Protein AF-0000000077407192 (afdb_homodimer)

Foldseek 3Di:
DPPPPPPPPVLPPLPAFEEEEEEQAQAPLLVLLVVLQQVVSLVSPHQYEYEECDDPPDVVSVSYHYHHLVVLVVLCVVLVLLVCQFLVHDPVSNLVSVLVSVLVSVLSQLPRPVNVVQLPPPPHAGQEYEYEDDPALLCLLSCQSRVHAYEYEYSADHAPLLCLLQLHDDQLCAHAGLQDLDHGHDDPVSSVVRVVVVVVVVVCVVPPRQVSSQVSSCVRRNDPTPRSSNSSSQHQAYEHQDDCLLHPDDDDFPRYHYAYPSNADPADDFDPVLVVLLVPFPVAEEEEDAGDSDAPVPDDPVLLVLVQVLQLPDSTAYEYQHCDDDDPPHHPRYDYDVDDPLLNSLLRPRHQEYEYLQDRNSVSSNLLNLHAYEHEHTGGNSSNSQVSVVVLPQYHYDYSVPDHSVVVNVRSCCSRPPCSNSVSSPVVSCVRQPDPDHRSVVSVVVVSVCSVVRGHPVRRDCSSVDDPCVVVVVVVVVVVVVVVVVVVVVVVVVVVVVVCVVPVVVVVVVD/DPPPPPPPPVLPPLPAFEEEEEEQAQAPLQVLLVVLQQVVSLVSPHQYEYEECDDPPDVVSVSYHYHHLVVLVVLCVVLVLLVCQFLVHDPVSNLVSVLVSVLVSVLSQLPRPVVVVQLPPPPHAGQEYEYEDDPALLCLLSCQSRVFAYEYEYSADHAPLLCLLQLHDDQLCAHAGLQDLDHGHDDPVSSVVRVVVVVVVVVCVVPPRQVSSQVSSCVRRNDPTPRSSNSSSQHQAYEHQDDCLLHPDDDDFPRYHYAYPSNADPADDFDPVVVVLLVPFPVFEEEEDAGDSDAPVPDDPVLLVLLQVLQLPASTAYEYQHCDDDDPPHHPRYDYDVDDPLLNSLLRPRHQEYEYLQDRNSLSSNLLNLHAYEHEHTGGNSSSSQVSVVVLPQYHYDYSVPDHSVVVNVRSCCSRPPCSNSVSSPVVSCVRQPDPDHRSVVSVVVVSVCSVVRGHPVRRDCSSVDDPCVVVVVVVVVVVVVVVVVVVVVVVVVVVVVVCVPPVVVVVVVD

Nearest PDB structures (foldseek):
  7yf5-assembly1_B  TM=9.376E-01  e=3.305E-15  Homo sapiens
  2o6l-assembly1_A  TM=9.399E-01  e=4.871E-15  Homo sapiens
  2o6l-assembly1_B  TM=9.345E-01  e=6.426E-15  Homo sapiens
  7yf5-assembly1_A  TM=9.009E-01  e=2.506E-15  Homo sapiens
  7cjx-assembly2_B  TM=9.298E-01  e=1.001E-14  Homo sapiens

Organism: Phaedon cochleariae (NCBI:txid80249)

Secondary structure (DSSP, 8-state):
-----------------EEEEE-----HHHHHHHHHHHHHHHHTT-EEEEEESS----TT-TTEEEEE-THHHHHHHHHTHHHHTBTTS-HHHHHHHHHHHHHHHHHHHHT-HHHHHHHH-TT---SEEEEEESS--GGGHHHHHTT--EEEEESSS--HHHHHHHT----TTTS--TTSS--SS--HHHHHHHHHHHHHHHHHIIIIIHHHHHHHHHHHH-TTSPPHHHHHHT-SEEEES--TTTSPP--B-TTEEE---TT-----PPPHHHHHHHHT-TT-EEEEE-TTTS-GGGS-HHHHHHHHHHHHTSSSEEEEE-SSS--TT--TTEEEES---HHHHHTSTTEEEEEE---HHHHHHHHHHT--EEE---BTTHHHHHHHHHHTTSEEE--TTS--HHHHHHHHHHHHH-HHHHHHHHHHHHHHT--SS-HHHHHHHHHHHHHHHTS-GGG--GGGTS-HHHHTTHHHHHHHHHHHHHHHHHHHHHHHHHHHHHHHHHHHHH-/-----------------EEEEE-----HHHHHHHHHHHHHHHHTT-EEEEEESS----TT-TTEEEEE-THHHHHHHHHTHHHHTBTTS-HHHHHHHHHHHHHHHHHHHHT-HHHHHHHH-TT---SEEEEEESS--GGGHHHHHTT--EEEEESSS--HHHHHHHT----TTT---TTSS--SS--HHHHHHHHHHHHHHHHHIIIIIHHHHHHHHHHHH-TTSPPHHHHHHT-SEEEES--TTTSPP--B-TTEEE---TT-----PPPHHHHHHHHT-TT-EEEEE-TTTS-GGGS-HHHHHHHHHHHHTSSSEEEEE-SSS--TT--TTEEEES---HHHHHTSTTEEEEEE---HHHHHHHHHHT--EEE---BTTHHHHHHHHHHTTSEEE--TTS--HHHHHHHHHHHHH-HHHHHHHHHHHHHHT--SS-HHHHHHHHHHHHHHHTS-GGG--GGGGS-HHHHTTHHHHHHHHHHHHHHHHHHHHHHHHHHHHHHHHHHHHH-

pLDDT: mean 91.03, std 11.99, range [29.47, 98.88]

Solvent-accessible surface area (backbone atoms only — not comparable to full-atom values): 54605 Å² total; per-residue (Å²): 136,82,81,77,77,73,76,74,70,77,67,75,74,67,76,66,44,37,34,40,34,43,37,68,66,63,40,67,76,45,44,44,50,47,47,52,53,61,51,48,43,30,74,72,55,21,36,30,38,34,36,27,46,72,70,80,87,56,81,85,47,80,46,49,45,76,46,73,45,56,69,34,44,57,53,47,56,72,69,36,54,64,64,56,41,25,60,88,49,56,61,84,62,31,54,59,52,53,47,54,51,47,53,51,39,50,49,51,52,64,62,30,69,72,50,38,56,49,80,66,33,85,79,58,71,40,58,31,30,37,30,51,34,63,86,59,64,43,70,54,50,53,18,65,74,49,69,24,41,32,33,35,38,18,69,36,67,74,38,66,68,57,31,52,31,46,35,36,78,66,55,33,49,43,45,37,52,64,67,42,77,52,60,42,86,56,54,70,69,51,25,49,52,28,39,52,47,48,53,48,49,53,49,44,42,66,71,47,51,48,55,50,36,38,50,57,39,29,73,75,74,37,80,85,58,74,59,50,68,59,52,54,39,62,46,36,32,36,39,23,46,36,48,47,77,76,38,74,26,56,51,38,37,83,43,51,42,66,27,52,68,60,61,71,69,81,81,62,85,66,59,67,70,57,45,50,53,49,70,67,26,81,77,16,27,36,40,34,41,48,72,88,71,45,54,60,78,72,52,56,65,68,50,52,51,35,49,47,59,27,53,59,72,45,86,36,36,33,43,32,48,25,77,55,96,72,60,87,83,62,39,90,50,53,45,72,34,67,74,70,69,58,68,42,54,47,56,38,84,38,42,37,30,35,38,25,27,37,46,70,71,57,43,46,46,30,32,73,44,36,33,19,35,40,24,47,40,57,42,58,47,10,56,38,45,39,55,44,37,37,75,60,44,23,34,48,75,47,56,64,89,75,61,47,40,65,56,52,42,50,51,53,50,48,51,51,66,41,62,60,18,41,54,34,18,41,52,46,32,55,60,72,67,72,54,100,57,58,38,67,59,48,50,52,52,51,53,50,45,30,58,75,60,71,30,38,76,73,50,52,33,55,56,44,75,52,49,72,49,56,62,68,40,44,61,57,49,49,49,50,52,48,50,49,50,50,49,49,50,50,49,51,52,48,49,52,52,51,50,45,58,61,58,50,53,51,55,54,69,72,99,136,83,80,77,77,73,75,74,69,77,67,75,75,68,76,66,43,36,34,39,35,43,38,70,66,63,41,68,78,45,44,45,51,48,47,51,53,61,51,50,43,30,74,72,55,22,36,30,39,34,37,27,47,71,69,81,85,54,80,85,47,78,47,49,46,74,44,73,45,57,69,32,43,57,53,45,58,72,68,36,54,65,63,56,40,25,61,87,49,56,61,82,63,33,53,60,52,52,48,52,50,47,54,52,40,50,49,52,52,62,62,31,69,72,51,39,55,50,79,66,34,85,80,59,73,40,60,31,30,38,30,51,35,64,84,59,65,43,70,56,50,51,19,66,75,47,71,24,40,34,31,34,38,19,67,37,69,74,37,65,69,58,32,53,31,45,36,35,78,66,54,31,48,44,46,37,51,64,65,44,75,50,60,43,86,55,51,71,69,52,26,49,53,28,39,52,46,48,54,48,48,53,48,45,41,66,71,48,51,47,55,51,35,36,51,55,38,28,73,76,75,37,80,85,58,76,58,50,69,58,52,53,38,62,47,34,32,36,36,24,46,34,48,48,76,75,38,74,28,55,50,36,35,84,42,52,43,67,27,51,68,59,60,70,69,80,83,64,85,68,57,65,68,58,44,51,54,49,70,68,27,81,77,16,26,36,39,33,42,49,70,89,72,45,54,59,77,72,51,56,64,69,50,53,51,33,49,48,58,26,51,59,72,44,85,36,36,33,44,33,49,25,76,55,96,71,60,86,82,61,40,92,52,51,46,74,34,66,73,70,67,59,68,43,54,47,57,38,87,38,42,37,31,37,37,26,26,36,46,69,71,58,44,46,46,28,32,72,45,36,31,18,36,39,25,47,41,57,42,56,47,11,56,36,44,39,56,46,36,37,76,61,46,23,35,50,75,47,55,66,88,75,61,48,40,65,57,53,43,51,52,52,50,47,50,52,66,41,60,59,19,42,54,33,20,40,52,46,32,56,59,70,66,71,54,99,55,58,36,68,61,48,51,51,52,50,53,49,45,30,59,76,61,72,30,40,75,73,49,52,34,56,54,44,75,53,50,70,49,54,63,69,40,44,61,56,49,50,49,49,51,48,50,47,49,49,49,48,52,50,49,52,51,48,50,51,52,51,50,46,56,60,58,50,52,50,56,55,70,72,99

InterPro domains:
  IPR002213 UDP-glucuronosyl/UDP-glucosyltransferase [PF00201] (27-503)
  IPR002213 UDP-glucuronosyl/UDP-glucosyltransferase [cd03784] (17-431)
  IPR035595 UDP-glycosyltransferase family, conserved site [PS00375] (339-382)
  IPR050271 UDP-glycosyltransferase [PTHR48043] (26-486)

Structure (mmCIF, N/CA/C/O backbone):
data_AF-0000000077407192-model_v1
#
loop_
_entity.id
_entity.type
_entity.pdbx_description
1 polymer UDP-glucuronosyltransferase
#
loop_
_atom_site.group_PDB
_atom_site.id
_atom_site.type_symbol
_atom_site.label_atom_id
_atom_site.label_alt_id
_atom_site.label_comp_id
_atom_site.label_asym_id
_atom_site.label_entity_id
_atom_site.label_seq_id
_atom_site.pdbx_PDB_ins_code
_atom_site.Cartn_x
_atom_site.Cartn_y
_atom_site.Cartn_z
_atom_site.occupancy
_atom_site.B_iso_or_equiv
_atom_site.auth_seq_id
_atom_site.auth_comp_id
_atom_site.auth_asym_id
_atom_site.auth_atom_id
_atom_site.pdbx_PDB_model_num
ATOM 1 N N . MET A 1 1 ? -35.156 15.094 -38.656 1 29.47 1 MET A N 1
ATOM 2 C CA . MET A 1 1 ? -35.188 14.023 -37.656 1 29.47 1 MET A CA 1
ATOM 3 C C . MET A 1 1 ? -33.906 13.945 -36.875 1 29.47 1 MET A C 1
ATOM 5 O O . MET A 1 1 ? -32.875 13.539 -37.438 1 29.47 1 MET A O 1
ATOM 9 N N . HIS A 1 2 ? -33.594 14.93 -35.969 1 32.09 2 HIS A N 1
ATOM 10 C CA . HIS A 1 2 ? -32.469 15.273 -35.094 1 32.09 2 HIS A CA 1
ATOM 11 C C . HIS A 1 2 ? -32.156 14.148 -34.094 1 32.09 2 HIS A C 1
ATOM 13 O O . HIS A 1 2 ? -33.062 13.734 -33.344 1 32.09 2 HIS A O 1
ATOM 19 N N . VAL A 1 3 ? -31.281 13.18 -34.469 1 30.56 3 VAL A N 1
ATOM 20 C CA . VAL A 1 3 ? -30.891 12.016 -33.656 1 30.56 3 VAL A CA 1
ATOM 21 C C . VAL A 1 3 ? -30.375 12.461 -32.312 1 30.56 3 VAL A C 1
ATOM 23 O O . VAL A 1 3 ? -29.375 13.195 -32.219 1 30.56 3 VAL A O 1
ATOM 26 N N . LEU A 1 4 ? -31.234 12.625 -31.297 1 30.7 4 LEU A N 1
ATOM 27 C CA . LEU A 1 4 ? -30.953 12.828 -29.875 1 30.7 4 LEU A CA 1
ATOM 28 C C . LEU A 1 4 ? -30.016 11.742 -29.344 1 30.7 4 LEU A C 1
ATOM 30 O O . LEU A 1 4 ? -30.375 10.57 -29.312 1 30.7 4 LEU A O 1
ATOM 34 N N . LEU A 1 5 ? -28.75 11.828 -29.625 1 31.52 5 LEU A N 1
ATOM 35 C CA . LEU A 1 5 ? -27.781 10.938 -29 1 31.52 5 LEU A CA 1
ATOM 36 C C . LEU A 1 5 ? -27.906 10.969 -27.484 1 31.52 5 LEU A C 1
ATOM 38 O O . LEU A 1 5 ? -27.594 11.977 -26.859 1 31.52 5 LEU A O 1
ATOM 42 N N . ILE A 1 6 ? -28.844 10.266 -26.922 1 31.2 6 ILE A N 1
ATOM 43 C CA . ILE A 1 6 ? -28.969 10.062 -25.484 1 31.2 6 ILE A CA 1
ATOM 44 C C . ILE A 1 6 ? -27.703 9.445 -24.938 1 31.2 6 ILE A C 1
ATOM 46 O O . ILE A 1 6 ? -27.344 8.32 -25.297 1 31.2 6 ILE A O 1
ATOM 50 N N . VAL A 1 7 ? -26.688 10.172 -24.672 1 33.56 7 VAL A N 1
ATOM 51 C CA . VAL A 1 7 ? -25.578 9.75 -23.828 1 33.56 7 VAL A CA 1
ATOM 52 C C . VAL A 1 7 ? -26.109 9.07 -22.562 1 33.56 7 VAL A C 1
ATOM 54 O O . VAL A 1 7 ? -26.75 9.711 -21.734 1 33.56 7 VAL A O 1
ATOM 57 N N . LEU A 1 8 ? -26.484 7.859 -22.641 1 31.42 8 LEU A N 1
ATOM 58 C CA . LEU A 1 8 ? -26.766 7.035 -21.469 1 31.42 8 LEU A CA 1
ATOM 59 C C . LEU A 1 8 ? -25.578 7.066 -20.484 1 31.42 8 LEU A C 1
ATOM 61 O O . LEU A 1 8 ? -24.531 6.496 -20.766 1 31.42 8 LEU A O 1
ATOM 65 N N . LEU A 1 9 ? -25.25 8.188 -19.891 1 35.72 9 LEU A N 1
ATOM 66 C CA . LEU A 1 9 ? -24.438 8.156 -18.688 1 35.72 9 LEU A CA 1
ATOM 67 C C . LEU A 1 9 ? -24.828 6.988 -17.781 1 35.72 9 LEU A C 1
ATOM 69 O O . LEU A 1 9 ? -25.984 6.898 -17.344 1 35.72 9 LEU A O 1
ATOM 73 N N . GLY A 1 10 ? -24.422 5.812 -18.141 1 34.5 10 GLY A N 1
ATOM 74 C CA . GLY A 1 10 ? -24.562 4.734 -17.172 1 34.5 10 GLY A CA 1
ATOM 75 C C . GLY A 1 10 ? -24.453 5.199 -15.734 1 34.5 10 GLY A C 1
ATOM 76 O O . GLY A 1 10 ? -23.359 5.539 -15.273 1 34.5 10 GLY A O 1
ATOM 77 N N . LEU A 1 11 ? -25.344 5.973 -15.219 1 38.25 11 LEU A N 1
ATOM 78 C CA . LEU A 1 11 ? -25.578 6.145 -13.781 1 38.25 11 LEU A CA 1
ATOM 79 C C . LEU A 1 11 ? -25.344 4.836 -13.039 1 38.25 11 LEU A C 1
ATOM 81 O O . LEU A 1 11 ? -26.078 3.865 -13.227 1 38.25 11 LEU A O 1
ATOM 85 N N . SER A 1 12 ? -24.188 4.273 -12.953 1 41.84 12 SER A N 1
ATOM 86 C CA . SER A 1 12 ? -24.047 3.26 -11.914 1 41.84 12 SER A CA 1
ATOM 87 C C . SER A 1 12 ? -24.938 3.568 -10.719 1 41.84 12 SER A C 1
ATOM 89 O O . SER A 1 12 ? -24.812 4.629 -10.102 1 41.84 12 SER A O 1
ATOM 91 N N . SER A 1 13 ? -26.172 3.367 -10.758 1 44.44 13 SER A N 1
ATOM 92 C CA . SER A 1 13 ? -27.125 3.404 -9.664 1 44.44 13 SER A CA 1
ATOM 93 C C . SER A 1 13 ? -26.469 3 -8.344 1 44.44 13 SER A C 1
ATOM 95 O O . SER A 1 13 ? -26.328 1.81 -8.055 1 44.44 13 SER A O 1
ATOM 97 N N . ALA A 1 14 ? -25.438 3.564 -7.922 1 52.69 14 ALA A N 1
ATOM 98 C CA . ALA A 1 14 ? -25.078 3.314 -6.531 1 52.69 14 ALA A CA 1
ATOM 99 C C . ALA A 1 14 ? -26.312 3.348 -5.629 1 52.69 14 ALA A C 1
ATOM 101 O O . ALA A 1 14 ? -27.094 4.301 -5.672 1 52.69 14 ALA A O 1
ATOM 102 N N . ASN A 1 15 ? -26.812 2.242 -5.238 1 70.69 15 ASN A N 1
ATOM 103 C CA . ASN A 1 15 ? -27.859 2.168 -4.219 1 70.69 15 ASN A CA 1
ATOM 104 C C . ASN A 1 15 ? -27.609 3.174 -3.098 1 70.69 15 ASN A C 1
ATOM 106 O O . ASN A 1 15 ? -26.484 3.318 -2.621 1 70.69 15 ASN A O 1
ATOM 110 N N . SER A 1 16 ? -28.359 4.156 -2.965 1 90.56 16 SER A N 1
ATOM 111 C CA . SER A 1 16 ? -28.359 5.195 -1.94 1 90.56 16 SER A CA 1
ATOM 112 C C . SER A 1 16 ? -28.219 4.594 -0.545 1 90.56 16 SER A C 1
ATOM 114 O O . SER A 1 16 ? -28.969 3.695 -0.177 1 90.56 16 SER A O 1
ATOM 116 N N . ALA A 1 17 ? -27.078 4.879 0.07 1 97.81 17 ALA A N 1
ATOM 117 C CA . ALA A 1 17 ? -26.844 4.41 1.431 1 97.81 17 ALA A CA 1
ATOM 118 C C . ALA A 1 17 ? -27.094 5.52 2.447 1 97.81 17 ALA A C 1
ATOM 120 O O . ALA A 1 17 ? -27.156 6.699 2.088 1 97.81 17 ALA A O 1
ATOM 121 N N . ARG A 1 18 ? -27.422 5.156 3.633 1 98.38 18 ARG A N 1
ATOM 122 C CA . ARG A 1 18 ? -27.5 6.09 4.75 1 98.38 18 ARG A CA 1
ATOM 123 C C . ARG A 1 18 ? -26.203 6.105 5.551 1 98.38 18 ARG A C 1
ATOM 125 O O . ARG A 1 18 ? -25.828 5.09 6.137 1 98.38 18 ARG A O 1
ATOM 132 N N . ILE A 1 19 ? -25.516 7.23 5.598 1 98.75 19 ILE A N 1
ATOM 133 C CA . ILE A 1 19 ? -24.156 7.324 6.129 1 98.75 19 ILE A CA 1
ATOM 134 C C . ILE A 1 19 ? -24.125 8.328 7.281 1 98.75 19 ILE A C 1
ATOM 136 O O . ILE A 1 19 ? -24.703 9.414 7.184 1 98.75 19 ILE A O 1
ATOM 140 N N . LEU A 1 20 ? -23.5 7.973 8.398 1 98.69 20 LEU A N 1
ATOM 141 C CA . LEU A 1 20 ? -23.281 8.867 9.539 1 98.69 20 LEU A CA 1
ATOM 142 C C . LEU A 1 20 ? -21.828 9.305 9.625 1 98.69 20 LEU A C 1
ATOM 144 O O . LEU A 1 20 ? -20.922 8.461 9.688 1 98.69 20 LEU A O 1
ATOM 148 N N . GLY A 1 21 ? -21.594 10.562 9.523 1 98.38 21 GLY A N 1
ATOM 149 C CA . GLY A 1 21 ? -20.281 11.141 9.758 1 98.38 21 GLY A CA 1
ATOM 150 C C . GLY A 1 21 ? -20.172 11.906 11.062 1 98.38 21 GLY A C 1
ATOM 151 O O . GLY A 1 21 ? -21.062 12.703 11.391 1 98.38 21 GLY A O 1
ATOM 152 N N . VAL A 1 22 ? -19.125 11.633 11.852 1 97.94 22 VAL A N 1
ATOM 153 C CA . VAL A 1 22 ? -18.938 12.336 13.125 1 97.94 22 VAL A CA 1
ATOM 154 C C . VAL A 1 22 ? -17.547 12.961 13.172 1 97.94 22 VAL A C 1
ATOM 156 O O . VAL A 1 22 ? -16.547 12.25 13.219 1 97.94 22 VAL A O 1
ATOM 159 N N . PHE A 1 23 ? -17.484 14.25 13.211 1 96.75 23 PHE A N 1
ATOM 160 C CA . PHE A 1 23 ? -16.25 15.023 13.195 1 96.75 23 PHE A CA 1
ATOM 161 C C . PHE A 1 23 ? -16.234 16.031 14.344 1 96.75 23 PHE A C 1
ATOM 163 O O . PHE A 1 23 ? -16.688 17.156 14.195 1 96.75 23 PHE A O 1
ATOM 170 N N . GLN A 1 24 ? -15.531 15.734 15.398 1 94 24 GLN A N 1
ATOM 171 C CA . GLN A 1 24 ? -15.734 16.406 16.688 1 94 24 GLN A CA 1
ATOM 172 C C . GLN A 1 24 ? -14.773 17.578 16.844 1 94 24 GLN A C 1
ATOM 174 O O . GLN A 1 24 ? -15.055 18.516 17.594 1 94 24 GLN A O 1
ATOM 179 N N . MET A 1 25 ? -13.633 17.562 16.172 1 93.19 25 MET A N 1
ATOM 180 C CA . MET A 1 25 ? -12.609 18.578 16.422 1 93.19 25 MET A CA 1
ATOM 181 C C . MET A 1 25 ? -13.008 19.922 15.805 1 93.19 25 MET A C 1
ATOM 183 O O . MET A 1 25 ? -13.211 20.016 14.594 1 93.19 25 MET A O 1
ATOM 187 N N . PRO A 1 26 ? -13.102 20.969 16.688 1 93.56 26 PRO A N 1
ATOM 188 C CA . PRO A 1 26 ? -13.5 22.281 16.156 1 93.56 26 PRO A CA 1
ATOM 189 C C . PRO A 1 26 ? -12.32 23.078 15.602 1 93.56 26 PRO A C 1
ATOM 191 O O . PRO A 1 26 ? -12.109 24.234 15.977 1 93.56 26 PRO A O 1
ATOM 194 N N . ALA A 1 27 ? -11.539 22.484 14.797 1 89.75 27 ALA A N 1
ATOM 195 C CA . ALA A 1 27 ? -10.453 23.125 14.055 1 89.75 27 ALA A CA 1
ATOM 196 C C . ALA A 1 27 ? -10.797 23.234 12.57 1 89.75 27 ALA A C 1
ATOM 198 O O . ALA A 1 27 ? -11.109 22.234 11.914 1 89.75 27 ALA A O 1
ATOM 199 N N . VAL A 1 28 ? -10.68 24.438 12.133 1 88.81 28 VAL A N 1
ATOM 200 C CA . VAL A 1 28 ? -11.07 24.734 10.758 1 88.81 28 VAL A CA 1
ATOM 201 C C . VAL A 1 28 ? -10.219 23.891 9.797 1 88.81 28 VAL A C 1
ATOM 203 O O . VAL A 1 28 ? -10.734 23.344 8.82 1 88.81 28 VAL A O 1
ATOM 206 N N . SER A 1 29 ? -8.969 23.797 10.078 1 87.69 29 SER A N 1
ATOM 207 C CA . SER A 1 29 ? -8.055 23.062 9.219 1 87.69 29 SER A CA 1
ATOM 208 C C . SER A 1 29 ? -8.469 21.594 9.094 1 87.69 29 SER A C 1
ATOM 210 O O . SER A 1 29 ? -8.391 21.016 8.008 1 87.69 29 SER A O 1
ATOM 212 N N . HIS A 1 30 ? -8.961 21 10.148 1 90.94 30 HIS A N 1
ATOM 213 C CA . HIS A 1 30 ? -9.422 19.609 10.117 1 90.94 30 HIS A CA 1
ATOM 214 C C . HIS A 1 30 ? -10.711 19.484 9.312 1 90.94 30 HIS A C 1
ATOM 216 O O . HIS A 1 30 ? -10.805 18.609 8.438 1 90.94 30 HIS A O 1
ATOM 222 N N . GLN A 1 31 ? -11.578 20.359 9.617 1 93.56 31 GLN A N 1
ATOM 223 C CA . GLN A 1 31 ? -12.914 20.25 9.039 1 93.56 31 GLN A CA 1
ATOM 224 C C . GLN A 1 31 ? -12.898 20.516 7.539 1 93.56 31 GLN A C 1
ATOM 226 O O . GLN A 1 31 ? -13.719 19.984 6.797 1 93.56 31 GLN A O 1
ATOM 231 N N . ARG A 1 32 ? -11.906 21.266 7.094 1 92.62 32 ARG A N 1
ATOM 232 C CA . ARG A 1 32 ? -11.797 21.594 5.68 1 92.62 32 ARG A CA 1
ATOM 233 C C . ARG A 1 32 ? -11.484 20.359 4.844 1 92.62 32 ARG A C 1
ATOM 235 O O . ARG A 1 32 ? -11.797 20.312 3.652 1 92.62 32 ARG A O 1
ATOM 242 N N . VAL A 1 33 ? -10.922 19.375 5.426 1 94 33 VAL A N 1
ATOM 243 C CA . VAL A 1 33 ? -10.594 18.188 4.66 1 94 33 VAL A CA 1
ATOM 244 C C . VAL A 1 33 ? -11.703 17.141 4.82 1 94 33 VAL A C 1
ATOM 246 O O . VAL A 1 33 ? -11.859 16.266 3.979 1 94 33 VAL A O 1
ATOM 249 N N . PHE A 1 34 ? -12.516 17.281 5.863 1 96.44 34 PHE A N 1
ATOM 250 C CA . PHE A 1 34 ? -13.617 16.359 6.082 1 96.44 34 PHE A CA 1
ATOM 251 C C . PHE A 1 34 ? -14.836 16.75 5.25 1 96.44 34 PHE A C 1
ATOM 253 O O . PHE A 1 34 ? -15.508 15.891 4.676 1 96.44 34 PHE A O 1
ATOM 260 N N . ARG A 1 35 ? -15.055 18 5.164 1 97 35 ARG A N 1
ATOM 261 C CA . ARG A 1 35 ? -16.266 18.547 4.555 1 97 35 ARG A CA 1
ATOM 262 C C . ARG A 1 35 ? -16.406 18.078 3.107 1 97 35 ARG A C 1
ATOM 264 O O . ARG A 1 35 ? -17.484 17.656 2.686 1 97 35 ARG A O 1
ATOM 271 N N . PRO A 1 36 ? -15.328 18.125 2.275 1 97.06 36 PRO A N 1
ATOM 272 C CA . PRO A 1 36 ? -15.484 17.656 0.894 1 97.06 36 PRO A CA 1
ATOM 273 C C . PRO A 1 36 ? -16 16.219 0.807 1 97.06 36 PRO A C 1
ATOM 275 O O . PRO A 1 36 ? -16.734 15.883 -0.12 1 97.06 36 PRO A O 1
ATOM 278 N N . ILE A 1 37 ? -15.695 15.406 1.765 1 97.81 37 ILE A N 1
ATOM 279 C CA . ILE A 1 37 ? -16.062 13.992 1.734 1 97.81 37 ILE A CA 1
ATOM 280 C C . ILE A 1 37 ? -17.562 13.844 1.943 1 97.81 37 ILE A C 1
ATOM 282 O O . ILE A 1 37 ? -18.266 13.289 1.092 1 97.81 37 ILE A O 1
ATOM 286 N N . TRP A 1 38 ? -18.078 14.414 3.072 1 97.88 38 TRP A N 1
ATOM 287 C CA . TRP A 1 38 ? -19.5 14.172 3.35 1 97.88 38 TRP A CA 1
ATOM 288 C C . TRP A 1 38 ? -20.375 15.023 2.438 1 97.88 38 TRP A C 1
ATOM 290 O O . TRP A 1 38 ? -21.516 14.641 2.133 1 97.88 38 TRP A O 1
ATOM 300 N N . ARG A 1 39 ? -19.859 16.172 1.936 1 97.94 39 ARG A N 1
ATOM 301 C CA . ARG A 1 39 ? -20.594 16.922 0.93 1 97.94 39 ARG A CA 1
ATOM 302 C C . ARG A 1 39 ? -20.734 16.125 -0.36 1 97.94 39 ARG A C 1
ATOM 304 O O . ARG A 1 39 ? -21.828 16.062 -0.933 1 97.94 39 ARG A O 1
ATOM 311 N N . GLU A 1 40 ? -19.656 15.562 -0.856 1 97.62 40 GLU A N 1
ATOM 312 C CA . GLU A 1 40 ? -19.672 14.797 -2.096 1 97.62 40 GLU A CA 1
ATOM 313 C C . GLU A 1 40 ? -20.562 13.562 -1.967 1 97.62 40 GLU A C 1
ATOM 315 O O . GLU A 1 40 ? -21.219 13.164 -2.93 1 97.62 40 GLU A O 1
ATOM 320 N N . LEU A 1 41 ? -20.578 12.922 -0.826 1 98.25 41 LEU A N 1
ATOM 321 C CA . LEU A 1 41 ? -21.469 11.789 -0.59 1 98.25 41 LEU A CA 1
ATOM 322 C C . LEU A 1 41 ? -22.922 12.195 -0.772 1 98.25 41 LEU A C 1
ATOM 324 O O . LEU A 1 41 ? -23.703 11.453 -1.378 1 98.25 41 LEU A O 1
ATOM 328 N N . SER A 1 42 ? -23.281 13.344 -0.205 1 98.12 42 SER A N 1
ATOM 329 C CA . SER A 1 42 ? -24.641 13.859 -0.385 1 98.12 42 SER A CA 1
ATOM 330 C C . SER A 1 42 ? -24.938 14.133 -1.854 1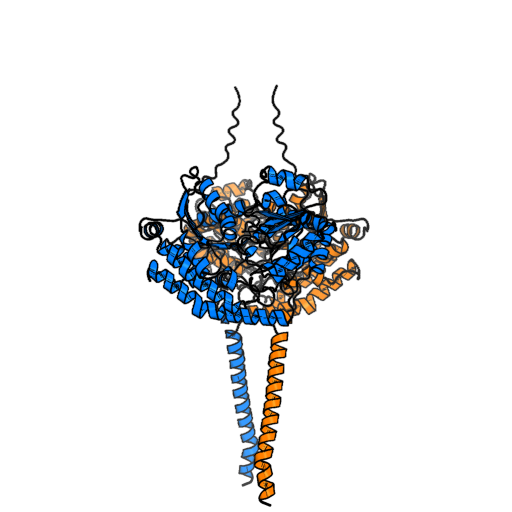 98.12 42 SER A C 1
ATOM 332 O O . SER A 1 42 ? -26 13.773 -2.359 1 98.12 42 SER A O 1
ATOM 334 N N . LEU A 1 43 ? -24 14.719 -2.543 1 97.38 43 LEU A N 1
ATOM 335 C CA . LEU A 1 43 ? -24.156 15.062 -3.951 1 97.38 43 LEU A CA 1
ATOM 336 C C . LEU A 1 43 ? -24.344 13.812 -4.801 1 97.38 43 LEU A C 1
ATOM 338 O O . LEU A 1 43 ? -25.031 13.844 -5.824 1 97.38 43 LEU A O 1
ATOM 342 N N . ARG A 1 44 ? -23.828 12.711 -4.383 1 96.56 44 ARG A N 1
ATOM 343 C CA . ARG A 1 44 ? -23.906 11.461 -5.125 1 96.56 44 ARG A CA 1
ATOM 344 C C . ARG A 1 44 ? -25.203 10.711 -4.805 1 96.56 44 ARG A C 1
ATOM 346 O O . ARG A 1 44 ? -25.422 9.602 -5.293 1 96.56 44 ARG A O 1
ATOM 353 N N . GLY A 1 45 ? -25.984 11.258 -3.908 1 97.06 45 GLY A N 1
ATOM 354 C CA . GLY A 1 45 ? -27.312 10.719 -3.701 1 97.06 45 GLY A CA 1
ATOM 355 C C . GLY A 1 45 ? -27.453 9.93 -2.412 1 97.06 45 GLY A C 1
ATOM 356 O O . GLY A 1 45 ? -28.531 9.43 -2.092 1 97.06 45 GLY A O 1
ATOM 357 N N . HIS A 1 46 ? -26.406 9.828 -1.604 1 98.19 46 HIS A N 1
ATOM 358 C CA . HIS A 1 46 ? -26.5 9.164 -0.312 1 98.19 46 HIS A CA 1
ATOM 359 C C . HIS A 1 46 ? -27.219 10.039 0.707 1 98.19 46 HIS A C 1
ATOM 361 O O . HIS A 1 46 ? -27.219 11.266 0.59 1 98.19 46 HIS A O 1
ATOM 367 N N . GLU A 1 47 ? -27.906 9.422 1.617 1 98.25 47 GLU A N 1
ATOM 368 C CA . GLU A 1 47 ? -28.406 10.133 2.793 1 98.25 47 GLU A CA 1
ATOM 369 C C . GLU A 1 47 ? -27.312 10.289 3.844 1 98.25 47 GLU A C 1
ATOM 371 O O . GLU A 1 47 ? -26.797 9.297 4.359 1 98.25 47 GLU A O 1
ATOM 376 N N . VAL A 1 48 ? -27 11.523 4.121 1 98.44 48 VAL A N 1
ATOM 377 C CA . VAL A 1 48 ? -25.844 11.766 4.992 1 98.44 48 VAL A CA 1
ATOM 378 C C . VAL A 1 48 ? -26.297 12.523 6.242 1 98.44 48 VAL A C 1
ATOM 380 O O . VAL A 1 48 ? -26.984 13.539 6.145 1 98.44 48 VAL A O 1
ATOM 383 N N . VAL A 1 49 ? -26.016 12.016 7.383 1 98.31 49 VAL A N 1
ATOM 384 C CA . VAL A 1 49 ? -26.094 12.727 8.656 1 98.31 49 VAL A CA 1
ATOM 385 C C . VAL A 1 49 ? -24.688 13.031 9.164 1 98.31 49 VAL A C 1
ATOM 387 O O . VAL A 1 49 ? -23.859 12.125 9.328 1 98.31 49 VAL A O 1
ATOM 390 N N . VAL A 1 50 ? -24.406 14.289 9.406 1 98.5 50 VAL A N 1
ATOM 391 C CA . VAL A 1 50 ? -23.062 14.633 9.812 1 98.5 50 VAL A CA 1
ATOM 392 C C . VAL A 1 50 ? -23.094 15.453 11.102 1 98.5 50 VAL A C 1
ATOM 394 O O . VAL A 1 50 ? -23.906 16.375 11.234 1 98.5 50 VAL A O 1
ATOM 397 N N . VAL A 1 51 ? -22.328 15.047 12.07 1 98.19 51 VAL A N 1
ATOM 398 C CA . VAL A 1 51 ? -22.078 15.812 13.289 1 98.19 51 VAL A CA 1
ATOM 399 C C . VAL A 1 51 ? -20.797 16.641 13.125 1 98.19 51 VAL A C 1
ATOM 401 O O . VAL A 1 51 ? -19.719 16.094 12.969 1 98.19 51 VAL A O 1
ATOM 404 N N . THR A 1 52 ? -20.891 17.938 13.156 1 97.62 52 THR A N 1
ATOM 405 C CA . THR A 1 52 ? -19.75 18.797 12.852 1 97.62 52 THR A CA 1
ATOM 406 C C . THR A 1 52 ? -19.875 20.141 13.562 1 97.62 52 THR A C 1
ATOM 408 O O . THR A 1 52 ? -20.969 20.641 13.781 1 97.62 52 THR A O 1
ATOM 411 N N . PRO A 1 53 ? -18.766 20.734 13.938 1 96.62 53 PRO A N 1
ATOM 412 C CA . PRO A 1 53 ? -18.797 22.094 14.492 1 96.62 53 PRO A CA 1
ATOM 413 C C . PRO A 1 53 ? -18.938 23.172 13.414 1 96.62 53 PRO A C 1
ATOM 415 O O . PRO A 1 53 ? -19.188 24.328 13.727 1 96.62 53 PRO A O 1
ATOM 418 N N . TYR A 1 54 ? -18.781 22.781 12.148 1 95.44 54 TYR A N 1
ATOM 419 C CA . TYR A 1 54 ? -18.812 23.734 11.047 1 95.44 54 TYR A CA 1
ATOM 420 C C . TYR A 1 54 ? -19.781 23.297 9.961 1 95.44 54 TYR A C 1
ATOM 422 O O . TYR A 1 54 ? -19.359 22.859 8.883 1 95.44 54 TYR A O 1
ATOM 430 N N . PRO A 1 55 ? -21.016 23.5 10.188 1 96.62 55 PRO A N 1
ATOM 431 C CA . PRO A 1 55 ? -21.984 23.078 9.164 1 96.62 55 PRO A CA 1
ATOM 432 C C . PRO A 1 55 ? -21.891 23.922 7.891 1 96.62 55 PRO A C 1
ATOM 434 O O . PRO A 1 55 ? -21.453 25.078 7.934 1 96.62 55 PRO A O 1
ATOM 437 N N . LEU A 1 56 ? -22.219 23.344 6.863 1 95.19 56 LEU A N 1
ATOM 438 C CA . LEU A 1 56 ? -22.234 24 5.555 1 95.19 56 LEU A CA 1
ATOM 439 C C . LEU A 1 56 ? -23.516 24.812 5.379 1 95.19 56 LEU A C 1
ATOM 441 O O . LEU A 1 56 ? -23.484 25.875 4.758 1 95.19 56 LEU A O 1
ATOM 445 N N . ARG A 1 57 ? -24.656 24.344 5.836 1 95.88 57 ARG A N 1
ATOM 446 C CA . ARG A 1 57 ? -25.969 24.969 5.754 1 95.88 57 ARG A CA 1
ATOM 447 C C . ARG A 1 57 ? -26.344 25.281 4.309 1 95.88 57 ARG A C 1
ATOM 449 O O . ARG A 1 57 ? -26.734 26.406 3.99 1 95.88 57 ARG A O 1
ATOM 456 N N . ASP A 1 58 ? -26.031 24.375 3.434 1 96.06 58 ASP A N 1
ATOM 457 C CA . ASP A 1 58 ? -26.406 24.453 2.023 1 96.06 58 ASP A CA 1
ATOM 458 C C . ASP A 1 58 ? -27.797 23.875 1.788 1 96.06 58 ASP A C 1
ATOM 460 O O . ASP A 1 58 ? -27.984 22.656 1.806 1 96.06 58 ASP A O 1
ATOM 464 N N . PRO A 1 59 ? -28.797 24.641 1.53 1 95.31 59 PRO A N 1
ATOM 465 C CA . PRO A 1 59 ? -30.172 24.156 1.404 1 95.31 59 PRO A CA 1
ATOM 466 C C . PRO A 1 59 ? -30.359 23.266 0.173 1 95.31 59 PRO A C 1
ATOM 468 O O . PRO A 1 59 ? -31.359 22.547 0.086 1 95.31 59 PRO A O 1
ATOM 471 N N . SER A 1 60 ? -29.453 23.344 -0.751 1 96.25 60 SER A N 1
ATOM 472 C CA . SER A 1 60 ? -29.578 22.547 -1.967 1 96.25 60 SER A CA 1
ATOM 473 C C . SER A 1 60 ? -29.312 21.078 -1.69 1 96.25 60 SER A C 1
ATOM 475 O O . SER A 1 60 ? -29.688 20.203 -2.479 1 96.25 60 SER A O 1
ATOM 477 N N . LEU A 1 61 ? -28.703 20.781 -0.611 1 97.06 61 LEU A N 1
ATOM 478 C CA . LEU A 1 61 ? -28.422 19.406 -0.234 1 97.06 61 LEU A CA 1
ATOM 479 C C . LEU A 1 61 ? -29.531 18.844 0.654 1 97.06 61 LEU A C 1
ATOM 481 O O . LEU A 1 61 ? -29.359 18.766 1.874 1 97.06 61 LEU A O 1
ATOM 485 N N . VAL A 1 62 ? -30.578 18.266 0.057 1 96.19 62 VAL A N 1
ATOM 486 C CA . VAL A 1 62 ? -31.797 17.891 0.746 1 96.19 62 VAL A CA 1
ATOM 487 C C . VAL A 1 62 ? -31.594 16.578 1.498 1 96.19 62 VAL A C 1
ATOM 489 O O . VAL A 1 62 ? -32.344 16.25 2.426 1 96.19 62 VAL A O 1
ATOM 492 N N . ASN A 1 63 ? -30.625 15.773 1.077 1 97.44 63 ASN A N 1
ATOM 493 C CA . ASN A 1 63 ? -30.359 14.492 1.725 1 97.44 63 ASN A CA 1
ATOM 494 C C . ASN A 1 63 ? -29.234 14.617 2.754 1 97.44 63 ASN A C 1
ATOM 496 O O . ASN A 1 63 ? -28.609 13.617 3.127 1 97.44 63 ASN A O 1
ATOM 500 N N . LEU A 1 64 ? -28.875 15.844 3.113 1 98.06 64 LEU A N 1
ATOM 501 C CA . LEU A 1 64 ? -27.844 16.094 4.117 1 98.06 64 LEU A CA 1
ATOM 502 C C . LEU A 1 64 ? -28.469 16.672 5.391 1 98.06 64 LEU A C 1
ATOM 504 O O . LEU A 1 64 ? -29.141 17.688 5.352 1 98.06 64 LEU A O 1
ATOM 508 N N . THR A 1 65 ? -28.328 15.984 6.465 1 97.81 65 THR A N 1
ATOM 509 C CA . THR A 1 65 ? -28.688 16.469 7.789 1 97.81 65 THR A CA 1
ATOM 510 C C . THR A 1 65 ? -27.438 16.844 8.594 1 97.81 65 THR A C 1
ATOM 512 O O . THR A 1 65 ? -26.562 16 8.797 1 97.81 65 THR A O 1
ATOM 515 N N . GLU A 1 66 ? -27.312 18.031 9.016 1 98.06 66 GLU A N 1
ATOM 516 C CA . GLU A 1 66 ? -26.156 18.484 9.781 1 98.06 66 GLU A CA 1
ATOM 517 C C . GLU A 1 66 ? -26.531 18.734 11.242 1 98.06 66 GLU A C 1
ATOM 519 O O . GLU A 1 66 ? -27.469 19.484 11.531 1 98.06 66 GLU A O 1
ATOM 524 N N . ILE A 1 67 ? -25.875 18.078 12.094 1 97.88 67 ILE A N 1
ATOM 525 C CA . ILE A 1 67 ? -26 18.281 13.539 1 97.88 67 ILE A CA 1
ATOM 526 C C . ILE A 1 67 ? -24.828 19.141 14.031 1 97.88 67 ILE A C 1
ATOM 528 O O . ILE A 1 67 ? -23.688 18.672 14.078 1 97.88 67 ILE A O 1
ATOM 532 N N . GLU A 1 68 ? -25.125 20.328 14.422 1 97 68 GLU A N 1
ATOM 533 C CA . GLU A 1 68 ? -24.094 21.281 14.805 1 97 68 GLU A CA 1
ATOM 534 C C . GLU A 1 68 ? -23.688 21.094 16.266 1 97 68 GLU A C 1
ATOM 536 O O . GLU A 1 68 ? -24.547 21.031 17.141 1 97 68 GLU A O 1
ATOM 541 N N . VAL A 1 69 ? -22.391 21 16.5 1 96.38 69 VAL A N 1
ATOM 542 C CA . VAL A 1 69 ? -21.844 20.875 17.859 1 96.38 69 VAL A CA 1
ATOM 543 C C . VAL A 1 69 ? -20.875 22.016 18.125 1 96.38 69 VAL A C 1
ATOM 545 O O . VAL A 1 69 ? -19.734 21.797 18.547 1 96.38 69 VAL A O 1
ATOM 548 N N . SER A 1 70 ? -21.297 23.203 18.062 1 90.81 70 SER A N 1
ATOM 549 C CA . SER A 1 70 ? -20.484 24.422 18.172 1 90.81 70 SER A CA 1
ATOM 550 C C . SER A 1 70 ? -19.906 24.547 19.578 1 90.81 70 SER A C 1
ATOM 552 O O . SER A 1 70 ? -18.922 25.281 19.781 1 90.81 70 SER A O 1
ATOM 554 N N . GLU A 1 71 ? -20.531 23.875 20.578 1 93.12 71 GLU A N 1
ATOM 555 C CA . GLU A 1 71 ? -20.047 23.922 21.953 1 93.12 71 GLU A CA 1
ATOM 556 C C . GLU A 1 71 ? -18.625 23.375 22.062 1 93.12 71 GLU A C 1
ATOM 558 O O . GLU A 1 71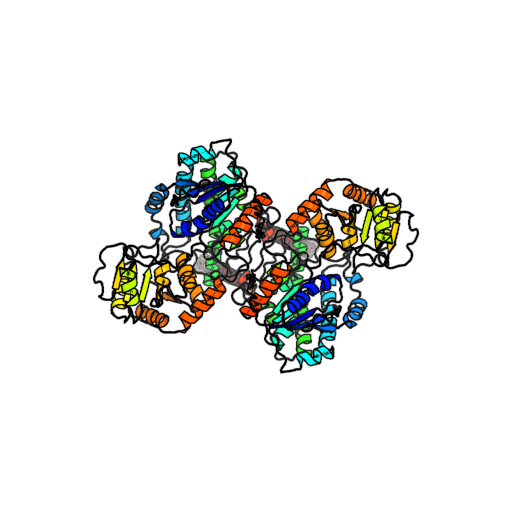 ? -17.922 23.625 23.047 1 93.12 71 GLU A O 1
ATOM 563 N N . THR A 1 72 ? -18.25 22.594 21.062 1 94.62 72 THR A N 1
ATOM 564 C CA . THR A 1 72 ? -16.906 22 21.078 1 94.62 72 THR A CA 1
ATOM 565 C C . THR A 1 72 ? -15.836 23.078 20.984 1 94.62 72 THR A C 1
ATOM 567 O O . THR A 1 72 ? -14.703 22.875 21.422 1 94.62 72 THR A O 1
ATOM 570 N N . HIS A 1 73 ? -16.141 24.25 20.453 1 92.75 73 HIS A N 1
ATOM 571 C CA . HIS A 1 73 ? -15.203 25.375 20.375 1 92.75 73 HIS A CA 1
ATOM 572 C C . HIS A 1 73 ? -14.773 25.812 21.766 1 92.75 73 HIS A C 1
ATOM 574 O O . HIS A 1 73 ? -13.586 26 22.031 1 92.75 73 HIS A O 1
ATOM 580 N N . GLU A 1 74 ? -15.75 25.953 22.594 1 94.12 74 GLU A N 1
ATOM 581 C CA . GLU A 1 74 ? -15.469 26.391 23.953 1 94.12 74 GLU A CA 1
ATOM 582 C C . GLU A 1 74 ? -14.633 25.359 24.703 1 94.12 74 GLU A C 1
ATOM 584 O O . GLU A 1 74 ? -13.758 25.719 25.5 1 94.12 74 GLU A O 1
ATOM 589 N N . ILE A 1 75 ? -14.891 24.156 24.469 1 95.69 75 ILE A N 1
ATOM 590 C CA . ILE A 1 75 ? -14.148 23.094 25.125 1 95.69 75 ILE A CA 1
ATOM 591 C C . ILE A 1 75 ? -12.68 23.156 24.719 1 95.69 75 ILE A C 1
ATOM 593 O O . ILE A 1 75 ? -11.797 23.094 25.578 1 95.69 75 ILE A O 1
ATOM 597 N N . MET A 1 76 ? -12.445 23.312 23.453 1 92.75 76 MET A N 1
ATOM 598 C CA . MET A 1 76 ? -11.07 23.391 22.953 1 92.75 76 MET A CA 1
ATOM 599 C C . MET A 1 76 ? -10.352 24.594 23.547 1 92.75 76 MET A C 1
ATOM 601 O O . MET A 1 76 ? -9.188 24.5 23.938 1 92.75 76 MET A O 1
ATOM 605 N N . GLN A 1 77 ? -11.07 25.703 23.656 1 89.19 77 GLN A N 1
ATOM 606 C CA . GLN A 1 77 ? -10.492 26.922 24.219 1 89.19 77 GLN A CA 1
ATOM 607 C C . GLN A 1 77 ? -10.141 26.734 25.688 1 89.19 77 GLN A C 1
ATOM 609 O O . GLN A 1 77 ? -9.07 27.141 26.141 1 89.19 77 GLN A O 1
ATOM 614 N N . ARG A 1 78 ? -11.008 26.094 26.375 1 93.44 78 ARG A N 1
ATOM 615 C CA . ARG A 1 78 ? -10.797 25.891 27.797 1 93.44 78 ARG A CA 1
ATOM 616 C C . ARG A 1 78 ? -9.594 24.984 28.062 1 93.44 78 ARG A C 1
ATOM 618 O O . ARG A 1 78 ? -8.875 25.172 29.047 1 93.44 78 ARG A O 1
ATOM 625 N N . HIS A 1 79 ? -9.312 24.141 27.188 1 92.88 79 HIS A N 1
ATOM 626 C CA . HIS A 1 79 ? -8.18 23.234 27.328 1 92.88 79 HIS A CA 1
ATOM 627 C C . HIS A 1 79 ? -6.871 23.906 26.938 1 92.88 79 HIS A C 1
ATOM 629 O O . HIS A 1 79 ? -5.789 23.391 27.25 1 92.88 79 HIS A O 1
ATOM 635 N N . GLY A 1 80 ? -6.93 25.078 26.281 1 87.44 80 GLY A N 1
ATOM 636 C CA . GLY A 1 80 ? -5.719 25.781 25.875 1 87.44 80 GLY A CA 1
ATOM 637 C C . GLY A 1 80 ? -4.926 25.047 24.812 1 87.44 80 GLY A C 1
ATOM 638 O O . GLY A 1 80 ? -3.715 24.859 24.953 1 87.44 80 GLY A O 1
ATOM 639 N N . PHE A 1 81 ? -5.559 24.578 23.828 1 83.5 81 PHE A N 1
ATOM 640 C CA . PHE A 1 81 ? -4.984 23.734 22.781 1 83.5 81 PHE A CA 1
ATOM 641 C C . PHE A 1 81 ? -3.725 24.375 22.203 1 83.5 81 PHE A C 1
ATOM 643 O O . PHE A 1 81 ? -2.688 23.719 22.094 1 83.5 81 PHE A O 1
ATOM 650 N N . GLN A 1 82 ? -3.717 25.625 21.875 1 78.75 82 GLN A N 1
ATOM 651 C CA . GLN A 1 82 ? -2.576 26.312 21.266 1 78.75 82 GLN A CA 1
ATOM 652 C C . GLN A 1 82 ? -1.375 26.312 22.219 1 78.75 82 GLN A C 1
ATOM 654 O O . GLN A 1 82 ? -0.229 26.25 21.766 1 78.75 82 GLN A O 1
ATOM 659 N N . PHE A 1 83 ? -1.643 26.266 23.469 1 80.5 83 PHE A N 1
ATOM 660 C CA . PHE A 1 83 ? -0.575 26.422 24.453 1 80.5 83 PHE A CA 1
ATOM 661 C C . PHE A 1 83 ? 0.066 25.062 24.75 1 80.5 83 PHE A C 1
ATOM 663 O O . PHE A 1 83 ? 1.292 24.938 24.75 1 80.5 83 PHE A O 1
ATOM 670 N N . PHE A 1 84 ? -0.763 24.125 24.875 1 84.88 84 PHE A N 1
ATOM 671 C CA . PHE A 1 84 ? -0.133 22.875 25.266 1 84.88 84 PHE A CA 1
ATOM 672 C C . PHE A 1 84 ? 0.467 22.156 24.047 1 84.88 84 PHE A C 1
ATOM 674 O O . PHE A 1 84 ? 1.317 21.281 24.203 1 84.88 84 PHE A O 1
ATOM 681 N N . MET A 1 85 ? 0.138 22.594 22.875 1 82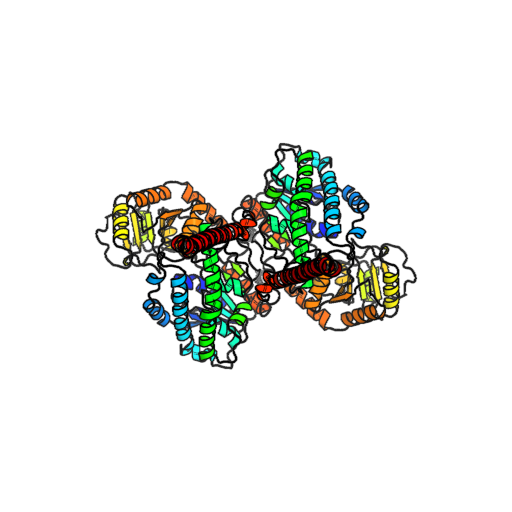.25 85 MET A N 1
ATOM 682 C CA . MET A 1 85 ? 0.674 21.984 21.656 1 82.25 85 MET A CA 1
ATOM 683 C C . MET A 1 85 ? 1.979 22.656 21.25 1 82.25 85 MET A C 1
ATOM 685 O O . MET A 1 85 ? 2.609 22.266 20.266 1 82.25 85 MET A O 1
ATOM 689 N N . ASN A 1 86 ? 2.361 23.594 22.016 1 83.81 86 ASN A N 1
ATOM 690 C CA . ASN A 1 86 ? 3.596 24.312 21.734 1 83.81 86 ASN A CA 1
ATOM 691 C C . ASN A 1 86 ? 4.773 23.359 21.547 1 83.81 86 ASN A C 1
ATOM 693 O O . ASN A 1 86 ? 4.895 22.375 22.266 1 83.81 86 ASN A O 1
ATOM 697 N N . LYS A 1 87 ? 5.641 23.672 20.609 1 81.62 87 LYS A N 1
ATOM 698 C CA . LYS A 1 87 ? 6.727 22.766 20.234 1 81.62 87 LYS A CA 1
ATOM 699 C C . LYS A 1 87 ? 7.715 22.594 21.375 1 81.62 87 LYS A C 1
ATOM 701 O O . LYS A 1 87 ? 8.484 21.625 21.406 1 81.62 87 LYS A O 1
ATOM 706 N N . GLU A 1 88 ? 7.691 23.5 22.312 1 80.44 88 GLU A N 1
ATOM 707 C CA . GLU A 1 88 ? 8.625 23.438 23.438 1 80.44 88 GLU A CA 1
ATOM 708 C C . GLU A 1 88 ? 8.188 22.391 24.453 1 80.44 88 GLU A C 1
ATOM 710 O O . GLU A 1 88 ? 8.984 21.953 25.281 1 80.44 88 GLU A O 1
ATOM 715 N N . ASN A 1 89 ? 6.945 22.016 24.422 1 85.19 89 ASN A N 1
ATOM 716 C CA . ASN A 1 89 ? 6.445 20.984 25.344 1 85.19 89 ASN A CA 1
ATOM 717 C C . ASN A 1 89 ? 6.777 19.578 24.859 1 85.19 89 ASN A C 1
ATOM 719 O O . ASN A 1 89 ? 6.754 19.312 23.656 1 85.19 89 ASN A O 1
ATOM 723 N N . TYR A 1 90 ? 7.051 18.766 25.734 1 85.81 90 TYR A N 1
ATOM 724 C CA . TYR A 1 90 ? 7.348 17.375 25.391 1 85.81 90 TYR A CA 1
ATOM 725 C C . TYR A 1 90 ? 6.102 16.656 24.891 1 85.81 90 TYR A C 1
ATOM 727 O O . TYR A 1 90 ? 4.996 16.906 25.375 1 85.81 90 TYR A O 1
ATOM 735 N N . VAL A 1 91 ? 6.332 15.789 23.984 1 86.75 91 VAL A N 1
ATOM 736 C CA . VAL A 1 91 ? 5.234 15.086 23.328 1 86.75 91 VAL A CA 1
ATOM 737 C C . VAL A 1 91 ? 4.48 14.234 24.359 1 86.75 91 VAL A C 1
ATOM 739 O O . VAL A 1 91 ? 3.256 14.102 24.281 1 86.75 91 VAL A O 1
ATOM 742 N N . GLN A 1 92 ? 5.133 13.727 25.375 1 90.44 92 GLN A N 1
ATOM 743 C CA . GLN A 1 92 ? 4.512 12.883 26.391 1 90.44 92 GLN A CA 1
ATOM 744 C C . GLN A 1 92 ? 3.562 13.68 27.266 1 90.44 92 GLN A C 1
ATOM 746 O O . GLN A 1 92 ? 2.713 13.109 27.953 1 90.44 92 GLN A O 1
ATOM 751 N N . SER A 1 93 ? 3.762 14.953 27.266 1 90.38 93 SER A N 1
ATOM 752 C CA . SER A 1 93 ? 2.836 15.805 28 1 90.38 93 SER A CA 1
ATOM 753 C C . SER A 1 93 ? 1.66 16.234 27.125 1 90.38 93 SER A C 1
ATOM 755 O O . SER A 1 93 ? 0.572 16.5 27.625 1 90.38 93 SER A O 1
ATOM 757 N N . LYS A 1 94 ? 1.82 16.281 25.875 1 91.5 94 LYS A N 1
ATOM 758 C CA . LYS A 1 94 ? 0.803 16.719 24.922 1 91.5 94 LYS A CA 1
ATOM 759 C C . LYS A 1 94 ? -0.259 15.648 24.719 1 91.5 94 LYS A C 1
ATOM 761 O O . LYS A 1 94 ? -1.456 15.945 24.703 1 91.5 94 LYS A O 1
ATOM 766 N N . VAL A 1 95 ? 0.181 14.406 24.594 1 92.56 95 VAL A N 1
ATOM 767 C CA . VAL A 1 95 ? -0.692 13.312 24.172 1 92.56 95 VAL A CA 1
ATOM 768 C C . VAL A 1 95 ? -1.799 13.109 25.219 1 92.56 95 VAL A C 1
ATOM 770 O O . VAL A 1 95 ? -2.982 13.102 24.875 1 92.56 95 VAL A O 1
ATOM 773 N N . PRO A 1 96 ? -1.497 13.062 26.516 1 94.44 96 PRO A N 1
ATOM 774 C CA . PRO A 1 96 ? -2.574 12.93 27.5 1 94.44 96 PRO A CA 1
ATOM 775 C C . PRO A 1 96 ? -3.547 14.109 27.469 1 94.44 96 PRO A C 1
ATOM 777 O O . PRO A 1 96 ? -4.742 13.93 27.703 1 94.44 96 PRO A O 1
ATOM 780 N N . LYS A 1 97 ? -3.062 15.266 27.172 1 94.38 97 LYS A N 1
ATOM 781 C CA . LYS A 1 97 ? -3.926 16.438 27.109 1 94.38 97 LYS A CA 1
ATOM 782 C C . LYS A 1 97 ? -4.84 16.375 25.891 1 94.38 97 LYS A C 1
ATOM 784 O O . LYS A 1 97 ? -5.984 16.828 25.938 1 94.38 97 LYS A O 1
ATOM 789 N N . ILE A 1 98 ? -4.328 15.867 24.828 1 93.56 98 ILE A N 1
ATOM 790 C CA . ILE A 1 98 ? -5.148 15.688 23.625 1 93.56 98 ILE A CA 1
ATOM 791 C C . ILE A 1 98 ? -6.254 14.672 23.906 1 93.56 98 ILE A C 1
ATOM 793 O O . ILE A 1 98 ? -7.402 14.867 23.5 1 93.56 98 ILE A O 1
ATOM 797 N N . PHE A 1 99 ? -5.918 13.625 24.594 1 95.44 99 PHE A N 1
ATOM 798 C CA . PHE A 1 99 ? -6.934 12.648 24.938 1 95.44 99 PHE A CA 1
ATOM 799 C C . PHE A 1 99 ? -7.977 13.258 25.875 1 95.44 99 PHE A C 1
ATOM 801 O O . PHE A 1 99 ? -9.18 13.062 25.688 1 95.44 99 PHE A O 1
ATOM 808 N N . ALA A 1 100 ? -7.516 13.992 26.844 1 96 100 ALA A N 1
ATOM 809 C CA . ALA A 1 100 ? -8.438 14.648 27.766 1 96 100 ALA A CA 1
ATOM 810 C C . ALA A 1 100 ? -9.406 15.562 27.016 1 96 100 ALA A C 1
ATOM 812 O O . ALA A 1 100 ? -10.594 15.602 27.328 1 96 100 ALA A O 1
ATOM 813 N N . LEU A 1 101 ? -8.867 16.297 26.125 1 96.12 101 LEU A N 1
ATOM 814 C CA . LEU A 1 101 ? -9.695 17.141 25.266 1 96.12 101 LEU A CA 1
ATOM 815 C C . LEU A 1 101 ? -10.742 16.312 24.531 1 96.12 101 LEU A C 1
ATOM 817 O O . LEU A 1 101 ? -11.922 16.656 24.531 1 96.12 101 LEU A O 1
ATOM 821 N N . ASN A 1 102 ? -10.352 15.195 23.984 1 96 102 ASN A N 1
ATOM 822 C CA . ASN A 1 102 ? -11.25 14.367 23.203 1 96 102 ASN A CA 1
ATOM 823 C C . ASN A 1 102 ? -12.281 13.656 24.078 1 96 102 ASN A C 1
ATOM 825 O O . ASN A 1 102 ? -13.391 13.367 23.625 1 96 102 ASN A O 1
ATOM 829 N N . TYR A 1 103 ? -11.922 13.375 25.375 1 97.12 103 TYR A N 1
ATOM 830 C CA . TYR A 1 103 ? -12.922 12.867 26.297 1 97.12 103 TYR A CA 1
ATOM 831 C C . TYR A 1 103 ? -14.117 13.812 26.391 1 97.12 103 TYR A C 1
ATOM 833 O O . TYR A 1 103 ? -15.258 13.406 26.188 1 97.12 103 TYR A O 1
ATOM 841 N N . GLU A 1 104 ? -13.742 15.023 26.547 1 97.25 104 GLU A N 1
ATOM 842 C CA . GLU A 1 104 ? -14.789 16.016 26.734 1 97.25 104 GLU A CA 1
ATOM 843 C C . GLU A 1 104 ? -15.531 16.297 25.422 1 97.25 104 GLU A C 1
ATOM 845 O O . GLU A 1 104 ? -16.75 16.5 25.422 1 97.25 104 GLU A O 1
ATOM 850 N N . LEU A 1 105 ? -14.828 16.375 24.328 1 97.38 105 LEU A N 1
ATOM 851 C CA . LEU A 1 105 ? -15.461 16.562 23.031 1 97.38 105 LEU A CA 1
ATOM 852 C C . LEU A 1 105 ? -16.469 15.453 22.75 1 97.38 105 LEU A C 1
ATOM 854 O O . LEU A 1 105 ? -17.578 15.727 22.297 1 97.38 105 LEU A O 1
ATOM 858 N N . SER A 1 106 ? -16.078 14.219 23.016 1 97.06 106 SER A N 1
ATOM 859 C CA . SER A 1 106 ? -16.953 13.078 22.766 1 97.06 106 SER A CA 1
ATOM 860 C C . SER A 1 106 ? -18.188 13.125 23.656 1 97.06 106 SER A C 1
ATOM 862 O O . SER A 1 106 ? -19.297 12.812 23.203 1 97.06 106 SER A O 1
ATOM 864 N N . GLU A 1 107 ? -18 13.508 24.875 1 96.81 107 GLU A N 1
ATOM 865 C CA . GLU A 1 107 ? -19.141 13.633 25.781 1 96.81 107 GLU A CA 1
ATOM 866 C C . GLU A 1 107 ? -20.109 14.711 25.297 1 96.81 107 GLU A C 1
ATOM 868 O O . GLU A 1 107 ? -21.328 14.539 25.391 1 96.81 107 GLU A O 1
ATOM 873 N N . ALA A 1 108 ? -19.531 15.781 24.797 1 97.06 108 ALA A N 1
ATOM 874 C CA . ALA A 1 108 ? -20.375 16.844 24.25 1 97.06 108 ALA A CA 1
ATOM 875 C C . ALA A 1 108 ? -21.188 16.344 23.062 1 97.06 108 ALA A C 1
ATOM 877 O O . ALA A 1 108 ? -22.375 16.703 22.922 1 97.06 108 ALA A O 1
ATOM 878 N N . ILE A 1 109 ? -20.625 15.523 22.266 1 96.88 109 ILE A N 1
ATOM 879 C CA . ILE A 1 109 ? -21.297 14.984 21.094 1 96.88 109 ILE A CA 1
ATOM 880 C C . ILE A 1 109 ? -22.406 14.016 21.531 1 96.88 109 ILE A C 1
ATOM 882 O O . ILE A 1 109 ? -23.547 14.117 21.062 1 96.88 109 ILE A O 1
ATOM 886 N N . PHE A 1 110 ? -22.094 13.125 22.438 1 96.69 110 PHE A N 1
ATOM 887 C CA . PHE A 1 110 ? -23.047 12.133 22.922 1 96.69 110 PHE A CA 1
ATOM 888 C C . PHE A 1 110 ? -24.188 12.789 23.672 1 96.69 110 PHE A C 1
ATOM 890 O O . PHE A 1 110 ? -25.297 12.266 23.703 1 96.69 110 PHE A O 1
ATOM 897 N N . SER A 1 111 ? -23.922 13.953 24.203 1 95.81 111 SER A N 1
ATOM 898 C CA . SER A 1 111 ? -24.938 14.625 25 1 95.81 111 SER A CA 1
ATOM 899 C C . SER A 1 111 ? -25.75 15.609 24.172 1 95.81 111 SER A C 1
ATOM 901 O O . SER A 1 111 ? -26.688 16.219 24.656 1 95.81 111 SER A O 1
ATOM 903 N N . ASN A 1 112 ? -25.297 15.805 22.938 1 96.44 112 ASN A N 1
ATOM 904 C CA . ASN A 1 112 ? -26.047 16.688 22.062 1 96.44 112 ASN A CA 1
ATOM 905 C C . ASN A 1 112 ? -27.484 16.188 21.875 1 96.44 112 ASN A C 1
ATOM 907 O O . ASN A 1 112 ? -27.703 15.031 21.516 1 96.44 112 ASN A O 1
ATOM 911 N N . LYS A 1 113 ? -28.469 17.031 22.062 1 95.56 113 LYS A N 1
ATOM 912 C CA . LYS A 1 113 ? -29.875 16.641 22.094 1 95.56 113 LYS A CA 1
ATOM 913 C C . LYS A 1 113 ? -30.312 16.016 20.766 1 95.56 113 LYS A C 1
ATOM 915 O O . LYS A 1 113 ? -31.016 15.008 20.734 1 95.56 113 LYS A O 1
ATOM 920 N N . GLU A 1 114 ? -29.891 16.625 19.719 1 95.56 114 GLU A N 1
ATOM 921 C CA . GLU A 1 114 ? -30.25 16.109 18.391 1 95.56 114 GLU A CA 1
ATOM 922 C C . GLU A 1 114 ? -29.609 14.758 18.125 1 95.56 114 GLU A C 1
ATOM 924 O O . GLU A 1 114 ? -30.25 13.852 17.609 1 95.56 114 GLU A O 1
ATOM 929 N N . PHE A 1 115 ? -28.406 14.648 18.5 1 95 115 PHE A N 1
ATOM 930 C CA . PHE A 1 115 ? -27.703 13.398 18.25 1 95 115 PHE A CA 1
ATOM 931 C C . PHE A 1 115 ? -28.203 12.289 19.141 1 95 115 PHE A C 1
ATOM 933 O O . PHE A 1 115 ? -28.297 11.133 18.734 1 95 115 PHE A O 1
ATOM 940 N N . LEU A 1 116 ? -28.531 12.656 20.328 1 94 116 LEU A N 1
ATOM 941 C CA . LEU A 1 116 ? -29.125 11.719 21.281 1 94 116 LEU A CA 1
ATOM 942 C C . LEU A 1 116 ? -30.375 11.062 20.688 1 94 116 LEU A C 1
ATOM 944 O O . LEU A 1 116 ? -30.578 9.859 20.844 1 94 116 LEU A O 1
ATOM 948 N N . ARG A 1 117 ? -31.109 11.805 20.016 1 94.25 117 ARG A N 1
ATOM 949 C CA . ARG A 1 117 ? -32.344 11.297 19.406 1 94.25 117 ARG A CA 1
ATOM 950 C C . ARG A 1 117 ? -32.031 10.289 18.297 1 94.25 117 ARG A C 1
ATOM 952 O O . ARG A 1 117 ? -32.75 9.312 18.125 1 94.25 117 ARG A O 1
ATOM 959 N N . ILE A 1 118 ? -30.969 10.477 17.672 1 92.81 118 ILE A N 1
ATOM 960 C CA . ILE A 1 118 ? -30.609 9.633 16.531 1 92.81 118 ILE A CA 1
ATOM 961 C C . ILE A 1 118 ? -30.094 8.289 17.047 1 92.81 118 ILE A C 1
ATOM 963 O O . ILE A 1 118 ? -30.578 7.234 16.609 1 92.81 118 ILE A O 1
ATOM 967 N N . TYR A 1 119 ? -29.188 8.289 17.969 1 90.62 119 TYR A N 1
ATOM 968 C CA . TYR A 1 119 ? -28.562 7.008 18.281 1 90.62 119 TYR A CA 1
ATOM 969 C C . TYR A 1 119 ? -29.391 6.254 19.328 1 90.62 119 TYR A C 1
ATOM 971 O O . TYR A 1 119 ? -29.172 5.062 19.562 1 90.62 119 TYR A O 1
ATOM 979 N N . ASN A 1 120 ? -30.469 6.918 19.859 1 91.44 120 ASN A N 1
ATOM 980 C CA . ASN A 1 120 ? -31.391 6.211 20.734 1 91.44 120 ASN A CA 1
ATOM 981 C C . ASN A 1 120 ? -32.594 5.676 19.969 1 91.44 120 ASN A C 1
ATOM 983 O O . ASN A 1 120 ? -33.406 4.918 20.5 1 91.44 120 ASN A O 1
ATOM 987 N N . ASP A 1 121 ? -32.688 6.141 18.781 1 91.75 121 ASP A N 1
ATOM 988 C CA . ASP A 1 121 ? -33.719 5.602 17.922 1 91.75 121 ASP A CA 1
ATOM 989 C C . ASP A 1 121 ? -33.375 4.184 17.453 1 91.75 121 ASP A C 1
ATOM 991 O O . ASP A 1 121 ? -32.531 3.996 16.594 1 91.75 121 ASP A O 1
ATOM 995 N N . THR A 1 122 ? -34.062 3.25 17.891 1 88.62 122 THR A N 1
ATOM 996 C CA . THR A 1 122 ? -33.781 1.845 17.609 1 88.62 122 THR A CA 1
ATOM 997 C C . THR A 1 122 ? -34.062 1.513 16.141 1 88.62 122 THR A C 1
ATOM 999 O O . THR A 1 122 ? -33.594 0.483 15.641 1 88.62 122 THR A O 1
ATOM 1002 N N . SER A 1 123 ? -34.781 2.332 15.555 1 90.62 123 SER A N 1
ATOM 1003 C CA . SER A 1 123 ? -35.125 2.088 14.156 1 90.62 123 SER A CA 1
ATOM 1004 C C . SER A 1 123 ? -34.062 2.699 13.234 1 90.62 123 SER A C 1
ATOM 1006 O O . SER A 1 123 ? -34.031 2.385 12.039 1 90.62 123 SER A O 1
ATOM 1008 N N . ALA A 1 124 ? -33.281 3.547 13.828 1 90.44 124 ALA A N 1
ATOM 1009 C CA . ALA A 1 124 ? -32.25 4.199 13 1 90.44 124 ALA A CA 1
ATOM 1010 C C . ALA A 1 124 ? -31.234 3.191 12.5 1 90.44 124 ALA A C 1
ATOM 1012 O O . ALA A 1 124 ? -30.703 2.393 13.273 1 90.44 124 ALA A O 1
ATOM 1013 N N . LYS A 1 125 ? -31.078 3.215 11.242 1 94.5 125 LYS A N 1
ATOM 1014 C CA . LYS A 1 125 ? -30.109 2.332 10.609 1 94.5 125 LYS A CA 1
ATOM 1015 C C . LYS A 1 125 ? -29.141 3.119 9.734 1 94.5 125 LYS A C 1
ATOM 1017 O O . LYS A 1 125 ? -29.547 4.055 9.039 1 94.5 125 LYS A O 1
ATOM 1022 N N . PHE A 1 126 ? -27.906 2.771 9.867 1 98.06 126 PHE A N 1
ATOM 1023 C CA . PHE A 1 126 ? -26.875 3.328 9 1 98.06 126 PHE A CA 1
ATOM 1024 C C . PHE A 1 126 ? -26.094 2.221 8.305 1 98.06 126 PHE A C 1
ATOM 1026 O O . PHE A 1 126 ? -25.844 1.166 8.898 1 98.06 126 PHE A O 1
ATOM 1033 N N . ASP A 1 127 ? -25.719 2.514 7.109 1 98.38 127 ASP A N 1
ATOM 1034 C CA . ASP A 1 127 ? -24.984 1.533 6.316 1 98.38 127 ASP A CA 1
ATOM 1035 C C . ASP A 1 127 ? -23.469 1.703 6.492 1 98.38 127 ASP A C 1
ATOM 1037 O O . ASP A 1 127 ? -22.703 0.807 6.148 1 98.38 127 ASP A O 1
ATOM 1041 N N . LEU A 1 128 ? -23.078 2.848 7.012 1 98.69 128 LEU A N 1
ATOM 1042 C CA . LEU A 1 128 ? -21.656 3.182 7.152 1 98.69 128 LEU A CA 1
ATOM 1043 C C . LEU A 1 128 ? -21.469 4.293 8.18 1 98.69 128 LEU A C 1
ATOM 1045 O O . LEU A 1 128 ? -22.25 5.242 8.234 1 98.69 128 LEU A O 1
ATOM 1049 N N . ILE A 1 129 ? -20.453 4.16 8.977 1 98.69 129 ILE A N 1
ATOM 1050 C CA . ILE A 1 129 ? -20.031 5.195 9.914 1 98.69 129 ILE A CA 1
ATOM 1051 C C . ILE A 1 129 ? -18.672 5.742 9.484 1 98.69 129 ILE A C 1
ATOM 1053 O O . ILE A 1 129 ? -17.734 4.977 9.234 1 98.69 129 ILE A O 1
ATOM 1057 N N . ILE A 1 130 ? -18.547 7.043 9.352 1 98.62 130 ILE A N 1
ATOM 1058 C CA . ILE A 1 130 ? -17.281 7.727 9.109 1 98.62 130 ILE A CA 1
ATOM 1059 C C . ILE A 1 130 ? -16.922 8.586 10.32 1 98.62 130 ILE A C 1
ATOM 1061 O O . ILE A 1 130 ? -17.688 9.453 10.727 1 98.62 130 ILE A O 1
ATOM 1065 N N . ALA A 1 131 ? -15.789 8.305 10.891 1 97.81 131 ALA A N 1
ATOM 1066 C CA . ALA A 1 131 ? -15.406 9.008 12.117 1 97.81 131 ALA A CA 1
ATOM 1067 C C . ALA A 1 131 ? -14.023 9.641 11.969 1 97.81 131 ALA A C 1
ATOM 1069 O O . ALA A 1 131 ? -13.156 9.094 11.289 1 97.81 131 ALA A O 1
ATOM 1070 N N . GLN A 1 132 ? -13.844 10.75 12.531 1 96.06 132 GLN A N 1
ATOM 1071 C CA . GLN A 1 132 ? -12.539 11.398 12.586 1 96.06 132 GLN A CA 1
ATOM 1072 C C . GLN A 1 132 ? -11.547 10.578 13.406 1 96.06 132 GLN A C 1
ATOM 1074 O O . GLN A 1 132 ? -11.859 10.148 14.516 1 96.06 132 GLN A O 1
ATOM 1079 N N . THR A 1 133 ? -10.469 10.32 12.625 1 87.75 133 THR A N 1
ATOM 1080 C CA . THR A 1 133 ? -9.375 9.625 13.305 1 87.75 133 THR A CA 1
ATOM 1081 C C . THR A 1 133 ? -8.25 10.602 13.641 1 87.75 133 THR A C 1
ATOM 1083 O O . THR A 1 133 ? -7.637 11.18 12.75 1 87.75 133 THR A O 1
ATOM 1086 N N . TYR A 1 134 ? -8.227 11.18 14.688 1 73.31 134 TYR A N 1
ATOM 1087 C CA . TYR A 1 134 ? -7.105 11.984 15.156 1 73.31 134 TYR A CA 1
ATOM 1088 C C . TYR A 1 134 ? -6.266 11.219 16.172 1 73.31 134 TYR A C 1
ATOM 1090 O O . TYR A 1 134 ? -5.41 10.414 15.789 1 73.31 134 TYR A O 1
ATOM 1098 N N . ILE A 1 135 ? -6.828 11.055 17.359 1 78.12 135 ILE A N 1
ATOM 1099 C CA . ILE A 1 135 ? -6.086 10.266 18.344 1 78.12 135 ILE A CA 1
ATOM 1100 C C . ILE A 1 135 ? -7.055 9.414 19.156 1 78.12 135 ILE A C 1
ATOM 1102 O O . ILE A 1 135 ? -6.68 8.352 19.656 1 78.12 135 ILE A O 1
ATOM 1106 N N . SER A 1 136 ? -8.297 9.781 19.172 1 88.38 136 SER A N 1
ATOM 1107 C CA . SER A 1 136 ? -9.203 9.078 20.078 1 88.38 136 SER A CA 1
ATOM 1108 C C . SER A 1 136 ? -10.203 8.227 19.312 1 88.38 136 SER A C 1
ATOM 1110 O O . SER A 1 136 ? -10.859 8.703 18.391 1 88.38 136 SER A O 1
ATOM 1112 N N . PRO A 1 137 ? -10.438 7.008 19.719 1 94.75 137 PRO A N 1
ATOM 1113 C CA . PRO A 1 137 ? -11.344 6.09 19.031 1 94.75 137 PRO A CA 1
ATOM 1114 C C . PRO A 1 137 ? -12.758 6.102 19.609 1 94.75 137 PRO A C 1
ATOM 1116 O O . PRO A 1 137 ? -13.586 5.273 19.219 1 94.75 137 PRO A O 1
ATOM 1119 N N . ILE A 1 138 ? -13.125 7 20.5 1 97.38 138 ILE A N 1
ATOM 1120 C CA . ILE A 1 138 ? -14.375 6.949 21.25 1 97.38 138 ILE A CA 1
ATOM 1121 C C . ILE A 1 138 ? -15.555 6.875 20.281 1 97.38 138 ILE A C 1
ATOM 1123 O O . ILE A 1 138 ? -16.438 6.035 20.438 1 97.38 138 ILE A O 1
ATOM 1127 N N . LEU A 1 139 ? -15.531 7.613 19.281 1 97.31 139 LEU A N 1
ATOM 1128 C CA . LEU A 1 139 ? -16.688 7.742 18.406 1 97.31 139 LEU A CA 1
ATOM 1129 C C . LEU A 1 139 ? -16.75 6.574 17.422 1 97.31 139 LEU A C 1
ATOM 1131 O O . LEU A 1 139 ? -17.75 6.398 16.719 1 97.31 139 LEU A O 1
ATOM 1135 N N . TYR A 1 140 ? -15.711 5.738 17.391 1 97.75 140 TYR A N 1
ATOM 1136 C CA . TYR A 1 140 ? -15.781 4.488 16.641 1 97.75 140 TYR A CA 1
ATOM 1137 C C . TYR A 1 140 ? -16.875 3.582 17.172 1 97.75 140 TYR A C 1
ATOM 1139 O O . TYR A 1 140 ? -17.344 2.682 16.484 1 97.75 140 TYR A O 1
ATOM 1147 N N . SER A 1 141 ? -17.219 3.785 18.453 1 97.94 141 SER A N 1
ATOM 1148 C CA . SER A 1 141 ? -18.234 2.973 19.125 1 97.94 141 SER A CA 1
ATOM 1149 C C . SER A 1 141 ? -19.562 3.018 18.391 1 97.94 141 SER A C 1
ATOM 1151 O O . SER A 1 141 ? -20.375 2.088 18.5 1 97.94 141 SER A O 1
ATOM 1153 N N . LEU A 1 142 ? -19.766 4.02 17.641 1 97.69 142 LEU A N 1
ATOM 1154 C CA . LEU A 1 142 ? -21.016 4.16 16.906 1 97.69 142 LEU A CA 1
ATOM 1155 C C . LEU A 1 142 ? -21.141 3.08 15.828 1 97.69 142 LEU A C 1
ATOM 1157 O O . LEU A 1 142 ? -22.25 2.691 15.461 1 97.69 142 LEU A O 1
ATOM 1161 N N . ALA A 1 143 ? -20.016 2.66 15.32 1 97.75 143 ALA A N 1
ATOM 1162 C CA . ALA A 1 143 ? -20.031 1.571 14.352 1 97.75 143 ALA A CA 1
ATOM 1163 C C . ALA A 1 143 ? -20.609 0.301 14.961 1 97.75 143 ALA A C 1
ATOM 1165 O O . ALA A 1 143 ? -21.375 -0.419 14.305 1 97.75 143 ALA A O 1
ATOM 1166 N N . ALA A 1 144 ? -20.219 0.04 16.172 1 96.5 144 ALA A N 1
ATOM 1167 C CA . ALA A 1 144 ? -20.766 -1.115 16.875 1 96.5 144 ALA A CA 1
ATOM 1168 C C . ALA A 1 144 ? -22.234 -0.905 17.203 1 96.5 144 ALA A C 1
ATOM 1170 O O . ALA A 1 144 ? -23.047 -1.819 17.062 1 96.5 144 ALA A O 1
ATOM 1171 N N . LYS A 1 145 ? -22.562 0.284 17.703 1 96.19 145 LYS A N 1
ATOM 1172 C CA . LYS A 1 145 ? -23.922 0.612 18.078 1 96.19 145 LYS A CA 1
ATOM 1173 C C . LYS A 1 145 ? -24.891 0.38 16.906 1 96.19 145 LYS A C 1
ATOM 1175 O O . LYS A 1 145 ? -25.969 -0.188 17.078 1 96.19 145 LYS A O 1
ATOM 1180 N N . PHE A 1 146 ? -24.5 0.741 15.734 1 96.75 146 PHE A N 1
ATOM 1181 C CA . PHE A 1 146 ? -25.375 0.674 14.57 1 96.75 146 PHE A CA 1
ATOM 1182 C C . PHE A 1 146 ? -25.047 -0.548 13.719 1 96.75 146 PHE A C 1
ATOM 1184 O O . PHE A 1 146 ? -25.641 -0.741 12.656 1 96.75 146 PHE A O 1
ATOM 1191 N N . GLN A 1 147 ? -24.062 -1.36 14.125 1 96.19 147 GLN A N 1
ATOM 1192 C CA . GLN A 1 147 ? -23.656 -2.572 13.422 1 96.19 147 GLN A CA 1
ATOM 1193 C C . GLN A 1 147 ? -23.344 -2.281 11.961 1 96.19 147 GLN A C 1
ATOM 1195 O O . GLN A 1 147 ? -23.875 -2.941 11.062 1 96.19 147 GLN A O 1
ATOM 1200 N N . ALA A 1 148 ? -22.531 -1.284 11.75 1 97.88 148 ALA A N 1
ATOM 1201 C CA . ALA A 1 148 ? -22.141 -0.841 10.414 1 97.88 148 ALA A CA 1
ATOM 1202 C C . ALA A 1 148 ? -20.625 -0.747 10.297 1 97.88 148 ALA A C 1
ATOM 1204 O O . ALA A 1 148 ? -19.922 -0.599 11.297 1 97.88 148 ALA A O 1
ATOM 1205 N N . PRO A 1 149 ? -20.062 -0.904 9.047 1 98.38 149 PRO A N 1
ATOM 1206 C CA . PRO A 1 149 ? -18.625 -0.732 8.859 1 98.38 149 PRO A CA 1
ATOM 1207 C C . PRO A 1 149 ? -18.141 0.663 9.25 1 98.38 149 PRO A C 1
ATOM 1209 O O . PRO A 1 149 ? -18.906 1.622 9.211 1 98.38 149 PRO A O 1
ATOM 1212 N N . LEU A 1 150 ? -16.859 0.742 9.625 1 98.38 150 LEU A N 1
ATOM 1213 C CA . LEU A 1 150 ? -16.25 1.972 10.109 1 98.38 150 LEU A CA 1
ATOM 1214 C C . LEU A 1 150 ? -15.148 2.436 9.164 1 98.38 150 LEU A C 1
ATOM 1216 O O . LEU A 1 150 ? -14.297 1.639 8.75 1 98.38 150 LEU A O 1
ATOM 1220 N N . ILE A 1 151 ? -15.172 3.668 8.789 1 98.5 151 ILE A N 1
ATOM 1221 C CA . ILE A 1 151 ? -14.078 4.324 8.086 1 98.5 151 ILE A CA 1
ATOM 1222 C C . ILE A 1 151 ? -13.531 5.465 8.945 1 98.5 151 ILE A C 1
ATOM 1224 O O . ILE A 1 151 ? -14.289 6.309 9.43 1 98.5 151 ILE A O 1
ATOM 1228 N N . GLY A 1 152 ? -12.258 5.398 9.188 1 97.56 152 GLY A N 1
ATOM 1229 C CA . GLY A 1 152 ? -11.602 6.516 9.852 1 97.56 152 GLY A CA 1
ATOM 1230 C C . GLY A 1 152 ? -11.023 7.527 8.883 1 97.56 152 GLY A C 1
ATOM 1231 O O . GLY A 1 152 ? -10.508 7.16 7.828 1 97.56 152 GLY A O 1
ATOM 1232 N N . VAL A 1 153 ? -11.117 8.812 9.266 1 97 153 VAL A N 1
ATOM 1233 C CA . VAL A 1 153 ? -10.5 9.875 8.484 1 97 153 VAL A CA 1
ATOM 1234 C C . VAL A 1 153 ? -9.586 10.711 9.375 1 97 153 VAL A C 1
ATOM 1236 O O . VAL A 1 153 ? -10.039 11.305 10.359 1 97 153 VAL A O 1
ATOM 1239 N N . ALA A 1 154 ? -8.375 10.703 8.977 1 93.94 154 ALA A N 1
ATOM 1240 C CA . ALA A 1 154 ? -7.402 11.531 9.688 1 93.94 154 ALA A CA 1
ATOM 1241 C C . ALA A 1 154 ? -7.148 12.836 8.945 1 93.94 154 ALA A C 1
ATOM 1243 O O . ALA A 1 154 ? -7.086 12.859 7.711 1 93.94 154 ALA A O 1
ATOM 1244 N N . SER A 1 155 ? -7.047 13.914 9.648 1 89.62 155 SER A N 1
ATOM 1245 C CA . SER A 1 155 ? -6.809 15.219 9.023 1 89.62 155 SER A CA 1
ATOM 1246 C C . SER A 1 155 ? -5.332 15.406 8.695 1 89.62 155 SER A C 1
ATOM 1248 O O . SER A 1 155 ? -4.961 16.375 8.031 1 89.62 155 SER A O 1
ATOM 1250 N N . MET A 1 156 ? -4.516 14.555 9.125 1 85.81 156 MET A N 1
ATOM 1251 C CA . MET A 1 156 ? -3.082 14.531 8.852 1 85.81 156 MET A CA 1
ATOM 1252 C C . MET A 1 156 ? -2.578 13.102 8.719 1 85.81 156 MET A C 1
ATOM 1254 O O . MET A 1 156 ? -3.227 12.266 8.086 1 85.81 156 MET A O 1
ATOM 1258 N N . GLY A 1 157 ? -1.475 12.773 9.25 1 81.94 157 GLY A N 1
ATOM 1259 C CA . GLY A 1 157 ? -0.949 11.414 9.18 1 81.94 157 GLY A CA 1
ATOM 1260 C C . GLY A 1 157 ? -1.59 10.477 10.188 1 81.94 157 GLY A C 1
ATOM 1261 O O . GLY A 1 157 ? -2.496 10.875 10.922 1 81.94 157 GLY A O 1
ATOM 1262 N N . GLY A 1 158 ? -1.203 9.367 10.164 1 83.75 158 GLY A N 1
ATOM 1263 C CA . GLY A 1 158 ? -1.759 8.367 11.062 1 83.75 158 GLY A CA 1
ATOM 1264 C C . GLY A 1 158 ? -1.134 8.383 12.445 1 83.75 158 GLY A C 1
ATOM 1265 O O . GLY A 1 158 ? 0.084 8.523 12.578 1 83.75 158 GLY A O 1
ATOM 1266 N N . TYR A 1 159 ? -2.016 8.438 13.391 1 88.88 159 TYR A N 1
ATOM 1267 C CA . TYR A 1 159 ? -1.562 8.281 14.773 1 88.88 159 TYR A CA 1
ATOM 1268 C C . TYR A 1 159 ? -1.035 6.875 15.016 1 88.88 159 TYR A C 1
ATOM 1270 O O . TYR A 1 159 ? -1.581 5.902 14.492 1 88.88 159 TYR A O 1
ATOM 1278 N N . ILE A 1 160 ? -0.005 6.738 15.828 1 89.31 160 ILE A N 1
ATOM 1279 C CA . ILE A 1 160 ? 0.671 5.469 16.078 1 89.31 160 ILE A CA 1
ATOM 1280 C C . ILE A 1 160 ? -0.329 4.445 16.609 1 89.31 160 ILE A C 1
ATOM 1282 O O . ILE A 1 160 ? -0.245 3.26 16.281 1 89.31 160 ILE A O 1
ATOM 1286 N N . GLY A 1 161 ? -1.227 4.891 17.438 1 89.56 161 GLY A N 1
ATOM 1287 C CA . GLY A 1 161 ? -2.23 3.988 17.969 1 89.56 161 GLY A CA 1
ATOM 1288 C C . GLY A 1 161 ? -3.084 3.336 16.906 1 89.56 161 GLY A C 1
ATOM 1289 O O . GLY A 1 161 ? -3.398 2.148 16.984 1 89.56 161 GLY A O 1
ATOM 1290 N N . THR A 1 162 ? -3.418 4.074 15.93 1 91.31 162 THR A N 1
ATOM 1291 C CA . THR A 1 162 ? -4.25 3.549 14.859 1 91.31 162 THR A CA 1
ATOM 1292 C C . THR A 1 162 ? -3.451 2.602 13.969 1 91.31 162 THR A C 1
ATOM 1294 O O . THR A 1 162 ? -3.98 1.595 13.492 1 91.31 162 THR A O 1
ATOM 1297 N N . HIS A 1 163 ? -2.199 2.91 13.727 1 90.69 163 HIS A N 1
ATOM 1298 C CA . HIS A 1 163 ? -1.333 2.002 12.984 1 90.69 163 HIS A CA 1
ATOM 1299 C C . HIS A 1 163 ? -1.224 0.65 13.68 1 90.69 163 HIS A C 1
ATOM 1301 O O . HIS A 1 163 ? -1.34 -0.395 13.031 1 90.69 163 HIS A O 1
ATOM 1307 N N . PHE A 1 164 ? -1.122 0.762 14.945 1 88.31 164 PHE A N 1
ATOM 1308 C CA . PHE A 1 164 ? -1.018 -0.468 15.719 1 88.31 164 PHE A CA 1
ATOM 1309 C C . PHE A 1 164 ? -2.307 -1.277 15.625 1 88.31 164 PHE A C 1
ATOM 1311 O O . PHE A 1 164 ? -2.27 -2.49 15.414 1 88.31 164 PHE A O 1
ATOM 1318 N N . ALA A 1 165 ? -3.342 -0.601 15.844 1 91.31 165 ALA A N 1
ATOM 1319 C CA . ALA A 1 165 ? -4.637 -1.276 15.875 1 91.31 165 ALA A CA 1
ATOM 1320 C C . ALA A 1 165 ? -4.902 -1.996 14.555 1 91.31 165 ALA A C 1
ATOM 1322 O O . ALA A 1 165 ? -5.375 -3.137 14.547 1 91.31 165 ALA A O 1
ATOM 1323 N N . MET A 1 166 ? -4.504 -1.438 13.469 1 92.19 166 MET A N 1
ATOM 1324 C CA . MET A 1 166 ? -4.812 -1.997 12.156 1 92.19 166 MET A CA 1
ATOM 1325 C C . MET A 1 166 ? -3.732 -2.979 11.719 1 92.19 166 MET A C 1
ATOM 1327 O O . MET A 1 166 ? -3.891 -3.674 10.711 1 92.19 166 MET A O 1
ATOM 1331 N N . GLY A 1 167 ? -2.641 -2.963 12.414 1 89.62 167 GLY A N 1
ATOM 1332 C CA . GLY A 1 167 ? -1.553 -3.859 12.055 1 89.62 167 GLY A CA 1
ATOM 1333 C C . GLY A 1 167 ? -0.611 -3.268 11.023 1 89.62 167 GLY A C 1
ATOM 1334 O O . GLY A 1 167 ? 0.048 -4.004 10.281 1 89.62 167 GLY A O 1
ATOM 1335 N N . ASN A 1 168 ? -0.564 -2.002 10.875 1 91.5 168 ASN A N 1
ATOM 1336 C CA . ASN A 1 168 ? 0.382 -1.327 9.992 1 91.5 168 ASN A CA 1
ATOM 1337 C C . ASN A 1 168 ? 1.74 -1.143 10.664 1 91.5 168 ASN A C 1
ATOM 1339 O O . ASN A 1 168 ? 1.817 -0.684 11.805 1 91.5 168 ASN A O 1
ATOM 1343 N N . PRO A 1 169 ? 2.781 -1.477 9.977 1 85.88 169 PRO A N 1
ATOM 1344 C CA . PRO A 1 169 ? 4.102 -1.4 10.602 1 85.88 169 PRO A CA 1
ATOM 1345 C C . PRO A 1 169 ? 4.504 0.029 10.961 1 85.88 169 PRO A C 1
ATOM 1347 O O . PRO A 1 169 ? 4.254 0.956 10.188 1 85.88 169 PRO A O 1
ATOM 1350 N N . HIS A 1 170 ? 5.102 0.088 12.164 1 86.62 170 HIS A N 1
ATOM 1351 C CA . HIS A 1 170 ? 5.609 1.374 12.633 1 86.62 170 HIS A CA 1
ATOM 1352 C C . HIS A 1 170 ? 6.91 1.205 13.414 1 86.62 170 HIS A C 1
ATOM 1354 O O . HIS A 1 170 ? 6.969 1.522 14.602 1 86.62 170 HIS A O 1
ATOM 1360 N N . PRO A 1 171 ? 7.902 0.806 12.695 1 82.94 171 PRO A N 1
ATOM 1361 C CA . PRO A 1 171 ? 9.188 0.717 13.398 1 82.94 171 PRO A CA 1
ATOM 1362 C C . PRO A 1 171 ? 9.695 2.078 13.859 1 82.94 171 PRO A C 1
ATOM 1364 O O . PRO A 1 171 ? 9.906 2.977 13.039 1 82.94 171 PRO A O 1
ATOM 1367 N N . PRO A 1 172 ? 9.961 2.201 15.062 1 84.81 172 PRO A N 1
ATOM 1368 C CA . PRO A 1 172 ? 10.344 3.516 15.586 1 84.81 172 PRO A CA 1
ATOM 1369 C C . PRO A 1 172 ? 11.703 3.979 15.07 1 84.81 172 PRO A C 1
ATOM 1371 O O . PRO A 1 172 ? 12.031 5.164 15.156 1 84.81 172 PRO A O 1
ATOM 1374 N N . ALA A 1 173 ? 12.492 3.027 14.578 1 83.19 173 ALA A N 1
ATOM 1375 C CA . ALA A 1 173 ? 13.805 3.389 14.055 1 83.19 173 ALA A CA 1
ATOM 1376 C C . ALA A 1 173 ? 13.68 4.176 12.75 1 83.19 173 ALA A C 1
ATOM 1378 O O . ALA A 1 173 ? 14.633 4.836 12.328 1 83.19 173 ALA A O 1
ATOM 1379 N N . LEU A 1 174 ? 12.547 4.094 12.172 1 82.69 174 LEU A N 1
ATOM 1380 C CA . LEU A 1 174 ? 12.438 4.676 10.836 1 82.69 174 LEU A CA 1
ATOM 1381 C C . LEU A 1 174 ? 11.266 5.648 10.766 1 82.69 174 LEU A C 1
ATOM 1383 O O . LEU A 1 174 ? 11.336 6.664 10.07 1 82.69 174 LEU A O 1
ATOM 1387 N N . TYR A 1 175 ? 10.219 5.188 11.367 1 83.19 175 TYR A N 1
ATOM 1388 C CA . TYR A 1 175 ? 9 5.992 11.305 1 83.19 175 TYR A CA 1
ATOM 1389 C C . TYR A 1 175 ? 8.641 6.531 12.688 1 83.19 175 TYR A C 1
ATOM 1391 O O . TYR A 1 175 ? 8.086 5.805 13.523 1 83.19 175 TYR A O 1
ATOM 1399 N N . SER A 1 176 ? 8.984 7.738 12.898 1 79.56 176 SER A N 1
ATOM 1400 C CA . SER A 1 176 ? 8.695 8.352 14.188 1 79.56 176 SER A CA 1
ATOM 1401 C C . SER A 1 176 ? 7.242 8.812 14.266 1 79.56 176 SER A C 1
ATOM 1403 O O . SER A 1 176 ? 6.57 8.938 13.242 1 79.56 176 SER A O 1
ATOM 1405 N N . GLU A 1 177 ? 6.855 8.977 15.461 1 81.12 177 GLU A N 1
ATOM 1406 C CA . GLU A 1 177 ? 5.523 9.516 15.727 1 81.12 177 GLU A CA 1
ATOM 1407 C C . GLU A 1 177 ? 5.348 10.891 15.086 1 81.12 177 GLU A C 1
ATOM 1409 O O . GLU A 1 177 ? 6.297 11.672 15.008 1 81.12 177 GLU A O 1
ATOM 1414 N N . MET A 1 178 ? 4.164 11.148 14.68 1 77.75 178 MET A N 1
ATOM 1415 C CA . MET A 1 178 ? 3.863 12.367 13.938 1 77.75 178 MET A CA 1
ATOM 1416 C C . MET A 1 178 ? 4.156 13.602 14.781 1 77.75 178 MET A C 1
ATOM 1418 O O . MET A 1 178 ? 4.367 14.688 14.242 1 77.75 178 MET A O 1
ATOM 1422 N N . PHE A 1 179 ? 4.18 13.453 16.094 1 81.44 179 PHE A N 1
ATOM 1423 C CA . PHE A 1 179 ? 4.41 14.609 16.969 1 81.44 179 PHE A CA 1
ATOM 1424 C C . PHE A 1 179 ? 5.898 14.773 17.25 1 81.44 179 PHE A C 1
ATOM 1426 O O . PHE A 1 179 ? 6.301 15.727 17.938 1 81.44 179 PHE A O 1
ATOM 1433 N N . LEU A 1 180 ? 6.641 13.812 16.781 1 82.44 180 LEU A N 1
ATOM 1434 C CA . LEU A 1 180 ? 8.086 13.945 16.875 1 82.44 180 LEU A CA 1
ATOM 1435 C C . LEU A 1 180 ? 8.68 14.555 15.617 1 82.44 180 LEU A C 1
ATOM 1437 O O . LEU A 1 180 ? 8.18 14.312 14.516 1 82.44 180 LEU A O 1
ATOM 1441 N N . PRO A 1 181 ? 9.695 15.312 15.789 1 79.06 181 PRO A N 1
ATOM 1442 C CA . PRO A 1 181 ? 10.273 15.984 14.625 1 79.06 181 PRO A CA 1
ATOM 1443 C C . PRO A 1 181 ? 11.258 15.102 13.859 1 79.06 181 PRO A C 1
ATOM 1445 O O . PRO A 1 181 ? 12.164 15.609 13.203 1 79.06 181 PRO A O 1
ATOM 1448 N N . TYR A 1 182 ? 11.117 13.773 14.008 1 77.81 182 TYR A N 1
ATOM 1449 C CA . TYR A 1 182 ? 12.078 12.867 13.383 1 77.81 182 TYR A CA 1
ATOM 1450 C C . TYR A 1 182 ? 11.445 12.109 12.219 1 77.81 182 TYR A C 1
ATOM 1452 O O . TYR A 1 182 ? 10.281 11.711 12.297 1 77.81 182 TYR A O 1
ATOM 1460 N N . HIS A 1 183 ? 12.164 12.062 11.102 1 75.38 183 HIS A N 1
ATOM 1461 C CA . HIS A 1 183 ? 11.703 11.266 9.969 1 75.38 183 HIS A CA 1
ATOM 1462 C C . HIS A 1 183 ? 12.875 10.773 9.125 1 75.38 183 HIS A C 1
ATOM 1464 O O . HIS A 1 183 ? 13.945 11.383 9.125 1 75.38 183 HIS A O 1
ATOM 1470 N N . GLY A 1 184 ? 12.586 9.641 8.555 1 73.81 184 GLY A N 1
ATOM 1471 C CA . GLY A 1 184 ? 13.586 9.156 7.621 1 73.81 184 GLY A CA 1
ATOM 1472 C C . GLY A 1 184 ? 14.828 8.609 8.305 1 73.81 184 GLY A C 1
ATOM 1473 O O . GLY A 1 184 ? 14.727 7.773 9.203 1 73.81 184 GLY A O 1
ATOM 1474 N N . GLN A 1 185 ? 15.992 9.125 7.84 1 76.69 185 GLN A N 1
ATOM 1475 C CA . GLN A 1 185 ? 17.25 8.688 8.43 1 76.69 185 GLN A CA 1
ATOM 1476 C C . GLN A 1 185 ? 17.516 9.406 9.75 1 76.69 185 GLN A C 1
ATOM 1478 O O . GLN A 1 185 ? 17.656 10.633 9.773 1 76.69 185 GLN A O 1
ATOM 1483 N N . MET A 1 186 ? 17.469 8.656 10.781 1 84.06 186 MET A N 1
ATOM 1484 C CA . MET A 1 186 ? 17.578 9.211 12.125 1 84.06 186 MET A CA 1
ATOM 1485 C C . MET A 1 186 ? 18.953 8.938 12.719 1 84.06 186 MET A C 1
ATOM 1487 O O . MET A 1 186 ? 19.578 7.91 12.414 1 84.06 186 MET A O 1
ATOM 1491 N N . THR A 1 187 ? 19.391 9.844 13.492 1 87.25 187 THR A N 1
ATOM 1492 C CA . THR A 1 187 ? 20.594 9.602 14.281 1 87.25 187 THR A CA 1
ATOM 1493 C C . THR A 1 187 ? 20.312 8.602 15.398 1 87.25 187 THR A C 1
ATOM 1495 O O . THR A 1 187 ? 19.156 8.273 15.664 1 87.25 187 THR A O 1
ATOM 1498 N N . MET A 1 188 ? 21.359 8.156 15.992 1 86.75 188 MET A N 1
ATOM 1499 C CA . MET A 1 188 ? 21.188 7.211 17.094 1 86.75 188 MET A CA 1
ATOM 1500 C C . MET A 1 188 ? 20.359 7.824 18.219 1 86.75 188 MET A C 1
ATOM 1502 O O . MET A 1 188 ? 19.469 7.168 18.766 1 86.75 188 MET A O 1
ATOM 1506 N N . TYR A 1 189 ? 20.688 9.055 18.5 1 89.19 189 TYR A N 1
ATOM 1507 C CA . TYR A 1 189 ? 19.969 9.773 19.547 1 89.19 189 TYR A CA 1
ATOM 1508 C C . TYR A 1 189 ? 18.484 9.859 19.219 1 89.19 189 TYR A C 1
ATOM 1510 O O . TYR A 1 189 ? 17.625 9.594 20.062 1 89.19 189 TYR A O 1
ATOM 1518 N N . GLU A 1 190 ? 18.156 10.133 18.016 1 88.12 190 GLU A N 1
ATOM 1519 C CA . GLU A 1 190 ? 16.781 10.25 17.562 1 88.12 190 GLU A CA 1
ATOM 1520 C C . GLU A 1 190 ? 16.062 8.898 17.594 1 88.12 190 GLU A C 1
ATOM 1522 O O . GLU A 1 190 ? 14.891 8.812 17.969 1 88.12 190 GLU A O 1
ATOM 1527 N N . ARG A 1 191 ? 16.781 7.906 17.219 1 88.19 191 ARG A N 1
ATOM 1528 C CA . ARG A 1 191 ? 16.203 6.562 17.219 1 88.19 191 ARG A CA 1
ATOM 1529 C C . ARG A 1 191 ? 15.836 6.121 18.641 1 88.19 191 ARG A C 1
ATOM 1531 O O . ARG A 1 191 ? 14.789 5.508 18.844 1 88.19 191 ARG A O 1
ATOM 1538 N N . VAL A 1 192 ? 16.734 6.422 19.5 1 87.5 192 VAL A N 1
ATOM 1539 C CA . VAL A 1 192 ? 16.484 6.043 20.891 1 87.5 192 VAL A CA 1
ATOM 1540 C C . VAL A 1 192 ? 15.266 6.785 21.422 1 87.5 192 VAL A C 1
ATOM 1542 O O . VAL A 1 192 ? 14.391 6.188 22.062 1 87.5 192 VAL A O 1
ATOM 1545 N N . LYS A 1 193 ? 15.227 8.047 21.156 1 89.44 193 LYS A N 1
ATOM 1546 C CA . LYS A 1 193 ? 14.094 8.844 21.625 1 89.44 193 LYS A CA 1
ATOM 1547 C C . LYS A 1 193 ? 12.789 8.344 21 1 89.44 193 LYS A C 1
ATOM 1549 O O . LYS A 1 193 ? 11.766 8.258 21.688 1 89.44 193 LYS A O 1
ATOM 1554 N N . SER A 1 194 ? 12.906 8.031 19.781 1 88.69 194 SER A N 1
ATOM 1555 C CA . SER A 1 194 ? 11.734 7.512 19.078 1 88.69 194 SER A CA 1
ATOM 1556 C C . SER A 1 194 ? 11.281 6.18 19.656 1 88.69 194 SER A C 1
ATOM 1558 O O . SER A 1 194 ? 10.086 5.945 19.828 1 88.69 194 SER A O 1
ATOM 1560 N N . ALA A 1 195 ? 12.203 5.371 19.984 1 86.69 195 ALA A N 1
ATOM 1561 C CA . ALA A 1 195 ? 11.891 4.055 20.531 1 86.69 195 ALA A CA 1
ATOM 1562 C C . ALA A 1 195 ? 11.273 4.176 21.922 1 86.69 195 ALA A C 1
ATOM 1564 O O . ALA A 1 195 ? 10.328 3.457 22.266 1 86.69 195 ALA A O 1
ATOM 1565 N N . LEU A 1 196 ? 11.883 5.02 22.688 1 87.81 196 LEU A N 1
ATOM 1566 C CA . LEU A 1 196 ? 11.359 5.223 24.047 1 87.81 196 LEU A CA 1
ATOM 1567 C C . LEU A 1 196 ? 9.945 5.793 24 1 87.81 196 LEU A C 1
ATOM 1569 O O . LEU A 1 196 ? 9.086 5.398 24.797 1 87.81 196 LEU A O 1
ATOM 1573 N N . TYR A 1 197 ? 9.781 6.695 23.125 1 90.69 197 TYR A N 1
ATOM 1574 C CA . TYR A 1 197 ? 8.438 7.219 22.953 1 90.69 197 TYR A CA 1
ATOM 1575 C C . TYR A 1 197 ? 7.469 6.117 22.531 1 90.69 197 TYR A C 1
ATOM 1577 O O . TYR A 1 197 ? 6.34 6.055 23.016 1 90.69 197 TYR A O 1
ATOM 1585 N N . TYR A 1 198 ? 7.922 5.328 21.594 1 88.19 198 TYR A N 1
ATOM 1586 C CA . TYR A 1 198 ? 7.113 4.219 21.094 1 88.19 198 TYR A CA 1
ATOM 1587 C C . TYR A 1 198 ? 6.66 3.322 22.234 1 88.19 198 TYR A C 1
ATOM 1589 O O . TYR A 1 198 ? 5.484 2.971 22.328 1 88.19 198 TYR A O 1
ATOM 1597 N N . LEU A 1 199 ? 7.535 3.008 23.062 1 86.5 199 LEU A N 1
ATOM 1598 C CA . LEU A 1 199 ? 7.227 2.148 24.203 1 86.5 199 LEU A CA 1
ATOM 1599 C C . LEU A 1 199 ? 6.273 2.844 25.156 1 86.5 199 LEU A C 1
ATOM 1601 O O . LEU A 1 199 ? 5.328 2.229 25.656 1 86.5 199 LEU A O 1
ATOM 1605 N N . TRP A 1 200 ? 6.543 4.012 25.406 1 92.44 200 TRP A N 1
ATOM 1606 C CA . TRP A 1 200 ? 5.664 4.785 26.281 1 92.44 200 TRP A CA 1
ATOM 1607 C C . TRP A 1 200 ? 4.258 4.863 25.703 1 92.44 200 TRP A C 1
ATOM 1609 O O . TRP A 1 200 ? 3.273 4.672 26.422 1 92.44 200 TRP A O 1
ATOM 1619 N N . ALA A 1 201 ? 4.219 5.227 24.469 1 92.38 201 ALA A N 1
ATOM 1620 C CA . ALA A 1 201 ? 2.922 5.379 23.812 1 92.38 201 ALA A CA 1
ATOM 1621 C C . ALA A 1 201 ? 2.121 4.082 23.875 1 92.38 201 ALA A C 1
ATOM 1623 O O . ALA A 1 201 ? 0.915 4.102 24.125 1 92.38 201 ALA A O 1
ATOM 1624 N N . ARG A 1 202 ? 2.744 2.992 23.625 1 88.94 202 ARG A N 1
ATOM 1625 C CA . ARG A 1 202 ? 2.07 1.699 23.703 1 88.94 202 ARG A CA 1
ATOM 1626 C C . ARG A 1 202 ? 1.503 1.453 25.094 1 88.94 202 ARG A C 1
ATOM 1628 O O . ARG A 1 202 ? 0.378 0.968 25.234 1 88.94 202 ARG A O 1
ATOM 1635 N N . TYR A 1 203 ? 2.268 1.729 26.031 1 92.94 203 TYR A N 1
ATOM 1636 C CA . TYR A 1 203 ? 1.841 1.557 27.422 1 92.94 203 TYR A CA 1
ATOM 1637 C C . TYR A 1 203 ? 0.665 2.469 27.75 1 92.94 203 TYR A C 1
ATOM 1639 O O . TYR A 1 203 ? -0.369 2.008 28.234 1 92.94 203 TYR A O 1
ATOM 1647 N N . TYR A 1 204 ? 0.858 3.697 27.484 1 95.06 204 TYR A N 1
ATOM 1648 C CA . TYR A 1 204 ? -0.146 4.699 27.828 1 95.06 204 TYR A CA 1
ATOM 1649 C C . TYR A 1 204 ? -1.466 4.406 27.125 1 95.06 204 TYR A C 1
ATOM 1651 O O . TYR A 1 204 ? -2.533 4.48 27.734 1 95.06 204 TYR A O 1
ATOM 1659 N N . LEU A 1 205 ? -1.396 4.055 25.859 1 93.56 205 LEU A N 1
ATOM 1660 C CA . LEU A 1 205 ? -2.598 3.791 25.078 1 93.56 205 LEU A CA 1
ATOM 1661 C C . LEU A 1 205 ? -3.318 2.547 25.594 1 93.56 205 LEU A C 1
ATOM 1663 O O . LEU A 1 205 ? -4.543 2.551 25.734 1 93.56 205 LEU A O 1
ATOM 1667 N N . THR A 1 206 ? -2.598 1.52 25.859 1 91.44 206 THR A N 1
ATOM 1668 C CA . THR A 1 206 ? -3.178 0.229 26.219 1 91.44 206 THR A CA 1
ATOM 1669 C C . THR A 1 206 ? -3.783 0.274 27.609 1 91.44 206 THR A C 1
ATOM 1671 O O . THR A 1 206 ? -4.871 -0.26 27.844 1 91.44 206 THR A O 1
ATOM 1674 N N . PHE A 1 207 ? -3.137 0.974 28.531 1 94.94 207 PHE A N 1
ATOM 1675 C CA . PHE A 1 207 ? -3.512 0.796 29.922 1 94.94 207 PHE A CA 1
ATOM 1676 C C . PHE A 1 207 ? -4.227 2.033 30.453 1 94.94 207 PHE A C 1
ATOM 1678 O O . PHE A 1 207 ? -4.926 1.967 31.469 1 94.94 207 PHE A O 1
ATOM 1685 N N . ASP A 1 208 ? -4.109 3.127 29.734 1 96.31 208 ASP A N 1
ATOM 1686 C CA . ASP A 1 208 ? -4.699 4.348 30.281 1 96.31 208 ASP A CA 1
ATOM 1687 C C . ASP A 1 208 ? -5.754 4.914 29.344 1 96.31 208 ASP A C 1
ATOM 1689 O O . ASP A 1 208 ? -6.938 4.977 29.688 1 96.31 208 ASP A O 1
ATOM 1693 N N . ALA A 1 209 ? -5.352 5.273 28.188 1 96.31 209 ALA A N 1
ATOM 1694 C CA . ALA A 1 209 ? -6.199 6.047 27.281 1 96.31 209 ALA A CA 1
ATOM 1695 C C . ALA A 1 209 ? -7.367 5.211 26.781 1 96.31 209 ALA A C 1
ATOM 1697 O O . ALA A 1 209 ? -8.523 5.633 26.859 1 96.31 209 ALA A O 1
ATOM 1698 N N . LEU A 1 210 ? -7.113 3.975 26.266 1 95.25 210 LEU A N 1
ATOM 1699 C CA . LEU A 1 210 ? -8.141 3.172 25.609 1 95.25 210 LEU A CA 1
ATOM 1700 C C . LEU A 1 210 ? -9.195 2.725 26.625 1 95.25 210 LEU A C 1
ATOM 1702 O O . LEU A 1 210 ? -10.398 2.789 26.344 1 95.25 210 LEU A O 1
ATOM 1706 N N . PRO A 1 211 ? -8.797 2.262 27.812 1 96.62 211 PRO A N 1
ATOM 1707 C CA . PRO A 1 211 ? -9.82 1.91 28.797 1 96.62 211 PRO A CA 1
ATOM 1708 C C . PRO A 1 211 ? -10.727 3.086 29.156 1 96.62 211 PRO A C 1
ATOM 1710 O O . PRO A 1 211 ? -11.938 2.908 29.312 1 96.62 211 PRO A O 1
ATOM 1713 N N . LYS A 1 212 ? -10.148 4.246 29.25 1 97.62 212 LYS A N 1
ATOM 1714 C CA . LYS A 1 212 ? -10.953 5.422 29.547 1 97.62 212 LYS A CA 1
ATOM 1715 C C . LYS A 1 212 ? -11.898 5.746 28.391 1 97.62 212 LYS A C 1
ATOM 1717 O O . LYS A 1 212 ? -13.055 6.109 28.594 1 97.62 212 LYS A O 1
ATOM 1722 N N . CYS A 1 213 ? -11.398 5.707 27.203 1 97.56 213 CYS A N 1
ATOM 1723 C CA . CYS A 1 213 ? -12.242 5.891 26.016 1 97.56 213 CYS A CA 1
ATOM 1724 C C . CYS A 1 213 ? -13.398 4.906 26.016 1 97.56 213 CYS A C 1
ATOM 1726 O O . CYS A 1 213 ? -14.539 5.281 25.734 1 97.56 213 CYS A O 1
ATOM 1728 N N . ASP A 1 214 ? -13.086 3.648 26.297 1 97.81 214 ASP A N 1
ATOM 1729 C CA . ASP A 1 214 ? -14.086 2.592 26.328 1 97.81 214 ASP A CA 1
ATOM 1730 C C . ASP A 1 214 ? -15.156 2.885 27.391 1 97.81 214 ASP A C 1
ATOM 1732 O O . ASP A 1 214 ? -16.344 2.684 27.141 1 97.81 214 ASP A O 1
ATOM 1736 N N . GLU A 1 215 ? -14.719 3.334 28.516 1 97.94 215 GLU A N 1
ATOM 1737 C CA . GLU A 1 215 ? -15.633 3.684 29.609 1 97.94 215 GLU A CA 1
ATOM 1738 C C . GLU A 1 215 ? -16.609 4.781 29.188 1 97.94 215 GLU A C 1
ATOM 1740 O O . GLU A 1 215 ? -17.797 4.695 29.453 1 97.94 215 GLU A O 1
ATOM 1745 N N . ILE A 1 216 ? -16.109 5.797 28.531 1 97.88 216 ILE A N 1
ATOM 1746 C CA . ILE A 1 216 ? -16.938 6.914 28.094 1 97.88 216 ILE A CA 1
ATOM 1747 C C . ILE A 1 216 ? -17.969 6.426 27.078 1 97.88 216 ILE A C 1
ATOM 1749 O O . ILE A 1 216 ? -19.156 6.762 27.172 1 97.88 216 ILE A O 1
ATOM 1753 N N . ALA A 1 217 ? -17.562 5.652 26.109 1 97.75 217 ALA A N 1
ATOM 1754 C CA . ALA A 1 217 ? -18.469 5.125 25.109 1 97.75 217 ALA A CA 1
ATOM 1755 C C . ALA A 1 217 ? -19.578 4.305 25.766 1 97.75 217 ALA A C 1
ATOM 1757 O O . ALA A 1 217 ? -20.766 4.465 25.438 1 97.75 217 ALA A O 1
ATOM 1758 N N . ARG A 1 218 ? -19.234 3.5 26.719 1 97.06 218 ARG A N 1
ATOM 1759 C CA . ARG A 1 218 ? -20.188 2.617 27.391 1 97.06 218 ARG A CA 1
ATOM 1760 C C . ARG A 1 218 ? -21.172 3.414 28.234 1 97.06 218 ARG A C 1
ATOM 1762 O O . ARG A 1 218 ? -22.344 3.029 28.359 1 97.06 218 ARG A O 1
ATOM 1769 N N . ARG A 1 219 ? -20.75 4.445 28.781 1 96.62 219 ARG A N 1
ATOM 1770 C CA . ARG A 1 219 ? -21.609 5.297 29.578 1 96.62 219 ARG A CA 1
ATOM 1771 C C . ARG A 1 219 ? -22.781 5.82 28.75 1 96.62 219 ARG A C 1
ATOM 1773 O O . ARG A 1 219 ? -23.891 5.969 29.266 1 96.62 219 ARG A O 1
ATOM 1780 N N . TYR A 1 220 ? -22.578 6.043 27.547 1 95.5 220 TYR A N 1
ATOM 1781 C CA . TYR A 1 220 ? -23.594 6.691 26.719 1 95.5 220 TYR A CA 1
ATOM 1782 C C . TYR A 1 220 ? -24.297 5.68 25.828 1 95.5 220 TYR A C 1
ATOM 1784 O O . TYR A 1 220 ? -25.484 5.832 25.516 1 95.5 220 TYR A O 1
ATOM 1792 N N . LEU A 1 221 ? -23.578 4.625 25.359 1 95.44 221 LEU A N 1
ATOM 1793 C CA . LEU A 1 221 ? -24.141 3.742 24.344 1 95.44 221 LEU A CA 1
ATOM 1794 C C . LEU A 1 221 ? -24.5 2.387 24.938 1 95.44 221 LEU A C 1
ATOM 1796 O O . LEU A 1 221 ? -25.125 1.557 24.281 1 95.44 221 LEU A O 1
ATOM 1800 N N . GLY A 1 222 ? -24.047 2.125 26.109 1 94.06 222 GLY A N 1
ATOM 1801 C CA . GLY A 1 222 ? -24.406 0.884 26.781 1 94.06 222 GLY A CA 1
ATOM 1802 C C . GLY A 1 222 ? -23.219 -0.043 26.984 1 94.06 222 GLY A C 1
ATOM 1803 O O . GLY A 1 222 ? -22.203 0.082 26.297 1 94.06 222 GLY A O 1
ATOM 1804 N N . ASN A 1 223 ? -23.328 -1.014 27.844 1 94 223 ASN A N 1
ATOM 1805 C CA . ASN A 1 223 ? -22.25 -1.903 28.25 1 94 223 ASN A CA 1
ATOM 1806 C C . ASN A 1 223 ? -22.109 -3.092 27.312 1 94 223 ASN A C 1
ATOM 1808 O O . ASN A 1 223 ? -21.109 -3.814 27.359 1 94 223 ASN A O 1
ATOM 1812 N N . ASP A 1 224 ? -23.016 -3.268 26.422 1 93.75 224 ASP A N 1
ATOM 1813 C CA . ASP A 1 224 ? -22.969 -4.41 25.516 1 93.75 224 ASP A CA 1
ATOM 1814 C C . ASP A 1 224 ? -22.078 -4.121 24.312 1 93.75 224 ASP A C 1
ATOM 1816 O O . ASP A 1 224 ? -21.875 -4.988 23.469 1 93.75 224 ASP A O 1
ATOM 1820 N N . LEU A 1 225 ? -21.406 -3.062 24.328 1 95.19 225 LEU A N 1
ATOM 1821 C CA . LEU A 1 225 ? -20.484 -2.699 23.266 1 95.19 225 LEU A CA 1
ATOM 1822 C C . LEU A 1 225 ? -19.234 -3.576 23.297 1 95.19 225 LEU A C 1
ATOM 1824 O O . LEU A 1 225 ? -18.703 -3.875 24.359 1 95.19 225 LEU A O 1
ATOM 1828 N N . PRO A 1 226 ? -18.75 -4.039 22.078 1 96.5 226 PRO A N 1
ATOM 1829 C CA . PRO A 1 226 ? -17.391 -4.602 22.078 1 96.5 226 PRO A CA 1
ATOM 1830 C C . PRO A 1 226 ? -16.344 -3.627 22.609 1 96.5 226 PRO A C 1
ATOM 1832 O O . PRO A 1 226 ? -16.578 -2.414 22.625 1 96.5 226 PRO A O 1
ATOM 1835 N N . TYR A 1 227 ? -15.25 -4.199 23.094 1 96.19 227 TYR A N 1
ATOM 1836 C CA . TYR A 1 227 ? -14.156 -3.34 23.531 1 96.19 227 TYR A CA 1
ATOM 1837 C C . TYR A 1 227 ? -13.719 -2.408 22.406 1 96.19 227 TYR A C 1
ATOM 1839 O O . TYR A 1 227 ? -13.609 -2.826 21.25 1 96.19 227 TYR A O 1
ATOM 1847 N N . LEU A 1 228 ? -13.484 -1.187 22.766 1 96 228 LEU A N 1
ATOM 1848 C CA . LEU A 1 228 ? -13.18 -0.151 21.781 1 96 228 LEU A CA 1
ATOM 1849 C C . LEU A 1 228 ? -11.93 -0.51 20.984 1 96 228 LEU A C 1
ATOM 1851 O O . LEU A 1 228 ? -11.836 -0.2 19.797 1 96 228 LEU A O 1
ATOM 1855 N N . GLY A 1 229 ? -10.969 -1.104 21.625 1 92.88 229 GLY A N 1
ATOM 1856 C CA . GLY A 1 229 ? -9.773 -1.55 20.922 1 92.88 229 GLY A CA 1
ATOM 1857 C C . GLY A 1 229 ? -10.062 -2.541 19.812 1 92.88 229 GLY A C 1
ATOM 1858 O O . GLY A 1 229 ? -9.422 -2.516 18.766 1 92.88 229 GLY A O 1
ATOM 1859 N N . ASP A 1 230 ? -11.07 -3.406 20.016 1 94.06 230 ASP A N 1
ATOM 1860 C CA . ASP A 1 230 ? -11.469 -4.391 19.016 1 94.06 230 ASP A CA 1
ATOM 1861 C C . ASP A 1 230 ? -12.195 -3.725 17.844 1 94.06 230 ASP A C 1
ATOM 1863 O O . ASP A 1 230 ? -12.023 -4.125 16.703 1 94.06 230 ASP A O 1
ATOM 1867 N N . ILE A 1 231 ? -12.93 -2.711 18.203 1 95.94 231 ILE A N 1
ATOM 1868 C CA . ILE A 1 231 ? -13.617 -1.964 17.156 1 95.94 231 ILE A CA 1
ATOM 1869 C C . ILE A 1 231 ? -12.594 -1.296 16.25 1 95.94 231 ILE A C 1
ATOM 1871 O O . ILE A 1 231 ? -12.695 -1.375 15.016 1 95.94 231 ILE A O 1
ATOM 1875 N N . GLU A 1 232 ? -11.617 -0.671 16.844 1 94.69 232 GLU A N 1
ATOM 1876 C CA . GLU A 1 232 ? -10.586 0.021 16.078 1 94.69 232 GLU A CA 1
ATOM 1877 C C . GLU A 1 232 ? -9.789 -0.955 15.211 1 94.69 232 GLU A C 1
ATOM 1879 O O . GLU A 1 232 ? -9.461 -0.648 14.062 1 94.69 232 GLU A O 1
ATOM 1884 N N . ARG A 1 233 ? -9.57 -2.094 15.719 1 92.75 233 ARG A N 1
ATOM 1885 C CA . ARG A 1 233 ? -8.82 -3.131 15.023 1 92.75 233 ARG A CA 1
ATOM 1886 C C . ARG A 1 233 ? -9.562 -3.605 13.773 1 92.75 233 ARG A C 1
ATOM 1888 O O . ARG A 1 233 ? -8.945 -4.086 12.82 1 92.75 233 ARG A O 1
ATOM 1895 N N . ASN A 1 234 ? -10.812 -3.459 13.805 1 93.31 234 ASN A N 1
ATOM 1896 C CA . ASN A 1 234 ? -11.625 -3.982 12.719 1 93.31 234 ASN A CA 1
ATOM 1897 C C . ASN A 1 234 ? -12.117 -2.867 11.797 1 93.31 234 ASN A C 1
ATOM 1899 O O . ASN A 1 234 ? -13.055 -3.062 11.023 1 93.31 234 ASN A O 1
ATOM 1903 N N . MET A 1 235 ? -11.461 -1.726 11.898 1 95.94 235 MET A N 1
ATOM 1904 C CA . MET A 1 235 ? -11.773 -0.611 11.008 1 95.94 235 MET A CA 1
ATOM 1905 C C . MET A 1 235 ? -11.633 -1.027 9.547 1 95.94 235 MET A C 1
ATOM 1907 O O . MET A 1 235 ? -10.656 -1.68 9.18 1 95.94 235 MET A O 1
ATOM 1911 N N . SER A 1 236 ? -12.578 -0.638 8.727 1 97.75 236 SER A N 1
ATOM 1912 C CA . SER A 1 236 ? -12.617 -1.071 7.332 1 97.75 236 SER A CA 1
ATOM 1913 C C . SER A 1 236 ? -11.602 -0.306 6.492 1 97.75 236 SER A C 1
ATOM 1915 O O . SER A 1 236 ? -10.945 -0.885 5.625 1 97.75 236 SER A O 1
ATOM 1917 N N . LEU A 1 237 ? -11.531 1.003 6.723 1 97.38 237 LEU A N 1
ATOM 1918 C CA . LEU A 1 237 ? -10.625 1.866 5.977 1 97.38 237 LEU A CA 1
ATOM 1919 C C . LEU A 1 237 ? -10.102 2.994 6.859 1 97.38 237 LEU A C 1
ATOM 1921 O O . LEU A 1 237 ? -10.781 3.428 7.789 1 97.38 237 LEU A O 1
ATOM 1925 N N . LEU A 1 238 ? -8.953 3.379 6.539 1 96.81 238 LEU A N 1
ATOM 1926 C CA . LEU A 1 238 ? -8.375 4.586 7.121 1 96.81 238 LEU A CA 1
ATOM 1927 C C . LEU A 1 238 ? -7.922 5.551 6.027 1 96.81 238 LEU A C 1
ATOM 1929 O O . LEU A 1 238 ? -7.074 5.207 5.203 1 96.81 238 LEU A O 1
ATOM 1933 N N . PHE A 1 239 ? -8.547 6.703 6.023 1 96.94 239 PHE A N 1
ATOM 1934 C CA . PHE A 1 239 ? -8.109 7.773 5.133 1 96.94 239 PHE A CA 1
ATOM 1935 C C . PHE A 1 239 ? -7.094 8.672 5.824 1 96.94 239 PHE A C 1
ATOM 1937 O O . PHE A 1 239 ? -7.352 9.188 6.91 1 96.94 239 PHE A O 1
ATOM 1944 N N . LEU A 1 240 ? -6 8.766 5.191 1 94.75 240 LEU A N 1
ATOM 1945 C CA . LEU A 1 240 ? -4.992 9.727 5.637 1 94.75 240 LEU A CA 1
ATOM 1946 C C . LEU A 1 240 ? -4.91 10.906 4.68 1 94.75 240 LEU A C 1
ATOM 1948 O O . LEU A 1 240 ? -4.672 10.727 3.482 1 94.75 240 LEU A O 1
ATOM 1952 N N . THR A 1 241 ? -5.113 12.07 5.18 1 92 241 THR A N 1
ATOM 1953 C CA . THR A 1 241 ? -5.062 13.242 4.305 1 92 241 THR A CA 1
ATOM 1954 C C . THR A 1 241 ? -3.625 13.734 4.145 1 92 241 THR A C 1
ATOM 1956 O O . THR A 1 241 ? -3.342 14.914 4.352 1 92 241 THR A O 1
ATOM 1959 N N . THR A 1 242 ? -2.76 12.805 3.871 1 87.56 242 THR A N 1
ATOM 1960 C CA . THR A 1 242 ? -1.351 13.016 3.562 1 87.56 242 THR A CA 1
ATOM 1961 C C . THR A 1 242 ? -0.914 12.133 2.398 1 87.56 242 THR A C 1
ATOM 1963 O O . THR A 1 242 ? -1.675 11.273 1.944 1 87.56 242 THR A O 1
ATOM 1966 N N . ASN A 1 243 ? 0.185 12.422 1.844 1 86.69 243 ASN A N 1
ATOM 1967 C CA . ASN A 1 243 ? 0.718 11.57 0.786 1 86.69 243 ASN A CA 1
ATOM 1968 C C . ASN A 1 243 ? 2.188 11.234 1.025 1 86.69 243 ASN A C 1
ATOM 1970 O O . ASN A 1 243 ? 2.83 11.82 1.897 1 86.69 243 ASN A O 1
ATOM 1974 N N . PRO A 1 244 ? 2.668 10.32 0.327 1 88.31 244 PRO A N 1
ATOM 1975 C CA . PRO A 1 244 ? 4.023 9.828 0.59 1 88.31 244 PRO A CA 1
ATOM 1976 C C . PRO A 1 244 ? 5.102 10.805 0.125 1 88.31 244 PRO A C 1
ATOM 1978 O O . PRO A 1 244 ? 6.293 10.555 0.328 1 88.31 244 PRO A O 1
ATOM 1981 N N . ILE A 1 245 ? 4.727 11.961 -0.38 1 89.94 245 ILE A N 1
ATOM 1982 C CA . ILE A 1 245 ? 5.703 12.961 -0.788 1 89.94 245 ILE A CA 1
ATOM 1983 C C . ILE A 1 245 ? 6.121 13.797 0.421 1 89.94 245 ILE A C 1
ATOM 1985 O O . ILE A 1 245 ? 7.312 13.984 0.672 1 89.94 245 ILE A O 1
ATOM 1989 N N . LEU A 1 246 ? 5.148 14.188 1.156 1 88.06 246 LEU A N 1
ATOM 1990 C CA . LEU A 1 246 ? 5.441 14.992 2.336 1 88.06 246 LEU A CA 1
ATOM 1991 C C . LEU A 1 246 ? 5.863 14.109 3.506 1 88.06 246 LEU A C 1
ATOM 1993 O O . LEU A 1 246 ? 6.727 14.492 4.297 1 88.06 246 LEU A O 1
ATOM 1997 N N . TYR A 1 247 ? 5.219 12.984 3.584 1 86.19 247 TYR A N 1
ATOM 1998 C CA . TYR A 1 247 ? 5.559 12.062 4.656 1 86.19 247 TYR A CA 1
ATOM 1999 C C . TYR A 1 247 ? 6.43 10.922 4.137 1 86.19 247 TYR A C 1
ATOM 2001 O O . TYR A 1 247 ? 6.27 10.484 2.996 1 86.19 247 TYR A O 1
ATOM 2009 N N . THR A 1 248 ? 7.301 10.539 4.98 1 85 248 THR A N 1
ATOM 2010 C CA . THR A 1 248 ? 8.219 9.469 4.598 1 85 248 THR A CA 1
ATOM 2011 C C . THR A 1 248 ? 7.445 8.281 4.031 1 85 248 THR A C 1
ATOM 2013 O O . THR A 1 248 ? 6.539 7.758 4.68 1 85 248 THR A O 1
ATOM 2016 N N . PRO A 1 249 ? 7.883 7.926 2.795 1 90.25 249 PRO A N 1
ATOM 2017 C CA . PRO A 1 249 ? 7.211 6.762 2.219 1 90.25 249 PRO A CA 1
ATOM 2018 C C . PRO A 1 249 ? 7.344 5.512 3.09 1 90.25 249 PRO A C 1
ATOM 2020 O O . PRO A 1 249 ? 8.438 5.203 3.57 1 90.25 249 PRO A O 1
ATOM 2023 N N . ARG A 1 250 ? 6.238 4.918 3.318 1 90.44 250 ARG A N 1
ATOM 2024 C CA . ARG A 1 250 ? 6.203 3.736 4.172 1 90.44 250 ARG A CA 1
ATOM 2025 C C . ARG A 1 250 ? 5.301 2.658 3.582 1 90.44 250 ARG A C 1
ATOM 2027 O O . ARG A 1 250 ? 4.414 2.955 2.779 1 90.44 250 ARG A O 1
ATOM 2034 N N . PRO A 1 251 ? 5.57 1.438 4.004 1 92.81 251 PRO A N 1
ATOM 2035 C CA . PRO A 1 251 ? 4.602 0.399 3.652 1 92.81 251 PRO A CA 1
ATOM 2036 C C . PRO A 1 251 ? 3.254 0.588 4.348 1 92.81 251 PRO A C 1
ATOM 2038 O O . PRO A 1 251 ? 3.209 0.929 5.531 1 92.81 251 PRO A O 1
ATOM 2041 N N . THR A 1 252 ? 2.24 0.417 3.602 1 94.19 252 THR A N 1
ATOM 2042 C CA . THR A 1 252 ? 0.906 0.578 4.172 1 94.19 252 THR A CA 1
ATOM 2043 C C . THR A 1 252 ? -0 -0.579 3.76 1 94.19 252 THR A C 1
ATOM 2045 O O . THR A 1 252 ? 0.215 -1.204 2.719 1 94.19 252 THR A O 1
ATOM 2048 N N . LEU A 1 253 ? -0.938 -0.832 4.59 1 94.88 253 LEU A N 1
ATOM 2049 C CA . LEU A 1 253 ? -1.97 -1.812 4.27 1 94.88 253 LEU A CA 1
ATOM 2050 C C . LEU A 1 253 ? -2.826 -1.34 3.1 1 94.88 253 LEU A C 1
ATOM 2052 O O . LEU A 1 253 ? -2.934 -0.137 2.85 1 94.88 253 LEU A O 1
ATOM 2056 N N . PRO A 1 254 ? -3.461 -2.291 2.414 1 93.94 254 PRO A N 1
ATOM 2057 C CA . PRO A 1 254 ? -4.328 -1.9 1.301 1 93.94 254 PRO A CA 1
ATOM 2058 C C . PRO A 1 254 ? -5.508 -1.037 1.746 1 93.94 254 PRO A C 1
ATOM 2060 O O . PRO A 1 254 ? -6.098 -0.324 0.93 1 93.94 254 PRO A O 1
ATOM 2063 N N . THR A 1 255 ? -5.844 -1.085 3.027 1 95.69 255 THR A N 1
ATOM 2064 C CA . THR A 1 255 ? -7.031 -0.404 3.529 1 95.69 255 THR A CA 1
ATOM 2065 C C . THR A 1 255 ? -6.68 0.983 4.059 1 95.69 255 THR A C 1
ATOM 2067 O O . THR A 1 255 ? -7.527 1.673 4.625 1 95.69 255 THR A O 1
ATOM 2070 N N . ILE A 1 256 ? -5.477 1.351 3.949 1 95.62 256 ILE A N 1
ATOM 2071 C CA . ILE A 1 256 ? -5.051 2.705 4.281 1 95.62 256 ILE A CA 1
ATOM 2072 C C . ILE A 1 256 ? -4.844 3.512 3 1 95.62 256 ILE A C 1
ATOM 2074 O O . ILE A 1 256 ? -3.982 3.18 2.184 1 95.62 256 ILE A O 1
ATOM 2078 N N . ILE A 1 257 ? -5.652 4.543 2.852 1 95.88 257 ILE A N 1
ATOM 2079 C CA . ILE A 1 257 ? -5.691 5.297 1.603 1 95.88 257 ILE A CA 1
ATOM 2080 C C . ILE A 1 257 ? -5.234 6.73 1.85 1 95.88 257 ILE A C 1
ATOM 2082 O O . ILE A 1 257 ? -5.742 7.406 2.748 1 95.88 257 ILE A O 1
ATOM 2086 N N . SER A 1 258 ? -4.301 7.133 1.065 1 94.62 258 SER A N 1
ATOM 2087 C CA . SER A 1 258 ? -3.809 8.508 1.147 1 94.62 258 SER A CA 1
ATOM 2088 C C . SER A 1 258 ? -4.641 9.445 0.277 1 94.62 258 SER A C 1
ATOM 2090 O O . SER A 1 258 ? -4.961 9.117 -0.867 1 94.62 258 SER A O 1
ATOM 2092 N N . LEU A 1 259 ? -4.992 10.602 0.8 1 95.81 259 LEU A N 1
ATOM 2093 C CA . LEU A 1 259 ? -5.738 11.648 0.101 1 95.81 259 LEU A CA 1
ATOM 2094 C C . LEU A 1 259 ? -5 12.977 0.167 1 95.81 259 LEU A C 1
ATOM 2096 O O . LEU A 1 259 ? -4.543 13.391 1.236 1 95.81 259 LEU A O 1
ATOM 2100 N N . GLU A 1 260 ? -4.824 13.586 -0.973 1 93.88 260 GLU A N 1
ATOM 2101 C CA . GLU A 1 260 ? -4.117 14.859 -0.992 1 93.88 260 GLU A CA 1
ATOM 2102 C C . GLU A 1 260 ? -5.027 15.984 -1.473 1 93.88 260 GLU A C 1
ATOM 2104 O O . GLU A 1 260 ? -5.988 15.75 -2.209 1 93.88 260 GLU A O 1
ATOM 2109 N N . GLN A 1 261 ? -4.812 17.172 -0.984 1 94.06 261 GLN A N 1
ATOM 2110 C CA . GLN A 1 261 ? -5.387 18.422 -1.472 1 94.06 261 GLN A CA 1
ATOM 2111 C C . GLN A 1 261 ? -6.91 18.344 -1.517 1 94.06 261 GLN A C 1
ATOM 2113 O O . GLN A 1 261 ? -7.527 18.75 -2.502 1 94.06 261 GLN A O 1
ATOM 2118 N N . MET A 1 262 ? -7.441 17.828 -0.455 1 94.19 262 MET A N 1
ATOM 2119 C CA . MET A 1 262 ? -8.891 17.656 -0.367 1 94.19 262 MET A CA 1
ATOM 2120 C C . MET A 1 262 ? -9.586 19.016 -0.229 1 94.19 262 MET A C 1
ATOM 2122 O O . MET A 1 262 ? -10.773 19.141 -0.55 1 94.19 262 MET A O 1
ATOM 2126 N N . HIS A 1 263 ? -8.82 20.047 0.192 1 94.12 263 HIS A N 1
ATOM 2127 C CA . HIS A 1 263 ? -9.445 21.312 0.522 1 94.12 263 HIS A CA 1
ATOM 2128 C C . HIS A 1 263 ? -9.133 22.375 -0.54 1 94.12 263 HIS A C 1
ATOM 2130 O O . HIS A 1 263 ? -9.633 23.5 -0.466 1 94.12 263 HIS A O 1
ATOM 2136 N N . ILE A 1 264 ? -8.305 22.047 -1.503 1 96.06 264 ILE A N 1
ATOM 2137 C CA . ILE A 1 264 ? -7.891 23.016 -2.506 1 96.06 264 ILE A CA 1
ATOM 2138 C C . ILE A 1 264 ? -9.07 23.359 -3.41 1 96.06 264 ILE A C 1
ATOM 2140 O O . ILE A 1 264 ? -9.773 22.469 -3.893 1 96.06 264 ILE A O 1
ATOM 2144 N N . LYS A 1 265 ? -9.289 24.625 -3.627 1 94.19 265 LYS A N 1
ATOM 2145 C CA . LYS A 1 265 ? -10.375 25.125 -4.465 1 94.19 265 LYS A CA 1
ATOM 2146 C C . LYS A 1 265 ? -9.828 25.844 -5.695 1 94.19 265 LYS A C 1
ATOM 2148 O O . LYS A 1 265 ? -8.648 26.219 -5.734 1 94.19 265 LYS A O 1
ATOM 2153 N N . PRO A 1 266 ? -10.695 25.969 -6.715 1 95 266 PRO A N 1
ATOM 2154 C CA . PRO A 1 266 ? -10.273 26.844 -7.82 1 95 266 PRO A CA 1
ATOM 2155 C C . PRO A 1 266 ? -9.984 28.266 -7.371 1 95 266 PRO A C 1
ATOM 2157 O O . PRO A 1 266 ? -10.523 28.734 -6.359 1 95 266 PRO A O 1
ATOM 2160 N N . VAL A 1 267 ? -9.18 28.938 -8.141 1 96.25 267 VAL A N 1
ATOM 2161 C CA . VAL A 1 267 ? -8.805 30.297 -7.797 1 96.25 267 VAL A CA 1
ATOM 2162 C C . VAL A 1 267 ? -10.039 31.203 -7.844 1 96.25 267 VAL A C 1
ATOM 2164 O O . VAL A 1 267 ? -10.773 31.219 -8.836 1 96.25 267 VAL A O 1
ATOM 2167 N N . GLY A 1 268 ? -10.266 31.922 -6.801 1 95.62 268 GLY A N 1
ATOM 2168 C CA . GLY A 1 268 ? -11.391 32.844 -6.715 1 95.62 268 GLY A CA 1
ATOM 2169 C C . GLY A 1 268 ? -11.008 34.281 -7 1 95.62 268 GLY A C 1
ATOM 2170 O O . GLY A 1 268 ? -9.852 34.562 -7.312 1 95.62 268 GLY A O 1
ATOM 2171 N N . VAL A 1 269 ? -12.078 35.125 -6.855 1 96 269 VAL A N 1
ATOM 2172 C CA . VAL A 1 269 ? -11.883 36.562 -7.086 1 96 269 VAL A CA 1
ATOM 2173 C C . VAL A 1 269 ? -11.492 37.25 -5.777 1 96 269 VAL A C 1
ATOM 2175 O O . VAL A 1 269 ? -12.141 37.031 -4.746 1 96 269 VAL A O 1
ATOM 2178 N N . LEU A 1 270 ? -10.422 38.031 -5.883 1 97 270 LEU A N 1
ATOM 2179 C CA . LEU A 1 270 ? -9.969 38.781 -4.707 1 97 270 LEU A CA 1
ATOM 2180 C C . LEU A 1 270 ? -10.797 40.062 -4.516 1 97 270 LEU A C 1
ATOM 2182 O O . LEU A 1 270 ? -11.211 40.656 -5.492 1 97 270 LEU A O 1
ATOM 2186 N N . PRO A 1 271 ? -10.969 40.406 -3.195 1 96.06 271 PRO A N 1
ATOM 2187 C CA . PRO A 1 271 ? -11.508 41.75 -2.984 1 96.06 271 PRO A CA 1
ATOM 2188 C C . PRO A 1 271 ? -10.688 42.844 -3.672 1 96.06 271 PRO A C 1
ATOM 2190 O O . PRO A 1 271 ? -9.453 42.719 -3.736 1 96.06 271 PRO A O 1
ATOM 2193 N N . GLN A 1 272 ? -11.367 43.844 -4.109 1 96.25 272 GLN A N 1
ATOM 2194 C CA . GLN A 1 272 ? -10.75 44.875 -4.945 1 96.25 272 GLN A CA 1
ATOM 2195 C C . GLN A 1 272 ? -9.547 45.5 -4.242 1 96.25 272 GLN A C 1
ATOM 2197 O O . GLN A 1 272 ? -8.523 45.781 -4.875 1 96.25 272 GLN A O 1
ATOM 2202 N N . ASP A 1 273 ? -9.641 45.781 -3.016 1 95.31 273 ASP A N 1
ATOM 2203 C CA . ASP A 1 273 ? -8.555 46.406 -2.262 1 95.31 273 ASP A CA 1
ATOM 2204 C C . ASP A 1 273 ? -7.328 45.5 -2.225 1 95.31 273 ASP A C 1
ATOM 2206 O O . ASP A 1 273 ? -6.203 45.969 -2.42 1 95.31 273 ASP A O 1
ATOM 2210 N N . LEU A 1 274 ? -7.57 44.25 -2.016 1 96.81 274 LEU A N 1
ATOM 2211 C CA . LEU A 1 274 ? -6.477 43.281 -1.978 1 96.81 274 LEU A CA 1
ATOM 2212 C C . LEU A 1 274 ? -5.871 43.094 -3.363 1 96.81 274 LEU A C 1
ATOM 2214 O O . LEU A 1 274 ? -4.652 42.969 -3.502 1 96.81 274 LEU A O 1
ATOM 2218 N N . GLN A 1 275 ? -6.738 43.031 -4.371 1 97.25 275 GLN A N 1
ATOM 2219 C CA . GLN A 1 275 ? -6.266 42.906 -5.75 1 97.25 275 GLN A CA 1
ATOM 2220 C C . GLN A 1 275 ? -5.34 44.062 -6.113 1 97.25 275 GLN A C 1
ATOM 2222 O O . GLN A 1 275 ? -4.258 43.844 -6.668 1 97.25 275 GLN A O 1
ATOM 2227 N N . SER A 1 276 ? -5.812 45.219 -5.777 1 96.81 276 SER A N 1
ATOM 2228 C CA . SER A 1 276 ? -5.027 46.406 -6.078 1 96.81 276 SER A CA 1
ATOM 2229 C C . SER A 1 276 ? -3.697 46.406 -5.332 1 96.81 276 SER A C 1
ATOM 2231 O O . SER A 1 276 ? -2.658 46.75 -5.895 1 96.81 276 SER A O 1
ATOM 2233 N N . PHE A 1 277 ? -3.773 46.062 -4.113 1 96.69 277 PHE A N 1
ATOM 2234 C CA . PHE A 1 277 ? -2.574 45.969 -3.287 1 96.69 277 PHE A CA 1
ATOM 2235 C C . PHE A 1 277 ? -1.554 45.031 -3.912 1 96.69 277 PHE A C 1
ATOM 2237 O O . PHE A 1 277 ? -0.378 45.375 -4.039 1 96.69 277 PHE A O 1
ATOM 2244 N N . LEU A 1 278 ? -1.992 43.875 -4.297 1 98.12 278 LEU A N 1
ATOM 2245 C CA . LEU A 1 278 ? -1.117 42.844 -4.852 1 98.12 278 LEU A CA 1
ATOM 2246 C C . LEU A 1 278 ? -0.617 43.25 -6.234 1 98.12 278 LEU A C 1
ATOM 2248 O O . LEU A 1 278 ? 0.56 43.062 -6.551 1 98.12 278 LEU A O 1
ATOM 2252 N N . ASP A 1 279 ? -1.494 43.844 -7.051 1 97.5 279 ASP A N 1
ATOM 2253 C CA . ASP A 1 279 ? -1.133 44.25 -8.398 1 97.5 279 ASP A CA 1
ATOM 2254 C C . ASP A 1 279 ? -0.034 45.312 -8.375 1 97.5 279 ASP A C 1
ATOM 2256 O O . ASP A 1 279 ? 0.819 45.375 -9.258 1 97.5 279 ASP A O 1
ATOM 2260 N N . ASN A 1 280 ? -0.094 46.094 -7.371 1 96.56 280 ASN A N 1
ATOM 2261 C CA . ASN A 1 280 ? 0.813 47.219 -7.312 1 96.56 280 ASN A CA 1
ATOM 2262 C C . ASN A 1 280 ? 2.104 46.875 -6.574 1 96.56 280 ASN A C 1
ATOM 2264 O O . ASN A 1 280 ? 2.977 47.75 -6.41 1 96.56 280 ASN A O 1
ATOM 2268 N N . ALA A 1 281 ? 2.184 45.688 -6.113 1 97.12 281 ALA A N 1
ATOM 2269 C CA . ALA A 1 281 ? 3.412 45.25 -5.461 1 97.12 281 ALA A CA 1
ATOM 2270 C C . ALA A 1 281 ? 4.41 44.688 -6.48 1 97.12 281 ALA A C 1
ATOM 2272 O O . ALA A 1 281 ? 4.695 43.5 -6.504 1 97.12 281 ALA A O 1
ATOM 2273 N N . ASN A 1 282 ? 5.055 45.562 -7.188 1 95.31 282 ASN A N 1
ATOM 2274 C CA . ASN A 1 282 ? 5.898 45.219 -8.328 1 95.31 282 ASN A CA 1
ATOM 2275 C C . ASN A 1 282 ? 7.164 44.469 -7.887 1 95.31 282 ASN A C 1
ATOM 2277 O O . ASN A 1 282 ? 7.691 43.625 -8.625 1 95.31 282 ASN A O 1
ATOM 2281 N N . GLU A 1 283 ? 7.637 44.875 -6.676 1 96.44 283 GLU A N 1
ATOM 2282 C CA . GLU A 1 283 ? 8.844 44.188 -6.184 1 96.44 283 GLU A CA 1
ATOM 2283 C C . GLU A 1 283 ? 8.523 42.844 -5.59 1 96.44 283 GLU A C 1
ATOM 2285 O O . GLU A 1 283 ? 9.43 42.031 -5.324 1 96.44 283 GLU A O 1
ATOM 2290 N N . GLY A 1 284 ? 7.246 42.625 -5.398 1 98 284 GLY A N 1
ATOM 2291 C CA . GLY A 1 284 ? 6.828 41.312 -4.863 1 98 284 GLY A CA 1
ATOM 2292 C C . GLY A 1 284 ? 6.148 41.438 -3.514 1 98 284 GLY A C 1
ATOM 2293 O O . GLY A 1 284 ? 6.211 42.469 -2.863 1 98 284 GLY A O 1
ATOM 2294 N N . VAL A 1 285 ? 5.508 40.375 -3.121 1 98.75 285 VAL A N 1
ATOM 2295 C CA . VAL A 1 285 ? 4.77 40.312 -1.864 1 98.75 285 VAL A CA 1
ATOM 2296 C C . VAL A 1 285 ? 5.215 39.094 -1.057 1 98.75 285 VAL A C 1
ATOM 2298 O O . VAL A 1 285 ? 5.426 38 -1.613 1 98.75 285 VAL A O 1
ATOM 2301 N N . ILE A 1 286 ? 5.438 39.312 0.184 1 98.81 286 ILE A N 1
ATOM 2302 C CA . ILE A 1 286 ? 5.523 38.25 1.168 1 98.81 286 ILE A CA 1
ATOM 2303 C C . ILE A 1 286 ? 4.184 38.094 1.889 1 98.81 286 ILE A C 1
ATOM 2305 O O . ILE A 1 286 ? 3.697 39.031 2.508 1 98.81 286 ILE A O 1
ATOM 2309 N N . TYR A 1 287 ? 3.615 36.938 1.73 1 98.81 287 TYR A N 1
ATOM 2310 C CA . TYR A 1 287 ? 2.389 36.656 2.467 1 98.81 287 TYR A CA 1
ATOM 2311 C C . TYR A 1 287 ? 2.691 35.906 3.768 1 98.81 287 TYR A C 1
ATOM 2313 O O . TYR A 1 287 ? 3.305 34.844 3.756 1 98.81 287 TYR A O 1
ATOM 2321 N N . PHE A 1 288 ? 2.279 36.531 4.895 1 98.62 288 PHE A N 1
ATOM 2322 C CA . PHE A 1 288 ? 2.547 35.938 6.203 1 98.62 288 PHE A CA 1
ATOM 2323 C C . PHE A 1 288 ? 1.249 35.531 6.891 1 98.62 288 PHE A C 1
ATOM 2325 O O . PHE A 1 288 ? 0.391 36.375 7.156 1 98.62 288 PHE A O 1
ATOM 2332 N N . SER A 1 289 ? 1.132 34.188 7.145 1 97.56 289 SER A N 1
ATOM 2333 C CA . SER A 1 289 ? -0.021 33.656 7.863 1 97.56 289 SER A CA 1
ATOM 2334 C C . SER A 1 289 ? 0.375 32.5 8.742 1 97.56 289 SER A C 1
ATOM 2336 O O . SER A 1 289 ? 1.176 31.641 8.336 1 97.56 289 SER A O 1
ATOM 2338 N N . LEU A 1 290 ? -0.159 32.469 9.93 1 93.19 290 LEU A N 1
ATOM 2339 C CA . LEU A 1 290 ? 0.117 31.391 10.852 1 93.19 290 LEU A CA 1
ATOM 2340 C C . LEU A 1 290 ? -1.088 30.469 10.969 1 93.19 290 LEU A C 1
ATOM 2342 O O . LEU A 1 290 ? -1.218 29.734 11.953 1 93.19 290 LEU A O 1
ATOM 2346 N N . GLY A 1 291 ? -1.979 30.562 10.023 1 87.12 291 GLY A N 1
ATOM 2347 C CA . GLY A 1 291 ? -3.113 29.656 9.977 1 87.12 291 GLY A CA 1
ATOM 2348 C C . GLY A 1 291 ? -4.176 29.969 11.016 1 87.12 291 GLY A C 1
ATOM 2349 O O . GLY A 1 291 ? -4.383 31.141 11.359 1 87.12 291 GLY A O 1
ATOM 2350 N N . SER A 1 292 ? -4.977 28.906 11.43 1 80.06 292 SER A N 1
ATOM 2351 C CA . SER A 1 292 ? -6.129 29.125 12.297 1 80.06 292 SER A CA 1
ATOM 2352 C C . SER A 1 292 ? -5.801 28.766 13.75 1 80.06 292 SER A C 1
ATOM 2354 O O . SER A 1 292 ? -6.434 29.266 14.672 1 80.06 292 SER A O 1
ATOM 2356 N N . ASN A 1 293 ? -4.781 27.969 13.938 1 80.25 293 ASN A N 1
ATOM 2357 C CA . ASN A 1 293 ? -4.527 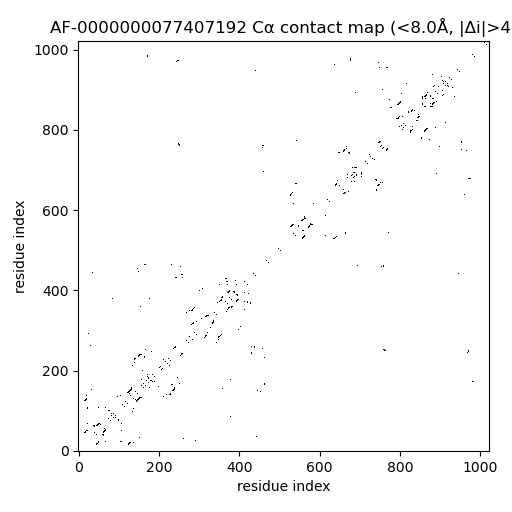27.453 15.281 1 80.25 293 ASN A CA 1
ATOM 2358 C C . ASN A 1 293 ? -3.596 28.391 16.062 1 80.25 293 ASN A C 1
ATOM 2360 O O . ASN A 1 293 ? -3.754 28.562 17.266 1 80.25 293 ASN A O 1
ATOM 2364 N N . VAL A 1 294 ? -2.648 28.938 15.32 1 82.88 294 VAL A N 1
ATOM 2365 C CA . VAL A 1 294 ? -1.731 29.906 15.922 1 82.88 294 VAL A CA 1
ATOM 2366 C C . VAL A 1 294 ? -2.146 31.328 15.547 1 82.88 294 VAL A C 1
ATOM 2368 O O . VAL A 1 294 ? -2.25 31.656 14.359 1 82.88 294 VAL A O 1
ATOM 2371 N N . GLN A 1 295 ? -2.33 32.094 16.594 1 89.06 295 GLN A N 1
ATOM 2372 C CA . GLN A 1 295 ? -2.693 33.469 16.328 1 89.06 295 GLN A CA 1
ATOM 2373 C C . GLN A 1 295 ? -1.471 34.375 16.391 1 89.06 295 GLN A C 1
ATOM 2375 O O . GLN A 1 295 ? -0.673 34.281 17.328 1 89.06 295 GLN A O 1
ATOM 2380 N N . SER A 1 296 ? -1.381 35.219 15.438 1 93.12 296 SER A N 1
ATOM 2381 C CA . SER A 1 296 ? -0.25 36.156 15.352 1 93.12 296 SER A CA 1
ATOM 2382 C C . SER A 1 296 ? -0.196 37.062 16.562 1 93.12 296 SER A C 1
ATOM 2384 O O . SER A 1 296 ? 0.887 37.438 17.016 1 93.12 296 SER A O 1
ATOM 2386 N N . VAL A 1 297 ? -1.326 37.375 17.109 1 92 297 VAL A N 1
ATOM 2387 C CA . VAL A 1 297 ? -1.386 38.281 18.234 1 92 297 VAL A CA 1
ATOM 2388 C C . VAL A 1 297 ? -0.766 37.656 19.469 1 92 297 VAL A C 1
ATOM 2390 O O . VAL A 1 297 ? -0.359 38.344 20.406 1 92 297 VAL A O 1
ATOM 2393 N N . ASN A 1 298 ? -0.735 36.281 19.406 1 88.94 298 ASN A N 1
ATOM 2394 C CA . ASN A 1 298 ? -0.299 35.562 20.594 1 88.94 298 ASN A CA 1
ATOM 2395 C C . ASN A 1 298 ? 1.165 35.156 20.5 1 88.94 298 ASN A C 1
ATOM 2397 O O . ASN A 1 298 ? 1.696 34.5 21.406 1 88.94 298 ASN A O 1
ATOM 2401 N N . ILE A 1 299 ? 1.876 35.5 19.406 1 91.94 299 ILE A N 1
ATOM 2402 C CA . ILE A 1 299 ? 3.271 35.094 19.312 1 91.94 299 ILE A CA 1
ATOM 2403 C C . ILE A 1 299 ? 4.117 35.906 20.281 1 91.94 299 ILE A C 1
ATOM 2405 O O . ILE A 1 299 ? 3.752 37.031 20.641 1 91.94 299 ILE A O 1
ATOM 2409 N N . PRO A 1 300 ? 5.258 35.344 20.688 1 91.31 300 PRO A N 1
ATOM 2410 C CA . PRO A 1 300 ? 6.105 36.094 21.625 1 91.31 300 PRO A CA 1
ATOM 2411 C C . PRO A 1 300 ? 6.543 37.438 21.078 1 91.31 300 PRO A C 1
ATOM 2413 O O . PRO A 1 300 ? 6.824 37.594 19.891 1 91.31 300 PRO A O 1
ATOM 2416 N N . ASP A 1 301 ? 6.734 38.375 22 1 93.5 301 ASP A N 1
ATOM 2417 C CA . ASP A 1 301 ? 7.074 39.75 21.625 1 93.5 301 ASP A CA 1
ATOM 2418 C C . ASP A 1 301 ? 8.398 39.812 20.875 1 93.5 301 ASP A C 1
ATOM 2420 O O . ASP A 1 301 ? 8.531 40.562 19.906 1 93.5 301 ASP A O 1
ATOM 2424 N N . HIS A 1 302 ? 9.312 39.062 21.359 1 94.38 302 HIS A N 1
ATOM 2425 C CA . HIS A 1 302 ? 10.617 39.094 20.719 1 94.38 302 HIS A CA 1
ATOM 2426 C C . HIS A 1 302 ? 10.531 38.625 19.266 1 94.38 302 HIS A C 1
ATOM 2428 O O . HIS A 1 302 ? 11.219 39.188 18.391 1 94.38 302 HIS A O 1
ATOM 2434 N N . VAL A 1 303 ? 9.703 37.625 19 1 96.12 303 VAL A N 1
ATOM 2435 C CA . VAL A 1 303 ? 9.516 37.125 17.641 1 96.12 303 VAL A CA 1
ATOM 2436 C C . VAL A 1 303 ? 8.82 38.188 16.797 1 96.12 303 VAL A C 1
ATOM 2438 O O . VAL A 1 303 ? 9.273 38.5 15.68 1 96.12 303 VAL A O 1
ATOM 2441 N N . ARG A 1 304 ? 7.758 38.781 17.297 1 96.38 304 ARG A N 1
ATOM 2442 C CA . ARG A 1 304 ? 6.992 39.812 16.594 1 96.38 304 ARG A CA 1
ATOM 2443 C C . ARG A 1 304 ? 7.875 41 16.234 1 96.38 304 ARG A C 1
ATOM 2445 O O . ARG A 1 304 ? 7.863 41.469 15.086 1 96.38 304 ARG A O 1
ATOM 2452 N N . ASN A 1 305 ? 8.648 41.438 17.203 1 96.69 305 ASN A N 1
ATOM 2453 C CA . ASN A 1 305 ? 9.516 42.594 17 1 96.69 305 ASN A CA 1
ATOM 2454 C C . ASN A 1 305 ? 10.594 42.312 15.961 1 96.69 305 ASN A C 1
ATOM 2456 O O . ASN A 1 305 ? 10.891 43.156 15.109 1 96.69 305 ASN A O 1
ATOM 2460 N N . THR A 1 306 ? 11.148 41.125 16.094 1 97.75 306 THR A N 1
ATOM 2461 C CA . THR A 1 306 ? 12.172 40.75 15.148 1 97.75 306 THR A CA 1
ATOM 2462 C C . THR A 1 306 ? 11.617 40.719 13.727 1 97.75 306 THR A C 1
ATOM 2464 O O . THR A 1 306 ? 12.266 41.188 12.789 1 97.75 306 THR A O 1
ATOM 2467 N N . LEU A 1 307 ? 10.43 40.188 13.57 1 98.19 307 LEU A N 1
ATOM 2468 C CA . LEU A 1 307 ? 9.789 40.125 12.258 1 98.19 307 LEU A CA 1
ATOM 2469 C C . LEU A 1 307 ? 9.516 41.531 11.719 1 98.19 307 LEU A C 1
ATOM 2471 O O . LEU A 1 307 ? 9.797 41.812 10.547 1 98.19 307 LEU A O 1
ATOM 2475 N N . ILE A 1 308 ? 9.016 42.375 12.562 1 97.81 308 ILE A N 1
ATOM 2476 C CA . ILE A 1 308 ? 8.68 43.75 12.172 1 97.81 308 ILE A CA 1
ATOM 2477 C C . ILE A 1 308 ? 9.938 44.469 11.695 1 97.81 308 ILE A C 1
ATOM 2479 O O . ILE A 1 308 ? 9.93 45.125 10.656 1 97.81 308 ILE A O 1
ATOM 2483 N N . GLU A 1 309 ? 10.992 44.312 12.438 1 98 309 GLU A N 1
ATOM 2484 C CA . GLU A 1 309 ? 12.258 44.969 12.078 1 98 309 GLU A CA 1
ATOM 2485 C C . GLU A 1 309 ? 12.789 44.406 10.758 1 98 309 GLU A C 1
ATOM 2487 O O . GLU A 1 309 ? 13.289 45.188 9.922 1 98 309 GLU A O 1
ATOM 2492 N N . ALA A 1 310 ? 12.703 43.156 10.609 1 98.44 310 ALA A N 1
ATOM 2493 C CA . ALA A 1 310 ? 13.172 42.531 9.383 1 98.44 310 ALA A CA 1
ATOM 2494 C C . ALA A 1 310 ? 12.344 42.969 8.188 1 98.44 310 ALA A C 1
ATOM 2496 O O . ALA A 1 310 ? 12.891 43.344 7.137 1 98.44 310 ALA A O 1
ATOM 2497 N N . PHE A 1 311 ? 11.016 43 8.312 1 98.62 311 PHE A N 1
ATOM 2498 C CA . PHE A 1 311 ? 10.102 43.375 7.234 1 98.62 311 PHE A CA 1
ATOM 2499 C C . PHE A 1 311 ? 10.352 44.781 6.766 1 98.62 311 PHE A C 1
ATOM 2501 O O . PHE A 1 311 ? 10.281 45.094 5.57 1 98.62 311 PHE A O 1
ATOM 2508 N N . ALA A 1 312 ? 10.641 45.594 7.707 1 98 312 ALA A N 1
ATOM 2509 C CA . ALA A 1 312 ? 10.828 47 7.418 1 98 312 ALA A CA 1
ATOM 2510 C C . ALA A 1 312 ? 11.992 47.219 6.453 1 98 312 ALA A C 1
ATOM 2512 O O . ALA A 1 312 ? 12.016 48.219 5.715 1 98 312 ALA A O 1
ATOM 2513 N N . GLU A 1 313 ? 12.883 46.344 6.438 1 97.94 313 GLU A N 1
ATOM 2514 C CA . GLU A 1 313 ? 14.094 46.5 5.645 1 97.94 313 GLU A CA 1
ATOM 2515 C C . GLU A 1 313 ? 14 45.781 4.316 1 97.94 313 GLU A C 1
ATOM 2517 O O . GLU A 1 313 ? 14.906 45.844 3.484 1 97.94 313 GLU A O 1
ATOM 2522 N N . LEU A 1 314 ? 12.914 45.094 4.059 1 98.06 314 LEU A N 1
ATOM 2523 C CA . LEU A 1 314 ? 12.75 44.344 2.828 1 98.06 314 LEU A CA 1
ATOM 2524 C C . LEU A 1 314 ? 12.203 45.219 1.707 1 98.06 314 LEU A C 1
ATOM 2526 O O . LEU A 1 314 ? 11.406 46.125 1.956 1 98.06 314 LEU A O 1
ATOM 2530 N N . PRO A 1 315 ? 12.602 44.969 0.526 1 97 315 PRO A N 1
ATOM 2531 C CA . PRO A 1 315 ? 12.078 45.75 -0.604 1 97 315 PRO A CA 1
ATOM 2532 C C . PRO A 1 315 ? 10.68 45.281 -1.018 1 97 315 PRO A C 1
ATOM 2534 O O . PRO A 1 315 ? 10.102 45.844 -1.953 1 97 315 PRO A O 1
ATOM 2537 N N . TYR A 1 316 ? 10.047 44.312 -0.353 1 98.38 316 TYR A N 1
ATOM 2538 C CA . TYR A 1 316 ? 8.758 43.719 -0.687 1 98.38 316 TYR A CA 1
ATOM 2539 C C . TYR A 1 316 ? 7.641 44.312 0.156 1 98.38 316 TYR A C 1
ATOM 2541 O O . TYR A 1 316 ? 7.887 44.844 1.247 1 98.38 316 TYR A O 1
ATOM 2549 N N . LYS A 1 317 ? 6.453 44.25 -0.321 1 98.38 317 LYS A N 1
ATOM 2550 C CA . LYS A 1 317 ? 5.301 44.438 0.553 1 98.38 317 LYS A CA 1
ATOM 2551 C C . LYS A 1 317 ? 4.996 43.188 1.339 1 98.38 317 LYS A C 1
ATOM 2553 O O . LYS A 1 317 ? 5.195 42.062 0.837 1 98.38 317 LYS A O 1
ATOM 2558 N N . VAL A 1 318 ? 4.598 43.375 2.566 1 98.5 318 VAL A N 1
ATOM 2559 C CA . VAL A 1 318 ? 4.254 42.25 3.414 1 98.5 318 VAL A CA 1
ATOM 2560 C C . VAL A 1 318 ? 2.766 42.281 3.744 1 98.5 318 VAL A C 1
ATOM 2562 O O . VAL A 1 318 ? 2.258 43.281 4.254 1 98.5 318 VAL A O 1
ATOM 2565 N N . LEU A 1 319 ? 2.094 41.25 3.354 1 98.44 319 LEU A N 1
ATOM 2566 C CA . LEU A 1 319 ? 0.706 41.062 3.756 1 98.44 319 LEU A CA 1
ATOM 2567 C C . LEU A 1 319 ? 0.616 40.062 4.918 1 98.44 319 LEU A C 1
ATOM 2569 O O . LEU A 1 319 ? 0.917 38.875 4.758 1 98.44 319 LEU A O 1
ATOM 2573 N N . TRP A 1 320 ? 0.194 40.531 6.086 1 98.19 320 TRP A N 1
ATOM 2574 C CA . TRP A 1 320 ? 0.25 39.781 7.328 1 98.19 320 TRP A CA 1
ATOM 2575 C C . TRP A 1 320 ? -1.148 39.562 7.895 1 98.19 320 TRP A C 1
ATOM 2577 O O . TRP A 1 320 ? -1.828 40.531 8.266 1 98.19 320 TRP A O 1
ATOM 2587 N N . LYS A 1 321 ? -1.617 38.25 7.926 1 97.5 321 LYS A N 1
ATOM 2588 C CA . LYS A 1 321 ? -2.838 37.969 8.672 1 97.5 321 LYS A CA 1
ATOM 2589 C C . LYS A 1 321 ? -2.641 38.188 10.164 1 97.5 321 LYS A C 1
ATOM 2591 O O . LYS A 1 321 ? -1.904 37.438 10.812 1 97.5 321 LYS A O 1
ATOM 2596 N N . PHE A 1 322 ? -3.301 39.125 10.703 1 96 322 PHE A N 1
ATOM 2597 C CA . PHE A 1 322 ? -3.127 39.562 12.078 1 96 322 PHE A CA 1
ATOM 2598 C C . PHE A 1 322 ? -4.477 39.812 12.742 1 96 322 PHE A C 1
ATOM 2600 O O . PHE A 1 322 ? -5.273 40.625 12.273 1 96 322 PHE A O 1
ATOM 2607 N N . GLU A 1 323 ? -4.754 39.156 13.859 1 93.19 323 GLU A N 1
ATOM 2608 C CA . GLU A 1 323 ? -6.094 39.062 14.43 1 93.19 323 GLU A CA 1
ATOM 2609 C C . GLU A 1 323 ? -6.457 40.312 15.227 1 93.19 323 GLU A C 1
ATOM 2611 O O . GLU A 1 323 ? -7.465 40.344 15.938 1 93.19 323 GLU A O 1
ATOM 2616 N N . ALA A 1 324 ? -5.676 41.375 15.141 1 93.88 324 ALA A N 1
ATOM 2617 C CA . ALA A 1 324 ? -5.984 42.656 15.766 1 93.88 324 ALA A CA 1
ATOM 2618 C C . ALA A 1 324 ? -6.008 43.781 14.734 1 93.88 324 ALA A C 1
ATOM 2620 O O . ALA A 1 324 ? -5.586 43.594 13.594 1 93.88 324 ALA A O 1
ATOM 2621 N N . ASN A 1 325 ? -6.48 44.938 15.188 1 93.06 325 ASN A N 1
ATOM 2622 C CA . ASN A 1 325 ? -6.664 46.062 14.273 1 93.06 325 ASN A CA 1
ATOM 2623 C C . ASN A 1 325 ? -5.387 46.906 14.125 1 93.06 325 ASN A C 1
ATOM 2625 O O . ASN A 1 325 ? -5.262 47.688 13.195 1 93.06 325 ASN A O 1
ATOM 2629 N N . SER A 1 326 ? -4.539 46.688 15.039 1 93.62 326 SER A N 1
ATOM 2630 C CA . SER A 1 326 ? -3.311 47.469 14.984 1 93.62 326 SER A CA 1
ATOM 2631 C C . SER A 1 326 ? -2.092 46.594 15.305 1 93.62 326 SER A C 1
ATOM 2633 O O . SER A 1 326 ? -2.172 45.688 16.125 1 93.62 326 SER A O 1
ATOM 2635 N N . LEU A 1 327 ? -1.083 46.875 14.602 1 94.44 327 LEU A N 1
ATOM 2636 C CA . LEU A 1 327 ? 0.231 46.281 14.82 1 94.44 327 LEU A CA 1
ATOM 2637 C C . LEU A 1 327 ? 1.208 47.281 15.375 1 94.44 327 LEU A C 1
ATOM 2639 O O . LEU A 1 327 ? 1.46 48.312 14.75 1 94.44 327 LEU A O 1
ATOM 2643 N N . PRO A 1 328 ? 1.707 47.062 16.516 1 90.75 328 PRO A N 1
ATOM 2644 C CA . PRO A 1 328 ? 2.672 48 17.062 1 90.75 328 PRO A CA 1
ATOM 2645 C C . PRO A 1 328 ? 3.867 48.25 16.141 1 90.75 328 PRO A C 1
ATOM 2647 O O . PRO A 1 328 ? 4.453 47.281 15.633 1 90.75 328 PRO A O 1
ATOM 2650 N N . ASN A 1 329 ? 4.203 49.531 15.898 1 93.12 329 ASN A N 1
ATOM 2651 C CA . ASN A 1 329 ? 5.355 49.906 15.078 1 93.12 329 ASN A CA 1
ATOM 2652 C C . ASN A 1 329 ? 5.238 49.344 13.664 1 93.12 329 ASN A C 1
ATOM 2654 O O . ASN A 1 329 ? 6.223 48.875 13.094 1 93.12 329 ASN A O 1
ATOM 2658 N N . GLN A 1 330 ? 4.074 49.312 13.195 1 96.12 330 GLN A N 1
ATOM 2659 C CA . GLN A 1 330 ? 3.811 48.75 11.867 1 96.12 330 GLN A CA 1
ATOM 2660 C C . GLN A 1 330 ? 4.598 49.5 10.797 1 96.12 330 GLN A C 1
ATOM 2662 O O . GLN A 1 330 ? 4.402 50.719 10.602 1 96.12 330 GLN A O 1
ATOM 2667 N N . PRO A 1 331 ? 5.488 48.812 10.133 1 97.25 331 PRO A N 1
ATOM 2668 C CA . PRO A 1 331 ? 6.203 49.438 9.031 1 97.25 331 PRO A CA 1
ATOM 2669 C C . PRO A 1 331 ? 5.273 49.844 7.883 1 97.25 331 PRO A C 1
ATOM 2671 O O . PRO A 1 331 ? 4.184 49.312 7.742 1 97.25 331 PRO A O 1
ATOM 2674 N N . LYS A 1 332 ? 5.727 50.75 6.969 1 95.94 332 LYS A N 1
ATOM 2675 C CA . LYS A 1 332 ? 4.926 51.25 5.867 1 95.94 332 LYS A CA 1
ATOM 2676 C C . LYS A 1 332 ? 4.613 50.188 4.844 1 95.94 332 LYS A C 1
ATOM 2678 O O . LYS A 1 332 ? 3.562 50.219 4.203 1 95.94 332 LYS A O 1
ATOM 2683 N N . ASN A 1 333 ? 5.488 49.281 4.734 1 97.31 333 ASN A N 1
ATOM 2684 C CA . ASN A 1 333 ? 5.32 48.281 3.695 1 97.31 333 ASN A CA 1
ATOM 2685 C C . ASN A 1 333 ? 4.574 47.062 4.223 1 97.31 333 ASN A C 1
ATOM 2687 O O . ASN A 1 333 ? 4.441 46.062 3.518 1 97.31 333 ASN A O 1
ATOM 2691 N N . VAL A 1 334 ? 4.117 47.062 5.488 1 97.81 334 VAL A N 1
ATOM 2692 C CA . VAL A 1 334 ? 3.404 45.938 6.07 1 97.81 334 VAL A CA 1
ATOM 2693 C C . VAL A 1 334 ? 1.913 46.25 6.156 1 97.81 334 VAL A C 1
ATOM 2695 O O . VAL A 1 334 ? 1.52 47.281 6.746 1 97.81 334 VAL A O 1
ATOM 2698 N N . HIS A 1 335 ? 1.123 45.406 5.57 1 96.88 335 HIS A N 1
ATOM 2699 C CA . HIS A 1 335 ? -0.33 45.531 5.633 1 96.88 335 HIS A CA 1
ATOM 2700 C C . HIS A 1 335 ? -0.932 44.344 6.41 1 96.88 335 HIS A C 1
ATOM 2702 O O . HIS A 1 335 ? -0.586 43.188 6.164 1 96.88 335 HIS A O 1
ATOM 2708 N N . ILE A 1 336 ? -1.863 44.656 7.352 1 97.06 336 ILE A N 1
ATOM 2709 C CA . ILE A 1 336 ? -2.447 43.594 8.188 1 97.06 336 ILE A CA 1
ATOM 2710 C C . ILE A 1 336 ? -3.947 43.5 7.918 1 97.06 336 ILE A C 1
ATOM 2712 O O . ILE A 1 336 ? -4.578 44.5 7.527 1 97.06 336 ILE A O 1
ATOM 2716 N N . ASN A 1 337 ? -4.438 42.344 7.996 1 95.44 337 ASN A N 1
ATOM 2717 C CA . ASN A 1 337 ? -5.871 42.062 7.961 1 95.44 337 ASN A CA 1
ATOM 2718 C C . ASN A 1 337 ? -6.227 40.875 8.828 1 95.44 337 ASN A C 1
ATOM 2720 O O . ASN A 1 337 ? -5.449 39.906 8.938 1 95.44 337 ASN A O 1
ATOM 2724 N N . LYS A 1 338 ? -7.41 40.938 9.438 1 94.12 338 LYS A N 1
ATOM 2725 C CA . LYS A 1 338 ? -7.848 39.875 10.352 1 94.12 338 LYS A CA 1
ATOM 2726 C C . LYS A 1 338 ? -8.148 38.594 9.602 1 94.12 338 LYS A C 1
ATOM 2728 O O . LYS A 1 338 ? -7.996 37.5 10.148 1 94.12 338 LYS A O 1
ATOM 2733 N N . TRP A 1 339 ? -8.656 38.75 8.438 1 91.94 339 TRP A N 1
ATOM 2734 C CA . TRP A 1 339 ? -8.945 37.625 7.586 1 91.94 339 TRP A CA 1
ATOM 2735 C C . TRP A 1 339 ? -8.484 37.875 6.156 1 91.94 339 TRP A C 1
ATOM 2737 O O . TRP A 1 339 ? -8.648 38.969 5.629 1 91.94 339 TRP A O 1
ATOM 2747 N N . LEU A 1 340 ? -7.836 36.875 5.582 1 95.81 340 LEU A N 1
ATOM 2748 C CA . LEU A 1 340 ? -7.32 36.938 4.219 1 95.81 340 LEU A CA 1
ATOM 2749 C C . LEU A 1 340 ? -7.625 35.656 3.465 1 95.81 340 LEU A C 1
ATOM 2751 O O . LEU A 1 340 ? -7.461 34.562 4.008 1 95.81 340 LEU A O 1
ATOM 2755 N N . PRO A 1 341 ? -8.133 35.75 2.205 1 96.5 341 PRO A N 1
ATOM 2756 C CA . PRO A 1 341 ? -8.344 34.562 1.395 1 96.5 341 PRO A CA 1
ATOM 2757 C C . PRO A 1 341 ? -7.035 33.906 0.922 1 96.5 341 PRO A C 1
ATOM 2759 O O . PRO A 1 341 ? -6.641 34.094 -0.232 1 96.5 341 PRO A O 1
ATOM 2762 N N . GLN A 1 342 ? -6.484 33.125 1.692 1 97.06 342 GLN A N 1
ATOM 2763 C CA . GLN A 1 342 ? -5.113 32.625 1.573 1 97.06 342 GLN A CA 1
ATOM 2764 C C . GLN A 1 342 ? -4.883 31.953 0.22 1 97.06 342 GLN A C 1
ATOM 2766 O O . GLN A 1 342 ? -3.918 32.281 -0.477 1 97.06 342 GLN A O 1
ATOM 2771 N N . GLN A 1 343 ? -5.754 31.047 -0.185 1 97.06 343 GLN A N 1
ATOM 2772 C CA . GLN A 1 343 ? -5.559 30.312 -1.425 1 97.06 343 GLN A CA 1
ATOM 2773 C C . GLN A 1 343 ? -5.539 31.25 -2.631 1 97.06 343 GLN A C 1
ATOM 2775 O O . GLN A 1 343 ? -4.754 31.047 -3.561 1 97.06 343 GLN A O 1
ATOM 2780 N N . ASP A 1 344 ? -6.391 32.25 -2.6 1 98.31 344 ASP A N 1
ATOM 2781 C CA . ASP A 1 344 ? -6.477 33.188 -3.711 1 98.31 344 ASP A CA 1
ATOM 2782 C C . ASP A 1 344 ? -5.281 34.125 -3.723 1 98.31 344 ASP A C 1
ATOM 2784 O O . ASP A 1 344 ? -4.789 34.5 -4.789 1 98.31 344 ASP A O 1
ATOM 2788 N N . ILE A 1 345 ? -4.855 34.531 -2.576 1 98.44 345 ILE A N 1
ATOM 2789 C CA . ILE A 1 345 ? -3.676 35.375 -2.467 1 98.44 345 ILE A CA 1
ATOM 2790 C C . ILE A 1 345 ? -2.455 34.625 -3.01 1 98.44 345 ILE A C 1
ATOM 2792 O O . ILE A 1 345 ? -1.685 35.188 -3.799 1 98.44 345 ILE A O 1
ATOM 2796 N N . LEU A 1 346 ? -2.309 33.375 -2.641 1 98.56 346 LEU A N 1
ATOM 2797 C CA . LEU A 1 346 ? -1.159 32.562 -3.053 1 98.56 346 LEU A CA 1
ATOM 2798 C C . LEU A 1 346 ? -1.16 32.344 -4.562 1 98.56 346 LEU A C 1
ATOM 2800 O O . LEU A 1 346 ? -0.121 32.031 -5.148 1 98.56 346 LEU A O 1
ATOM 2804 N N . ALA A 1 347 ? -2.305 32.531 -5.152 1 98.25 347 ALA A N 1
ATOM 2805 C CA . ALA A 1 347 ? -2.418 32.312 -6.594 1 98.25 347 ALA A CA 1
ATOM 2806 C C . ALA A 1 347 ? -1.944 33.562 -7.363 1 98.25 347 ALA A C 1
ATOM 2808 O O . ALA A 1 347 ? -1.736 33.5 -8.578 1 98.25 347 ALA A O 1
ATOM 2809 N N . HIS A 1 348 ? -1.781 34.688 -6.723 1 98.19 348 HIS A N 1
ATOM 2810 C CA . HIS A 1 348 ? -1.377 35.906 -7.391 1 98.19 348 HIS A CA 1
ATOM 2811 C C . HIS A 1 348 ? 0.088 35.875 -7.809 1 98.19 348 HIS A C 1
ATOM 2813 O O . HIS A 1 348 ? 0.948 35.438 -7.027 1 98.19 348 HIS A O 1
ATOM 2819 N N . PRO A 1 349 ? 0.454 36.281 -8.977 1 97 349 PRO A N 1
ATOM 2820 C CA . PRO A 1 349 ? 1.808 36.125 -9.508 1 97 349 PRO A CA 1
ATOM 2821 C C . PRO A 1 349 ? 2.846 36.938 -8.75 1 97 349 PRO A C 1
ATOM 2823 O O . PRO A 1 349 ? 4.035 36.625 -8.773 1 97 349 PRO A O 1
ATOM 2826 N N . ASN A 1 350 ? 2.391 37.969 -8.055 1 98.25 350 ASN A N 1
ATOM 2827 C CA . ASN A 1 350 ? 3.348 38.844 -7.375 1 98.25 350 ASN A CA 1
ATOM 2828 C C . ASN A 1 350 ? 3.715 38.312 -5.992 1 98.25 350 ASN A C 1
ATOM 2830 O O . ASN A 1 350 ? 4.602 38.844 -5.328 1 98.25 350 ASN A O 1
ATOM 2834 N N . VAL A 1 351 ? 3.039 37.25 -5.527 1 98.69 351 VAL A N 1
ATOM 2835 C CA . VAL A 1 351 ? 3.43 36.625 -4.266 1 98.69 351 VAL A CA 1
ATOM 2836 C C . VAL A 1 351 ? 4.695 35.812 -4.469 1 98.69 351 VAL A C 1
ATOM 2838 O O . VAL A 1 351 ? 4.688 34.812 -5.215 1 98.69 351 VAL A O 1
ATOM 2841 N N . LYS A 1 352 ? 5.727 36.188 -3.764 1 98.44 352 LYS A N 1
ATOM 2842 C CA . LYS A 1 352 ? 7.023 35.562 -3.975 1 98.44 352 LYS A CA 1
ATOM 2843 C C . LYS A 1 352 ? 7.289 34.5 -2.922 1 98.44 352 LYS A C 1
ATOM 2845 O O . LYS A 1 352 ? 7.949 33.469 -3.203 1 98.44 352 LYS A O 1
ATOM 2850 N N . VAL A 1 353 ? 6.836 34.75 -1.712 1 98.81 353 VAL A N 1
ATOM 2851 C CA . VAL A 1 353 ? 7.133 33.875 -0.598 1 98.81 353 VAL A CA 1
ATOM 2852 C C . VAL A 1 353 ? 5.91 33.75 0.31 1 98.81 353 VAL A C 1
ATOM 2854 O O . VAL A 1 353 ? 5.223 34.75 0.563 1 98.81 353 VAL A O 1
ATOM 2857 N N . PHE A 1 354 ? 5.613 32.562 0.719 1 98.88 354 PHE A N 1
ATOM 2858 C CA . PHE A 1 354 ? 4.656 32.312 1.789 1 98.88 354 PHE A CA 1
ATOM 2859 C C . PHE A 1 354 ? 5.371 32.094 3.113 1 98.88 354 PHE A C 1
ATOM 2861 O O . PHE A 1 354 ? 6.008 31.047 3.309 1 98.88 354 PHE A O 1
ATOM 2868 N N . LEU A 1 355 ? 5.387 33.062 3.945 1 98.75 355 LEU A N 1
ATOM 2869 C CA . LEU A 1 355 ? 5.848 32.875 5.32 1 98.75 355 LEU A CA 1
ATOM 2870 C C . LEU A 1 355 ? 4.762 32.219 6.172 1 98.75 355 LEU A C 1
ATOM 2872 O O . LEU A 1 355 ? 3.74 32.844 6.469 1 98.75 355 LEU A O 1
ATOM 2876 N N . SER A 1 356 ? 4.988 30.953 6.531 1 97.31 356 SER A N 1
ATOM 2877 C CA . SER A 1 356 ? 3.924 30.125 7.102 1 97.31 356 SER A CA 1
ATOM 2878 C C . SER A 1 356 ? 4.43 29.312 8.289 1 97.31 356 SER A C 1
ATOM 2880 O O . SER A 1 356 ? 5.637 29.125 8.445 1 97.31 356 SER A O 1
ATOM 2882 N N . GLN A 1 357 ? 3.525 28.938 9.133 1 94.81 357 GLN A N 1
ATOM 2883 C CA . GLN A 1 357 ? 3.857 27.984 10.188 1 94.81 357 GLN A CA 1
ATOM 2884 C C . GLN A 1 357 ? 4.07 26.578 9.617 1 94.81 357 GLN A C 1
ATOM 2886 O O . GLN A 1 357 ? 4.609 25.703 10.289 1 94.81 357 GLN A O 1
ATOM 2891 N N . CYS A 1 358 ? 3.586 26.328 8.438 1 93.44 358 CYS A N 1
ATOM 2892 C CA . CYS A 1 358 ? 3.814 25.094 7.684 1 93.44 358 CYS A CA 1
ATOM 2893 C C . CYS A 1 358 ? 2.922 23.969 8.195 1 93.44 358 CYS A C 1
ATOM 2895 O O . CYS A 1 358 ? 3.387 22.844 8.398 1 93.44 358 CYS A O 1
ATOM 2897 N N . GLY A 1 359 ? 1.654 24.375 8.414 1 92.25 359 GLY A N 1
ATOM 2898 C CA . GLY A 1 359 ? 0.658 23.328 8.57 1 92.25 359 GLY A CA 1
ATOM 2899 C C . GLY A 1 359 ? 0.36 22.594 7.277 1 92.25 359 GLY A C 1
ATOM 2900 O O . GLY A 1 359 ? 0.555 23.125 6.188 1 92.25 359 GLY A O 1
ATOM 2901 N N . LEU A 1 360 ? -0.108 21.453 7.359 1 92 360 LEU A N 1
ATOM 2902 C CA . LEU A 1 360 ? -0.303 20.594 6.203 1 92 360 LEU A CA 1
ATOM 2903 C C . LEU A 1 360 ? -1.174 21.281 5.152 1 92 360 LEU A C 1
ATOM 2905 O O . LEU A 1 360 ? -0.824 21.297 3.971 1 92 360 LEU A O 1
ATOM 2909 N N . GLN A 1 361 ? -2.305 21.844 5.555 1 93.75 361 GLN A N 1
ATOM 2910 C CA . GLN A 1 361 ? -3.221 22.453 4.598 1 93.75 361 GLN A CA 1
ATOM 2911 C C . GLN A 1 361 ? -2.592 23.672 3.93 1 93.75 361 GLN A C 1
ATOM 2913 O O . GLN A 1 361 ? -2.781 23.891 2.734 1 93.75 361 GLN A O 1
ATOM 2918 N N . SER A 1 362 ? -1.893 24.406 4.723 1 95.69 362 SER A N 1
ATOM 2919 C CA . SER A 1 362 ? -1.211 25.562 4.168 1 95.69 362 SER A CA 1
ATOM 2920 C C . SER A 1 362 ? -0.126 25.156 3.18 1 95.69 362 SER A C 1
ATOM 2922 O O . SER A 1 362 ? 0.052 25.797 2.143 1 95.69 362 SER A O 1
ATOM 2924 N N . ILE A 1 363 ? 0.573 24.141 3.52 1 96 363 ILE A N 1
ATOM 2925 C CA . ILE A 1 363 ? 1.617 23.641 2.635 1 96 363 ILE A CA 1
ATOM 2926 C C . ILE A 1 363 ? 1.003 23.203 1.307 1 96 363 ILE A C 1
ATOM 2928 O O . ILE A 1 363 ? 1.526 23.531 0.238 1 96 363 ILE A O 1
ATOM 2932 N N . GLU A 1 364 ? -0.052 22.484 1.391 1 96.06 364 GLU A N 1
ATOM 2933 C CA . GLU A 1 364 ? -0.706 22.016 0.17 1 96.06 364 GLU A CA 1
ATOM 2934 C C . GLU A 1 364 ? -1.169 23.203 -0.687 1 96.06 364 GLU A C 1
ATOM 2936 O O . GLU A 1 364 ? -1.106 23.141 -1.917 1 96.06 364 GLU A O 1
ATOM 2941 N N . GLU A 1 365 ? -1.662 24.234 -0.024 1 97.38 365 GLU A N 1
ATOM 2942 C CA . GLU A 1 365 ? -2.068 25.438 -0.757 1 97.38 365 GLU A CA 1
ATOM 2943 C C . GLU A 1 365 ? -0.878 26.078 -1.456 1 97.38 365 GLU A C 1
ATOM 2945 O O . GLU A 1 365 ? -0.967 26.453 -2.627 1 97.38 365 GLU A O 1
ATOM 2950 N N . ALA A 1 366 ? 0.184 26.203 -0.752 1 98.31 366 ALA A N 1
ATOM 2951 C CA . ALA A 1 366 ? 1.391 26.797 -1.323 1 98.31 366 ALA A CA 1
ATOM 2952 C C . ALA A 1 366 ? 1.906 25.969 -2.498 1 98.31 366 ALA A C 1
ATOM 2954 O O . ALA A 1 366 ? 2.234 26.516 -3.553 1 98.31 366 ALA A O 1
ATOM 2955 N N . VAL A 1 367 ? 1.962 24.656 -2.312 1 97.62 367 VAL A N 1
ATOM 2956 C CA . VAL A 1 367 ? 2.447 23.766 -3.357 1 97.62 367 VAL A CA 1
ATOM 2957 C C . VAL A 1 367 ? 1.529 23.844 -4.574 1 97.62 367 VAL A C 1
ATOM 2959 O O . VAL A 1 367 ? 2 23.969 -5.707 1 97.62 367 VAL A O 1
ATOM 2962 N N . SER A 1 368 ? 0.264 23.828 -4.336 1 97.5 368 SER A N 1
ATOM 2963 C CA . SER A 1 368 ? -0.707 23.859 -5.426 1 97.5 368 SER A CA 1
ATOM 2964 C C . SER A 1 368 ? -0.574 25.156 -6.234 1 97.5 368 SER A C 1
ATOM 2966 O O . SER A 1 368 ? -0.837 25.156 -7.438 1 97.5 368 SER A O 1
ATOM 2968 N N . ARG A 1 369 ? -0.192 26.219 -5.574 1 98.25 369 ARG A N 1
ATOM 2969 C CA . ARG A 1 369 ? -0.125 27.516 -6.227 1 98.25 369 ARG A CA 1
ATOM 2970 C C . ARG A 1 369 ? 1.3 27.844 -6.664 1 98.25 369 ARG A C 1
ATOM 2972 O O . ARG A 1 369 ? 1.551 28.891 -7.254 1 98.25 369 ARG A O 1
ATOM 2979 N N . GLY A 1 370 ? 2.252 26.984 -6.355 1 97.94 370 GLY A N 1
ATOM 2980 C CA . GLY A 1 370 ? 3.633 27.141 -6.781 1 97.94 370 GLY A CA 1
ATOM 2981 C C . GLY A 1 370 ? 4.352 28.266 -6.059 1 97.94 370 GLY A C 1
ATOM 2982 O O . GLY A 1 370 ? 5.148 29 -6.656 1 97.94 370 GLY A O 1
ATOM 2983 N N . VAL A 1 371 ? 4.047 28.453 -4.793 1 98.69 371 VAL A N 1
ATOM 2984 C CA . VAL A 1 371 ? 4.684 29.531 -4.027 1 98.69 371 VAL A CA 1
ATOM 2985 C C . VAL A 1 371 ? 5.652 28.922 -3.014 1 98.69 371 VAL A C 1
ATOM 2987 O O . VAL A 1 371 ? 5.254 28.141 -2.15 1 98.69 371 VAL A O 1
ATOM 2990 N N . PRO A 1 372 ? 6.922 29.25 -3.066 1 98.62 372 PRO A N 1
ATOM 2991 C CA . PRO A 1 372 ? 7.887 28.734 -2.094 1 98.62 372 PRO A CA 1
ATOM 2992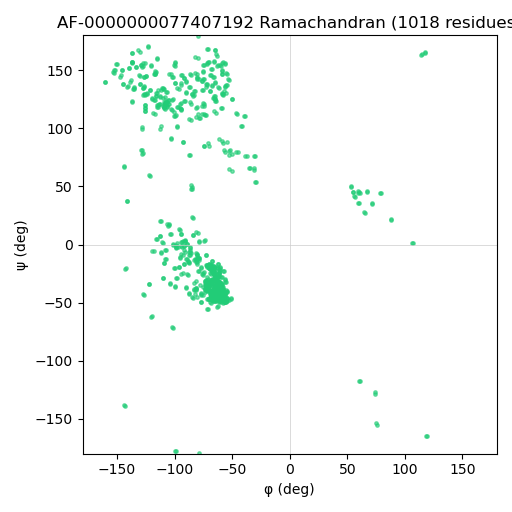 C C . PRO A 1 372 ? 7.621 29.219 -0.674 1 98.62 372 PRO A C 1
ATOM 2994 O O . PRO A 1 372 ? 6.883 30.203 -0.481 1 98.62 372 PRO A O 1
ATOM 2997 N N . ILE A 1 373 ? 8.312 28.562 0.304 1 98.81 373 ILE A N 1
ATOM 2998 C CA . ILE A 1 373 ? 7.883 28.75 1.686 1 98.81 373 ILE A CA 1
ATOM 2999 C C . ILE A 1 373 ? 9.086 29.109 2.555 1 98.81 373 ILE A C 1
ATOM 3001 O O . ILE A 1 373 ? 10.188 28.594 2.348 1 98.81 373 ILE A O 1
ATOM 3005 N N . VAL A 1 374 ? 8.93 30 3.4 1 98.81 374 VAL A N 1
ATOM 3006 C CA . VAL A 1 374 ? 9.75 30.125 4.602 1 98.81 374 VAL A CA 1
ATOM 3007 C C . VAL A 1 374 ? 8.93 29.75 5.832 1 98.81 374 VAL A C 1
ATOM 3009 O O . VAL A 1 374 ? 7.918 30.375 6.129 1 98.81 374 VAL A O 1
ATOM 3012 N N . GLY A 1 375 ? 9.367 28.734 6.457 1 97.88 375 GLY A N 1
ATOM 3013 C CA . GLY A 1 375 ? 8.586 28.172 7.547 1 97.88 375 GLY A CA 1
ATOM 3014 C C . GLY A 1 375 ? 9 28.703 8.914 1 97.88 375 GLY A C 1
ATOM 3015 O O . GLY A 1 375 ? 10.195 28.844 9.188 1 97.88 375 GLY A O 1
ATOM 3016 N N . LEU A 1 376 ? 8.07 29 9.719 1 96.56 376 LEU A N 1
ATOM 3017 C CA . LEU A 1 376 ? 8.195 29.391 11.117 1 96.56 376 LEU A CA 1
ATOM 3018 C C . LEU A 1 376 ? 7.289 28.562 12.008 1 96.56 376 LEU A C 1
ATOM 3020 O O . LEU A 1 376 ? 6.234 29.031 12.445 1 96.56 376 LEU A O 1
ATOM 3024 N N . PRO A 1 377 ? 7.734 27.312 12.375 1 93.12 377 PRO A N 1
ATOM 3025 C CA . PRO A 1 377 ? 6.867 26.375 13.086 1 93.12 377 PRO A CA 1
ATOM 3026 C C . PRO A 1 377 ? 6.676 26.75 14.555 1 93.12 377 PRO A C 1
ATOM 3028 O O . PRO A 1 377 ? 7.621 27.188 15.211 1 93.12 377 PRO A O 1
ATOM 3031 N N . PHE A 1 378 ? 5.457 26.531 15.047 1 90.69 378 PHE A N 1
ATOM 3032 C CA . PHE A 1 378 ? 5.145 26.828 16.438 1 90.69 378 PHE A CA 1
ATOM 3033 C C . PHE A 1 378 ? 4.641 25.594 17.172 1 90.69 378 PHE A C 1
ATOM 3035 O O . PHE A 1 378 ? 4.898 25.422 18.359 1 90.69 378 PHE A O 1
ATOM 3042 N N . ILE A 1 379 ? 3.889 24.734 16.344 1 84.88 379 ILE A N 1
ATOM 3043 C CA . ILE A 1 379 ? 3.227 23.656 17.062 1 84.88 379 ILE A CA 1
ATOM 3044 C C . ILE A 1 379 ? 3.332 22.359 16.25 1 84.88 379 ILE A C 1
ATOM 3046 O O . ILE A 1 379 ? 3.486 22.391 15.031 1 84.88 379 ILE A O 1
ATOM 3050 N N . ALA A 1 380 ? 3.32 21.234 16.922 1 80.44 380 ALA A N 1
ATOM 3051 C CA . ALA A 1 380 ? 2.967 19.906 16.438 1 80.44 380 ALA A CA 1
ATOM 3052 C C . ALA A 1 380 ? 3.9 19.484 15.305 1 80.44 380 ALA A C 1
ATOM 3054 O O . ALA A 1 380 ? 5.117 19.422 15.484 1 80.44 380 ALA A O 1
ATOM 3055 N N . ASP A 1 381 ? 3.279 19.266 14.07 1 82.38 381 ASP A N 1
ATOM 3056 C CA . ASP A 1 381 ? 3.977 18.609 12.969 1 82.38 381 ASP A CA 1
ATOM 3057 C C . ASP A 1 381 ? 4.691 19.625 12.086 1 82.38 381 ASP A C 1
ATOM 3059 O O . ASP A 1 381 ? 5.379 19.25 11.133 1 82.38 381 ASP A O 1
ATOM 3063 N N . GLN A 1 382 ? 4.656 20.812 12.414 1 89.56 382 GLN A N 1
ATOM 3064 C CA . GLN A 1 382 ? 5.094 21.891 11.539 1 89.56 382 GLN A CA 1
ATOM 3065 C C . GLN A 1 382 ? 6.598 21.828 11.297 1 89.56 382 GLN A C 1
ATOM 3067 O O . GLN A 1 382 ? 7.055 22 10.164 1 89.56 382 GLN A O 1
ATOM 3072 N N . ALA A 1 383 ? 7.305 21.516 12.336 1 87.75 383 ALA A N 1
ATOM 3073 C CA . ALA A 1 383 ? 8.758 21.438 12.195 1 87.75 383 ALA A CA 1
ATOM 3074 C C . ALA A 1 383 ? 9.148 20.297 11.258 1 87.75 383 ALA A C 1
ATOM 3076 O O . ALA A 1 383 ? 10.062 20.438 10.438 1 87.75 383 ALA A O 1
ATOM 3077 N N . MET A 1 384 ? 8.492 19.219 11.398 1 86.38 384 MET A N 1
ATOM 3078 C CA . MET A 1 384 ? 8.75 18.062 10.531 1 86.38 384 MET A CA 1
ATOM 3079 C C . MET A 1 384 ? 8.422 18.391 9.078 1 86.38 384 MET A C 1
ATOM 3081 O O . MET A 1 384 ? 9.164 18.016 8.172 1 86.38 384 MET A O 1
ATOM 3085 N N . ASN A 1 385 ? 7.34 19.094 8.875 1 90.88 385 ASN A N 1
ATOM 3086 C CA . ASN A 1 385 ? 6.922 19.469 7.531 1 90.88 385 ASN A CA 1
ATOM 3087 C C . ASN A 1 385 ? 7.977 20.328 6.836 1 90.88 385 ASN A C 1
ATOM 3089 O O . ASN A 1 385 ? 8.281 20.109 5.66 1 90.88 385 ASN A O 1
ATOM 3093 N N . ILE A 1 386 ? 8.523 21.234 7.57 1 92.12 386 ILE A N 1
ATOM 3094 C CA . ILE A 1 386 ? 9.523 22.141 7.008 1 92.12 386 ILE A CA 1
ATOM 3095 C C . ILE A 1 386 ? 10.773 21.359 6.625 1 92.12 386 ILE A C 1
ATOM 3097 O O . ILE A 1 386 ? 11.359 21.578 5.566 1 92.12 386 ILE A O 1
ATOM 3101 N N . LYS A 1 387 ? 11.148 20.484 7.492 1 88.5 387 LYS A N 1
ATOM 3102 C CA . LYS A 1 387 ? 12.328 19.688 7.219 1 88.5 387 LYS A CA 1
ATOM 3103 C C . LYS A 1 387 ? 12.156 18.875 5.934 1 88.5 387 LYS A C 1
ATOM 3105 O O . LYS A 1 387 ? 13.078 18.781 5.125 1 88.5 387 LYS A O 1
ATOM 3110 N N . ARG A 1 388 ? 11.086 18.344 5.773 1 89.25 388 ARG A N 1
ATOM 3111 C CA . ARG A 1 388 ? 10.797 17.562 4.578 1 89.25 388 ARG A CA 1
ATOM 3112 C C . ARG A 1 388 ? 10.812 18.422 3.33 1 89.25 388 ARG A C 1
ATOM 3114 O O . ARG A 1 388 ? 11.336 18.016 2.289 1 89.25 388 ARG A O 1
ATOM 3121 N N . LEU A 1 389 ? 10.219 19.562 3.424 1 94.31 389 LEU A N 1
ATOM 3122 C CA . LEU A 1 389 ? 10.156 20.469 2.283 1 94.31 389 LEU A CA 1
ATOM 3123 C C . LEU A 1 389 ? 11.555 20.938 1.886 1 94.31 389 LEU A C 1
ATOM 3125 O O . LEU A 1 389 ? 11.82 21.188 0.706 1 94.31 389 LEU A O 1
ATOM 3129 N N . GLN A 1 390 ? 12.391 21.031 2.865 1 94.25 390 GLN A N 1
ATOM 3130 C CA . GLN A 1 390 ? 13.766 21.438 2.598 1 94.25 390 GLN A CA 1
ATOM 3131 C C . GLN A 1 390 ? 14.492 20.391 1.751 1 94.25 390 GLN A C 1
ATOM 3133 O O . GLN A 1 390 ? 15.352 20.734 0.943 1 94.25 390 GLN A O 1
ATOM 3138 N N . GLU A 1 391 ? 14.102 19.188 1.906 1 90.31 391 GLU A N 1
ATOM 3139 C CA . GLU A 1 391 ? 14.695 18.125 1.103 1 90.31 391 GLU A CA 1
ATOM 3140 C C . GLU A 1 391 ? 14.375 18.297 -0.378 1 90.31 391 GLU A C 1
ATOM 3142 O O . GLU A 1 391 ? 15.156 17.891 -1.242 1 90.31 391 GLU A O 1
ATOM 3147 N N . PHE A 1 392 ? 13.273 18.922 -0.643 1 94.31 392 PHE A N 1
ATOM 3148 C CA . PHE A 1 392 ? 12.867 19.172 -2.02 1 94.31 392 PHE A CA 1
ATOM 3149 C C . PHE A 1 392 ? 13.336 20.562 -2.475 1 94.31 392 PHE A C 1
ATOM 3151 O O . PHE A 1 392 ? 13.055 20.969 -3.602 1 94.31 392 PHE A O 1
ATOM 3158 N N . GLU A 1 393 ? 13.992 21.297 -1.561 1 97.19 393 GLU A N 1
ATOM 3159 C CA . GLU A 1 393 ? 14.531 22.625 -1.84 1 97.19 393 GLU A CA 1
ATOM 3160 C C . GLU A 1 393 ? 13.43 23.594 -2.275 1 97.19 393 GLU A C 1
ATOM 3162 O O . GLU A 1 393 ? 13.586 24.312 -3.264 1 97.19 393 GLU A O 1
ATOM 3167 N N . VAL A 1 394 ? 12.375 23.547 -1.521 1 98.19 394 VAL A N 1
ATOM 3168 C CA . VAL A 1 394 ? 11.258 24.422 -1.832 1 98.19 394 VAL A CA 1
ATOM 3169 C C . VAL A 1 394 ? 10.992 25.359 -0.651 1 98.19 394 VAL A C 1
ATOM 3171 O O . VAL A 1 394 ? 10.148 26.25 -0.735 1 98.19 394 VAL A O 1
ATOM 3174 N N . ALA A 1 395 ? 11.703 25.156 0.46 1 98.38 395 ALA A N 1
ATOM 3175 C CA . ALA A 1 395 ? 11.453 25.938 1.667 1 98.38 395 ALA A CA 1
ATOM 3176 C C . ALA A 1 395 ? 12.719 26.078 2.5 1 98.38 395 ALA A C 1
ATOM 3178 O O . ALA A 1 395 ? 13.672 25.328 2.334 1 98.38 395 ALA A O 1
ATOM 3179 N N . LEU A 1 396 ? 12.734 27.094 3.258 1 98.44 396 LEU A N 1
ATOM 3180 C CA . LEU A 1 396 ? 13.688 27.266 4.352 1 98.44 396 LEU A CA 1
ATOM 3181 C C . LEU A 1 396 ? 12.969 27.406 5.688 1 98.44 396 LEU A C 1
ATOM 3183 O O . LEU A 1 396 ? 11.781 27.734 5.723 1 98.44 396 LEU A O 1
ATOM 3187 N N . GLY A 1 397 ? 13.672 27.031 6.742 1 97.31 397 GLY A N 1
ATOM 3188 C CA . GLY A 1 397 ? 13.047 27.078 8.055 1 97.31 397 GLY A CA 1
ATOM 3189 C C . GLY A 1 397 ? 13.727 28.047 9 1 97.31 397 GLY A C 1
ATOM 3190 O O . GLY A 1 397 ? 14.938 28.25 8.93 1 97.31 397 GLY A O 1
ATOM 3191 N N . ILE A 1 398 ? 12.938 28.656 9.883 1 97.19 398 ILE A N 1
ATOM 3192 C CA . ILE A 1 398 ? 13.406 29.547 10.945 1 97.19 398 ILE A CA 1
ATOM 3193 C C . ILE A 1 398 ? 12.906 29.031 12.297 1 97.19 398 ILE A C 1
ATOM 3195 O O . ILE A 1 398 ? 11.734 28.672 12.438 1 97.19 398 ILE A O 1
ATOM 3199 N N . ASP A 1 399 ? 13.781 28.938 13.188 1 94.12 399 ASP A N 1
ATOM 3200 C CA . ASP A 1 399 ? 13.398 28.625 14.562 1 94.12 399 ASP A CA 1
ATOM 3201 C C . ASP A 1 399 ? 13.039 29.891 15.328 1 94.12 399 ASP A C 1
ATOM 3203 O O . ASP A 1 399 ? 13.891 30.766 15.523 1 94.12 399 ASP A O 1
ATOM 3207 N N . TYR A 1 400 ? 11.859 29.953 15.844 1 93.56 400 TYR A N 1
ATOM 3208 C CA . TYR A 1 400 ? 11.43 31.203 16.453 1 93.56 400 TYR A CA 1
ATOM 3209 C C . TYR A 1 400 ? 12.141 31.453 17.781 1 93.56 400 TYR A C 1
ATOM 3211 O O . TYR A 1 400 ? 12.164 32.562 18.281 1 93.56 400 TYR A O 1
ATOM 3219 N N . VAL A 1 401 ? 12.695 30.391 18.312 1 91.56 401 VAL A N 1
ATOM 3220 C CA . VAL A 1 401 ? 13.391 30.516 19.594 1 91.56 401 VAL A CA 1
ATOM 3221 C C . VAL A 1 401 ? 14.695 31.281 19.391 1 91.56 401 VAL A C 1
ATOM 3223 O O . VAL A 1 401 ? 15.062 32.125 20.219 1 91.56 401 VAL A O 1
ATOM 3226 N N . THR A 1 402 ? 15.383 31.047 18.266 1 94.62 402 THR A N 1
ATOM 3227 C CA . THR A 1 402 ? 16.688 31.656 18.031 1 94.62 402 THR A CA 1
ATOM 3228 C C . THR A 1 402 ? 16.609 32.656 16.875 1 94.62 402 THR A C 1
ATOM 3230 O O . THR A 1 402 ? 17.625 33.031 16.297 1 94.62 402 THR A O 1
ATOM 3233 N N . ILE A 1 403 ? 15.492 33.094 16.594 1 96.94 403 ILE A N 1
ATOM 3234 C CA . ILE A 1 403 ? 15.219 33.938 15.43 1 96.94 403 ILE A CA 1
ATOM 3235 C C . ILE A 1 403 ? 16 35.219 15.531 1 96.94 403 ILE A C 1
ATOM 3237 O O . ILE A 1 403 ? 16.109 35.812 16.609 1 96.94 403 ILE A O 1
ATOM 3241 N N . THR A 1 404 ? 16.641 35.625 14.422 1 98 404 THR A N 1
ATOM 3242 C CA . THR A 1 404 ? 17.297 36.938 14.312 1 98 404 THR A CA 1
ATOM 3243 C C . THR A 1 404 ? 16.797 37.719 13.094 1 98 404 THR A C 1
ATOM 3245 O O . THR A 1 404 ? 16.297 37.094 12.141 1 98 404 THR A O 1
ATOM 3248 N N . LYS A 1 405 ? 16.938 39.031 13.203 1 98.19 405 LYS A N 1
ATOM 3249 C CA . LYS A 1 405 ? 16.531 39.906 12.109 1 98.19 405 LYS A CA 1
ATOM 3250 C C . LYS A 1 405 ? 17.25 39.531 10.82 1 98.19 405 LYS A C 1
ATOM 3252 O O . LYS A 1 405 ? 16.641 39.406 9.758 1 98.19 405 LYS A O 1
ATOM 3257 N N . GLU A 1 406 ? 18.547 39.25 10.914 1 98.38 406 GLU A N 1
ATOM 3258 C CA . GLU A 1 406 ? 19.375 38.938 9.758 1 98.38 406 GLU A CA 1
ATOM 3259 C C . GLU A 1 406 ? 18.969 37.625 9.117 1 98.38 406 GLU A C 1
ATOM 3261 O O . GLU A 1 406 ? 18.906 37.5 7.891 1 98.38 406 GLU A O 1
ATOM 3266 N N . GLU A 1 407 ? 18.672 36.688 9.906 1 98.44 407 GLU A N 1
ATOM 3267 C CA . GLU A 1 407 ? 18.25 35.375 9.398 1 98.44 407 GLU A CA 1
ATOM 3268 C C . GLU A 1 407 ? 16.938 35.5 8.625 1 98.44 407 GLU A C 1
ATOM 3270 O O . GLU A 1 407 ? 16.781 34.906 7.555 1 98.44 407 GLU A O 1
ATOM 3275 N N . VAL A 1 408 ? 16 36.219 9.188 1 98.69 408 VAL A N 1
ATOM 3276 C CA . VAL A 1 408 ? 14.703 36.406 8.555 1 98.69 408 VAL A CA 1
ATOM 3277 C C . VAL A 1 408 ? 14.875 37.094 7.195 1 98.69 408 VAL A C 1
ATOM 3279 O O . VAL A 1 408 ? 14.352 36.594 6.184 1 98.69 408 VAL A O 1
ATOM 3282 N N . LYS A 1 409 ? 15.648 38.156 7.164 1 98.56 409 LYS A N 1
ATOM 3283 C CA . LYS A 1 409 ? 15.875 38.875 5.926 1 98.56 409 LYS A CA 1
ATOM 3284 C C . LYS A 1 409 ? 16.562 38 4.879 1 98.56 409 LYS A C 1
ATOM 3286 O O . LYS A 1 409 ? 16.109 37.938 3.73 1 98.56 409 LYS A O 1
ATOM 3291 N N . GLU A 1 410 ? 17.562 37.344 5.309 1 98.56 410 GLU A N 1
ATOM 3292 C CA . GLU A 1 410 ? 18.359 36.531 4.395 1 98.56 410 GLU A CA 1
ATOM 3293 C C . GLU A 1 410 ? 17.531 35.406 3.779 1 98.56 410 GLU A C 1
ATOM 3295 O O . GLU A 1 410 ? 17.594 35.188 2.568 1 98.56 410 GLU A O 1
ATOM 3300 N N . LYS A 1 411 ? 16.797 34.719 4.574 1 98.69 411 LYS A N 1
ATOM 3301 C CA . LYS A 1 411 ? 16.047 33.594 4.094 1 98.69 411 LYS A CA 1
ATOM 3302 C C . LYS A 1 411 ? 14.875 34.031 3.215 1 98.69 411 LYS A C 1
ATOM 3304 O O . LYS A 1 411 ? 14.57 33.375 2.211 1 98.69 411 LYS A O 1
ATOM 3309 N N . LEU A 1 412 ? 14.211 35.125 3.58 1 98.81 412 LEU A N 1
ATOM 3310 C CA . LEU A 1 412 ? 13.117 35.625 2.752 1 98.81 412 LEU A CA 1
ATOM 3311 C C . LEU A 1 412 ? 13.633 36.062 1.389 1 98.81 412 LEU A C 1
ATOM 3313 O O . LEU A 1 412 ? 13.031 35.75 0.358 1 98.81 412 LEU A O 1
ATOM 3317 N N . VAL A 1 413 ? 14.75 36.75 1.363 1 98.75 413 VAL A N 1
ATOM 3318 C CA . VAL A 1 413 ? 15.32 37.219 0.108 1 98.75 413 VAL A CA 1
ATOM 3319 C C . VAL A 1 413 ? 15.812 36.031 -0.721 1 98.75 413 VAL A C 1
ATOM 3321 O O . VAL A 1 413 ? 15.609 36 -1.937 1 98.75 413 VAL A O 1
ATOM 3324 N N . GLU A 1 414 ? 16.438 35.094 -0.046 1 98.69 414 GLU A N 1
ATOM 3325 C CA . GLU A 1 414 ? 16.922 33.906 -0.738 1 98.69 414 GLU A CA 1
ATOM 3326 C C . GLU A 1 414 ? 15.789 33.156 -1.448 1 98.69 414 GLU A C 1
ATOM 3328 O O . GLU A 1 414 ? 15.898 32.844 -2.637 1 98.69 414 GLU A O 1
ATOM 3333 N N . VAL A 1 415 ? 14.727 32.938 -0.782 1 98.69 415 VAL A N 1
ATOM 3334 C CA . VAL A 1 415 ? 13.609 32.188 -1.34 1 98.69 415 VAL A CA 1
ATOM 3335 C C . VAL A 1 415 ? 12.891 33.031 -2.398 1 98.69 415 VAL A C 1
ATOM 3337 O O . VAL A 1 415 ? 12.414 32.469 -3.398 1 98.69 415 VAL A O 1
ATOM 3340 N N . ALA A 1 416 ? 12.836 34.344 -2.215 1 98.38 416 ALA A N 1
ATOM 3341 C CA . ALA A 1 416 ? 12.125 35.219 -3.131 1 98.38 416 ALA A CA 1
ATOM 3342 C C . ALA A 1 416 ? 12.891 35.375 -4.445 1 98.38 416 ALA A C 1
ATOM 3344 O O . ALA A 1 416 ? 12.281 35.5 -5.512 1 98.38 416 ALA A O 1
ATOM 3345 N N . GLU A 1 417 ? 14.188 35.312 -4.352 1 98.19 417 GLU A N 1
ATOM 3346 C CA . GLU A 1 417 ? 14.961 35.75 -5.508 1 98.19 417 GLU A CA 1
ATOM 3347 C C . GLU A 1 417 ? 15.633 34.594 -6.199 1 98.19 417 GLU A C 1
ATOM 3349 O O . GLU A 1 417 ? 15.945 34.656 -7.391 1 98.19 417 GLU A O 1
ATOM 3354 N N . ASN A 1 418 ? 15.961 33.531 -5.473 1 98.31 418 ASN A N 1
ATOM 3355 C CA . ASN A 1 418 ? 16.578 32.375 -6.074 1 98.31 418 ASN A CA 1
ATOM 3356 C C . ASN A 1 418 ? 15.562 31.531 -6.852 1 98.31 418 ASN A C 1
ATOM 3358 O O . ASN A 1 418 ? 14.68 30.922 -6.258 1 98.31 418 ASN A O 1
ATOM 3362 N N . PRO A 1 419 ? 15.672 31.484 -8.133 1 97.75 419 PRO A N 1
ATOM 3363 C CA . PRO A 1 419 ? 14.664 30.828 -8.961 1 97.75 419 PRO A CA 1
ATOM 3364 C C . PRO A 1 419 ? 14.539 29.328 -8.664 1 97.75 419 PRO A C 1
ATOM 3366 O O . PRO A 1 419 ? 13.539 28.703 -9.008 1 97.75 419 PRO A O 1
ATOM 3369 N N . LYS A 1 420 ? 15.516 28.828 -8.016 1 98.12 420 LYS A N 1
ATOM 3370 C CA . LYS A 1 420 ? 15.516 27.406 -7.695 1 98.12 420 LYS A CA 1
ATOM 3371 C C . LYS A 1 420 ? 14.273 27.016 -6.898 1 98.12 420 LYS A C 1
ATOM 3373 O O . LYS A 1 420 ? 13.656 25.984 -7.168 1 98.12 420 LYS A O 1
ATOM 3378 N N . TYR A 1 421 ? 13.898 27.828 -5.969 1 98.38 421 TYR A N 1
ATOM 3379 C CA . TYR A 1 421 ? 12.781 27.5 -5.09 1 98.38 421 TYR A CA 1
ATOM 3380 C C . TYR A 1 421 ? 11.469 27.5 -5.859 1 98.38 421 TYR A C 1
ATOM 3382 O O . TYR A 1 421 ? 10.625 26.625 -5.68 1 98.38 421 TYR A O 1
ATOM 3390 N N . ARG A 1 422 ? 11.281 28.469 -6.699 1 97.75 422 ARG A N 1
ATOM 3391 C CA . ARG A 1 422 ? 10.062 28.547 -7.5 1 97.75 422 ARG A CA 1
ATOM 3392 C C . ARG A 1 422 ? 9.977 27.406 -8.5 1 97.75 422 ARG A C 1
ATOM 3394 O O . ARG A 1 422 ? 8.914 26.812 -8.688 1 97.75 422 ARG A O 1
ATOM 3401 N N . THR A 1 423 ? 11.078 27.109 -9.125 1 98.06 423 THR A N 1
ATOM 3402 C CA . THR A 1 423 ? 11.125 26 -10.078 1 98.06 423 THR A CA 1
ATOM 3403 C C . THR A 1 423 ? 10.836 24.672 -9.375 1 98.06 423 THR A C 1
ATOM 3405 O O . THR A 1 423 ? 10.031 23.875 -9.852 1 98.06 423 THR A O 1
ATOM 3408 N N . ASN A 1 424 ? 11.461 24.5 -8.258 1 98.06 424 ASN A N 1
ATOM 3409 C CA . ASN A 1 424 ? 11.312 23.234 -7.531 1 98.06 424 ASN A CA 1
ATOM 3410 C C . ASN A 1 424 ? 9.891 23.047 -7.008 1 98.06 424 ASN A C 1
ATOM 3412 O O . ASN A 1 424 ? 9.367 21.938 -7.008 1 98.06 424 ASN A O 1
ATOM 3416 N N . ILE A 1 425 ? 9.289 24.094 -6.547 1 98.12 425 ILE A N 1
ATOM 3417 C CA . ILE A 1 425 ? 7.957 23.922 -5.969 1 98.12 425 ILE A CA 1
ATOM 3418 C C . ILE A 1 425 ? 6.941 23.656 -7.078 1 98.12 425 ILE A C 1
ATOM 3420 O O . ILE A 1 425 ? 5.961 22.938 -6.863 1 98.12 425 ILE A O 1
ATOM 3424 N N . LYS A 1 426 ? 7.164 24.172 -8.219 1 97.31 426 LYS A N 1
ATOM 3425 C CA . LYS A 1 426 ? 6.305 23.844 -9.352 1 97.31 426 LYS A CA 1
ATOM 3426 C C . LYS A 1 426 ? 6.441 22.375 -9.734 1 97.31 426 LYS A C 1
ATOM 3428 O O . LYS A 1 426 ? 5.445 21.703 -10.023 1 97.31 426 LYS A O 1
ATOM 3433 N N . ASN A 1 427 ? 7.672 21.953 -9.758 1 96.12 427 ASN A N 1
ATOM 3434 C CA . ASN A 1 427 ? 7.902 20.531 -9.992 1 96.12 427 ASN A CA 1
ATOM 3435 C C . ASN A 1 427 ? 7.23 19.672 -8.922 1 96.12 427 ASN A C 1
ATOM 3437 O O . ASN A 1 427 ? 6.637 18.641 -9.234 1 96.12 427 ASN A O 1
ATOM 3441 N N . LEU A 1 428 ? 7.371 20.125 -7.73 1 96.69 428 LEU A N 1
ATOM 3442 C CA . LEU A 1 428 ? 6.758 19.406 -6.621 1 96.69 428 LEU A CA 1
ATOM 3443 C C . LEU A 1 428 ? 5.238 19.359 -6.773 1 96.69 428 LEU A C 1
ATOM 3445 O O . LEU A 1 428 ? 4.605 18.359 -6.449 1 96.69 428 LEU A O 1
ATOM 3449 N N . ALA A 1 429 ? 4.684 20.469 -7.219 1 96.69 429 ALA A N 1
ATOM 3450 C CA . ALA A 1 429 ? 3.238 20.547 -7.43 1 96.69 429 ALA A CA 1
ATOM 3451 C C . ALA A 1 429 ? 2.771 19.484 -8.422 1 96.69 429 ALA A C 1
ATOM 3453 O O . ALA A 1 429 ? 1.738 18.844 -8.219 1 96.69 429 ALA A O 1
ATOM 3454 N N . SER A 1 430 ? 3.521 19.297 -9.469 1 94.06 430 SER A N 1
ATOM 3455 C CA . SER A 1 430 ? 3.201 18.297 -10.477 1 94.06 430 SER A CA 1
ATOM 3456 C C . SER A 1 430 ? 3.301 16.891 -9.898 1 94.06 430 SER A C 1
ATOM 3458 O O . SER A 1 430 ? 2.457 16.031 -10.188 1 94.06 430 SER A O 1
ATOM 3460 N N . LEU A 1 431 ? 4.25 16.688 -9.125 1 94.38 431 LEU A N 1
ATOM 3461 C CA . LEU A 1 431 ? 4.484 15.398 -8.5 1 94.38 431 LEU A CA 1
ATOM 3462 C C . LEU A 1 431 ? 3.416 15.102 -7.453 1 94.38 431 LEU A C 1
ATOM 3464 O O . LEU A 1 431 ? 2.969 13.961 -7.324 1 94.38 431 LEU A O 1
ATOM 3468 N N . TRP A 1 432 ? 2.959 16.109 -6.812 1 94.31 432 TRP A N 1
ATOM 3469 C CA . TRP A 1 432 ? 2.09 16.016 -5.645 1 94.31 432 TRP A CA 1
ATOM 3470 C C . TRP A 1 432 ? 0.75 15.391 -6.012 1 94.31 432 TRP A C 1
ATOM 3472 O O . TRP A 1 432 ? 0.179 14.625 -5.227 1 94.31 432 TRP A O 1
ATOM 3482 N N . VAL A 1 433 ? 0.271 15.672 -7.211 1 92.75 433 VAL A N 1
ATOM 3483 C CA . VAL A 1 433 ? -1.104 15.305 -7.539 1 92.75 433 VAL A CA 1
ATOM 3484 C C . VAL A 1 433 ? -1.11 14.281 -8.664 1 92.75 433 VAL A C 1
ATOM 3486 O O . VAL A 1 433 ? -2.164 13.969 -9.227 1 92.75 433 VAL A O 1
ATOM 3489 N N . ASP A 1 434 ? 0.088 13.828 -9.07 1 94.56 434 ASP A N 1
ATOM 3490 C CA . ASP A 1 434 ? 0.122 12.859 -10.164 1 94.56 434 ASP A CA 1
ATOM 3491 C C . ASP A 1 434 ? -0.324 11.477 -9.688 1 94.56 434 ASP A C 1
ATOM 3493 O O . ASP A 1 434 ? 0.509 10.625 -9.367 1 94.56 434 ASP A O 1
ATOM 3497 N N . GLN A 1 435 ? -1.582 11.273 -9.68 1 93.44 435 GLN A N 1
ATOM 3498 C CA . GLN A 1 435 ? -2.26 10.055 -9.258 1 93.44 435 GLN A CA 1
ATOM 3499 C C . GLN A 1 435 ? -3.258 9.586 -10.32 1 93.44 435 GLN A C 1
ATOM 3501 O O . GLN A 1 435 ? -3.738 10.391 -11.117 1 93.44 435 GLN A O 1
ATOM 3506 N N . PRO A 1 436 ? -3.523 8.297 -10.297 1 92.06 436 PRO A N 1
ATOM 3507 C CA . PRO A 1 436 ? -4.477 7.797 -11.289 1 92.06 436 PRO A CA 1
ATOM 3508 C C . PRO A 1 436 ? -5.867 8.414 -11.141 1 92.06 436 PRO A C 1
ATOM 3510 O O . PRO A 1 436 ? -6.598 8.547 -12.125 1 92.06 436 PRO A O 1
ATOM 3513 N N . MET A 1 437 ? -6.242 8.719 -9.906 1 93.94 437 MET A N 1
ATOM 3514 C CA . MET A 1 437 ? -7.527 9.328 -9.57 1 93.94 437 MET A CA 1
ATOM 3515 C C . MET A 1 437 ? -7.336 10.531 -8.656 1 93.94 437 MET A C 1
ATOM 3517 O O . MET A 1 437 ? -6.473 10.516 -7.777 1 93.94 437 MET A O 1
ATOM 3521 N N . LYS A 1 438 ? -8.211 11.508 -8.867 1 94.38 438 LYS A N 1
ATOM 3522 C CA . LYS A 1 438 ? -8.219 12.602 -7.902 1 94.38 438 LYS A CA 1
ATOM 3523 C C . LYS A 1 438 ? -8.617 12.109 -6.516 1 94.38 438 LYS A C 1
ATOM 3525 O O . LYS A 1 438 ? -9.344 11.117 -6.387 1 94.38 438 LYS A O 1
ATOM 3530 N N . SER A 1 439 ? -8.18 12.773 -5.512 1 96.12 439 SER A N 1
ATOM 3531 C CA . SER A 1 439 ? -8.344 12.336 -4.129 1 96.12 439 SER A CA 1
ATOM 3532 C C . SER A 1 439 ? -9.812 12.117 -3.783 1 96.12 439 SER A C 1
ATOM 3534 O O . SER A 1 439 ? -10.172 11.109 -3.182 1 96.12 439 SER A O 1
ATOM 3536 N N . LEU A 1 440 ? -10.648 13.062 -4.102 1 96.75 440 LEU A N 1
ATOM 3537 C CA . LEU A 1 440 ? -12.055 12.945 -3.74 1 96.75 440 LEU A CA 1
ATOM 3538 C C . LEU A 1 440 ? -12.703 11.758 -4.441 1 96.75 440 LEU A C 1
ATOM 3540 O O . LEU A 1 440 ? -13.477 11.016 -3.826 1 96.75 440 LEU A O 1
ATOM 3544 N N . ASP A 1 441 ? -12.422 11.547 -5.715 1 96.94 441 ASP A N 1
ATOM 3545 C CA . ASP A 1 441 ? -12.938 10.391 -6.445 1 96.94 441 ASP A CA 1
ATOM 3546 C C . ASP A 1 441 ? -12.43 9.086 -5.828 1 96.94 441 ASP A C 1
ATOM 3548 O O . ASP A 1 441 ? -13.172 8.102 -5.75 1 96.94 441 ASP A O 1
ATOM 3552 N N . ARG A 1 442 ? -11.203 9.086 -5.508 1 96.56 442 ARG A N 1
ATOM 3553 C CA . ARG A 1 442 ? -10.602 7.93 -4.852 1 96.56 442 ARG A CA 1
ATOM 3554 C C . ARG A 1 442 ? -11.312 7.617 -3.539 1 96.56 442 ARG A C 1
ATOM 3556 O O . ARG A 1 442 ? -11.617 6.457 -3.254 1 96.56 442 ARG A O 1
ATOM 3563 N N . ALA A 1 443 ? -11.547 8.648 -2.729 1 98 443 ALA A N 1
ATOM 3564 C CA . ALA A 1 443 ? -12.273 8.469 -1.473 1 98 443 ALA A CA 1
ATOM 3565 C C . ALA A 1 443 ? -13.664 7.887 -1.72 1 98 443 ALA A C 1
ATOM 3567 O O . ALA A 1 443 ? -14.07 6.941 -1.047 1 98 443 ALA A O 1
ATOM 3568 N N . MET A 1 444 ? -14.367 8.438 -2.711 1 98.06 444 MET A N 1
ATOM 3569 C CA . MET A 1 444 ? -15.719 7.977 -3.018 1 98.06 444 MET A CA 1
ATOM 3570 C C . MET A 1 444 ? -15.703 6.516 -3.459 1 98.06 444 MET A C 1
ATOM 3572 O O . MET A 1 444 ? -16.547 5.727 -3.035 1 98.06 444 MET A O 1
ATOM 3576 N N . TRP A 1 445 ? -14.766 6.18 -4.301 1 97.81 445 TRP A N 1
ATOM 3577 C CA . TRP A 1 445 ? -14.688 4.809 -4.785 1 97.81 445 TRP A CA 1
ATOM 3578 C C . TRP A 1 445 ? -14.523 3.83 -3.627 1 97.81 445 TRP A C 1
ATOM 3580 O O . TRP A 1 445 ? -15.219 2.816 -3.555 1 97.81 445 TRP A O 1
ATOM 3590 N N . TRP A 1 446 ? -13.656 4.137 -2.711 1 98.06 446 TRP A N 1
ATOM 3591 C CA . TRP A 1 446 ? -13.352 3.234 -1.604 1 98.06 446 TRP A CA 1
ATOM 3592 C C . TRP A 1 446 ? -14.516 3.188 -0.613 1 98.06 446 TRP A C 1
ATOM 3594 O O . TRP A 1 446 ? -14.797 2.139 -0.028 1 98.06 446 TRP A O 1
ATOM 3604 N N . ILE A 1 447 ? -15.109 4.367 -0.375 1 98.56 447 ILE A N 1
ATOM 3605 C CA . ILE A 1 447 ? -16.281 4.371 0.487 1 98.56 447 ILE A CA 1
ATOM 3606 C C . ILE A 1 447 ? -17.359 3.459 -0.099 1 98.56 447 ILE A C 1
ATOM 3608 O O . ILE A 1 447 ? -17.922 2.621 0.608 1 98.56 447 ILE A O 1
ATOM 3612 N N . GLU A 1 448 ? -17.609 3.578 -1.325 1 98.06 448 GLU A N 1
ATOM 3613 C CA . GLU A 1 448 ? -18.625 2.752 -1.988 1 98.06 448 GLU A CA 1
ATOM 3614 C C . GLU A 1 448 ? -18.172 1.295 -2.064 1 98.06 448 GLU A C 1
ATOM 3616 O O . GLU A 1 448 ? -19.016 0.387 -2.096 1 98.06 448 GLU A O 1
ATOM 3621 N N . TYR A 1 449 ? -16.906 1.078 -2.148 1 97.62 449 TYR A N 1
ATOM 3622 C CA . TYR A 1 449 ? -16.359 -0.274 -2.037 1 97.62 449 TYR A CA 1
ATOM 3623 C C . TYR A 1 449 ? -16.781 -0.918 -0.72 1 97.62 449 TYR A C 1
ATOM 3625 O O . TYR A 1 449 ? -17.234 -2.066 -0.699 1 97.62 449 TYR A O 1
ATOM 3633 N N . VAL A 1 450 ? -16.578 -0.169 0.39 1 98.12 450 VAL A N 1
ATOM 3634 C CA . VAL A 1 450 ? -16.953 -0.66 1.712 1 98.12 450 VAL A CA 1
ATOM 3635 C C . VAL A 1 450 ? -18.453 -0.931 1.757 1 98.12 450 VAL A C 1
ATOM 3637 O O . VAL A 1 450 ? -18.891 -1.914 2.357 1 98.12 450 VAL A O 1
ATOM 3640 N N . LEU A 1 451 ? -19.219 -0.076 1.126 1 97.88 451 LEU A N 1
ATOM 3641 C CA . LEU A 1 451 ? -20.672 -0.247 1.086 1 97.88 451 LEU A CA 1
ATOM 3642 C C . LEU A 1 451 ? -21.047 -1.485 0.28 1 97.88 451 LEU A C 1
ATOM 3644 O O . LEU A 1 451 ? -21.875 -2.279 0.712 1 97.88 451 LEU A O 1
ATOM 3648 N N . ARG A 1 452 ? -20.391 -1.692 -0.886 1 95.38 452 ARG A N 1
ATOM 3649 C CA . ARG A 1 452 ? -20.688 -2.809 -1.776 1 95.38 452 ARG A CA 1
ATOM 3650 C C . ARG A 1 452 ? -20.359 -4.141 -1.114 1 95.38 452 ARG A C 1
ATOM 3652 O O . ARG A 1 452 ? -21.094 -5.121 -1.284 1 95.38 452 ARG A O 1
ATOM 3659 N N . HIS A 1 453 ? -19.312 -4.152 -0.329 1 95.31 453 HIS A N 1
ATOM 3660 C CA . HIS A 1 453 ? -18.844 -5.43 0.188 1 95.31 453 HIS A CA 1
ATOM 3661 C C . HIS A 1 453 ? -19.094 -5.547 1.687 1 95.31 453 HIS A C 1
ATOM 3663 O O . HIS A 1 453 ? -18.688 -6.531 2.314 1 95.31 453 HIS A O 1
ATOM 3669 N N . LYS A 1 454 ? -19.703 -4.516 2.285 1 95.62 454 LYS A N 1
ATOM 3670 C CA . LYS A 1 454 ? -20.062 -4.5 3.701 1 95.62 454 LYS A CA 1
ATOM 3671 C C . LYS A 1 454 ? -18.812 -4.625 4.578 1 95.62 454 LYS A C 1
ATOM 3673 O O . LYS A 1 454 ? -18.781 -5.449 5.496 1 95.62 454 LYS A O 1
ATOM 3678 N N . GLY A 1 455 ? -17.828 -3.871 4.195 1 96.75 455 GLY A N 1
ATOM 3679 C CA . GLY A 1 455 ? -16.562 -3.861 4.922 1 96.75 455 GLY A CA 1
ATOM 3680 C C . GLY A 1 455 ? -15.391 -4.316 4.078 1 96.75 455 GLY A C 1
ATOM 3681 O O . GLY A 1 455 ? -15.453 -4.281 2.848 1 96.75 455 GLY A O 1
ATOM 3682 N N . THR A 1 456 ? -14.25 -4.637 4.762 1 96.75 456 THR A N 1
ATOM 3683 C CA . THR A 1 456 ? -13.031 -5.062 4.07 1 96.75 456 THR A CA 1
ATOM 3684 C C . THR A 1 456 ? -12.328 -6.172 4.848 1 96.75 456 THR A C 1
ATOM 3686 O O . THR A 1 456 ? -11.102 -6.191 4.934 1 96.75 456 THR A O 1
ATOM 3689 N N . LYS A 1 457 ? -13.07 -7.035 5.414 1 93.44 457 LYS A N 1
ATOM 3690 C CA . LYS A 1 457 ? -12.484 -8.117 6.199 1 93.44 457 LYS A CA 1
ATOM 3691 C C . LYS A 1 457 ? -11.484 -8.922 5.371 1 93.44 457 LYS A C 1
ATOM 3693 O O . LYS A 1 457 ? -10.469 -9.391 5.898 1 93.44 457 LYS A O 1
ATOM 3698 N N . HIS A 1 458 ? -11.695 -9.047 4.102 1 92.75 458 HIS A N 1
ATOM 3699 C CA . HIS A 1 458 ? -10.859 -9.828 3.193 1 92.75 458 HIS A CA 1
ATOM 3700 C C . HIS A 1 458 ? -9.531 -9.141 2.932 1 92.75 458 HIS A C 1
ATOM 3702 O O . HIS A 1 458 ? -8.602 -9.75 2.389 1 92.75 458 HIS A O 1
ATOM 3708 N N . LEU A 1 459 ? -9.359 -7.891 3.381 1 93.94 459 LEU A N 1
ATOM 3709 C CA . LEU A 1 459 ? -8.133 -7.137 3.172 1 93.94 459 LEU A CA 1
ATOM 3710 C C . LEU A 1 459 ? -7.41 -6.895 4.496 1 93.94 459 LEU A C 1
ATOM 3712 O O . LEU A 1 459 ? -6.414 -6.172 4.539 1 93.94 459 LEU A O 1
ATOM 3716 N N . ARG A 1 460 ? -7.895 -7.504 5.523 1 90.88 460 ARG A N 1
ATOM 3717 C CA . ARG A 1 460 ? -7.328 -7.297 6.855 1 90.88 460 ARG A CA 1
ATOM 3718 C C . ARG A 1 460 ? -6.008 -8.047 7.012 1 90.88 460 ARG A C 1
ATOM 3720 O O . ARG A 1 460 ? -5.898 -9.203 6.613 1 90.88 460 ARG A O 1
ATOM 3727 N N . SER A 1 461 ? -5.02 -7.375 7.523 1 87.06 461 SER A N 1
ATOM 3728 C CA . SER A 1 461 ? -3.729 -8 7.789 1 87.06 461 SER A CA 1
ATOM 3729 C C . SER A 1 461 ? -3.785 -8.875 9.039 1 87.06 461 SER A C 1
ATOM 3731 O O . SER A 1 461 ? -4.371 -8.477 10.055 1 87.06 461 SER A O 1
ATOM 3733 N N . PRO A 1 462 ? -3.148 -9.984 8.992 1 87.62 462 PRO A N 1
ATOM 3734 C CA . PRO A 1 462 ? -3.1 -10.82 10.195 1 87.62 462 PRO A CA 1
ATOM 3735 C C . PRO A 1 462 ? -2.293 -10.188 11.328 1 87.62 462 PRO A C 1
ATOM 3737 O O . PRO A 1 462 ? -2.385 -10.625 12.477 1 87.62 462 PRO A O 1
ATOM 3740 N N . THR A 1 463 ? -1.546 -9.188 10.977 1 86.31 463 THR A N 1
ATOM 3741 C CA . THR A 1 463 ? -0.743 -8.5 11.984 1 86.31 463 THR A CA 1
ATOM 3742 C C . THR A 1 463 ? -1.631 -7.926 13.086 1 86.31 463 THR A C 1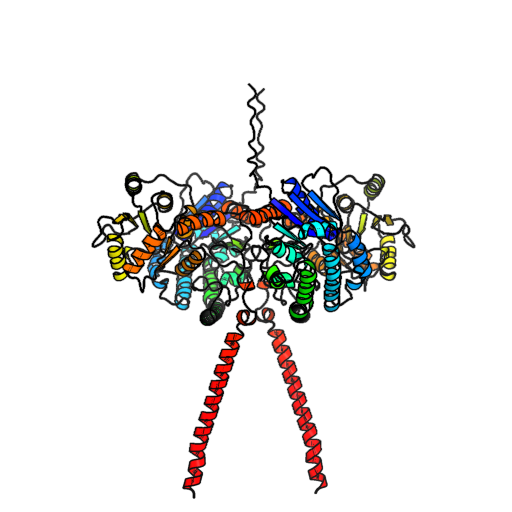
ATOM 3744 O O . THR A 1 463 ? -1.206 -7.809 14.234 1 86.31 463 THR A O 1
ATOM 3747 N N . ALA A 1 464 ? -2.814 -7.633 12.727 1 88.06 464 ALA A N 1
ATOM 3748 C CA . ALA A 1 464 ? -3.73 -7.023 13.688 1 88.06 464 ALA A CA 1
ATOM 3749 C C . ALA A 1 464 ? -4.137 -8.023 14.766 1 88.06 464 ALA A C 1
ATOM 3751 O O . ALA A 1 464 ? -4.543 -7.637 15.859 1 88.06 464 ALA A O 1
ATOM 3752 N N . ASP A 1 465 ? -3.932 -9.312 14.484 1 87.12 465 ASP A N 1
ATOM 3753 C CA . ASP A 1 465 ? -4.453 -10.336 15.383 1 87.12 465 ASP A CA 1
ATOM 3754 C C . ASP A 1 465 ? -3.32 -11.07 16.094 1 87.12 465 ASP A C 1
ATOM 3756 O O . ASP A 1 465 ? -3.566 -11.906 16.969 1 87.12 465 ASP A O 1
ATOM 3760 N N . VAL A 1 466 ? -2.152 -10.789 15.688 1 84.25 466 VAL A N 1
ATOM 3761 C CA . VAL A 1 466 ? -1.024 -11.5 16.281 1 84.25 466 VAL A CA 1
ATOM 3762 C C . VAL A 1 466 ? -0.516 -10.734 17.5 1 84.25 466 VAL A C 1
ATOM 3764 O O . VAL A 1 466 ? -0.454 -9.5 17.484 1 84.25 466 VAL A O 1
ATOM 3767 N N . SER A 1 467 ? -0.162 -11.477 18.516 1 81.69 467 SER A N 1
ATOM 3768 C CA . SER A 1 467 ? 0.382 -10.836 19.703 1 81.69 467 SER A CA 1
ATOM 3769 C C . SER A 1 467 ? 1.818 -10.375 19.484 1 81.69 467 SER A C 1
ATOM 3771 O O . SER A 1 467 ? 2.51 -10.898 18.594 1 81.69 467 SER A O 1
ATOM 3773 N N . TRP A 1 468 ? 2.178 -9.391 20.234 1 77.25 468 TRP A N 1
ATOM 3774 C CA . TRP A 1 468 ? 3.555 -8.922 20.125 1 77.25 468 TRP A CA 1
ATOM 3775 C C . TRP A 1 468 ? 4.535 -10.023 20.516 1 77.25 468 TRP A C 1
ATOM 3777 O O . TRP A 1 468 ? 5.668 -10.055 20.031 1 77.25 468 TRP A O 1
ATOM 3787 N N . ILE A 1 469 ? 4.195 -10.953 21.344 1 79.94 469 ILE A N 1
ATOM 3788 C CA . ILE A 1 469 ? 5.008 -12.086 21.766 1 79.94 469 ILE A CA 1
ATOM 3789 C C . ILE A 1 469 ? 5.297 -12.992 20.578 1 79.94 469 ILE A C 1
ATOM 3791 O O . ILE A 1 469 ? 6.445 -13.375 20.344 1 79.94 469 ILE A O 1
ATOM 3795 N N . GLU A 1 470 ? 4.23 -13.156 19.844 1 82.69 470 GLU A N 1
ATOM 3796 C CA . GLU A 1 470 ? 4.383 -14 18.656 1 82.69 470 GLU A CA 1
ATOM 3797 C C . GLU A 1 470 ? 5.113 -13.273 17.547 1 82.69 470 GLU A C 1
ATOM 3799 O O . GLU A 1 470 ? 5.969 -13.852 16.859 1 82.69 470 GLU A O 1
ATOM 3804 N N . TYR A 1 471 ? 4.82 -12.023 17.484 1 77.94 471 TYR A N 1
ATOM 3805 C CA . TYR A 1 471 ? 5.391 -11.227 16.422 1 77.94 471 TYR A CA 1
ATOM 3806 C C . TYR A 1 471 ? 6.906 -11.141 16.531 1 77.94 471 TYR A C 1
ATOM 3808 O O . TYR A 1 471 ? 7.621 -11.25 15.539 1 77.94 471 TYR A O 1
ATOM 3816 N N . PHE A 1 472 ? 7.371 -11.102 17.734 1 76.38 472 PHE A N 1
ATOM 3817 C CA . PHE A 1 472 ? 8.805 -10.945 17.953 1 76.38 472 PHE A CA 1
ATOM 3818 C C . PHE A 1 472 ? 9.438 -12.273 18.344 1 76.38 472 PHE A C 1
ATOM 3820 O O . PHE A 1 472 ? 10.594 -12.305 18.797 1 76.38 472 PHE A O 1
ATOM 3827 N N . PHE A 1 473 ? 8.766 -13.359 18.281 1 79.69 473 PHE A N 1
ATOM 3828 C CA . PHE A 1 473 ? 9.25 -14.719 18.531 1 79.69 473 PHE A CA 1
ATOM 3829 C C . PHE A 1 473 ? 9.672 -14.891 19.984 1 79.69 473 PHE A C 1
ATOM 3831 O O . PHE A 1 473 ? 10.578 -15.672 20.281 1 79.69 473 PHE A O 1
ATOM 3838 N N . LEU A 1 474 ? 9.094 -14.148 20.812 1 79.94 474 LEU A N 1
ATOM 3839 C CA . LEU A 1 474 ? 9.5 -14.227 22.219 1 79.94 474 LEU A CA 1
ATOM 3840 C C . LEU A 1 474 ? 9.117 -15.578 22.812 1 79.94 474 LEU A C 1
ATOM 3842 O O . LEU A 1 474 ? 9.82 -16.094 23.688 1 79.94 474 LEU A O 1
ATOM 3846 N N . ASP A 1 475 ? 8.039 -16.109 22.359 1 84.44 475 ASP A N 1
ATOM 3847 C CA . ASP A 1 475 ? 7.645 -17.438 22.797 1 84.44 475 ASP A CA 1
ATOM 3848 C C . ASP A 1 475 ? 8.688 -18.484 22.391 1 84.44 475 ASP A C 1
ATOM 3850 O O . ASP A 1 475 ? 9.094 -19.312 23.219 1 84.44 475 ASP A O 1
ATOM 3854 N N . VAL A 1 476 ? 9.195 -18.359 21.219 1 82.62 476 VAL A N 1
ATOM 3855 C CA . VAL A 1 476 ? 10.203 -19.281 20.719 1 82.62 476 VAL A CA 1
ATOM 3856 C C . VAL A 1 476 ? 11.516 -19.062 21.469 1 82.62 476 VAL A C 1
ATOM 3858 O O . VAL A 1 476 ? 12.18 -20.031 21.859 1 82.62 476 VAL A O 1
ATOM 3861 N N . ILE A 1 477 ? 11.883 -17.797 21.594 1 82.31 477 ILE A N 1
ATOM 3862 C CA . ILE A 1 477 ? 13.125 -17.469 22.297 1 82.31 477 ILE A CA 1
ATOM 3863 C C . ILE A 1 477 ? 13.062 -17.969 23.734 1 82.31 477 ILE A C 1
ATOM 3865 O O . ILE A 1 477 ? 14.023 -18.547 24.234 1 82.31 477 ILE A O 1
ATOM 3869 N N . PHE A 1 478 ? 11.945 -17.812 24.328 1 85.19 478 PHE A N 1
ATOM 3870 C CA . PHE A 1 478 ? 11.773 -18.25 25.703 1 85.19 478 PHE A CA 1
ATOM 3871 C C . PHE A 1 478 ? 11.922 -19.766 25.812 1 85.19 478 PHE A C 1
ATOM 3873 O O . PHE A 1 478 ? 12.57 -20.266 26.75 1 85.19 478 PHE A O 1
ATOM 3880 N N . ILE A 1 479 ? 11.359 -20.422 24.906 1 86.19 479 ILE A N 1
ATOM 3881 C CA . ILE A 1 479 ? 11.438 -21.875 24.906 1 86.19 479 ILE A CA 1
ATOM 3882 C C . ILE A 1 479 ? 12.867 -22.328 24.625 1 86.19 479 ILE A C 1
ATOM 3884 O O . ILE A 1 479 ? 13.391 -23.219 25.297 1 86.19 479 ILE A O 1
ATOM 3888 N N . ALA A 1 480 ? 13.492 -21.672 23.688 1 85.62 480 ALA A N 1
ATOM 3889 C CA . ALA A 1 480 ? 14.867 -22.016 23.328 1 85.62 480 ALA A CA 1
ATOM 3890 C C . ALA A 1 480 ? 15.812 -21.75 24.5 1 85.62 480 ALA A C 1
ATOM 3892 O O . ALA A 1 480 ? 16.672 -22.578 24.812 1 85.62 480 ALA A O 1
ATOM 3893 N N . VAL A 1 481 ? 15.656 -20.609 25.078 1 87.19 481 VAL A N 1
ATOM 3894 C CA . VAL A 1 481 ? 16.5 -20.25 26.219 1 87.19 481 VAL A CA 1
ATOM 3895 C C . VAL A 1 481 ? 16.203 -21.203 27.375 1 87.19 481 VAL A C 1
ATOM 3897 O O . VAL A 1 481 ? 17.141 -21.672 28.062 1 87.19 481 VAL A O 1
ATOM 3900 N N . GLY A 1 482 ? 14.992 -21.516 27.578 1 88.75 482 GLY A N 1
ATOM 3901 C CA . GLY A 1 482 ? 14.617 -22.469 28.594 1 88.75 482 GLY A CA 1
ATOM 3902 C C . GLY A 1 482 ? 15.234 -23.844 28.375 1 88.75 482 GLY A C 1
ATOM 3903 O O . GLY A 1 482 ? 15.773 -24.438 29.312 1 88.75 482 GLY A O 1
ATOM 3904 N N . LEU A 1 483 ? 15.156 -24.234 27.188 1 89.19 483 LEU A N 1
ATOM 3905 C CA . LEU A 1 483 ? 15.727 -25.531 26.844 1 89.19 483 LEU A CA 1
ATOM 3906 C C . LEU A 1 483 ? 17.25 -25.516 27.031 1 89.19 483 LEU A C 1
ATOM 3908 O O . LEU A 1 483 ? 17.812 -26.5 27.516 1 89.19 483 LEU A O 1
ATOM 3912 N N . ARG A 1 484 ? 17.766 -24.438 26.656 1 89 484 ARG A N 1
ATOM 3913 C CA . ARG A 1 484 ? 19.203 -24.328 26.812 1 89 484 ARG A CA 1
ATOM 3914 C C . ARG A 1 484 ? 19.609 -24.312 28.281 1 89 484 ARG A C 1
ATOM 3916 O O . ARG A 1 484 ? 20.609 -24.906 28.672 1 89 484 ARG A O 1
ATOM 3923 N N . LEU A 1 485 ? 18.875 -23.625 29.016 1 91.56 485 LEU A N 1
ATOM 3924 C CA . LEU A 1 485 ? 19.125 -23.578 30.438 1 91.56 485 LEU A CA 1
ATOM 3925 C C . LEU A 1 485 ? 18.922 -24.938 31.078 1 91.56 485 LEU A C 1
ATOM 3927 O O . LEU A 1 485 ? 19.703 -25.344 31.953 1 91.56 485 LEU A O 1
ATOM 3931 N N . CYS A 1 486 ? 17.984 -25.625 30.656 1 92 486 CYS A N 1
ATOM 3932 C CA . CYS A 1 486 ? 17.734 -26.969 31.141 1 92 486 CYS A CA 1
ATOM 3933 C C . CYS A 1 486 ? 18.875 -27.906 30.766 1 92 486 CYS A C 1
ATOM 3935 O O . CYS A 1 486 ? 19.328 -28.703 31.594 1 92 486 CYS A O 1
ATOM 3937 N N . MET A 1 487 ? 19.266 -27.766 29.562 1 92.56 487 MET A N 1
ATOM 3938 C CA . MET A 1 487 ? 20.391 -28.578 29.125 1 92.56 487 MET A CA 1
ATOM 3939 C C . MET A 1 487 ? 21.656 -28.25 29.922 1 92.56 487 MET A C 1
ATOM 3941 O O . MET A 1 487 ? 22.422 -29.156 30.281 1 92.56 487 MET A O 1
ATOM 3945 N N . ALA A 1 488 ? 21.828 -27 30.078 1 92.25 488 ALA A N 1
ATOM 3946 C CA . ALA A 1 488 ? 22.984 -26.578 30.875 1 92.25 488 ALA A CA 1
ATOM 3947 C C . ALA A 1 488 ? 22.906 -27.125 32.312 1 92.25 488 ALA A C 1
ATOM 3949 O O . ALA A 1 488 ? 23.906 -27.547 32.875 1 92.25 488 ALA A O 1
ATOM 3950 N N . TYR A 1 489 ? 21.75 -27.094 32.844 1 92.75 489 TYR A N 1
ATOM 3951 C CA . TYR A 1 489 ? 21.531 -27.625 34.188 1 92.75 489 TYR A CA 1
ATOM 3952 C C . TYR A 1 489 ? 21.875 -29.109 34.219 1 92.75 489 TYR A C 1
ATOM 3954 O O . TYR A 1 489 ? 22.547 -29.578 35.156 1 92.75 489 TYR A O 1
ATOM 3962 N N . VAL A 1 490 ? 21.453 -29.812 33.219 1 93.31 490 VAL A N 1
ATOM 3963 C CA . VAL A 1 490 ? 21.719 -31.25 33.156 1 93.31 490 VAL A CA 1
ATOM 3964 C C . VAL A 1 490 ? 23.219 -31.5 32.969 1 93.31 490 VAL A C 1
ATOM 3966 O O . VAL A 1 490 ? 23.781 -32.438 33.562 1 93.31 490 VAL A O 1
ATOM 3969 N N . GLU A 1 491 ? 23.703 -30.688 32.125 1 92.69 491 GLU A N 1
ATOM 3970 C CA . GLU A 1 491 ? 25.141 -30.812 31.906 1 92.69 491 GLU A CA 1
ATOM 3971 C C . GLU A 1 491 ? 25.922 -30.578 33.188 1 92.69 491 GLU A C 1
ATOM 3973 O O . GLU A 1 491 ? 26.859 -31.328 33.5 1 92.69 491 GLU A O 1
ATOM 3978 N N . VAL A 1 492 ? 25.625 -29.594 33.938 1 92.56 492 VAL A N 1
ATOM 3979 C CA . VAL A 1 492 ? 26.297 -29.281 35.188 1 92.56 492 VAL A CA 1
ATOM 3980 C C . VAL A 1 492 ? 26.109 -30.422 36.188 1 92.56 492 VAL A C 1
ATOM 3982 O O . VAL A 1 492 ? 27.047 -30.828 36.844 1 92.56 492 VAL A O 1
ATOM 3985 N N . LYS A 1 493 ? 24.953 -30.938 36.312 1 92.44 493 LYS A N 1
ATOM 3986 C CA . LYS A 1 493 ? 24.672 -32.031 37.219 1 92.44 493 LYS A CA 1
ATOM 3987 C C . LYS A 1 493 ? 25.453 -33.281 36.812 1 92.44 493 LYS A C 1
ATOM 3989 O O . LYS A 1 493 ? 25.938 -34.031 37.656 1 92.44 493 LYS A O 1
ATOM 3994 N N . PHE A 1 494 ? 25.547 -33.469 35.531 1 92.75 494 PHE A N 1
ATOM 3995 C CA . PHE A 1 494 ? 26.312 -34.594 35 1 92.75 494 PHE A CA 1
ATOM 3996 C C . PHE A 1 494 ? 27.781 -34.469 35.344 1 92.75 494 PHE A C 1
ATOM 3998 O O . PHE A 1 494 ? 28.406 -35.406 35.812 1 92.75 494 PHE A O 1
ATOM 4005 N N . PHE A 1 495 ? 28.266 -33.344 35.156 1 91.81 495 PHE A N 1
ATOM 4006 C CA . PHE A 1 495 ? 29.672 -33.094 35.469 1 91.81 495 PHE A CA 1
ATOM 4007 C C . PHE A 1 495 ? 29.938 -33.25 36.938 1 91.81 495 PHE A C 1
ATOM 4009 O O . PHE A 1 495 ? 30.953 -33.781 37.375 1 91.81 495 PHE A O 1
ATOM 4016 N N . LYS A 1 496 ? 29.062 -32.719 37.75 1 91.19 496 LYS A N 1
ATOM 4017 C CA . LYS A 1 496 ? 29.188 -32.844 39.188 1 91.19 496 LYS A CA 1
ATOM 4018 C C . LYS A 1 496 ? 29.156 -34.312 39.594 1 91.19 496 LYS A C 1
ATOM 4020 O O . LYS A 1 496 ? 29.906 -34.719 40.469 1 91.19 496 LYS A O 1
ATOM 4025 N N . TYR A 1 497 ? 28.328 -35 38.969 1 90.81 497 TYR A N 1
ATOM 4026 C CA . TYR A 1 497 ? 28.203 -36.438 39.25 1 90.81 497 TYR A CA 1
ATOM 4027 C C . TYR A 1 497 ? 29.484 -37.188 38.875 1 90.81 497 TYR A C 1
ATOM 4029 O O . TYR A 1 497 ? 30 -38 39.656 1 90.81 497 TYR A O 1
ATOM 4037 N N . VAL A 1 498 ? 29.984 -36.844 37.75 1 91.06 498 VAL A N 1
ATOM 4038 C CA . VAL A 1 498 ? 31.203 -37.469 37.281 1 91.06 498 VAL A CA 1
ATOM 4039 C C . VAL A 1 498 ? 32.375 -37.062 38.156 1 91.06 498 VAL A C 1
ATOM 4041 O O . VAL A 1 498 ? 33.219 -37.906 38.5 1 91.06 498 VAL A O 1
ATOM 4044 N N . TRP A 1 499 ? 32.406 -35.781 38.531 1 89.88 499 TRP A N 1
ATOM 4045 C CA . TRP A 1 499 ? 33.438 -35.281 39.406 1 89.88 499 TRP A CA 1
ATOM 4046 C C . TRP A 1 499 ? 33.438 -35.969 40.75 1 89.88 499 TRP A C 1
ATOM 4048 O O . TRP A 1 499 ? 34.469 -36.344 41.281 1 89.88 499 TRP A O 1
ATOM 4058 N N . ARG A 1 500 ? 32.344 -36.312 41.281 1 89.56 500 ARG A N 1
ATOM 4059 C CA . ARG A 1 500 ? 32.188 -37.031 42.531 1 89.56 500 ARG A CA 1
ATOM 4060 C C . ARG A 1 500 ? 32.625 -38.469 42.406 1 89.56 500 ARG A C 1
ATOM 4062 O O . ARG A 1 500 ? 33.25 -39.031 43.312 1 89.56 500 ARG A O 1
ATOM 4069 N N . LEU A 1 501 ? 32.406 -39.031 41.312 1 87.19 501 LEU A N 1
ATOM 4070 C CA . LEU A 1 501 ? 32.781 -40.438 41.094 1 87.19 501 LEU A CA 1
ATOM 4071 C C . LEU A 1 501 ? 34.312 -40.562 41 1 87.19 501 LEU A C 1
ATOM 4073 O O . LEU A 1 501 ? 34.875 -41.531 41.531 1 87.19 501 LEU A O 1
ATOM 4077 N N . ILE A 1 502 ? 34.875 -39.625 40.438 1 86.69 502 ILE A N 1
ATOM 4078 C CA . ILE A 1 502 ? 36.312 -39.719 40.219 1 86.69 502 ILE A CA 1
ATOM 4079 C C . ILE A 1 502 ? 37.062 -39.344 41.5 1 86.69 502 ILE A C 1
ATOM 4081 O O . ILE A 1 502 ? 38.031 -40 41.875 1 86.69 502 ILE A O 1
ATOM 4085 N N . PHE A 1 503 ? 36.719 -38.344 42.156 1 82.81 503 PHE A N 1
ATOM 4086 C CA . PHE A 1 503 ? 37.531 -37.812 43.219 1 82.81 503 PHE A CA 1
ATOM 4087 C C . PHE A 1 503 ? 37.031 -38.312 44.594 1 82.81 503 PHE A C 1
ATOM 4089 O O . PHE A 1 503 ? 37.781 -38.344 45.562 1 82.81 503 PHE A O 1
ATOM 4096 N N . CYS A 1 504 ? 35.906 -38.562 44.719 1 63.41 504 CYS A N 1
ATOM 4097 C CA . CYS A 1 504 ? 35.469 -39.094 46 1 63.41 504 CYS A CA 1
ATOM 4098 C C . CYS A 1 504 ? 35.719 -40.594 46.062 1 63.41 504 CYS A C 1
ATOM 4100 O O . CYS A 1 504 ? 35.844 -41.156 47.156 1 63.41 504 CYS A O 1
ATOM 4102 N N . ARG A 1 505 ? 35.656 -41.312 45.125 1 60.12 505 ARG A N 1
ATOM 4103 C CA . ARG A 1 505 ? 36.062 -42.719 45.219 1 60.12 505 ARG A CA 1
ATOM 4104 C C . ARG A 1 505 ? 37.562 -42.844 45.469 1 60.12 505 ARG A C 1
ATOM 4106 O O . ARG A 1 505 ? 38.031 -43.875 45.938 1 60.12 505 ARG A O 1
ATOM 4113 N N . ARG A 1 506 ? 38.25 -41.969 45.219 1 51.84 506 ARG A N 1
ATOM 4114 C CA . ARG A 1 506 ? 39.656 -42.031 45.625 1 51.84 506 ARG A CA 1
ATOM 4115 C C . ARG A 1 506 ? 39.781 -41.844 47.156 1 51.84 506 ARG A C 1
ATOM 4117 O O . ARG A 1 506 ? 40.719 -42.375 47.781 1 51.84 506 ARG A O 1
ATOM 4124 N N . LYS A 1 507 ? 39 -41.094 47.719 1 53.81 507 LYS A N 1
ATOM 4125 C CA . LYS A 1 507 ? 39.188 -41 49.188 1 53.81 507 LYS A CA 1
ATOM 4126 C C . LYS A 1 507 ? 38.688 -42.25 49.875 1 53.81 507 LYS A C 1
ATOM 4128 O O . LYS A 1 507 ? 39.125 -42.562 51 1 53.81 507 LYS A O 1
ATOM 4133 N N . ALA A 1 508 ? 37.812 -42.844 49.438 1 50.28 508 ALA A N 1
ATOM 4134 C CA . ALA A 1 508 ? 37.438 -44.062 50.156 1 50.28 508 ALA A CA 1
ATOM 4135 C C . ALA A 1 508 ? 38.469 -45.188 49.938 1 50.28 508 ALA A C 1
ATOM 4137 O O . ALA A 1 508 ? 38.594 -46.062 50.75 1 50.28 508 ALA A O 1
ATOM 4138 N N . LYS A 1 509 ? 39.031 -45.312 48.969 1 47.34 509 LYS A N 1
ATOM 4139 C CA . LYS A 1 509 ? 40.031 -46.375 48.844 1 47.34 509 LYS A CA 1
ATOM 4140 C C . LYS A 1 509 ? 41.312 -46 49.625 1 47.34 509 LYS A C 1
ATOM 4142 O O . LYS A 1 509 ? 42.219 -46.812 49.75 1 47.34 509 LYS A O 1
ATOM 4147 N N . ILE A 1 510 ? 41.5 -44.875 49.812 1 49.22 510 ILE A N 1
ATOM 4148 C CA . ILE A 1 510 ? 42.688 -44.594 50.594 1 49.22 510 ILE A CA 1
ATOM 4149 C C . ILE A 1 510 ? 42.375 -44.781 52.094 1 49.22 510 ILE A C 1
ATOM 4151 O O . ILE A 1 510 ? 43.312 -44.844 52.906 1 49.22 510 ILE A O 1
ATOM 4155 N N . ASN A 1 511 ? 41.125 -44.844 52.469 1 36.12 511 ASN A N 1
ATOM 4156 C CA . ASN A 1 511 ? 41.062 -45.281 53.844 1 36.12 511 ASN A CA 1
ATOM 4157 C C . ASN A 1 511 ? 40.969 -46.812 53.938 1 36.12 511 ASN A C 1
ATOM 4159 O O . ASN A 1 511 ? 40.125 -47.406 53.25 1 36.12 511 ASN A O 1
ATOM 4163 N N . MET B 1 1 ? -25.344 21.234 -43.156 1 29.7 1 MET B N 1
ATOM 4164 C CA . MET B 1 1 ? -24.094 21.594 -42.5 1 29.7 1 MET B CA 1
ATOM 4165 C C . MET B 1 1 ? -23.859 20.734 -41.281 1 29.7 1 MET B C 1
ATOM 4167 O O . MET B 1 1 ? -24.547 20.891 -40.25 1 29.7 1 MET B O 1
ATOM 4171 N N . HIS B 1 2 ? -23.516 19.422 -41.406 1 31.31 2 HIS B N 1
ATOM 4172 C CA . HIS B 1 2 ? -23.281 18.281 -40.5 1 31.31 2 HIS B CA 1
ATOM 4173 C C . HIS B 1 2 ? -22.125 18.562 -39.562 1 31.31 2 HIS B C 1
ATOM 4175 O O . HIS B 1 2 ? -21.016 18.875 -39.969 1 31.31 2 HIS B O 1
ATOM 4181 N N . VAL B 1 3 ? -22.406 19.141 -38.375 1 29.52 3 VAL B N 1
ATOM 4182 C CA . VAL B 1 3 ? -21.438 19.5 -37.344 1 29.52 3 VAL B CA 1
ATOM 4183 C C . VAL B 1 3 ? -20.672 18.25 -36.906 1 29.52 3 VAL B C 1
ATOM 4185 O O . VAL B 1 3 ? -21.266 17.281 -36.438 1 29.52 3 VAL B O 1
ATOM 4188 N N . LEU B 1 4 ? -19.578 17.906 -37.594 1 30.14 4 LEU B N 1
ATOM 4189 C CA . LEU B 1 4 ? -18.562 16.922 -37.219 1 30.14 4 LEU B CA 1
ATOM 4190 C C . LEU B 1 4 ? -18.062 17.156 -35.812 1 30.14 4 LEU B C 1
ATOM 4192 O O . LEU B 1 4 ? -17.453 18.203 -35.531 1 30.14 4 LEU B O 1
ATOM 4196 N N . LEU B 1 5 ? -18.812 16.766 -34.844 1 31.3 5 LEU B N 1
ATOM 4197 C CA . LEU B 1 5 ? -18.312 16.781 -33.469 1 31.3 5 LEU B CA 1
ATOM 4198 C C . LEU B 1 5 ? -16.984 16.047 -33.375 1 31.3 5 LEU B C 1
ATOM 4200 O O . LEU B 1 5 ? -16.906 14.836 -33.531 1 31.3 5 LEU B O 1
ATOM 4204 N N . ILE B 1 6 ? -15.898 16.672 -33.719 1 31.16 6 ILE B N 1
ATOM 4205 C CA . ILE B 1 6 ? -14.539 16.188 -33.5 1 31.16 6 ILE B CA 1
ATOM 4206 C C . ILE B 1 6 ? -14.328 15.898 -32.031 1 31.16 6 ILE B C 1
ATOM 4208 O O . ILE B 1 6 ? -14.375 16.812 -31.203 1 31.16 6 ILE B O 1
ATOM 4212 N N . VAL B 1 7 ? -14.773 14.812 -31.531 1 33.97 7 VAL B N 1
ATOM 4213 C CA . VAL B 1 7 ? -14.328 14.312 -30.234 1 33.97 7 VAL B CA 1
ATOM 4214 C C . VAL B 1 7 ? -12.805 14.398 -30.156 1 33.97 7 VAL B C 1
ATOM 4216 O O . VAL B 1 7 ? -12.094 13.719 -30.891 1 33.97 7 VAL B O 1
ATOM 4219 N N . LEU B 1 8 ? -12.273 15.516 -29.891 1 31.08 8 LEU B N 1
ATOM 4220 C CA . LEU B 1 8 ? -10.867 15.656 -29.516 1 31.08 8 LEU B CA 1
ATOM 4221 C C . LEU B 1 8 ? -10.5 14.68 -28.406 1 31.08 8 LEU B C 1
ATOM 4223 O O . LEU B 1 8 ? -10.922 14.852 -27.266 1 31.08 8 LEU B O 1
ATOM 4227 N N . LEU B 1 9 ? -10.562 13.398 -28.625 1 35.78 9 LEU B N 1
ATOM 4228 C CA . LEU B 1 9 ? -9.82 12.492 -27.75 1 35.78 9 LEU B CA 1
ATOM 4229 C C . LEU B 1 9 ? -8.477 13.102 -27.359 1 35.78 9 LEU B C 1
ATOM 4231 O O . LEU B 1 9 ? -7.645 13.398 -28.219 1 35.78 9 LEU B O 1
ATOM 4235 N N . GLY B 1 10 ? -8.484 14.031 -26.469 1 34.78 10 GLY B N 1
ATOM 4236 C CA . GLY B 1 10 ? -7.215 14.422 -25.875 1 34.78 10 GLY B CA 1
ATOM 4237 C C . GLY B 1 10 ? -6.219 13.281 -25.797 1 34.78 10 GLY B C 1
ATOM 4238 O O . GLY B 1 10 ? -6.359 12.383 -24.969 1 34.78 10 GLY B O 1
ATOM 4239 N N . LEU B 1 11 ? -5.762 12.727 -26.875 1 38.06 11 LEU B N 1
ATOM 4240 C CA . LEU B 1 11 ? -4.531 11.953 -26.953 1 38.06 11 LEU B CA 1
ATOM 4241 C C . LEU B 1 11 ? -3.469 12.516 -26.031 1 38.06 11 LEU B C 1
ATOM 4243 O O . LEU B 1 11 ? -2.992 13.641 -26.234 1 38.06 11 LEU B O 1
ATOM 4247 N N . SER B 1 12 ? -3.578 12.508 -24.75 1 42 12 SER B N 1
ATOM 4248 C CA . SER B 1 12 ? -2.348 12.719 -24 1 42 12 SER B CA 1
ATOM 4249 C C . SER B 1 12 ? -1.135 12.195 -24.766 1 42 12 SER B C 1
ATOM 4251 O O . SER B 1 12 ? -1.067 11.008 -25.094 1 42 12 SER B O 1
ATOM 4253 N N . SER B 1 13 ? -0.658 12.82 -25.734 1 44.19 13 SER B N 1
ATOM 4254 C CA . SER B 1 13 ? 0.603 12.586 -26.422 1 44.19 13 SER B CA 1
ATOM 4255 C C . SER B 1 13 ? 1.651 11.992 -25.484 1 44.19 13 SER B C 1
ATOM 4257 O O . SER B 1 13 ? 2.314 12.727 -24.75 1 44.19 13 SER B O 1
ATOM 4259 N N . ALA B 1 14 ? 1.426 10.953 -24.812 1 52.88 14 ALA B N 1
ATOM 4260 C CA . ALA B 1 14 ? 2.584 10.32 -24.188 1 52.88 14 ALA B CA 1
ATOM 4261 C C . ALA B 1 14 ? 3.779 10.305 -25.141 1 52.88 14 ALA B C 1
ATOM 4263 O O . ALA B 1 14 ? 3.66 9.875 -26.297 1 52.88 14 ALA B O 1
ATOM 4264 N N . ASN B 1 15 ? 4.707 11.156 -24.969 1 70.88 15 ASN B N 1
ATOM 4265 C CA . ASN B 1 15 ? 5.977 11.086 -25.688 1 70.88 15 ASN B CA 1
ATOM 4266 C C . ASN B 1 15 ? 6.465 9.648 -25.828 1 70.88 15 ASN B C 1
ATOM 4268 O O . ASN B 1 15 ? 6.41 8.875 -24.859 1 70.88 15 ASN B O 1
ATOM 4272 N N . SER B 1 16 ? 6.473 9.078 -26.938 1 90.5 16 SER B N 1
ATOM 4273 C CA . SER B 1 16 ? 6.945 7.75 -27.297 1 90.5 16 SER B CA 1
ATOM 4274 C C . SER B 1 16 ? 8.32 7.469 -26.703 1 90.5 16 SER B C 1
ATOM 4276 O O . SER B 1 16 ? 9.242 8.266 -26.844 1 90.5 16 SER B O 1
ATOM 4278 N N . ALA B 1 17 ? 8.328 6.523 -25.781 1 97.81 17 ALA B N 1
ATOM 4279 C CA . ALA B 1 17 ? 9.586 6.113 -25.156 1 97.81 17 ALA B CA 1
ATOM 4280 C C . ALA B 1 17 ? 10.125 4.836 -25.781 1 97.81 17 ALA B C 1
ATOM 4282 O O . ALA B 1 17 ? 9.391 4.117 -26.469 1 97.81 17 ALA B O 1
ATOM 4283 N N . ARG B 1 18 ? 11.391 4.656 -25.719 1 98.38 18 ARG B N 1
ATOM 4284 C CA . ARG B 1 18 ? 12.023 3.398 -26.109 1 98.38 18 ARG B CA 1
ATOM 4285 C C . ARG B 1 18 ? 12.234 2.498 -24.906 1 98.38 18 ARG B C 1
ATOM 4287 O O . ARG B 1 18 ? 12.984 2.848 -23.984 1 98.38 18 ARG B O 1
ATOM 4294 N N . ILE B 1 19 ? 11.602 1.332 -24.859 1 98.75 19 ILE B N 1
ATOM 4295 C CA . ILE B 1 19 ? 11.531 0.482 -23.688 1 98.75 19 ILE B CA 1
ATOM 4296 C C . ILE B 1 19 ? 12.125 -0.89 -24 1 98.75 19 ILE B C 1
ATOM 4298 O O . ILE B 1 19 ? 11.844 -1.468 -25.047 1 98.75 19 ILE B O 1
ATOM 4302 N N . LEU B 1 20 ? 12.992 -1.404 -23.125 1 98.69 20 LEU B N 1
ATOM 4303 C CA . LEU B 1 20 ? 13.555 -2.746 -23.234 1 98.69 20 LEU B CA 1
ATOM 4304 C C . LEU B 1 20 ? 12.945 -3.68 -22.188 1 98.69 20 LEU B C 1
ATOM 4306 O O . LEU B 1 20 ? 13 -3.396 -21 1 98.69 20 LEU B O 1
ATOM 4310 N N . GLY B 1 21 ? 12.297 -4.707 -22.641 1 98.38 21 GLY B N 1
ATOM 4311 C CA . GLY B 1 21 ? 11.805 -5.766 -21.766 1 98.38 21 GLY B CA 1
ATOM 4312 C C . GLY B 1 21 ? 12.594 -7.055 -21.891 1 98.38 21 GLY B C 1
ATOM 4313 O O . GLY B 1 21 ? 12.875 -7.512 -22.984 1 98.38 21 GLY B O 1
ATOM 4314 N N . VAL B 1 22 ? 13.008 -7.633 -20.734 1 97.94 22 VAL B N 1
ATOM 4315 C CA . VAL B 1 22 ? 13.758 -8.883 -20.75 1 97.94 22 VAL B CA 1
ATOM 4316 C C . VAL B 1 22 ? 13.07 -9.914 -19.875 1 97.94 22 VAL B C 1
ATOM 4318 O O . VAL B 1 22 ? 13.008 -9.758 -18.641 1 97.94 22 VAL B O 1
ATOM 4321 N N . PHE B 1 23 ? 12.586 -10.969 -20.453 1 96.69 23 PHE B N 1
ATOM 4322 C CA . PHE B 1 23 ? 11.836 -12.031 -19.797 1 96.69 23 PHE B CA 1
ATOM 4323 C C . PHE B 1 23 ? 12.422 -13.398 -20.109 1 96.69 23 PHE B C 1
ATOM 4325 O O . PHE B 1 23 ? 12.039 -14.031 -21.094 1 96.69 23 PHE B O 1
ATOM 4332 N N . GLN B 1 24 ? 13.203 -13.945 -19.219 1 94 24 GLN B N 1
ATOM 4333 C CA . GLN B 1 24 ? 14.117 -15.039 -19.547 1 94 24 GLN B CA 1
ATOM 4334 C C . GLN B 1 24 ? 13.469 -16.391 -19.297 1 94 24 GLN B C 1
ATOM 4336 O O . GLN B 1 24 ? 13.867 -17.391 -19.906 1 94 24 GLN B O 1
ATOM 4341 N N . MET B 1 25 ? 12.477 -16.484 -18.422 1 93.19 25 MET B N 1
ATOM 4342 C CA . MET B 1 25 ? 11.945 -17.781 -18.016 1 93.19 25 MET B CA 1
ATOM 4343 C C . MET B 1 25 ? 11.07 -18.375 -19.125 1 93.19 25 MET B C 1
ATOM 4345 O O . MET B 1 25 ? 10.07 -17.781 -19.516 1 93.19 25 MET B O 1
ATOM 4349 N N . PRO B 1 26 ? 11.469 -19.609 -19.594 1 93.56 26 PRO B N 1
ATOM 4350 C CA . PRO B 1 26 ? 10.672 -20.219 -20.656 1 93.56 26 PRO B CA 1
ATOM 4351 C C . PRO B 1 26 ? 9.477 -21 -20.109 1 93.56 26 PRO B C 1
ATOM 4353 O O . PRO B 1 26 ? 9.312 -22.188 -20.438 1 93.56 26 PRO B O 1
ATOM 4356 N N . ALA B 1 27 ? 8.711 -20.422 -19.297 1 89.69 27 ALA B N 1
ATOM 4357 C CA . ALA B 1 27 ? 7.449 -20.953 -18.781 1 89.69 27 ALA B CA 1
ATOM 4358 C C . ALA B 1 27 ? 6.258 -20.172 -19.344 1 89.69 27 ALA B C 1
ATOM 4360 O O . ALA B 1 27 ? 6.188 -18.953 -19.188 1 89.69 27 ALA B O 1
ATOM 4361 N N . VAL B 1 28 ? 5.391 -20.938 -19.906 1 88.75 28 VAL B N 1
ATOM 4362 C CA . VAL B 1 28 ? 4.246 -20.312 -20.562 1 88.75 28 VAL B CA 1
ATOM 4363 C C . VAL B 1 28 ? 3.434 -19.516 -19.562 1 88.75 28 VAL B C 1
ATOM 4365 O O . VAL B 1 28 ? 2.986 -18.406 -19.844 1 88.75 28 VAL B O 1
ATOM 4368 N N . SER B 1 29 ? 3.26 -20.047 -18.391 1 87.62 29 SER B N 1
ATOM 4369 C CA . SER B 1 29 ? 2.475 -19.391 -17.359 1 87.62 29 SER B CA 1
ATOM 4370 C C . SER B 1 29 ? 3.066 -18.031 -17 1 87.62 29 SER B C 1
ATOM 4372 O O . SER B 1 29 ? 2.33 -17.062 -16.781 1 87.62 29 SER B O 1
ATOM 4374 N N . HIS B 1 30 ? 4.367 -17.906 -16.984 1 90.75 30 HIS B N 1
ATOM 4375 C CA . HIS B 1 30 ? 5.031 -16.641 -16.672 1 90.75 30 HIS B CA 1
ATOM 4376 C C . HIS B 1 30 ? 4.859 -15.648 -17.812 1 90.75 30 HIS B C 1
ATOM 4378 O O . HIS B 1 30 ? 4.477 -14.5 -17.594 1 90.75 30 HIS B O 1
ATOM 4384 N N . GLN B 1 31 ? 5.094 -16.156 -18.969 1 93.5 31 GLN B N 1
ATOM 4385 C CA . GLN B 1 31 ? 5.129 -15.273 -20.125 1 93.5 31 GLN B CA 1
ATOM 4386 C C . GLN B 1 31 ? 3.736 -14.734 -20.453 1 93.5 31 GLN B C 1
ATOM 4388 O O . GLN B 1 31 ? 3.6 -13.633 -20.984 1 93.5 31 GLN B O 1
ATOM 4393 N N . ARG B 1 32 ? 2.727 -15.469 -20.047 1 92.5 32 ARG B N 1
ATOM 4394 C CA . ARG B 1 32 ? 1.352 -15.062 -20.328 1 92.5 32 ARG B CA 1
ATOM 4395 C C . ARG B 1 32 ? 0.993 -13.797 -19.547 1 92.5 32 ARG B C 1
ATOM 4397 O O . ARG B 1 32 ? 0.103 -13.047 -19.953 1 92.5 32 ARG B O 1
ATOM 4404 N N . VAL B 1 33 ? 1.658 -13.539 -18.5 1 93.81 33 VAL B N 1
ATOM 4405 C CA . VAL B 1 33 ? 1.338 -12.344 -17.719 1 93.81 33 VAL B CA 1
ATOM 4406 C C . VAL B 1 33 ? 2.262 -11.203 -18.125 1 93.81 33 VAL B C 1
ATOM 4408 O O . VAL B 1 33 ? 1.938 -10.031 -17.906 1 93.81 33 VAL B O 1
ATOM 4411 N N . PHE B 1 34 ? 3.381 -11.516 -18.75 1 96.38 34 PHE B N 1
ATOM 4412 C CA . PHE B 1 34 ? 4.312 -10.492 -19.203 1 96.38 34 PHE B CA 1
ATOM 4413 C C . PHE B 1 34 ? 3.889 -9.922 -20.547 1 96.38 34 PHE B C 1
ATOM 4415 O O . PHE B 1 34 ? 3.963 -8.711 -20.766 1 96.38 34 PHE B O 1
ATOM 4422 N N . ARG B 1 35 ? 3.42 -10.766 -21.359 1 96.94 35 ARG B N 1
ATOM 4423 C CA . ARG B 1 35 ? 3.127 -10.43 -22.75 1 96.94 35 ARG B CA 1
ATOM 4424 C C . ARG B 1 35 ? 2.115 -9.289 -22.844 1 96.94 35 ARG B C 1
ATOM 4426 O O . ARG B 1 35 ? 2.297 -8.352 -23.609 1 96.94 35 ARG B O 1
ATOM 4433 N N . PRO B 1 36 ? 1.005 -9.312 -22.062 1 97 36 PRO B N 1
ATOM 4434 C CA . PRO B 1 36 ? 0.056 -8.203 -22.156 1 97 36 PRO B CA 1
ATOM 4435 C C . PRO B 1 36 ? 0.708 -6.844 -21.891 1 97 36 PRO B C 1
ATOM 4437 O O . PRO B 1 36 ? 0.309 -5.836 -22.469 1 97 36 PRO B O 1
ATOM 4440 N N . ILE B 1 37 ? 1.727 -6.801 -21.078 1 97.81 37 ILE B N 1
ATOM 4441 C CA . ILE B 1 37 ? 2.363 -5.547 -20.688 1 97.81 37 ILE B CA 1
ATOM 4442 C C . ILE B 1 37 ? 3.141 -4.973 -21.875 1 97.81 37 ILE B C 1
ATOM 4444 O O . ILE B 1 37 ? 2.875 -3.85 -22.312 1 97.81 37 ILE B O 1
ATOM 4448 N N . TRP B 1 38 ? 4.07 -5.781 -22.453 1 97.81 38 TRP B N 1
ATOM 4449 C CA . TRP B 1 38 ? 4.902 -5.207 -23.5 1 97.81 38 TRP B CA 1
ATOM 4450 C C . TRP B 1 38 ? 4.117 -5.074 -24.797 1 97.81 38 TRP B C 1
ATOM 4452 O O . TRP B 1 38 ? 4.406 -4.195 -25.625 1 97.81 38 TRP B O 1
ATOM 4462 N N . ARG B 1 39 ? 3.074 -5.918 -25 1 97.94 39 ARG B N 1
ATOM 4463 C CA . ARG B 1 39 ? 2.193 -5.727 -26.141 1 97.94 39 ARG B CA 1
ATOM 4464 C C . ARG B 1 39 ? 1.445 -4.402 -26.047 1 97.94 39 ARG B C 1
ATOM 4466 O O . ARG B 1 39 ? 1.374 -3.65 -27.031 1 97.94 39 ARG B O 1
ATOM 4473 N N . GLU B 1 40 ? 0.848 -4.125 -24.906 1 97.62 40 GLU B N 1
ATOM 4474 C CA . GLU B 1 40 ? 0.086 -2.893 -24.703 1 97.62 40 GLU B CA 1
ATOM 4475 C C . GLU B 1 40 ? 0.981 -1.664 -24.844 1 97.62 40 GLU B C 1
ATOM 4477 O O . GLU B 1 40 ? 0.545 -0.623 -25.328 1 97.62 40 GLU B O 1
ATOM 4482 N N . LEU B 1 41 ? 2.201 -1.731 -24.375 1 98.25 41 LEU B N 1
ATOM 4483 C CA . LEU B 1 41 ? 3.146 -0.633 -24.531 1 98.25 41 LEU B CA 1
ATOM 4484 C C . LEU B 1 41 ? 3.363 -0.309 -26.016 1 98.25 41 LEU B C 1
ATOM 4486 O O . LEU B 1 41 ? 3.402 0.863 -26.391 1 98.25 41 LEU B O 1
ATOM 4490 N N . SER B 1 42 ? 3.547 -1.348 -26.812 1 98.12 42 SER B N 1
ATOM 4491 C CA . SER B 1 42 ? 3.684 -1.152 -28.25 1 98.12 42 SER B CA 1
ATOM 4492 C C . SER B 1 42 ? 2.428 -0.523 -28.844 1 98.12 42 SER B C 1
ATOM 4494 O O . SER B 1 42 ? 2.514 0.414 -29.641 1 98.12 42 SER B O 1
ATOM 4496 N N . LEU B 1 43 ? 1.29 -0.984 -28.438 1 97.31 43 LEU B N 1
ATOM 4497 C CA . LEU B 1 43 ? 0.015 -0.487 -28.938 1 97.31 43 LEU B CA 1
ATOM 4498 C C . LEU B 1 43 ? -0.172 0.985 -28.594 1 97.31 43 LEU B C 1
ATOM 4500 O O . LEU B 1 43 ? -0.817 1.729 -29.328 1 97.31 43 LEU B O 1
ATOM 4504 N N . ARG B 1 44 ? 0.419 1.431 -27.547 1 96.5 44 ARG B N 1
ATOM 4505 C CA . ARG B 1 44 ? 0.282 2.809 -27.094 1 96.5 44 ARG B CA 1
ATOM 4506 C C . ARG B 1 44 ? 1.297 3.719 -27.766 1 96.5 44 ARG B C 1
ATOM 4508 O O . ARG B 1 44 ? 1.378 4.91 -27.469 1 96.5 44 ARG B O 1
ATOM 4515 N N . GLY B 1 45 ? 2.133 3.137 -28.578 1 97.06 45 GLY B N 1
ATOM 4516 C CA . GLY B 1 45 ? 2.99 3.959 -29.422 1 97.06 45 GLY B CA 1
ATOM 4517 C C . GLY B 1 45 ? 4.438 3.975 -28.969 1 97.06 45 GLY B C 1
ATOM 4518 O O . GLY B 1 45 ? 5.281 4.617 -29.594 1 97.06 45 GLY B O 1
ATOM 4519 N N . HIS B 1 46 ? 4.789 3.252 -27.906 1 98.19 46 HIS B N 1
ATOM 4520 C CA . HIS B 1 46 ? 6.18 3.162 -27.484 1 98.19 46 HIS B CA 1
ATOM 4521 C C . HIS B 1 46 ? 6.98 2.244 -28.406 1 98.19 46 HIS B C 1
ATOM 4523 O O . HIS B 1 46 ? 6.418 1.35 -29.031 1 98.19 46 HIS B O 1
ATOM 4529 N N . GLU B 1 47 ? 8.242 2.529 -28.547 1 98.25 47 GLU B N 1
ATOM 4530 C CA . GLU B 1 47 ? 9.156 1.57 -29.172 1 98.25 47 GLU B CA 1
ATOM 4531 C C . GLU B 1 47 ? 9.602 0.507 -28.172 1 98.25 47 GLU B C 1
ATOM 4533 O O . GLU B 1 47 ? 10.227 0.823 -27.156 1 98.25 47 GLU B O 1
ATOM 4538 N N . VAL B 1 48 ? 9.25 -0.718 -28.484 1 98.44 48 VAL B N 1
ATOM 4539 C CA . VAL B 1 48 ? 9.492 -1.772 -27.5 1 98.44 48 VAL B CA 1
ATOM 4540 C C . VAL B 1 48 ? 10.438 -2.82 -28.094 1 98.44 48 VAL B C 1
ATOM 4542 O O . VAL B 1 48 ? 10.219 -3.301 -29.203 1 98.44 48 VAL B O 1
ATOM 4545 N N . VAL B 1 49 ? 11.5 -3.104 -27.438 1 98.38 49 VAL B N 1
ATOM 4546 C CA . VAL B 1 49 ? 12.352 -4.266 -27.672 1 98.38 49 VAL B CA 1
ATOM 4547 C C . VAL B 1 49 ? 12.172 -5.289 -26.562 1 98.38 49 VAL B C 1
ATOM 4549 O O . VAL B 1 49 ? 12.352 -4.969 -25.375 1 98.38 49 VAL B O 1
ATOM 4552 N N . VAL B 1 50 ? 11.797 -6.492 -26.922 1 98.5 50 VAL B N 1
ATOM 4553 C CA . VAL B 1 50 ? 11.531 -7.477 -25.875 1 98.5 50 VAL B CA 1
ATOM 4554 C C . VAL B 1 50 ? 12.344 -8.742 -26.141 1 98.5 50 VAL B C 1
ATOM 4556 O O . VAL B 1 50 ? 12.406 -9.219 -27.281 1 98.5 50 VAL B O 1
ATOM 4559 N N . VAL B 1 51 ? 13.047 -9.203 -25.141 1 98.19 51 VAL B N 1
ATOM 4560 C CA . VAL B 1 51 ? 13.711 -10.5 -25.141 1 98.19 51 VAL B CA 1
ATOM 4561 C C . VAL B 1 51 ? 12.812 -11.547 -24.5 1 98.19 51 VAL B C 1
ATOM 4563 O O . VAL B 1 51 ? 12.5 -11.445 -23.312 1 98.19 51 VAL B O 1
ATOM 4566 N N . THR B 1 52 ? 12.375 -12.547 -25.219 1 97.62 52 THR B N 1
ATOM 4567 C CA . THR B 1 52 ? 11.391 -13.492 -24.703 1 97.62 52 THR B CA 1
ATOM 4568 C C . THR B 1 52 ? 11.531 -14.844 -25.391 1 97.62 52 THR B C 1
ATOM 4570 O O . THR B 1 52 ? 11.922 -14.922 -26.562 1 97.62 52 THR B O 1
ATOM 4573 N N . PRO B 1 53 ? 11.234 -15.906 -24.703 1 96.62 53 PRO B N 1
ATOM 4574 C CA . PRO B 1 53 ? 11.211 -17.234 -25.344 1 96.62 53 PRO B CA 1
ATOM 4575 C C . PRO B 1 53 ? 9.938 -17.469 -26.141 1 96.62 53 PRO B C 1
ATOM 4577 O O . PRO B 1 53 ? 9.852 -18.438 -26.906 1 96.62 53 PRO B O 1
ATOM 4580 N N . TYR B 1 54 ? 8.945 -16.609 -25.969 1 95.38 54 TYR B N 1
ATOM 4581 C CA . TYR B 1 54 ? 7.656 -16.781 -26.641 1 95.38 54 TYR B CA 1
ATOM 4582 C C . TYR B 1 54 ? 7.238 -15.531 -27.391 1 95.38 54 TYR B C 1
ATOM 4584 O O . TYR B 1 54 ? 6.332 -14.812 -26.953 1 95.38 54 TYR B O 1
ATOM 4592 N N . PRO B 1 55 ? 7.789 -15.336 -28.5 1 96.62 55 PRO B N 1
ATOM 4593 C CA . PRO B 1 55 ? 7.418 -14.133 -29.266 1 96.62 55 PRO B CA 1
ATOM 4594 C C . PRO B 1 55 ? 5.98 -14.172 -29.766 1 96.62 55 PRO B C 1
ATOM 4596 O O . PRO B 1 55 ? 5.422 -15.258 -29.969 1 96.62 55 PRO B O 1
ATOM 4599 N N . LEU B 1 56 ? 5.434 -13.094 -29.906 1 95.12 56 LEU B N 1
ATOM 4600 C CA . LEU B 1 56 ? 4.082 -12.93 -30.422 1 95.12 56 LEU B CA 1
ATOM 4601 C C . LEU B 1 56 ? 4.074 -13 -31.953 1 95.12 56 LEU B C 1
ATOM 4603 O O . LEU B 1 56 ? 3.131 -13.531 -32.531 1 95.12 56 LEU B O 1
ATOM 4607 N N . ARG B 1 57 ? 5.035 -12.445 -32.625 1 95.94 57 ARG B N 1
ATOM 4608 C CA . ARG B 1 57 ? 5.199 -12.398 -34.094 1 95.94 57 ARG B CA 1
ATOM 4609 C C . ARG B 1 57 ? 3.98 -11.781 -34.75 1 95.94 57 ARG B C 1
ATOM 4611 O O . ARG B 1 57 ? 3.428 -12.344 -35.688 1 95.94 57 ARG B O 1
ATOM 4618 N N . ASP B 1 58 ? 3.482 -10.742 -34.156 1 96 58 ASP B N 1
ATOM 4619 C CA . ASP B 1 58 ? 2.379 -9.961 -34.719 1 96 58 ASP B CA 1
ATOM 4620 C C . ASP B 1 58 ? 2.895 -8.867 -35.656 1 96 58 ASP B C 1
ATOM 4622 O O . ASP B 1 58 ? 3.432 -7.855 -35.188 1 96 58 ASP B O 1
ATOM 4626 N N . PRO B 1 59 ? 2.746 -8.961 -36.938 1 95.38 59 PRO B N 1
ATOM 4627 C CA . PRO B 1 59 ? 3.316 -8 -37.875 1 95.38 59 PRO B CA 1
ATOM 4628 C C . PRO B 1 59 ? 2.666 -6.625 -37.781 1 95.38 59 PRO B C 1
ATOM 4630 O O . PRO B 1 59 ? 3.219 -5.641 -38.281 1 95.38 59 PRO B O 1
ATOM 4633 N N . SER B 1 60 ? 1.518 -6.559 -37.188 1 96.12 60 SER B N 1
ATOM 4634 C CA . SER B 1 60 ? 0.825 -5.281 -37.062 1 96.12 60 SER B CA 1
ATOM 4635 C C . SER B 1 60 ? 1.516 -4.371 -36.031 1 96.12 60 SER B C 1
ATOM 4637 O O . SER B 1 60 ? 1.303 -3.156 -36.062 1 96.12 60 SER B O 1
ATOM 4639 N N . LEU B 1 61 ? 2.322 -4.918 -35.219 1 97 61 LEU B N 1
ATOM 4640 C CA . LEU B 1 61 ? 3.061 -4.137 -34.25 1 97 61 LEU B CA 1
ATOM 4641 C C . LEU B 1 61 ? 4.426 -3.73 -34.781 1 97 61 LEU B C 1
ATOM 4643 O O . LEU B 1 61 ? 5.441 -4.34 -34.438 1 97 61 LEU B O 1
ATOM 4647 N N . VAL B 1 62 ? 4.512 -2.59 -35.469 1 96.12 62 VAL B N 1
ATOM 4648 C CA . VAL B 1 62 ? 5.688 -2.182 -36.219 1 96.12 62 VAL B CA 1
ATOM 4649 C C . VAL B 1 62 ? 6.746 -1.618 -35.281 1 96.12 62 VAL B C 1
ATOM 4651 O O . VAL B 1 62 ? 7.926 -1.559 -35.625 1 96.12 62 VAL B O 1
ATOM 4654 N N . ASN B 1 63 ? 6.352 -1.146 -34.125 1 97.44 63 ASN B N 1
ATOM 4655 C CA . ASN B 1 63 ? 7.289 -0.579 -33.156 1 97.44 63 ASN B CA 1
ATOM 4656 C C . ASN B 1 63 ? 7.723 -1.612 -32.125 1 97.44 63 ASN B C 1
ATOM 4658 O O . ASN B 1 63 ? 8.211 -1.255 -31.062 1 97.44 63 ASN B O 1
ATOM 4662 N N . LEU B 1 64 ? 7.422 -2.881 -32.375 1 98.06 64 LEU B N 1
ATOM 4663 C CA . LEU B 1 64 ? 7.816 -3.973 -31.484 1 98.06 64 LEU B CA 1
ATOM 4664 C C . LEU B 1 64 ? 8.914 -4.82 -32.125 1 98.06 64 LEU B C 1
ATOM 4666 O O . LEU B 1 64 ? 8.742 -5.344 -33.219 1 98.06 64 LEU B O 1
ATOM 4670 N N . THR B 1 65 ? 10.047 -4.871 -31.516 1 97.75 65 THR B N 1
ATOM 4671 C CA . THR B 1 65 ? 11.125 -5.777 -31.891 1 97.75 65 THR B CA 1
ATOM 4672 C C . THR B 1 65 ? 11.234 -6.93 -30.891 1 97.75 65 THR B C 1
ATOM 4674 O O . THR B 1 65 ? 11.406 -6.707 -29.688 1 97.75 65 THR B O 1
ATOM 4677 N N . GLU B 1 66 ? 11.094 -8.117 -31.328 1 98 66 GLU B N 1
ATOM 4678 C CA . GLU B 1 66 ? 11.172 -9.289 -30.453 1 98 66 GLU B CA 1
ATOM 4679 C C . GLU B 1 66 ? 12.461 -10.07 -30.703 1 98 66 GLU B C 1
ATOM 4681 O O . GLU B 1 66 ? 12.758 -10.453 -31.844 1 98 66 GLU B O 1
ATOM 4686 N N . ILE B 1 67 ? 13.219 -10.227 -29.703 1 97.88 67 ILE B N 1
ATOM 4687 C CA . ILE B 1 67 ? 14.406 -11.07 -29.703 1 97.88 67 ILE B CA 1
ATOM 4688 C C . ILE B 1 67 ? 14.094 -12.414 -29.062 1 97.88 67 ILE B C 1
ATOM 4690 O O . ILE B 1 67 ? 13.898 -12.5 -27.859 1 97.88 67 ILE B O 1
ATOM 4694 N N . GLU B 1 68 ? 14.078 -13.438 -29.875 1 96.94 68 GLU B N 1
ATOM 4695 C CA . GLU B 1 68 ? 13.672 -14.758 -29.406 1 96.94 68 GLU B CA 1
ATOM 4696 C C . GLU B 1 68 ? 14.844 -15.508 -28.766 1 96.94 68 GLU B C 1
ATOM 4698 O O . GLU B 1 68 ? 15.93 -15.57 -29.344 1 96.94 68 GLU B O 1
ATOM 4703 N N . VAL B 1 69 ? 14.633 -16.031 -27.578 1 96.31 69 VAL B N 1
ATOM 4704 C CA . VAL B 1 69 ? 15.641 -16.828 -26.875 1 96.31 69 VAL B CA 1
ATOM 4705 C C . VAL B 1 69 ? 15.102 -18.219 -26.578 1 96.31 69 VAL B C 1
ATOM 4707 O O . VAL B 1 69 ? 15.125 -18.672 -25.422 1 96.31 69 VAL B O 1
ATOM 4710 N N . SER B 1 70 ? 14.734 -18.953 -27.531 1 90.75 70 SER B N 1
ATOM 4711 C CA . SER B 1 70 ? 14.094 -20.25 -27.422 1 90.75 70 SER B CA 1
ATOM 4712 C C . SER B 1 70 ? 15.031 -21.281 -26.797 1 90.75 70 SER B C 1
ATOM 4714 O O . SER B 1 70 ? 14.586 -22.312 -26.297 1 90.75 70 SER B O 1
ATOM 4716 N N . GLU B 1 71 ? 16.375 -21.016 -26.859 1 92.94 71 GLU B N 1
ATOM 4717 C CA . GLU B 1 71 ? 17.359 -21.922 -26.281 1 92.94 71 GLU B CA 1
ATOM 4718 C C . GLU B 1 71 ? 17.156 -22.078 -24.766 1 92.94 71 GLU B C 1
ATOM 4720 O O . GLU B 1 71 ? 17.641 -23.016 -24.172 1 92.94 71 GLU B O 1
ATOM 4725 N N . THR B 1 72 ? 16.453 -21.125 -24.203 1 94.5 72 THR B N 1
ATOM 4726 C CA . THR B 1 72 ? 16.219 -21.172 -22.766 1 94.5 72 THR B CA 1
ATOM 4727 C C . THR B 1 72 ? 15.344 -22.375 -22.406 1 94.5 72 THR B C 1
ATOM 4729 O O . THR B 1 72 ? 15.391 -22.859 -21.266 1 94.5 72 THR B O 1
ATOM 4732 N N . HIS B 1 73 ? 14.547 -22.891 -23.328 1 92.62 73 HIS B N 1
ATOM 4733 C CA . HIS B 1 73 ? 13.734 -24.078 -23.078 1 92.62 73 HIS B CA 1
ATOM 4734 C C . HIS B 1 73 ? 14.594 -25.297 -22.75 1 92.62 73 HIS B C 1
ATOM 4736 O O . HIS B 1 73 ? 14.312 -26.016 -21.781 1 92.62 73 HIS B O 1
ATOM 4742 N N . GLU B 1 74 ? 15.594 -25.438 -23.531 1 94 74 GLU B N 1
ATOM 4743 C CA . GLU B 1 74 ? 16.484 -26.578 -23.328 1 94 74 GLU B CA 1
ATOM 4744 C C . GLU B 1 74 ? 17.219 -26.453 -21.984 1 94 74 GLU B C 1
ATOM 4746 O O . GLU B 1 74 ? 17.438 -27.453 -21.312 1 94 74 GLU B O 1
ATOM 4751 N N . ILE B 1 75 ? 17.562 -25.328 -21.656 1 95.62 75 ILE B N 1
ATOM 4752 C CA . ILE B 1 75 ? 18.25 -25.078 -20.391 1 95.62 75 ILE B CA 1
ATOM 4753 C C . ILE B 1 75 ? 17.359 -25.484 -19.219 1 95.62 75 ILE B C 1
ATOM 4755 O O . ILE B 1 75 ? 17.781 -26.203 -18.312 1 95.62 75 ILE B O 1
ATOM 4759 N N . MET B 1 76 ? 16.125 -25.062 -19.281 1 92.56 76 MET B N 1
ATOM 4760 C CA . MET B 1 76 ? 15.18 -25.391 -18.219 1 92.56 76 MET B CA 1
ATOM 4761 C C . MET B 1 76 ? 14.977 -26.906 -18.109 1 92.56 76 MET B C 1
ATOM 4763 O O . MET B 1 76 ? 14.93 -27.453 -17.016 1 92.56 76 MET B O 1
ATOM 4767 N N . GLN B 1 77 ? 14.906 -27.547 -19.266 1 88.94 77 GLN B N 1
ATOM 4768 C CA . GLN B 1 77 ? 14.719 -29 -19.297 1 88.94 77 GLN B CA 1
ATOM 4769 C C . GLN B 1 77 ? 15.922 -29.719 -18.703 1 88.94 77 GLN B C 1
ATOM 4771 O O . GLN B 1 77 ? 15.766 -30.672 -17.938 1 88.94 77 GLN B O 1
ATOM 4776 N N . ARG B 1 78 ? 17.047 -29.25 -19.031 1 93.31 78 ARG B N 1
ATOM 4777 C CA . ARG B 1 78 ? 18.281 -29.875 -18.562 1 93.31 78 ARG B CA 1
ATOM 4778 C C . ARG B 1 78 ? 18.391 -29.75 -17.047 1 93.31 78 ARG B C 1
ATOM 4780 O O . ARG B 1 78 ? 18.906 -30.656 -16.375 1 93.31 78 ARG B O 1
ATOM 4787 N N . HIS B 1 79 ? 17.875 -28.75 -16.484 1 92.81 79 HIS B N 1
ATOM 4788 C CA . HIS B 1 79 ? 17.938 -28.547 -15.047 1 92.81 79 HIS B CA 1
ATOM 4789 C C . HIS B 1 79 ? 16.875 -29.375 -14.328 1 92.81 79 HIS B C 1
ATOM 4791 O O . HIS B 1 79 ? 16.922 -29.516 -13.102 1 92.81 79 HIS B O 1
ATOM 4797 N N . GLY B 1 80 ? 15.898 -29.938 -15.047 1 87.38 80 GLY B N 1
ATOM 4798 C CA . GLY B 1 80 ? 14.859 -30.734 -14.43 1 87.38 80 GLY B CA 1
ATOM 4799 C C . GLY B 1 80 ? 13.938 -29.922 -13.531 1 87.38 80 GLY B C 1
ATOM 4800 O O . GLY B 1 80 ? 13.688 -30.297 -12.383 1 87.38 80 GLY B O 1
ATOM 4801 N N . PHE B 1 81 ? 13.508 -28.812 -13.969 1 83.44 81 PHE B N 1
ATOM 4802 C CA . PHE B 1 81 ? 12.719 -27.859 -13.203 1 83.44 81 PHE B CA 1
ATOM 4803 C C . PHE B 1 81 ? 11.531 -28.531 -12.539 1 83.44 81 PHE B C 1
ATOM 4805 O O . PHE B 1 81 ? 11.305 -28.359 -11.336 1 83.44 81 PHE B O 1
ATOM 4812 N N . GLN B 1 82 ? 10.758 -29.359 -13.203 1 78.88 82 GLN B N 1
ATOM 4813 C CA . GLN B 1 82 ? 9.578 -30.016 -12.664 1 78.88 82 GLN B CA 1
ATOM 4814 C C . GLN B 1 82 ? 9.945 -30.938 -11.508 1 78.88 82 GLN B C 1
ATOM 4816 O O . GLN B 1 82 ? 9.172 -31.094 -10.562 1 78.88 82 GLN B O 1
ATOM 4821 N N . PHE B 1 83 ? 11.148 -31.422 -11.539 1 80.56 83 PHE B N 1
ATOM 4822 C CA . PHE B 1 83 ? 11.547 -32.438 -10.562 1 80.56 83 PHE B CA 1
ATOM 4823 C C . PHE B 1 83 ? 12.078 -31.781 -9.289 1 80.56 83 PHE B C 1
ATOM 4825 O O . PHE B 1 83 ? 11.68 -32.125 -8.18 1 80.56 83 PHE B O 1
ATOM 4832 N N . PHE B 1 84 ? 12.828 -30.797 -9.5 1 84.88 84 PHE B N 1
ATOM 4833 C CA . PHE B 1 84 ? 13.414 -30.25 -8.281 1 84.88 84 PHE B CA 1
ATOM 4834 C C . PHE B 1 84 ? 12.43 -29.312 -7.582 1 84.88 84 PHE B C 1
ATOM 4836 O O . PHE B 1 84 ? 12.578 -29.031 -6.395 1 84.88 84 PHE B O 1
ATOM 4843 N N . MET B 1 85 ? 11.367 -28.938 -8.242 1 82.31 85 MET B N 1
ATOM 4844 C CA . MET B 1 85 ? 10.359 -28.062 -7.656 1 82.31 85 MET B CA 1
ATOM 4845 C C . MET B 1 85 ? 9.289 -28.875 -6.938 1 82.31 85 MET B C 1
ATOM 4847 O O . MET B 1 85 ? 8.375 -28.297 -6.332 1 82.31 85 MET B O 1
ATOM 4851 N N . ASN B 1 86 ? 9.469 -30.125 -6.973 1 83.69 86 ASN B N 1
ATOM 4852 C CA . ASN B 1 86 ? 8.508 -31 -6.324 1 83.69 86 ASN B CA 1
ATOM 4853 C C . ASN B 1 86 ? 8.281 -30.609 -4.867 1 83.69 86 ASN B C 1
ATOM 4855 O O . ASN B 1 86 ? 9.227 -30.25 -4.164 1 83.69 86 ASN B O 1
ATOM 4859 N N . LYS B 1 87 ? 7.059 -30.719 -4.414 1 81.38 87 LYS B N 1
ATOM 4860 C CA . LYS B 1 87 ? 6.68 -30.234 -3.086 1 81.38 87 LYS B CA 1
ATOM 4861 C C . LYS B 1 87 ? 7.371 -31.047 -1.993 1 81.38 87 LYS B C 1
ATOM 4863 O O . LYS B 1 87 ? 7.473 -30.594 -0.849 1 81.38 87 LYS B O 1
ATOM 4868 N N . GLU B 1 88 ? 7.836 -32.219 -2.336 1 80.25 88 GLU B N 1
ATOM 4869 C CA . GLU B 1 88 ? 8.484 -33.062 -1.354 1 80.25 88 GLU B CA 1
ATOM 4870 C C . GLU B 1 88 ? 9.906 -32.594 -1.061 1 80.25 88 GLU B C 1
ATOM 4872 O O . GLU B 1 88 ? 10.492 -32.969 -0.044 1 80.25 88 GLU B O 1
ATOM 4877 N N . ASN B 1 89 ? 10.469 -31.828 -1.931 1 85.12 89 ASN B N 1
ATOM 4878 C CA . ASN B 1 89 ? 11.812 -31.297 -1.718 1 85.12 89 ASN B CA 1
ATOM 4879 C C . ASN B 1 89 ? 11.797 -30.078 -0.797 1 85.12 89 ASN B C 1
ATOM 4881 O O . ASN B 1 89 ? 10.875 -29.266 -0.852 1 85.12 89 ASN B O 1
ATOM 4885 N N . TYR B 1 90 ? 12.758 -29.984 -0.019 1 85.75 90 TYR B N 1
ATOM 4886 C CA . TYR B 1 90 ? 12.883 -28.844 0.88 1 85.75 90 TYR B CA 1
ATOM 4887 C C . TYR B 1 90 ? 13.164 -27.562 0.102 1 85.75 90 TYR B C 1
ATOM 4889 O O . TYR B 1 90 ? 13.898 -27.578 -0.89 1 85.75 90 TYR B O 1
ATOM 4897 N N . VAL B 1 91 ? 12.648 -26.516 0.605 1 86.5 91 VAL B N 1
ATOM 4898 C CA . VAL B 1 91 ? 12.75 -25.234 -0.075 1 86.5 91 VAL B CA 1
ATOM 4899 C C . VAL B 1 91 ? 14.219 -24.797 -0.152 1 86.5 91 VAL B C 1
ATOM 4901 O O . VAL B 1 91 ? 14.641 -24.203 -1.142 1 86.5 91 VAL B O 1
ATOM 4904 N N . GLN B 1 92 ? 15.039 -25.156 0.809 1 90.25 92 GLN B N 1
ATOM 4905 C CA . GLN B 1 92 ? 16.438 -24.766 0.849 1 90.25 92 GLN B CA 1
ATOM 4906 C C . GLN B 1 92 ? 17.234 -25.469 -0.245 1 90.25 92 GLN B C 1
ATOM 4908 O O . GLN B 1 92 ? 18.344 -25.047 -0.594 1 90.25 92 GLN B O 1
ATOM 4913 N N . SER B 1 93 ? 16.672 -26.531 -0.714 1 90.25 93 SER B N 1
ATOM 4914 C CA . SER B 1 93 ? 17.328 -27.219 -1.828 1 90.25 93 SER B CA 1
ATOM 4915 C C . SER B 1 93 ? 16.844 -26.672 -3.168 1 90.25 93 SER B C 1
ATOM 4917 O O . SER B 1 93 ? 17.562 -26.75 -4.168 1 90.25 93 SER B O 1
ATOM 4919 N N . LYS B 1 94 ? 15.703 -26.141 -3.227 1 91.44 94 LYS B N 1
ATOM 4920 C CA . LYS B 1 94 ? 15.094 -25.641 -4.453 1 91.44 94 LYS B CA 1
ATOM 4921 C C . LYS B 1 94 ? 15.695 -24.297 -4.852 1 91.44 94 LYS B C 1
ATOM 4923 O O . LYS B 1 94 ? 16.016 -24.062 -6.023 1 91.44 94 LYS B O 1
ATOM 4928 N N . VAL B 1 95 ? 15.914 -23.422 -3.869 1 92.44 95 VAL B N 1
ATOM 4929 C CA . VAL B 1 95 ? 16.281 -22.031 -4.125 1 92.44 95 VAL B CA 1
ATOM 4930 C C . VAL B 1 95 ? 17.641 -21.984 -4.824 1 92.44 95 VAL B C 1
ATOM 4932 O O . VAL B 1 95 ? 17.781 -21.359 -5.883 1 92.44 95 VAL B O 1
ATOM 4935 N N . PRO B 1 96 ? 18.656 -22.719 -4.367 1 94.44 96 PRO B N 1
ATOM 4936 C CA . PRO B 1 96 ? 19.938 -22.703 -5.086 1 94.44 96 PRO B CA 1
ATOM 4937 C C . PRO B 1 96 ? 19.812 -23.25 -6.508 1 94.44 96 PRO B C 1
ATOM 4939 O O . PRO B 1 96 ? 20.516 -22.781 -7.41 1 94.44 96 PRO B O 1
ATOM 4942 N N . LYS B 1 97 ? 18.953 -24.188 -6.715 1 94.38 97 LYS B N 1
ATOM 4943 C CA . LYS B 1 97 ? 18.766 -24.75 -8.047 1 94.38 97 LYS B CA 1
ATOM 4944 C C . LYS B 1 97 ? 18.078 -23.734 -8.969 1 94.38 97 LYS B C 1
ATOM 4946 O O . LYS B 1 97 ? 18.359 -23.688 -10.172 1 94.38 97 LYS B O 1
ATOM 4951 N N . ILE B 1 98 ? 17.172 -23 -8.422 1 93.56 98 ILE B N 1
ATOM 4952 C CA . ILE B 1 98 ? 16.531 -21.938 -9.195 1 93.56 98 ILE B CA 1
ATOM 4953 C C . ILE B 1 98 ? 17.547 -20.875 -9.594 1 93.56 98 ILE B C 1
ATOM 4955 O O . ILE B 1 98 ? 17.547 -20.391 -10.727 1 93.56 98 ILE B O 1
ATOM 4959 N N . PHE B 1 99 ? 18.391 -20.531 -8.68 1 95.38 99 PHE B N 1
ATOM 4960 C CA . PHE B 1 99 ? 19.438 -19.562 -9.008 1 95.38 99 PHE B CA 1
ATOM 4961 C C . PHE B 1 99 ? 20.375 -20.125 -10.078 1 95.38 99 PHE B C 1
ATOM 4963 O O . PHE B 1 99 ? 20.719 -19.422 -11.031 1 95.38 99 PHE B O 1
ATOM 4970 N N . ALA B 1 100 ? 20.75 -21.359 -9.922 1 96 100 ALA B N 1
ATOM 4971 C CA . ALA B 1 100 ? 21.625 -21.984 -10.914 1 96 100 ALA B CA 1
ATOM 4972 C C . ALA B 1 100 ? 20.984 -21.953 -12.305 1 96 100 ALA B C 1
ATOM 4974 O O . ALA B 1 100 ? 21.656 -21.688 -13.297 1 96 100 ALA B O 1
ATOM 4975 N N . LEU B 1 101 ? 19.766 -22.266 -12.328 1 96.12 101 LEU B N 1
ATOM 4976 C CA . LEU B 1 101 ? 19.016 -22.188 -13.578 1 96.12 101 LEU B CA 1
ATOM 4977 C C . LEU B 1 101 ? 19.078 -20.781 -14.156 1 96.12 101 LEU B C 1
ATOM 4979 O O . LEU B 1 101 ? 19.359 -20.609 -15.344 1 96.12 101 LEU B O 1
ATOM 4983 N N . ASN B 1 102 ? 18.875 -19.797 -13.344 1 96 102 ASN B N 1
ATOM 4984 C CA . ASN B 1 102 ? 18.828 -18.406 -13.805 1 96 102 ASN B CA 1
ATOM 4985 C C . ASN B 1 102 ? 20.219 -17.922 -14.211 1 96 102 ASN B C 1
ATOM 4987 O O . ASN B 1 102 ? 20.344 -17.047 -15.078 1 96 102 ASN B O 1
ATOM 4991 N N . TYR B 1 103 ? 21.312 -18.469 -13.586 1 97.12 103 TYR B N 1
ATOM 4992 C CA . TYR B 1 103 ? 22.656 -18.156 -14.062 1 97.12 103 TYR B CA 1
ATOM 4993 C C . TYR B 1 103 ? 22.797 -18.5 -15.539 1 97.12 103 TYR B C 1
ATOM 4995 O O . TYR B 1 103 ? 23.203 -17.656 -16.344 1 97.12 103 TYR B O 1
ATOM 5003 N N . GLU B 1 104 ? 22.344 -19.656 -15.797 1 97.25 104 GLU B N 1
ATOM 5004 C CA . GLU B 1 104 ? 22.516 -20.141 -17.172 1 97.25 104 GLU B CA 1
ATOM 5005 C C . GLU B 1 104 ? 21.547 -19.422 -18.125 1 97.25 104 GLU B C 1
ATOM 5007 O O . GLU B 1 104 ? 21.906 -19.125 -19.266 1 97.25 104 GLU B O 1
ATOM 5012 N N . LEU B 1 105 ? 20.344 -19.188 -17.703 1 97.38 105 LEU B N 1
ATOM 5013 C CA . LEU B 1 105 ? 19.391 -18.453 -18.516 1 97.38 105 LEU B CA 1
ATOM 5014 C C . LEU B 1 105 ? 19.922 -17.078 -18.875 1 97.38 105 LEU B C 1
ATOM 5016 O O . LEU B 1 105 ? 19.828 -16.641 -20.016 1 97.38 105 LEU B O 1
ATOM 5020 N N . SER B 1 106 ? 20.469 -16.391 -17.875 1 97.06 106 SER B N 1
ATOM 5021 C CA . SER B 1 106 ? 21 -15.039 -18.094 1 97.06 106 SER B CA 1
ATOM 5022 C C . SER B 1 106 ? 22.188 -15.062 -19.047 1 97.06 106 SER B C 1
ATOM 5024 O O . SER B 1 106 ? 22.328 -14.172 -19.906 1 97.06 106 SER B O 1
ATOM 5026 N N . GLU B 1 107 ? 23.016 -16.031 -18.906 1 96.81 107 GLU B N 1
ATOM 5027 C CA . GLU B 1 107 ? 24.141 -16.156 -19.812 1 96.81 107 GLU B CA 1
ATOM 5028 C C . GLU B 1 107 ? 23.672 -16.391 -21.25 1 96.81 107 GLU B C 1
ATOM 5030 O O . GLU B 1 107 ? 24.25 -15.852 -22.188 1 96.81 107 GLU B O 1
ATOM 5035 N N . ALA B 1 108 ? 22.656 -17.188 -21.375 1 97 108 ALA B N 1
ATOM 5036 C CA . ALA B 1 108 ? 22.078 -17.438 -22.688 1 97 108 ALA B CA 1
ATOM 5037 C C . ALA B 1 108 ? 21.547 -16.141 -23.312 1 97 108 ALA B C 1
ATOM 5039 O O . ALA B 1 108 ? 21.719 -15.906 -24.5 1 97 108 ALA B O 1
ATOM 5040 N N . ILE B 1 109 ? 20.969 -15.32 -22.516 1 96.94 109 ILE B N 1
ATOM 5041 C CA . ILE B 1 109 ? 20.406 -14.055 -22.984 1 96.94 109 ILE B CA 1
ATOM 5042 C C . ILE B 1 109 ? 21.531 -13.109 -23.391 1 96.94 109 ILE B C 1
ATOM 5044 O O . ILE B 1 109 ? 21.516 -12.523 -24.469 1 96.94 109 ILE B O 1
ATOM 5048 N N . PHE B 1 110 ? 22.547 -12.984 -22.547 1 96.69 110 PHE B N 1
ATOM 5049 C CA . PHE B 1 110 ? 23.656 -12.086 -22.812 1 96.69 110 PHE B CA 1
ATOM 5050 C C . PHE B 1 110 ? 24.469 -12.547 -24.016 1 96.69 110 PHE B C 1
ATOM 5052 O O . PHE B 1 110 ? 25.094 -11.734 -24.688 1 96.69 110 PHE B O 1
ATOM 5059 N N . SER B 1 111 ? 24.406 -13.812 -24.281 1 95.75 111 SER B N 1
ATOM 5060 C CA . SER B 1 111 ? 25.203 -14.367 -25.375 1 95.75 111 SER B CA 1
ATOM 5061 C C . SER B 1 111 ? 24.406 -14.398 -26.672 1 95.75 111 SER B C 1
ATOM 5063 O O . SER B 1 111 ? 24.938 -14.773 -27.719 1 95.75 111 SER B O 1
ATOM 5065 N N . ASN B 1 112 ? 23.125 -14.117 -26.562 1 96.44 112 ASN B N 1
ATOM 5066 C CA . ASN B 1 112 ? 22.312 -14.078 -27.766 1 96.44 112 ASN B CA 1
ATOM 5067 C C . ASN B 1 112 ? 22.844 -13.062 -28.766 1 96.44 112 ASN B C 1
ATOM 5069 O O . ASN B 1 112 ? 23.062 -11.898 -28.422 1 96.44 112 ASN B O 1
ATOM 5073 N N . LYS B 1 113 ? 23.047 -13.43 -30 1 95.5 113 LYS B N 1
ATOM 5074 C CA . LYS B 1 113 ? 23.719 -12.609 -31 1 95.5 113 LYS B CA 1
ATOM 5075 C C . LYS B 1 113 ? 22.969 -11.305 -31.25 1 95.5 113 LYS B C 1
ATOM 5077 O O . LYS B 1 113 ? 23.594 -10.242 -31.344 1 95.5 113 LYS B O 1
ATOM 5082 N N . 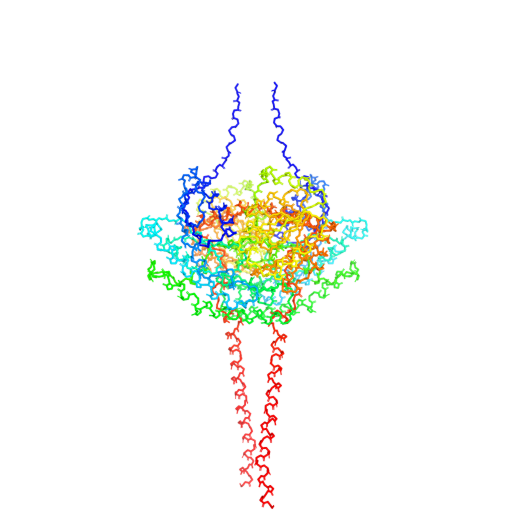GLU B 1 114 ? 21.703 -11.406 -31.328 1 95.5 114 GLU B N 1
ATOM 5083 C CA . GLU B 1 114 ? 20.891 -10.211 -31.578 1 95.5 114 GLU B CA 1
ATOM 5084 C C . GLU B 1 114 ? 20.953 -9.266 -30.375 1 95.5 114 GLU B C 1
ATOM 5086 O O . GLU B 1 114 ? 21.078 -8.055 -30.547 1 95.5 114 GLU B O 1
ATOM 5091 N N . PHE B 1 115 ? 20.875 -9.812 -29.25 1 94.88 115 PHE B N 1
ATOM 5092 C CA . PHE B 1 115 ? 20.859 -8.977 -28.047 1 94.88 115 PHE B CA 1
ATOM 5093 C C . PHE B 1 115 ? 22.234 -8.375 -27.812 1 94.88 115 PHE B C 1
ATOM 5095 O O . PHE B 1 115 ? 22.344 -7.23 -27.359 1 94.88 115 PHE B O 1
ATOM 5102 N N . LEU B 1 116 ? 23.234 -9.125 -28.109 1 93.88 116 LEU B N 1
ATOM 5103 C CA . LEU B 1 116 ? 24.609 -8.648 -28.016 1 93.88 116 LEU B CA 1
ATOM 5104 C C . LEU B 1 116 ? 24.797 -7.375 -28.828 1 93.88 116 LEU B C 1
ATOM 5106 O O . LEU B 1 116 ? 25.453 -6.434 -28.375 1 93.88 116 LEU B O 1
ATOM 5110 N N . ARG B 1 117 ? 24.219 -7.328 -29.922 1 94.19 117 ARG B N 1
ATOM 5111 C CA . ARG B 1 117 ? 24.328 -6.168 -30.797 1 94.19 117 ARG B CA 1
ATOM 5112 C C . ARG B 1 117 ? 23.641 -4.949 -30.188 1 94.19 117 ARG B C 1
ATOM 5114 O O . ARG B 1 117 ? 24.109 -3.82 -30.344 1 94.19 117 ARG B O 1
ATOM 5121 N N . ILE B 1 118 ? 22.656 -5.168 -29.453 1 92.88 118 ILE B N 1
ATOM 5122 C CA . ILE B 1 118 ? 21.875 -4.086 -28.875 1 92.88 118 ILE B CA 1
ATOM 5123 C C . ILE B 1 118 ? 22.625 -3.477 -27.688 1 92.88 118 ILE B C 1
ATOM 5125 O O . ILE B 1 118 ? 22.828 -2.26 -27.641 1 92.88 118 ILE B O 1
ATOM 5129 N N . TYR B 1 119 ? 23.094 -4.281 -26.797 1 90.56 119 TYR B N 1
ATOM 5130 C CA . TYR B 1 119 ? 23.641 -3.676 -25.578 1 90.56 119 TYR B CA 1
ATOM 5131 C C . TYR B 1 119 ? 25.109 -3.299 -25.766 1 90.56 119 TYR B C 1
ATOM 5133 O O . TYR B 1 119 ? 25.672 -2.582 -24.953 1 90.56 119 TYR B O 1
ATOM 5141 N N . ASN B 1 120 ? 25.688 -3.695 -26.953 1 91.44 120 ASN B N 1
ATOM 5142 C CA . ASN B 1 120 ? 27.031 -3.236 -27.266 1 91.44 120 ASN B CA 1
ATOM 5143 C C . ASN B 1 120 ? 27.016 -1.98 -28.141 1 91.44 120 ASN B C 1
ATOM 5145 O O . ASN B 1 120 ? 28.047 -1.361 -28.375 1 91.44 120 ASN B O 1
ATOM 5149 N N . ASP B 1 121 ? 25.844 -1.711 -28.609 1 91.75 121 ASP B N 1
ATOM 5150 C CA . ASP B 1 121 ? 25.688 -0.464 -29.359 1 91.75 121 ASP B CA 1
ATOM 5151 C C . ASP B 1 121 ? 25.703 0.74 -28.406 1 91.75 121 ASP B C 1
ATOM 5153 O O . ASP B 1 121 ? 24.734 0.995 -27.703 1 91.75 121 ASP B O 1
ATOM 5157 N N . THR B 1 122 ? 26.656 1.512 -28.453 1 88.75 122 THR B N 1
ATOM 5158 C CA . THR B 1 122 ? 26.844 2.639 -27.547 1 88.75 122 THR B CA 1
ATOM 5159 C C . THR B 1 122 ? 25.828 3.734 -27.828 1 88.75 122 THR B C 1
ATOM 5161 O O . THR B 1 122 ? 25.609 4.613 -27 1 88.75 122 THR B O 1
ATOM 5164 N N . SER B 1 123 ? 25.281 3.666 -28.938 1 90.62 123 SER B N 1
ATOM 5165 C CA . SER B 1 123 ? 24.281 4.68 -29.297 1 90.62 123 SER B CA 1
ATOM 5166 C C . SER B 1 123 ? 22.891 4.27 -28.844 1 90.62 123 SER B C 1
ATOM 5168 O O . SER B 1 123 ? 21.969 5.094 -28.812 1 90.62 123 SER B O 1
ATOM 5170 N N . ALA B 1 124 ? 22.797 3.016 -28.5 1 90.44 124 ALA B N 1
ATOM 5171 C CA . ALA B 1 124 ? 21.484 2.533 -28.078 1 90.44 124 ALA B CA 1
ATOM 5172 C C . ALA B 1 124 ? 21.062 3.184 -26.766 1 90.44 124 ALA B C 1
ATOM 5174 O O . ALA B 1 124 ? 21.844 3.219 -25.797 1 90.44 124 ALA B O 1
ATOM 5175 N N . LYS B 1 125 ? 19.922 3.734 -26.828 1 94.56 125 LYS B N 1
ATOM 5176 C CA . LYS B 1 125 ? 19.375 4.371 -25.641 1 94.56 125 LYS B CA 1
ATOM 5177 C C . LYS B 1 125 ? 17.984 3.83 -25.328 1 94.56 125 LYS B C 1
ATOM 5179 O O . LYS B 1 125 ? 17.172 3.604 -26.234 1 94.56 125 LYS B O 1
ATOM 5184 N N . PHE B 1 126 ? 17.781 3.572 -24.078 1 98.06 126 PHE B N 1
ATOM 5185 C CA . PHE B 1 126 ? 16.469 3.18 -23.594 1 98.06 126 PHE B CA 1
ATOM 5186 C C . PHE B 1 126 ? 16.016 4.098 -22.469 1 98.06 126 PHE B C 1
ATOM 5188 O O . PHE B 1 126 ? 16.828 4.535 -21.656 1 98.06 126 PHE B O 1
ATOM 5195 N N . ASP B 1 127 ? 14.734 4.328 -22.453 1 98.38 127 ASP B N 1
ATOM 5196 C CA . ASP B 1 127 ? 14.164 5.215 -21.453 1 98.38 127 ASP B CA 1
ATOM 5197 C C . ASP B 1 127 ? 13.711 4.43 -20.219 1 98.38 127 ASP B C 1
ATOM 5199 O O . ASP B 1 127 ? 13.477 5.008 -19.156 1 98.38 127 ASP B O 1
ATOM 5203 N N . LEU B 1 128 ? 13.578 3.125 -20.391 1 98.69 128 LEU B N 1
ATOM 5204 C CA . LEU B 1 128 ? 13.07 2.262 -19.328 1 98.69 128 LEU B CA 1
ATOM 5205 C C . LEU B 1 128 ? 13.461 0.809 -19.578 1 98.69 128 LEU B C 1
ATOM 5207 O O . LEU B 1 128 ? 13.43 0.339 -20.719 1 98.69 128 LEU B O 1
ATOM 5211 N N . ILE B 1 129 ? 13.828 0.137 -18.531 1 98.69 129 ILE B N 1
ATOM 5212 C CA . ILE B 1 129 ? 14.086 -1.299 -18.547 1 98.69 129 ILE B CA 1
ATOM 5213 C C . ILE B 1 129 ? 13.031 -2.025 -17.719 1 98.69 129 ILE B C 1
ATOM 5215 O O . ILE B 1 129 ? 12.773 -1.653 -16.578 1 98.69 129 ILE B O 1
ATOM 5219 N N . ILE B 1 130 ? 12.375 -3.018 -18.297 1 98.62 130 ILE B N 1
ATOM 5220 C CA . ILE B 1 130 ? 11.461 -3.904 -17.594 1 98.62 130 ILE B CA 1
ATOM 5221 C C . ILE B 1 130 ? 12.039 -5.316 -17.547 1 98.62 130 ILE B C 1
ATOM 5223 O O . ILE B 1 130 ? 12.336 -5.906 -18.578 1 98.62 130 ILE B O 1
ATOM 5227 N N . ALA B 1 131 ? 12.234 -5.812 -16.359 1 97.81 131 ALA B N 1
ATOM 5228 C CA . ALA B 1 131 ? 12.875 -7.117 -16.219 1 97.81 131 ALA B CA 1
ATOM 5229 C C . ALA B 1 131 ? 12.023 -8.055 -15.375 1 97.81 131 ALA B C 1
ATOM 5231 O O . ALA B 1 131 ? 11.336 -7.621 -14.445 1 97.81 131 ALA B O 1
ATOM 5232 N N . GLN B 1 132 ? 12.016 -9.266 -15.695 1 96.12 132 GLN B N 1
ATOM 5233 C CA . GLN B 1 132 ? 11.352 -10.297 -14.898 1 96.12 132 GLN B CA 1
ATOM 5234 C C . GLN B 1 132 ? 12 -10.438 -13.523 1 96.12 132 GLN B C 1
ATOM 5236 O O . GLN B 1 132 ? 13.227 -10.539 -13.422 1 96.12 132 GLN B O 1
ATOM 5241 N N . THR B 1 133 ? 11.047 -10.258 -12.57 1 87.88 133 THR B N 1
ATOM 5242 C CA . THR B 1 133 ? 11.5 -10.469 -11.203 1 87.88 133 THR B CA 1
ATOM 5243 C C . THR B 1 133 ? 11.016 -11.82 -10.68 1 87.88 133 THR B C 1
ATOM 5245 O O . THR B 1 133 ? 9.805 -12.055 -10.57 1 87.88 133 THR B O 1
ATOM 5248 N N . TYR B 1 134 ? 11.695 -12.805 -10.789 1 73.25 134 TYR B N 1
ATOM 5249 C CA . TYR B 1 134 ? 11.391 -14.086 -10.172 1 73.25 134 TYR B CA 1
ATOM 5250 C C . TYR B 1 134 ? 12.242 -14.312 -8.93 1 73.25 134 TYR B C 1
ATOM 5252 O O . TYR B 1 134 ? 11.922 -13.797 -7.852 1 73.25 134 TYR B O 1
ATOM 5260 N N . ILE B 1 135 ? 13.539 -14.555 -9.164 1 78.19 135 ILE B N 1
ATOM 5261 C CA . ILE B 1 135 ? 14.406 -14.703 -7.996 1 78.19 135 ILE B CA 1
ATOM 5262 C C . ILE B 1 135 ? 15.766 -14.078 -8.281 1 78.19 135 ILE B C 1
ATOM 5264 O O . ILE B 1 135 ? 16.453 -13.609 -7.367 1 78.19 135 ILE B O 1
ATOM 5268 N N . SER B 1 136 ? 16.094 -13.922 -9.531 1 88.5 136 SER B N 1
ATOM 5269 C CA . SER B 1 136 ? 17.453 -13.484 -9.836 1 88.5 136 SER B CA 1
ATOM 5270 C C . SER B 1 136 ? 17.469 -12.055 -10.367 1 88.5 136 SER B C 1
ATOM 5272 O O . SER B 1 136 ? 16.734 -11.727 -11.297 1 88.5 136 SER B O 1
ATOM 5274 N N . PRO B 1 137 ? 18.359 -11.227 -9.898 1 94.75 137 PRO B N 1
ATOM 5275 C CA . PRO B 1 137 ? 18.438 -9.82 -10.312 1 94.75 137 PRO B CA 1
ATOM 5276 C C . PRO B 1 137 ? 19.422 -9.586 -11.445 1 94.75 137 PRO B C 1
ATOM 5278 O O . PRO B 1 137 ? 19.703 -8.438 -11.797 1 94.75 137 PRO B O 1
ATOM 5281 N N . ILE B 1 138 ? 19.984 -10.602 -12.086 1 97.38 138 ILE B N 1
ATOM 5282 C CA . ILE B 1 138 ? 21.094 -10.469 -13.023 1 97.38 138 ILE B CA 1
ATOM 5283 C C . ILE B 1 138 ? 20.719 -9.484 -14.133 1 97.38 138 ILE B C 1
ATOM 5285 O O . ILE B 1 138 ? 21.484 -8.578 -14.453 1 97.38 138 ILE B O 1
ATOM 5289 N N . LEU B 1 139 ? 19.578 -9.57 -14.617 1 97.31 139 LEU B N 1
ATOM 5290 C CA . LEU B 1 139 ? 19.188 -8.797 -15.789 1 97.31 139 LEU B CA 1
ATOM 5291 C C . LEU B 1 139 ? 18.812 -7.367 -15.398 1 97.31 139 LEU B C 1
ATOM 5293 O O . LEU B 1 139 ? 18.641 -6.508 -16.266 1 97.31 139 LEU B O 1
ATOM 5297 N N . TYR B 1 140 ? 18.719 -7.086 -14.094 1 97.75 140 TYR B N 1
ATOM 5298 C CA . TYR B 1 140 ? 18.578 -5.711 -13.633 1 97.75 140 TYR B CA 1
ATOM 5299 C C . TYR B 1 140 ? 19.781 -4.867 -14.039 1 97.75 140 TYR B C 1
ATOM 5301 O O . TYR B 1 140 ? 19.688 -3.637 -14.094 1 97.75 140 TYR B O 1
ATOM 5309 N N . SER B 1 141 ? 20.906 -5.531 -14.266 1 97.88 141 SER B N 1
ATOM 5310 C CA . SER B 1 141 ? 22.156 -4.859 -14.625 1 97.88 141 SER B CA 1
ATOM 5311 C C . SER B 1 141 ? 21.984 -4.027 -15.891 1 97.88 141 SER B C 1
ATOM 5313 O O . SER B 1 141 ? 22.719 -3.057 -16.094 1 97.88 141 SER B O 1
ATOM 5315 N N . LEU B 1 142 ? 21.047 -4.348 -16.672 1 97.69 142 LEU B N 1
ATOM 5316 C CA . LEU B 1 142 ? 20.797 -3.619 -17.906 1 97.69 142 LEU B CA 1
ATOM 5317 C C . LEU B 1 142 ? 20.344 -2.195 -17.625 1 97.69 142 LEU B C 1
ATOM 5319 O O . LEU B 1 142 ? 20.578 -1.288 -18.422 1 97.69 142 LEU B O 1
ATOM 5323 N N . ALA B 1 143 ? 19.656 -2.037 -16.531 1 97.69 143 ALA B N 1
ATOM 5324 C CA . ALA B 1 143 ? 19.25 -0.693 -16.125 1 97.69 143 ALA B CA 1
ATOM 5325 C C . ALA B 1 143 ? 20.453 0.208 -15.906 1 97.69 143 ALA B C 1
ATOM 5327 O O . ALA B 1 143 ? 20.438 1.384 -16.281 1 97.69 143 ALA B O 1
ATOM 5328 N N . ALA B 1 144 ? 21.438 -0.344 -15.273 1 96.44 144 ALA B N 1
ATOM 5329 C CA . ALA B 1 144 ? 22.672 0.406 -15.062 1 96.44 144 ALA B CA 1
ATOM 5330 C C . ALA B 1 144 ? 23.406 0.629 -16.375 1 96.44 144 ALA B C 1
ATOM 5332 O O . ALA B 1 144 ? 23.906 1.724 -16.641 1 96.44 144 ALA B O 1
ATOM 5333 N N . LYS B 1 145 ? 23.484 -0.424 -17.188 1 96.12 145 LYS B N 1
ATOM 5334 C CA . LYS B 1 145 ? 24.172 -0.348 -18.469 1 96.12 145 LYS B CA 1
ATOM 5335 C C . LYS B 1 145 ? 23.609 0.777 -19.328 1 96.12 145 LYS B C 1
ATOM 5337 O O . LYS B 1 145 ? 24.359 1.536 -19.938 1 96.12 145 LYS B O 1
ATOM 5342 N N . PHE B 1 146 ? 22.328 0.946 -19.344 1 96.75 146 PHE B N 1
ATOM 5343 C CA . PHE B 1 146 ? 21.672 1.91 -20.219 1 96.75 146 PHE B CA 1
ATOM 5344 C C . PHE B 1 146 ? 21.297 3.17 -19.438 1 96.75 146 PHE B C 1
ATOM 5346 O O . PHE B 1 146 ? 20.672 4.078 -20 1 96.75 146 PHE B O 1
ATOM 5353 N N . GLN B 1 147 ? 21.594 3.219 -18.141 1 96.12 147 GLN B N 1
ATOM 5354 C CA . GLN B 1 147 ? 21.297 4.363 -17.281 1 96.12 147 GLN B CA 1
ATOM 5355 C C . GLN B 1 147 ? 19.828 4.75 -17.359 1 96.12 147 GLN B C 1
ATOM 5357 O O . GLN B 1 147 ? 19.5 5.914 -17.609 1 96.12 147 GLN B O 1
ATOM 5362 N N . ALA B 1 148 ? 18.984 3.775 -17.203 1 97.88 148 ALA B N 1
ATOM 5363 C CA . ALA B 1 148 ? 17.547 3.949 -17.266 1 97.88 148 ALA B CA 1
ATOM 5364 C C . ALA B 1 148 ? 16.859 3.363 -16.031 1 97.88 148 ALA B C 1
ATOM 5366 O O . ALA B 1 148 ? 17.406 2.48 -15.375 1 97.88 148 ALA B O 1
ATOM 5367 N N . PRO B 1 149 ? 15.641 3.9 -15.664 1 98.38 149 PRO B N 1
ATOM 5368 C CA . PRO B 1 149 ? 14.906 3.314 -14.539 1 98.38 149 PRO B CA 1
ATOM 5369 C C . PRO B 1 149 ? 14.547 1.85 -14.766 1 98.38 149 PRO B C 1
ATOM 5371 O O . PRO B 1 149 ? 14.422 1.414 -15.914 1 98.38 149 PRO B O 1
ATOM 5374 N N . LEU B 1 150 ? 14.383 1.127 -13.664 1 98.38 150 LEU B N 1
ATOM 5375 C CA . LEU B 1 150 ? 14.109 -0.306 -13.68 1 98.38 150 LEU B CA 1
ATOM 5376 C C . LEU B 1 150 ? 12.734 -0.608 -13.102 1 98.38 150 LEU B C 1
ATOM 5378 O O . LEU B 1 150 ? 12.375 -0.095 -12.039 1 98.38 150 LEU B O 1
ATOM 5382 N N . ILE B 1 151 ? 11.961 -1.386 -13.805 1 98.5 151 ILE B N 1
ATOM 5383 C CA . ILE B 1 151 ? 10.727 -1.959 -13.289 1 98.5 151 ILE B CA 1
ATOM 5384 C C . ILE B 1 151 ? 10.828 -3.482 -13.273 1 98.5 151 ILE B C 1
ATOM 5386 O O . ILE B 1 151 ? 11.203 -4.094 -14.273 1 98.5 151 ILE B O 1
ATOM 5390 N N . GLY B 1 152 ? 10.602 -4.027 -12.117 1 97.5 152 GLY B N 1
ATOM 5391 C CA . GLY B 1 152 ? 10.508 -5.473 -12.023 1 97.5 152 GLY B CA 1
ATOM 5392 C C . GLY B 1 152 ? 9.094 -5.996 -12.172 1 97.5 152 GLY B C 1
ATOM 5393 O O . GLY B 1 152 ? 8.141 -5.375 -11.695 1 97.5 152 GLY B O 1
ATOM 5394 N N . VAL B 1 153 ? 8.969 -7.156 -12.844 1 97 153 VAL B N 1
ATOM 5395 C CA . VAL B 1 153 ? 7.676 -7.824 -12.961 1 97 153 VAL B CA 1
ATOM 5396 C C . VAL B 1 153 ? 7.793 -9.266 -12.469 1 97 153 VAL B C 1
ATOM 5398 O O . VAL B 1 153 ? 8.578 -10.047 -13.016 1 97 153 VAL B O 1
ATOM 5401 N N . ALA B 1 154 ? 7.027 -9.516 -11.484 1 93.94 154 ALA B N 1
ATOM 5402 C CA . ALA B 1 154 ? 6.98 -10.883 -10.969 1 93.94 154 ALA B CA 1
ATOM 5403 C C . ALA B 1 154 ? 5.758 -11.625 -11.5 1 93.94 154 ALA B C 1
ATOM 5405 O O . ALA B 1 154 ? 4.676 -11.047 -11.617 1 93.94 154 ALA B O 1
ATOM 5406 N N . SER B 1 155 ? 5.926 -12.852 -11.859 1 89.44 155 SER B N 1
ATOM 5407 C CA . SER B 1 155 ? 4.824 -13.648 -12.383 1 89.44 155 SER B CA 1
ATOM 5408 C C . SER B 1 155 ? 3.945 -14.195 -11.266 1 89.44 155 SER B C 1
ATOM 5410 O O . SER B 1 155 ? 2.875 -14.75 -11.516 1 89.44 155 SER B O 1
ATOM 5412 N N . MET B 1 156 ? 4.344 -14.07 -10.094 1 85.25 156 MET B N 1
ATOM 5413 C CA . MET B 1 156 ? 3.605 -14.453 -8.891 1 85.25 156 MET B CA 1
ATOM 5414 C C . MET B 1 156 ? 3.855 -13.461 -7.758 1 85.25 156 MET B C 1
ATOM 5416 O O . MET B 1 156 ? 3.885 -12.25 -7.984 1 85.25 156 MET B O 1
ATOM 5420 N N . GLY B 1 157 ? 4.027 -13.875 -6.578 1 81.25 157 GLY B N 1
ATOM 5421 C CA . GLY B 1 157 ? 4.289 -12.984 -5.457 1 81.25 157 GLY B CA 1
ATOM 5422 C C . GLY B 1 157 ? 5.727 -12.5 -5.398 1 81.25 157 GLY B C 1
ATOM 5423 O O . GLY B 1 157 ? 6.527 -12.82 -6.281 1 81.25 157 GLY B O 1
ATOM 5424 N N . GLY B 1 158 ? 6.008 -11.781 -4.5 1 83.62 158 GLY B N 1
ATOM 5425 C CA . GLY B 1 158 ? 7.344 -11.234 -4.348 1 83.62 158 GLY B CA 1
ATOM 5426 C C . GLY B 1 158 ? 8.297 -12.172 -3.631 1 83.62 158 GLY B C 1
ATOM 5427 O O . GLY B 1 158 ? 7.926 -12.797 -2.635 1 83.62 158 GLY B O 1
ATOM 5428 N N . TYR B 1 159 ? 9.391 -12.367 -4.289 1 89.06 159 TYR B N 1
ATOM 5429 C CA . TYR B 1 159 ? 10.461 -13.102 -3.631 1 89.06 159 TYR B CA 1
ATOM 5430 C C . TYR B 1 159 ? 11.008 -12.328 -2.441 1 89.06 159 TYR B C 1
ATOM 5432 O O . TYR B 1 159 ? 11.125 -11.102 -2.494 1 89.06 159 TYR B O 1
ATOM 5440 N N . ILE B 1 160 ? 11.391 -13.008 -1.387 1 89.38 160 ILE B N 1
ATOM 5441 C CA . ILE B 1 160 ? 11.836 -12.398 -0.141 1 89.38 160 ILE B CA 1
ATOM 5442 C C . ILE B 1 160 ? 13.031 -11.484 -0.411 1 89.38 160 ILE B C 1
ATOM 5444 O O . ILE B 1 160 ? 13.172 -10.43 0.211 1 89.38 160 ILE B O 1
ATOM 5448 N N . GLY B 1 161 ? 13.883 -11.898 -1.274 1 89.56 161 GLY B N 1
ATOM 5449 C CA . GLY B 1 161 ? 15.047 -11.086 -1.606 1 89.56 161 GLY B CA 1
ATOM 5450 C C . GLY B 1 161 ? 14.68 -9.719 -2.156 1 89.56 161 GLY B C 1
ATOM 5451 O O . GLY B 1 161 ? 15.312 -8.719 -1.818 1 89.56 161 GLY B O 1
ATOM 5452 N N . THR B 1 162 ? 13.703 -9.695 -2.953 1 91.25 162 THR B N 1
ATOM 5453 C CA . THR B 1 162 ? 13.273 -8.438 -3.555 1 91.25 162 THR B CA 1
ATOM 5454 C C . THR B 1 162 ? 12.586 -7.547 -2.52 1 91.25 162 THR B C 1
ATOM 5456 O O . THR B 1 162 ? 12.75 -6.324 -2.535 1 91.25 162 THR B O 1
ATOM 5459 N N . HIS B 1 163 ? 11.812 -8.141 -1.629 1 90.56 163 HIS B N 1
ATOM 5460 C CA . HIS B 1 163 ? 11.211 -7.387 -0.539 1 90.56 163 HIS B CA 1
ATOM 5461 C C . HIS B 1 163 ? 12.273 -6.719 0.328 1 90.56 163 HIS B C 1
ATOM 5463 O O . HIS B 1 163 ? 12.156 -5.539 0.66 1 90.56 163 HIS B O 1
ATOM 5469 N N . PHE B 1 164 ? 13.281 -7.465 0.528 1 88.12 164 PHE B N 1
ATOM 5470 C CA . PHE B 1 164 ? 14.367 -6.93 1.339 1 88.12 164 PHE B CA 1
ATOM 5471 C C . PHE B 1 164 ? 15.055 -5.77 0.626 1 88.12 164 PHE B C 1
ATOM 5473 O O . PHE B 1 164 ? 15.32 -4.73 1.233 1 88.12 164 PHE B O 1
ATOM 5480 N N . ALA B 1 165 ? 15.344 -6.035 -0.565 1 91.19 165 ALA B N 1
ATOM 5481 C CA . ALA B 1 165 ? 16.094 -5.035 -1.332 1 91.19 165 ALA B CA 1
ATOM 5482 C C . ALA B 1 165 ? 15.328 -3.713 -1.386 1 91.19 165 ALA B C 1
ATOM 5484 O O . ALA B 1 165 ? 15.922 -2.645 -1.221 1 91.19 165 ALA B O 1
ATOM 5485 N N . MET B 1 166 ? 14.047 -3.752 -1.472 1 92.12 166 MET B N 1
ATOM 5486 C CA . MET B 1 166 ? 13.25 -2.543 -1.637 1 92.12 166 MET B CA 1
ATOM 5487 C C . MET B 1 166 ? 12.852 -1.963 -0.283 1 92.12 166 MET B C 1
ATOM 5489 O O . MET B 1 166 ? 12.32 -0.856 -0.21 1 92.12 166 MET B O 1
ATOM 5493 N N . GLY B 1 167 ? 13.055 -2.732 0.742 1 89.5 167 GLY B N 1
ATOM 5494 C CA . GLY B 1 167 ? 12.695 -2.264 2.07 1 89.5 167 GLY B CA 1
ATOM 5495 C C . GLY B 1 167 ? 11.25 -2.562 2.439 1 89.5 167 GLY B C 1
ATOM 5496 O O . GLY B 1 167 ? 10.664 -1.866 3.266 1 89.5 167 GLY B O 1
ATOM 5497 N N . ASN B 1 168 ? 10.641 -3.5 1.827 1 91.44 168 ASN B N 1
ATOM 5498 C CA . ASN B 1 168 ? 9.297 -3.939 2.176 1 91.44 168 ASN B CA 1
ATOM 5499 C C . ASN B 1 168 ? 9.312 -4.934 3.336 1 91.44 168 ASN B C 1
ATOM 5501 O O . ASN B 1 168 ? 10.094 -5.887 3.33 1 91.44 168 ASN B O 1
ATOM 5505 N N . PRO B 1 169 ? 8.469 -4.711 4.293 1 85.62 169 PRO B N 1
ATOM 5506 C CA . PRO B 1 169 ? 8.508 -5.586 5.469 1 85.62 169 PRO B CA 1
ATOM 5507 C C . PRO B 1 169 ? 8.125 -7.031 5.141 1 85.62 169 PRO B C 1
ATOM 5509 O O . PRO B 1 169 ? 7.211 -7.266 4.352 1 85.62 169 PRO B O 1
ATOM 5512 N N . HIS B 1 170 ? 8.914 -7.914 5.797 1 86.75 170 HIS B N 1
ATOM 5513 C CA . HIS B 1 170 ? 8.648 -9.344 5.648 1 86.75 170 HIS B CA 1
ATOM 5514 C C . HIS B 1 170 ? 8.906 -10.086 6.953 1 86.75 170 HIS B C 1
ATOM 5516 O O . HIS B 1 170 ? 9.789 -10.945 7.016 1 86.75 170 HIS B O 1
ATOM 5522 N N . PRO B 1 171 ? 8.078 -9.789 7.895 1 82.94 171 PRO B N 1
ATOM 5523 C CA . PRO B 1 171 ? 8.25 -10.555 9.133 1 82.94 171 PRO B CA 1
ATOM 5524 C C . PRO B 1 171 ? 7.957 -12.039 8.953 1 82.94 171 PRO B C 1
ATOM 5526 O O . PRO B 1 171 ? 6.848 -12.414 8.57 1 82.94 171 PRO B O 1
ATOM 5529 N N . PRO B 1 172 ? 8.852 -12.836 9.289 1 85.12 172 PRO B N 1
ATOM 5530 C CA . PRO B 1 172 ? 8.672 -14.266 9.031 1 85.12 172 PRO B CA 1
ATOM 5531 C C . PRO B 1 172 ? 7.574 -14.883 9.898 1 85.12 172 PRO B C 1
ATOM 5533 O O . PRO B 1 172 ? 7.094 -15.984 9.602 1 85.12 172 PRO B O 1
ATOM 5536 N N . ALA B 1 173 ? 7.227 -14.18 10.969 1 83.44 173 ALA B N 1
ATOM 5537 C CA . ALA B 1 173 ? 6.176 -14.703 11.844 1 83.44 173 ALA B CA 1
ATOM 5538 C C . ALA B 1 173 ? 4.812 -14.633 11.164 1 83.44 173 ALA B C 1
ATOM 5540 O O . ALA B 1 173 ? 3.863 -15.297 11.586 1 83.44 173 ALA B O 1
ATOM 5541 N N . LEU B 1 174 ? 4.75 -13.859 10.156 1 83.06 174 LEU B N 1
ATOM 5542 C CA . LEU B 1 174 ? 3.432 -13.617 9.578 1 83.06 174 LEU B CA 1
ATOM 5543 C C . LEU B 1 174 ? 3.432 -13.906 8.078 1 83.06 174 LEU B C 1
ATOM 5545 O O . LEU B 1 174 ? 2.434 -14.383 7.531 1 83.06 174 LEU B O 1
ATOM 5549 N N . TYR B 1 175 ? 4.484 -13.438 7.496 1 83.5 175 TYR B N 1
ATOM 5550 C CA . TYR B 1 175 ? 4.586 -13.594 6.047 1 83.5 175 TYR B CA 1
ATOM 5551 C C . TYR B 1 175 ? 5.695 -14.57 5.676 1 83.5 175 TYR B C 1
ATOM 5553 O O . TYR B 1 175 ? 6.879 -14.234 5.773 1 83.5 175 TYR B O 1
ATOM 5561 N N . SER B 1 176 ? 5.309 -15.727 5.352 1 79.69 176 SER B N 1
ATOM 5562 C CA . SER B 1 176 ? 6.297 -16.734 4.977 1 79.69 176 SER B CA 1
ATOM 5563 C C . SER B 1 176 ? 6.711 -16.578 3.516 1 79.69 176 SER B C 1
ATOM 5565 O O . SER B 1 176 ? 6.035 -15.906 2.74 1 79.69 176 SER B O 1
ATOM 5567 N N . GLU B 1 177 ? 7.816 -17.172 3.27 1 81.31 177 GLU B N 1
ATOM 5568 C CA . GLU B 1 177 ? 8.312 -17.219 1.898 1 81.31 177 GLU B CA 1
ATOM 5569 C C . GLU B 1 177 ? 7.309 -17.891 0.966 1 81.31 177 GLU B C 1
ATOM 5571 O O . GLU B 1 177 ? 6.59 -18.797 1.372 1 81.31 177 GLU B O 1
ATOM 5576 N N . MET B 1 178 ? 7.289 -17.422 -0.216 1 77.88 178 MET B N 1
ATOM 5577 C CA . MET B 1 178 ? 6.293 -17.875 -1.186 1 77.88 178 MET B CA 1
ATOM 5578 C C . MET B 1 178 ? 6.422 -19.375 -1.447 1 77.88 178 MET B C 1
ATOM 5580 O O . MET B 1 178 ? 5.469 -20.016 -1.886 1 77.88 178 MET B O 1
ATOM 5584 N N . PHE B 1 179 ? 7.586 -19.938 -1.173 1 81.31 179 PHE B N 1
ATOM 5585 C CA . PHE B 1 179 ? 7.785 -21.359 -1.438 1 81.31 179 PHE B CA 1
ATOM 5586 C C . PHE B 1 179 ? 7.441 -22.203 -0.209 1 81.31 179 PHE B C 1
ATOM 5588 O O . PHE B 1 179 ? 7.5 -23.422 -0.251 1 81.31 179 PHE B O 1
ATOM 5595 N N . LEU B 1 180 ? 7.145 -21.469 0.838 1 82.31 180 LEU B N 1
ATOM 5596 C CA . LEU B 1 180 ? 6.668 -22.172 2.031 1 82.31 180 LEU B CA 1
ATOM 5597 C C . LEU B 1 180 ? 5.145 -22.219 2.055 1 82.31 180 LEU B C 1
ATOM 5599 O O . LEU B 1 180 ? 4.477 -21.281 1.605 1 82.31 180 LEU B O 1
ATOM 5603 N N . PRO B 1 181 ? 4.633 -23.281 2.572 1 79.06 181 PRO B N 1
ATOM 5604 C CA . PRO B 1 181 ? 3.176 -23.422 2.578 1 79.06 181 PRO B CA 1
ATOM 5605 C C . PRO B 1 181 ? 2.516 -22.734 3.764 1 79.06 181 PRO B C 1
ATOM 5607 O O . PRO B 1 181 ? 1.438 -23.141 4.203 1 79.06 181 PRO B O 1
ATOM 5610 N N . TYR B 1 182 ? 3.203 -21.719 4.332 1 78.12 182 TYR B N 1
ATOM 5611 C CA . TYR B 1 182 ? 2.678 -21.062 5.527 1 78.12 182 TYR B CA 1
ATOM 5612 C C . TYR B 1 182 ? 2.209 -19.656 5.215 1 78.12 182 TYR B C 1
ATOM 5614 O O . TYR B 1 182 ? 2.84 -18.938 4.43 1 78.12 182 TYR B O 1
ATOM 5622 N N . HIS B 1 183 ? 1.016 -19.312 5.715 1 75.56 183 HIS B N 1
ATOM 5623 C CA . HIS B 1 183 ? 0.53 -17.953 5.57 1 75.56 183 HIS B CA 1
ATOM 5624 C C . HIS B 1 183 ? -0.436 -17.578 6.691 1 75.56 183 HIS B C 1
ATOM 5626 O O . HIS B 1 183 ? -1.059 -18.469 7.289 1 75.56 183 HIS B O 1
ATOM 5632 N N . GLY B 1 184 ? -0.394 -16.312 6.945 1 74.31 184 GLY B N 1
ATOM 5633 C CA . GLY B 1 184 ? -1.379 -15.844 7.906 1 74.31 184 GLY B CA 1
ATOM 5634 C C . GLY B 1 184 ? -1.053 -16.234 9.336 1 74.31 184 GLY B C 1
ATOM 5635 O O . GLY B 1 184 ? 0.06 -16 9.805 1 74.31 184 GLY B O 1
ATOM 5636 N N . GLN B 1 185 ? -2.064 -16.875 9.984 1 77.12 185 GLN B N 1
ATOM 5637 C CA . GLN B 1 185 ? -1.864 -17.312 11.359 1 77.12 185 GLN B CA 1
ATOM 5638 C C . GLN B 1 185 ? -1.106 -18.625 11.414 1 77.12 185 GLN B C 1
ATOM 5640 O O . GLN B 1 185 ? -1.606 -19.656 10.945 1 77.12 185 GLN B O 1
ATOM 5645 N N . MET B 1 186 ? 0.08 -18.531 11.867 1 84.69 186 MET B N 1
ATOM 5646 C CA . MET B 1 186 ? 0.983 -19.688 11.875 1 84.69 186 MET B CA 1
ATOM 5647 C C . MET B 1 186 ? 1.099 -20.281 13.273 1 84.69 186 MET B C 1
ATOM 5649 O O . MET B 1 186 ? 1.012 -19.562 14.266 1 84.69 186 MET B O 1
ATOM 5653 N N . THR B 1 187 ? 1.26 -21.531 13.289 1 87.62 187 THR B N 1
ATOM 5654 C CA . THR B 1 187 ? 1.591 -22.188 14.547 1 87.62 187 THR B CA 1
ATOM 5655 C C . THR B 1 187 ? 3.023 -21.875 14.969 1 87.62 187 THR B C 1
ATOM 5657 O O . THR B 1 187 ? 3.797 -21.328 14.18 1 87.62 187 THR B O 1
ATOM 5660 N N . MET B 1 188 ? 3.32 -22.219 16.172 1 87.19 188 MET B N 1
ATOM 5661 C CA . MET B 1 188 ? 4.68 -21.969 16.656 1 87.19 188 MET B CA 1
ATOM 5662 C C . MET B 1 188 ? 5.699 -22.703 15.789 1 87.19 188 MET B C 1
ATOM 5664 O O . MET B 1 188 ? 6.738 -22.141 15.438 1 87.19 188 MET B O 1
ATOM 5668 N N . TYR B 1 189 ? 5.367 -23.938 15.492 1 89.62 189 TYR B N 1
ATOM 5669 C CA . TYR B 1 189 ? 6.242 -24.75 14.656 1 89.62 189 TYR B CA 1
ATOM 5670 C C . TYR B 1 189 ? 6.465 -24.094 13.305 1 89.62 189 TYR B C 1
ATOM 5672 O O . TYR B 1 189 ? 7.598 -24 12.828 1 89.62 189 TYR B O 1
ATOM 5680 N N . GLU B 1 190 ? 5.453 -23.578 12.719 1 88.38 190 GLU B N 1
ATOM 5681 C CA . GLU B 1 190 ? 5.523 -22.922 11.414 1 88.38 190 GLU B CA 1
ATOM 5682 C C . GLU B 1 190 ? 6.32 -21.625 11.492 1 88.38 190 GLU B C 1
ATOM 5684 O O . GLU B 1 190 ? 7.094 -21.312 10.586 1 88.38 190 GLU B O 1
ATOM 5689 N N . ARG B 1 191 ? 6.117 -20.922 12.547 1 88.5 191 ARG B N 1
ATOM 5690 C CA . ARG B 1 191 ? 6.828 -19.656 12.727 1 88.5 191 ARG B CA 1
ATOM 5691 C C . ARG B 1 191 ? 8.328 -19.891 12.836 1 88.5 191 ARG B C 1
ATOM 5693 O O . ARG B 1 191 ? 9.125 -19.125 12.281 1 88.5 191 ARG B O 1
ATOM 5700 N N . VAL B 1 192 ? 8.641 -20.906 13.57 1 87.81 192 VAL B N 1
ATOM 5701 C CA . VAL B 1 192 ? 10.055 -21.219 13.742 1 87.81 192 VAL B CA 1
ATOM 5702 C C . VAL B 1 192 ? 10.672 -21.594 12.398 1 87.81 192 VAL B C 1
ATOM 5704 O O . VAL B 1 192 ? 11.75 -21.125 12.039 1 87.81 192 VAL B O 1
ATOM 5707 N N . LYS B 1 193 ? 9.992 -22.438 11.688 1 89.62 193 LYS B N 1
ATOM 5708 C CA . LYS B 1 193 ? 10.484 -22.859 10.383 1 89.62 193 LYS B CA 1
ATOM 5709 C C . LYS B 1 193 ? 10.617 -21.672 9.438 1 89.62 193 LYS B C 1
ATOM 5711 O O . LYS B 1 193 ? 11.594 -21.562 8.703 1 89.62 193 LYS B O 1
ATOM 5716 N N . SER B 1 194 ? 9.648 -20.859 9.523 1 88.75 194 SER B N 1
ATOM 5717 C CA . SER B 1 194 ? 9.656 -19.656 8.688 1 88.75 194 SER B CA 1
ATOM 5718 C C . SER B 1 194 ? 10.82 -18.734 9.055 1 88.75 194 SER B C 1
ATOM 5720 O O . SER B 1 194 ? 11.484 -18.188 8.172 1 88.75 194 SER B O 1
ATOM 5722 N N . ALA B 1 195 ? 11.07 -18.609 10.289 1 86.88 195 ALA B N 1
ATOM 5723 C CA . ALA B 1 195 ? 12.148 -17.75 10.758 1 86.88 195 ALA B CA 1
ATOM 5724 C C . ALA B 1 195 ? 13.516 -18.312 10.367 1 86.88 195 ALA B C 1
ATOM 5726 O O . ALA B 1 195 ? 14.406 -17.562 9.961 1 86.88 195 ALA B O 1
ATOM 5727 N N . LEU B 1 196 ? 13.633 -19.578 10.562 1 87.94 196 LEU B N 1
ATOM 5728 C CA . LEU B 1 196 ? 14.898 -20.219 10.195 1 87.94 196 LEU B CA 1
ATOM 5729 C C . LEU B 1 196 ? 15.148 -20.109 8.703 1 87.94 196 LEU B C 1
ATOM 5731 O O . LEU B 1 196 ? 16.281 -19.875 8.273 1 87.94 196 LEU B O 1
ATOM 5735 N N . TYR B 1 197 ? 14.141 -20.312 7.992 1 90.56 197 TYR B N 1
ATOM 5736 C CA . TYR B 1 197 ? 14.273 -20.125 6.555 1 90.56 197 TYR B CA 1
ATOM 5737 C C . TYR B 1 197 ? 14.68 -18.688 6.223 1 90.56 197 TYR B C 1
ATOM 5739 O O . TYR B 1 197 ? 15.523 -18.453 5.359 1 90.56 197 TYR B O 1
ATOM 5747 N N . TYR B 1 198 ? 14 -17.797 6.855 1 88.38 198 TYR B N 1
ATOM 5748 C CA . TYR B 1 198 ? 14.289 -16.375 6.656 1 88.38 198 TYR B CA 1
ATOM 5749 C C . TYR B 1 198 ? 15.766 -16.078 6.875 1 88.38 198 TYR B C 1
ATOM 5751 O O . TYR B 1 198 ? 16.406 -15.414 6.055 1 88.38 198 TYR B O 1
ATOM 5759 N N . LEU B 1 199 ? 16.266 -16.562 7.922 1 86.94 199 LEU B N 1
ATOM 5760 C CA . LEU B 1 199 ? 17.672 -16.344 8.25 1 86.94 199 LEU B CA 1
ATOM 5761 C C . LEU B 1 199 ? 18.578 -17.016 7.215 1 86.94 199 LEU B C 1
ATOM 5763 O O . LEU B 1 199 ? 19.578 -16.422 6.789 1 86.94 199 LEU B O 1
ATOM 5767 N N . TRP B 1 200 ? 18.234 -18.141 6.875 1 92.38 200 TRP B N 1
ATOM 5768 C CA . TRP B 1 200 ? 19 -18.844 5.859 1 92.38 200 TRP B CA 1
ATOM 5769 C C . TRP B 1 200 ? 18.984 -18.094 4.535 1 92.38 200 TRP B C 1
ATOM 5771 O O . TRP B 1 200 ? 20.016 -17.938 3.889 1 92.38 200 TRP B O 1
ATOM 5781 N N . ALA B 1 201 ? 17.797 -17.734 4.152 1 92.31 201 ALA B N 1
ATOM 5782 C CA . ALA B 1 201 ? 17.656 -17.031 2.881 1 92.31 201 ALA B CA 1
ATOM 5783 C C . ALA B 1 201 ? 18.484 -15.758 2.857 1 92.31 201 ALA B C 1
ATOM 5785 O O . ALA B 1 201 ? 19.125 -15.453 1.854 1 92.31 201 ALA B O 1
ATOM 5786 N N . ARG B 1 202 ? 18.469 -15.023 3.902 1 88.75 202 ARG B N 1
ATOM 5787 C CA . ARG B 1 202 ? 19.266 -13.797 3.986 1 88.75 202 ARG B CA 1
ATOM 5788 C C . ARG B 1 202 ? 20.75 -14.094 3.816 1 88.75 202 ARG B C 1
ATOM 5790 O O . ARG B 1 202 ? 21.453 -13.367 3.117 1 88.75 202 ARG B O 1
ATOM 5797 N N . TYR B 1 203 ? 21.172 -15.078 4.473 1 92.88 203 TYR B N 1
ATOM 5798 C CA . TYR B 1 203 ? 22.578 -15.484 4.391 1 92.88 203 TYR B CA 1
ATOM 5799 C C . TYR B 1 203 ? 22.938 -15.914 2.973 1 92.88 203 TYR B C 1
ATOM 5801 O O . TYR B 1 203 ? 23.891 -15.414 2.389 1 92.88 203 TYR B O 1
ATOM 5809 N N . TYR B 1 204 ? 22.172 -16.812 2.473 1 95.12 204 TYR B N 1
ATOM 5810 C CA . TYR B 1 204 ? 22.438 -17.391 1.158 1 95.12 204 TYR B CA 1
ATOM 5811 C C . TYR B 1 204 ? 22.422 -16.312 0.08 1 95.12 204 TYR B C 1
ATOM 5813 O O . TYR B 1 204 ? 23.297 -16.281 -0.785 1 95.12 204 TYR B O 1
ATOM 5821 N N . LEU B 1 205 ? 21.453 -15.414 0.136 1 93.5 205 LEU B N 1
ATOM 5822 C CA . LEU B 1 205 ? 21.312 -14.359 -0.866 1 93.5 205 LEU B CA 1
ATOM 5823 C C . LEU B 1 205 ? 22.469 -13.383 -0.787 1 93.5 205 LEU B C 1
ATOM 5825 O O . LEU B 1 205 ? 23.031 -12.992 -1.814 1 93.5 205 LEU B O 1
ATOM 5829 N N . THR B 1 206 ? 22.844 -12.992 0.386 1 91.44 206 THR B N 1
ATOM 5830 C CA . THR B 1 206 ? 23.844 -11.953 0.586 1 91.44 206 THR B CA 1
ATOM 5831 C C . THR B 1 206 ? 25.234 -12.461 0.239 1 91.44 206 THR B C 1
ATOM 5833 O O . THR B 1 206 ? 26.031 -11.75 -0.388 1 91.44 206 THR B O 1
ATOM 5836 N N . PHE B 1 207 ? 25.516 -13.711 0.561 1 94.94 207 PHE B N 1
ATOM 5837 C CA . PHE B 1 207 ? 26.906 -14.133 0.522 1 94.94 207 PHE B CA 1
ATOM 5838 C C . PHE B 1 207 ? 27.156 -15.094 -0.637 1 94.94 207 PHE B C 1
ATOM 5840 O O . PHE B 1 207 ? 28.297 -15.289 -1.06 1 94.94 207 PHE B O 1
ATOM 5847 N N . ASP B 1 208 ? 26.094 -15.633 -1.177 1 96.25 208 ASP B N 1
ATOM 5848 C CA . ASP B 1 208 ? 26.297 -16.625 -2.219 1 96.25 208 ASP B CA 1
ATOM 5849 C C . ASP B 1 208 ? 25.656 -16.203 -3.535 1 96.25 208 ASP B C 1
ATOM 5851 O O . ASP B 1 208 ? 26.359 -15.977 -4.527 1 96.25 208 ASP B O 1
ATOM 5855 N N . ALA B 1 209 ? 24.406 -16.047 -3.529 1 96.25 209 ALA B N 1
ATOM 5856 C CA . ALA B 1 209 ? 23.641 -15.875 -4.766 1 96.25 209 ALA B CA 1
ATOM 5857 C C . ALA B 1 209 ? 23.938 -14.531 -5.414 1 96.25 209 ALA B C 1
ATOM 5859 O O . ALA B 1 209 ? 24.266 -14.461 -6.602 1 96.25 209 ALA B O 1
ATOM 5860 N N . LEU B 1 210 ? 23.891 -13.406 -4.652 1 95.12 210 LEU B N 1
ATOM 5861 C CA . LEU B 1 210 ? 24 -12.062 -5.219 1 95.12 210 LEU B CA 1
ATOM 5862 C C . LEU B 1 210 ? 25.406 -11.82 -5.754 1 95.12 210 LEU B C 1
ATOM 5864 O O . LEU B 1 210 ? 25.578 -11.281 -6.848 1 95.12 210 LEU B O 1
ATOM 5868 N N . PRO B 1 211 ? 26.469 -12.219 -5.004 1 96.5 211 PRO B N 1
ATOM 5869 C CA . PRO B 1 211 ? 27.797 -12.055 -5.566 1 96.5 211 PRO B CA 1
ATOM 5870 C C . PRO B 1 211 ? 27.984 -12.805 -6.887 1 96.5 211 PRO B C 1
ATOM 5872 O O . PRO B 1 211 ? 28.625 -12.289 -7.809 1 96.5 211 PRO B O 1
ATOM 5875 N N . LYS B 1 212 ? 27.422 -13.969 -6.965 1 97.62 212 LYS B N 1
ATOM 5876 C CA . LYS B 1 212 ? 27.516 -14.727 -8.211 1 97.62 212 LYS B CA 1
ATOM 5877 C C . LYS B 1 212 ? 26.734 -14.039 -9.328 1 97.62 212 LYS B C 1
ATOM 5879 O O . LYS B 1 212 ? 27.203 -13.992 -10.469 1 97.62 212 LYS B O 1
ATOM 5884 N N . CYS B 1 213 ? 25.578 -13.602 -9.055 1 97.62 213 CYS B N 1
ATOM 5885 C CA . CYS B 1 213 ? 24.797 -12.836 -10.023 1 97.62 213 CYS B CA 1
ATOM 5886 C C . CYS B 1 213 ? 25.594 -11.633 -10.523 1 97.62 213 CYS B C 1
ATOM 5888 O O . CYS B 1 213 ? 25.609 -11.352 -11.719 1 97.62 213 CYS B O 1
ATOM 5890 N N . ASP B 1 214 ? 26.188 -10.914 -9.578 1 97.81 214 ASP B N 1
ATOM 5891 C CA . ASP B 1 214 ? 26.969 -9.734 -9.898 1 97.81 214 ASP B CA 1
ATOM 5892 C C . ASP B 1 214 ? 28.141 -10.086 -10.812 1 97.81 214 ASP B C 1
ATOM 5894 O O . ASP B 1 214 ? 28.438 -9.359 -11.766 1 97.81 214 ASP B O 1
ATOM 5898 N N . GLU B 1 215 ? 28.797 -11.164 -10.516 1 97.88 215 GLU B N 1
ATOM 5899 C CA . GLU B 1 215 ? 29.906 -11.641 -11.32 1 97.88 215 GLU B CA 1
ATOM 5900 C C . GLU B 1 215 ? 29.484 -11.914 -12.758 1 97.88 215 GLU B C 1
ATOM 5902 O O . GLU B 1 215 ? 30.188 -11.531 -13.695 1 97.88 215 GLU B O 1
ATOM 5907 N N . ILE B 1 216 ? 28.359 -12.562 -12.93 1 97.88 216 ILE B N 1
ATOM 5908 C CA . ILE B 1 216 ? 27.859 -12.906 -14.258 1 97.88 216 ILE B CA 1
ATOM 5909 C C . ILE B 1 216 ? 27.547 -11.625 -15.031 1 97.88 216 ILE B C 1
ATOM 5911 O O . ILE B 1 216 ? 27.938 -11.484 -16.203 1 97.88 216 ILE B O 1
ATOM 5915 N N . ALA B 1 217 ? 26.875 -10.703 -14.43 1 97.75 217 ALA B N 1
ATOM 5916 C CA . ALA B 1 217 ? 26.547 -9.438 -15.086 1 97.75 217 ALA B CA 1
ATOM 5917 C C . ALA B 1 217 ? 27.812 -8.711 -15.539 1 97.75 217 ALA B C 1
ATOM 5919 O O . ALA B 1 217 ? 27.891 -8.227 -16.672 1 97.75 217 ALA B O 1
ATOM 5920 N N . ARG B 1 218 ? 28.812 -8.695 -14.703 1 97.06 218 ARG B N 1
ATOM 5921 C CA . ARG B 1 218 ? 30.047 -7.98 -14.984 1 97.06 218 ARG B CA 1
ATOM 5922 C C . ARG B 1 218 ? 30.828 -8.656 -16.109 1 97.06 218 ARG B C 1
ATOM 5924 O O . ARG B 1 218 ? 31.5 -7.98 -16.891 1 97.06 218 ARG B O 1
ATOM 5931 N N . ARG B 1 219 ? 30.75 -9.898 -16.188 1 96.56 219 ARG B N 1
ATOM 5932 C CA . ARG B 1 219 ? 31.422 -10.633 -17.25 1 96.56 219 ARG B CA 1
ATOM 5933 C C . ARG B 1 219 ? 30.938 -10.188 -18.625 1 96.56 219 ARG B C 1
ATOM 5935 O O . ARG B 1 219 ? 31.703 -10.141 -19.578 1 96.56 219 ARG B O 1
ATOM 5942 N N . TYR B 1 220 ? 29.734 -9.828 -18.719 1 95.44 220 TYR B N 1
ATOM 5943 C CA . TYR B 1 220 ? 29.156 -9.547 -20.031 1 95.44 220 TYR B CA 1
ATOM 5944 C C . TYR B 1 220 ? 29.031 -8.047 -20.25 1 95.44 220 TYR B C 1
ATOM 5946 O O . TYR B 1 220 ? 29.125 -7.566 -21.375 1 95.44 220 TYR B O 1
ATOM 5954 N N . LEU B 1 221 ? 28.75 -7.262 -19.172 1 95.44 221 LEU B N 1
ATOM 5955 C CA . LEU B 1 221 ? 28.422 -5.852 -19.359 1 95.44 221 LEU B CA 1
ATOM 5956 C C . LEU B 1 221 ? 29.562 -4.957 -18.906 1 95.44 221 LEU B C 1
ATOM 5958 O O . LEU B 1 221 ? 29.547 -3.746 -19.141 1 95.44 221 LEU B O 1
ATOM 5962 N N . GLY B 1 222 ? 30.516 -5.508 -18.219 1 94 222 GLY B N 1
ATOM 5963 C CA . GLY B 1 222 ? 31.672 -4.738 -17.812 1 94 222 GLY B CA 1
ATOM 5964 C C . GLY B 1 222 ? 31.781 -4.566 -16.312 1 94 222 GLY B C 1
ATOM 5965 O O . GLY B 1 222 ? 30.781 -4.707 -15.594 1 94 222 GLY B O 1
ATOM 5966 N N . ASN B 1 223 ? 32.906 -4.188 -15.805 1 93.88 223 ASN B N 1
ATOM 5967 C CA . ASN B 1 223 ? 33.219 -4.109 -14.375 1 93.88 223 ASN B CA 1
ATOM 5968 C C . ASN B 1 223 ? 32.812 -2.762 -13.789 1 93.88 223 ASN B C 1
ATOM 5970 O O . ASN B 1 223 ? 32.781 -2.598 -12.57 1 93.88 223 ASN B O 1
ATOM 5974 N N . ASP B 1 224 ? 32.438 -1.835 -14.594 1 93.69 224 ASP B N 1
ATOM 5975 C CA . ASP B 1 224 ? 32.062 -0.508 -14.109 1 93.69 224 ASP B CA 1
ATOM 5976 C C . ASP B 1 224 ? 30.609 -0.47 -13.656 1 93.69 224 ASP B C 1
ATOM 5978 O O . ASP B 1 224 ? 30.141 0.556 -13.172 1 93.69 224 ASP B O 1
ATOM 5982 N N . LEU B 1 225 ? 30 -1.563 -13.602 1 95.12 225 LEU B N 1
ATOM 5983 C CA . LEU B 1 225 ? 28.625 -1.658 -13.148 1 95.12 225 LEU B CA 1
ATOM 5984 C C . LEU B 1 225 ? 28.531 -1.463 -11.641 1 95.12 225 LEU B C 1
ATOM 5986 O O . LEU B 1 225 ? 29.375 -1.961 -10.891 1 95.12 225 LEU B O 1
ATOM 5990 N N . PRO B 1 226 ? 27.5 -0.681 -11.156 1 96.44 226 PRO B N 1
ATOM 5991 C CA . PRO B 1 226 ? 27.219 -0.746 -9.719 1 96.44 226 PRO B CA 1
ATOM 5992 C C . PRO B 1 226 ? 26.938 -2.166 -9.234 1 96.44 226 PRO B C 1
ATOM 5994 O O . PRO B 1 226 ? 26.578 -3.035 -10.031 1 96.44 226 PRO B O 1
ATOM 5997 N N . TYR B 1 227 ? 27.188 -2.365 -7.938 1 96.06 227 TYR B N 1
ATOM 5998 C CA . TYR B 1 227 ? 26.828 -3.664 -7.367 1 96.06 227 TYR B CA 1
ATOM 5999 C C . TYR B 1 227 ? 25.375 -3.996 -7.613 1 96.06 227 TYR B C 1
ATOM 6001 O O . TYR B 1 227 ? 24.5 -3.133 -7.473 1 96.06 227 TYR B O 1
ATOM 6009 N N . LEU B 1 228 ? 25.125 -5.219 -7.98 1 95.88 228 LEU B N 1
ATOM 6010 C CA . LEU B 1 228 ? 23.781 -5.648 -8.375 1 95.88 228 LEU B CA 1
ATOM 6011 C C . LEU B 1 228 ? 22.781 -5.441 -7.238 1 95.88 228 LEU B C 1
ATOM 6013 O O . LEU B 1 228 ? 21.625 -5.133 -7.48 1 95.88 228 LEU B O 1
ATOM 6017 N N . GLY B 1 229 ? 23.219 -5.664 -6.031 1 92.69 229 GLY B N 1
ATOM 6018 C CA . GLY B 1 229 ? 22.359 -5.418 -4.883 1 92.69 229 GLY B CA 1
ATOM 6019 C C . GLY B 1 229 ? 21.891 -3.98 -4.785 1 92.69 229 GLY B C 1
ATOM 6020 O O . GLY B 1 229 ? 20.75 -3.721 -4.391 1 92.69 229 GLY B O 1
ATOM 6021 N N . ASP B 1 230 ? 22.734 -3.029 -5.191 1 93.81 230 ASP B N 1
ATOM 6022 C CA . ASP B 1 230 ? 22.391 -1.611 -5.168 1 93.81 230 ASP B CA 1
ATOM 6023 C C . ASP B 1 230 ? 21.406 -1.272 -6.285 1 93.81 230 ASP B C 1
ATOM 6025 O O . ASP B 1 230 ? 20.5 -0.445 -6.102 1 93.81 230 ASP B O 1
ATOM 6029 N N . ILE B 1 231 ? 21.594 -1.965 -7.371 1 95.81 231 ILE B N 1
ATOM 6030 C CA . ILE B 1 231 ? 20.656 -1.763 -8.477 1 95.81 231 ILE B CA 1
ATOM 6031 C C . ILE B 1 231 ? 19.266 -2.213 -8.062 1 95.81 231 ILE B C 1
ATOM 6033 O O . ILE B 1 231 ? 18.281 -1.496 -8.289 1 95.81 231 ILE B O 1
ATOM 6037 N N . GLU B 1 232 ? 19.188 -3.377 -7.469 1 94.56 232 GLU B N 1
ATOM 6038 C CA . GLU B 1 232 ? 17.906 -3.918 -7.043 1 94.56 232 GLU B CA 1
ATOM 6039 C C . GLU B 1 232 ? 17.25 -3.021 -5.996 1 94.56 232 GLU B C 1
ATOM 6041 O O . GLU B 1 232 ? 16.031 -2.809 -6.023 1 94.56 232 GLU B O 1
ATOM 6046 N N . ARG B 1 233 ? 18.031 -2.467 -5.164 1 92.69 233 ARG B N 1
ATOM 6047 C CA . ARG B 1 233 ? 17.547 -1.593 -4.098 1 92.69 233 ARG B CA 1
ATOM 6048 C C . ARG B 1 233 ? 16.938 -0.321 -4.664 1 92.69 233 ARG B C 1
ATOM 6050 O O . ARG B 1 233 ? 16.078 0.294 -4.031 1 92.69 233 ARG B O 1
ATOM 6057 N N . ASN B 1 234 ? 17.359 0.02 -5.801 1 93.19 234 ASN B N 1
ATOM 6058 C CA . ASN B 1 234 ? 16.922 1.281 -6.391 1 93.19 234 ASN B CA 1
ATOM 6059 C C . ASN B 1 234 ? 15.891 1.059 -7.492 1 93.19 234 ASN B C 1
ATOM 6061 O O . ASN B 1 234 ? 15.633 1.953 -8.297 1 93.19 234 ASN B O 1
ATOM 6065 N N . MET B 1 235 ? 15.312 -0.13 -7.492 1 95.94 235 MET B N 1
ATOM 6066 C CA . MET B 1 235 ? 14.25 -0.436 -8.438 1 95.94 235 MET B CA 1
ATOM 6067 C C . MET B 1 235 ? 13.102 0.567 -8.312 1 95.94 235 MET B C 1
ATOM 6069 O O . MET B 1 235 ? 12.68 0.895 -7.203 1 95.94 235 MET B O 1
ATOM 6073 N N . SER B 1 236 ? 12.602 1.036 -9.438 1 97.75 236 SER B N 1
ATOM 6074 C CA . SER B 1 236 ? 11.586 2.086 -9.438 1 97.75 236 SER B CA 1
ATOM 6075 C C . SER B 1 236 ? 10.219 1.529 -9.078 1 97.75 236 SER B C 1
ATOM 6077 O O . SER B 1 236 ? 9.453 2.17 -8.344 1 97.75 236 SER B O 1
ATOM 6079 N N . LEU B 1 237 ? 9.898 0.371 -9.641 1 97.38 237 LEU B N 1
ATOM 6080 C CA . LEU B 1 237 ? 8.609 -0.27 -9.398 1 97.38 237 LEU B CA 1
ATOM 6081 C C . LEU B 1 237 ? 8.75 -1.788 -9.398 1 97.38 237 LEU B C 1
ATOM 6083 O O . LEU B 1 237 ? 9.625 -2.336 -10.07 1 97.38 237 LEU B O 1
ATOM 6087 N N . LEU B 1 238 ? 7.918 -2.363 -8.648 1 96.81 238 LEU B N 1
ATOM 6088 C CA . LEU B 1 238 ? 7.75 -3.811 -8.68 1 96.81 238 LEU B CA 1
ATOM 6089 C C . LEU B 1 238 ? 6.289 -4.184 -8.922 1 96.81 238 LEU B C 1
ATOM 6091 O O . LEU B 1 238 ? 5.41 -3.816 -8.141 1 96.81 238 LEU B O 1
ATOM 6095 N N . PHE B 1 239 ? 6.07 -4.844 -10.031 1 96.94 239 PHE B N 1
ATOM 6096 C CA . PHE B 1 239 ? 4.754 -5.398 -10.32 1 96.94 239 PHE B CA 1
ATOM 6097 C C . PHE B 1 239 ? 4.641 -6.824 -9.797 1 96.94 239 PHE B C 1
ATOM 6099 O O . PHE B 1 239 ? 5.461 -7.684 -10.141 1 96.94 239 PHE B O 1
ATOM 6106 N N . LEU B 1 240 ? 3.678 -6.992 -8.992 1 94.69 240 LEU B N 1
ATOM 6107 C CA . LEU B 1 240 ? 3.334 -8.344 -8.555 1 94.69 240 LEU B CA 1
ATOM 6108 C C . LEU B 1 240 ? 2.039 -8.812 -9.203 1 94.69 240 LEU B C 1
ATOM 6110 O O . LEU B 1 240 ? 0.998 -8.164 -9.07 1 94.69 240 LEU B O 1
ATOM 6114 N N . THR B 1 241 ? 2.098 -9.891 -9.898 1 92 241 THR B N 1
ATOM 6115 C CA . THR B 1 241 ? 0.893 -10.375 -10.562 1 92 241 THR B CA 1
ATOM 6116 C C . THR B 1 241 ? 0.053 -11.227 -9.617 1 92 241 THR B C 1
ATOM 6118 O O . THR B 1 241 ? -0.323 -12.352 -9.945 1 92 241 THR B O 1
ATOM 6121 N N . THR B 1 242 ? -0.141 -10.695 -8.445 1 87.62 242 THR B N 1
ATOM 6122 C CA . THR B 1 242 ? -0.993 -11.242 -7.395 1 87.62 242 THR B CA 1
ATOM 6123 C C . THR B 1 242 ? -1.82 -10.133 -6.746 1 87.62 242 THR B C 1
ATOM 6125 O O . THR B 1 242 ? -1.621 -8.953 -7.031 1 87.62 242 THR B O 1
ATOM 6128 N N . ASN B 1 243 ? -2.809 -10.5 -6.043 1 86.31 243 ASN B N 1
ATOM 6129 C CA . ASN B 1 243 ? -3.584 -9.516 -5.305 1 86.31 243 ASN B CA 1
ATOM 6130 C C . ASN B 1 243 ? -3.773 -9.922 -3.846 1 86.31 243 ASN B C 1
ATOM 6132 O O . ASN B 1 243 ? -3.488 -11.062 -3.477 1 86.31 243 ASN B O 1
ATOM 6136 N N . PRO B 1 244 ? -4.176 -9.039 -3.072 1 88.31 244 PRO B N 1
ATOM 6137 C CA . PRO B 1 244 ? -4.25 -9.305 -1.634 1 88.31 244 PRO B CA 1
ATOM 6138 C C . PRO B 1 244 ? -5.402 -10.227 -1.259 1 88.31 244 PRO B C 1
ATOM 6140 O O . PRO B 1 244 ? -5.562 -10.578 -0.087 1 88.31 244 PRO B O 1
ATOM 6143 N N . ILE B 1 245 ? -6.133 -10.727 -2.221 1 89.81 245 ILE B N 1
ATOM 6144 C CA . ILE B 1 245 ? -7.211 -11.672 -1.936 1 89.81 245 ILE B CA 1
ATOM 6145 C C . ILE B 1 245 ? -6.645 -13.086 -1.825 1 89.81 245 ILE B C 1
ATOM 6147 O O . ILE B 1 245 ? -6.922 -13.797 -0.858 1 89.81 245 ILE B O 1
ATOM 6151 N N . LEU B 1 246 ? -5.82 -13.398 -2.752 1 87.88 246 LEU B N 1
ATOM 6152 C CA . LEU B 1 246 ? -5.223 -14.727 -2.738 1 87.88 246 LEU B CA 1
ATOM 6153 C C . LEU B 1 246 ? -4.043 -14.781 -1.773 1 87.88 246 LEU B C 1
ATOM 6155 O O . LEU B 1 246 ? -3.824 -15.797 -1.109 1 87.88 246 LEU B O 1
ATOM 6159 N N . TYR B 1 247 ? -3.314 -13.703 -1.751 1 86.12 247 TYR B N 1
ATOM 6160 C CA . TYR B 1 247 ? -2.17 -13.641 -0.849 1 86.12 247 TYR B CA 1
ATOM 6161 C C . TYR B 1 247 ? -2.496 -12.82 0.393 1 86.12 247 TYR B C 1
ATOM 6163 O O . TYR B 1 247 ? -3.252 -11.852 0.321 1 86.12 247 TYR B O 1
ATOM 6171 N N . THR B 1 248 ? -1.945 -13.266 1.44 1 85.12 248 THR B N 1
ATOM 6172 C CA . THR B 1 248 ? -2.195 -12.578 2.705 1 85.12 248 THR B CA 1
ATOM 6173 C C . THR B 1 248 ? -1.951 -11.086 2.564 1 85.12 248 THR B C 1
ATOM 6175 O O . THR B 1 248 ? -0.875 -10.656 2.137 1 85.12 248 THR B O 1
ATOM 6178 N N . PRO B 1 249 ? -3.031 -10.352 2.941 1 90.31 249 PRO B N 1
ATOM 6179 C CA . PRO B 1 249 ? -2.842 -8.906 2.867 1 90.31 249 PRO B CA 1
ATOM 6180 C C . PRO B 1 249 ? -1.676 -8.414 3.725 1 90.31 249 PRO B C 1
ATOM 6182 O O . PRO B 1 249 ? -1.542 -8.82 4.883 1 90.31 249 PRO B O 1
ATOM 6185 N N . ARG B 1 250 ? -0.855 -7.656 3.111 1 90.44 250 ARG B N 1
ATOM 6186 C CA . ARG B 1 250 ? 0.332 -7.148 3.789 1 90.44 250 ARG B CA 1
ATOM 6187 C C . ARG B 1 250 ? 0.552 -5.672 3.477 1 90.44 250 ARG B C 1
ATOM 6189 O O . ARG B 1 250 ? 0.073 -5.172 2.459 1 90.44 250 ARG B O 1
ATOM 6196 N N . PRO B 1 251 ? 1.273 -5.031 4.363 1 92.88 251 PRO B N 1
ATOM 6197 C CA . PRO B 1 251 ? 1.707 -3.68 4.008 1 92.88 251 PRO B CA 1
ATOM 6198 C C . PRO B 1 251 ? 2.715 -3.668 2.857 1 92.88 251 PRO B C 1
ATOM 6200 O O . PRO B 1 251 ? 3.609 -4.516 2.809 1 92.88 251 PRO B O 1
ATOM 6203 N N . THR B 1 252 ? 2.514 -2.771 1.984 1 94.19 252 THR B N 1
ATOM 6204 C CA . THR B 1 252 ? 3.422 -2.678 0.846 1 94.19 252 THR B CA 1
ATOM 6205 C C . THR B 1 252 ? 3.834 -1.23 0.601 1 94.19 252 THR B C 1
ATOM 6207 O O . THR B 1 252 ? 3.107 -0.302 0.96 1 94.19 252 THR B O 1
ATOM 6210 N N . LEU B 1 253 ? 4.965 -1.098 0.041 1 94.88 253 LEU B N 1
ATOM 6211 C CA . LEU B 1 253 ? 5.434 0.214 -0.392 1 94.88 253 LEU B CA 1
ATOM 6212 C C . LEU B 1 253 ? 4.562 0.755 -1.521 1 94.88 253 LEU B C 1
ATOM 6214 O O . LEU B 1 253 ? 3.934 -0.016 -2.252 1 94.88 253 LEU B O 1
ATOM 6218 N N . PRO B 1 254 ? 4.574 2.078 -1.687 1 93.94 254 PRO B N 1
ATOM 6219 C CA . PRO B 1 254 ? 3.785 2.656 -2.777 1 93.94 254 PRO B CA 1
ATOM 6220 C C . PRO B 1 254 ? 4.258 2.195 -4.156 1 93.94 254 PRO B C 1
ATOM 6222 O O . PRO B 1 254 ? 3.5 2.266 -5.125 1 93.94 254 PRO B O 1
ATOM 6225 N N . THR B 1 255 ? 5.496 1.72 -4.246 1 95.69 255 THR B N 1
ATOM 6226 C CA . THR B 1 255 ? 6.09 1.379 -5.531 1 95.69 255 THR B CA 1
ATOM 6227 C C . THR B 1 255 ? 5.891 -0.101 -5.848 1 95.69 255 THR B C 1
ATOM 6229 O O . THR B 1 255 ? 6.426 -0.607 -6.836 1 95.69 255 THR B O 1
ATOM 6232 N N . ILE B 1 256 ? 5.227 -0.784 -5.016 1 95.62 256 ILE B N 1
ATOM 6233 C CA . ILE B 1 256 ? 4.848 -2.168 -5.281 1 95.62 256 ILE B CA 1
ATOM 6234 C C . ILE B 1 256 ? 3.375 -2.229 -5.688 1 95.62 256 ILE B C 1
ATOM 6236 O O . ILE B 1 256 ? 2.492 -1.884 -4.898 1 95.62 256 ILE B O 1
ATOM 6240 N N . ILE B 1 257 ? 3.146 -2.648 -6.914 1 95.88 257 ILE B N 1
ATOM 6241 C CA . ILE B 1 257 ? 1.811 -2.594 -7.496 1 95.88 257 ILE B CA 1
ATOM 6242 C C . ILE B 1 257 ? 1.316 -4.008 -7.789 1 95.88 257 ILE B C 1
ATOM 6244 O O . ILE B 1 257 ? 2.014 -4.793 -8.438 1 95.88 257 ILE B O 1
ATOM 6248 N N . SER B 1 258 ? 0.16 -4.281 -7.297 1 94.62 258 SER B N 1
ATOM 6249 C CA . SER B 1 258 ? -0.464 -5.574 -7.551 1 94.62 258 SER B CA 1
ATOM 6250 C C . SER B 1 258 ? -1.262 -5.555 -8.852 1 94.62 258 SER B C 1
ATOM 6252 O O . SER B 1 258 ? -2.002 -4.605 -9.117 1 94.62 258 SER B O 1
ATOM 6254 N N . LEU B 1 259 ? -1.124 -6.594 -9.664 1 95.75 259 LEU B N 1
ATOM 6255 C CA . LEU B 1 259 ? -1.849 -6.773 -10.922 1 95.75 259 LEU B CA 1
ATOM 6256 C C . LEU B 1 259 ? -2.561 -8.125 -10.945 1 95.75 259 LEU B C 1
ATOM 6258 O O . LEU B 1 259 ? -1.969 -9.148 -10.602 1 95.75 259 LEU B O 1
ATOM 6262 N N . GLU B 1 260 ? -3.818 -8.094 -11.273 1 93.88 260 GLU B N 1
ATOM 6263 C CA . GLU B 1 260 ? -4.57 -9.344 -11.312 1 93.88 260 GLU B CA 1
ATOM 6264 C C . GLU B 1 260 ? -5.078 -9.641 -12.719 1 93.88 260 GLU B C 1
ATOM 6266 O O . GLU B 1 260 ? -5.27 -8.719 -13.523 1 93.88 260 GLU B O 1
ATOM 6271 N N . GLN B 1 261 ? -5.195 -10.891 -13.062 1 94.06 261 GLN B N 1
ATOM 6272 C CA . GLN B 1 261 ? -5.875 -11.398 -14.25 1 94.06 261 GLN B CA 1
ATOM 6273 C C . GLN B 1 261 ? -5.336 -10.75 -15.516 1 94.06 261 GLN B C 1
ATOM 6275 O O . GLN B 1 261 ? -6.109 -10.336 -16.391 1 94.06 261 GLN B O 1
ATOM 6280 N N . MET B 1 262 ? -4.051 -10.68 -15.57 1 94.12 262 MET B N 1
ATOM 6281 C CA . MET B 1 262 ? -3.391 -10.047 -16.703 1 94.12 262 MET B CA 1
ATOM 6282 C C . MET B 1 262 ? -3.531 -10.898 -17.953 1 94.12 262 MET B C 1
ATOM 6284 O O . MET B 1 262 ? -3.432 -10.391 -19.078 1 94.12 262 MET B O 1
ATOM 6288 N N . HIS B 1 263 ? -3.828 -12.195 -17.766 1 93.94 263 HIS B N 1
ATOM 6289 C CA . HIS B 1 263 ? -3.805 -13.125 -18.891 1 93.94 263 HIS B CA 1
ATOM 6290 C C . HIS B 1 263 ? -5.219 -13.531 -19.297 1 93.94 263 HIS B C 1
ATOM 6292 O O . HIS B 1 263 ? -5.398 -14.258 -20.281 1 93.94 263 HIS B O 1
ATOM 6298 N N . ILE B 1 264 ? -6.211 -13.102 -18.562 1 96.06 264 ILE B N 1
ATOM 6299 C CA . ILE B 1 264 ? -7.582 -13.516 -18.844 1 96.06 264 ILE B CA 1
ATOM 6300 C C . ILE B 1 264 ? -8.062 -12.891 -20.141 1 96.06 264 ILE B C 1
ATOM 6302 O O . ILE B 1 264 ? -7.883 -11.688 -20.359 1 96.06 264 ILE B O 1
ATOM 6306 N N . LYS B 1 265 ? -8.641 -13.688 -21 1 94.19 265 LYS B N 1
ATOM 6307 C CA . LYS B 1 265 ? -9.156 -13.258 -22.297 1 94.19 265 LYS B CA 1
ATOM 6308 C C . LYS B 1 265 ? -10.672 -13.406 -22.359 1 94.19 265 LYS B C 1
ATOM 6310 O O . LYS B 1 265 ? -11.266 -14.109 -21.547 1 94.19 265 LYS B O 1
ATOM 6315 N N . PRO B 1 266 ? -11.273 -12.664 -23.297 1 95 266 PRO B N 1
ATOM 6316 C CA . PRO B 1 266 ? -12.695 -12.945 -23.531 1 95 266 PRO B CA 1
ATOM 6317 C C . PRO B 1 266 ? -12.953 -14.391 -23.938 1 95 266 PRO B C 1
ATOM 6319 O O . PRO B 1 266 ? -12.07 -15.047 -24.484 1 95 266 PRO B O 1
ATOM 6322 N N . VAL B 1 267 ? -14.156 -14.828 -23.703 1 96.25 267 VAL B N 1
ATOM 6323 C CA . VAL B 1 267 ? -14.508 -16.203 -24.016 1 96.25 267 VAL B CA 1
ATOM 6324 C C . VAL B 1 267 ? -14.445 -16.422 -25.531 1 96.25 267 VAL B C 1
ATOM 6326 O O . VAL B 1 267 ? -15.023 -15.648 -26.297 1 96.25 267 VAL B O 1
ATOM 6329 N N . GLY B 1 268 ? -13.742 -17.422 -25.938 1 95.69 268 GLY B N 1
ATOM 6330 C CA . GLY B 1 268 ? -13.609 -17.75 -27.344 1 95.69 268 GLY B CA 1
ATOM 6331 C C . GLY B 1 268 ? -14.523 -18.875 -27.781 1 95.69 268 GLY B C 1
ATOM 6332 O O . GLY B 1 268 ? -15.32 -19.375 -26.984 1 95.69 268 GLY B O 1
ATOM 6333 N N . VAL B 1 269 ? -14.344 -19.203 -29.109 1 96 269 VAL B N 1
ATOM 6334 C CA . VAL B 1 269 ? -15.141 -20.266 -29.688 1 96 269 VAL B CA 1
ATOM 6335 C C . VAL B 1 269 ? -14.422 -21.609 -29.531 1 96 269 VAL B C 1
ATOM 6337 O O . VAL B 1 269 ? -13.234 -21.719 -29.828 1 96 269 VAL B O 1
ATOM 6340 N N . LEU B 1 270 ? -15.195 -22.578 -29.031 1 97 270 LEU B N 1
ATOM 6341 C CA . LEU B 1 270 ? -14.625 -23.906 -28.844 1 97 270 LEU B CA 1
ATOM 6342 C C . LEU B 1 270 ? -14.648 -24.688 -30.156 1 97 270 LEU B C 1
ATOM 6344 O O . LEU B 1 270 ? -15.578 -24.531 -30.969 1 97 270 LEU B O 1
ATOM 6348 N N . PRO B 1 271 ? -13.602 -25.562 -30.297 1 96 271 PRO B N 1
ATOM 6349 C CA . PRO B 1 271 ? -13.734 -26.5 -31.406 1 96 271 PRO B CA 1
ATOM 6350 C C . PRO B 1 271 ? -15.031 -27.312 -31.344 1 96 271 PRO B C 1
ATOM 6352 O O . PRO B 1 271 ? -15.484 -27.656 -30.25 1 96 271 PRO B O 1
ATOM 6355 N N . GLN B 1 272 ? -15.539 -27.641 -32.5 1 96.25 272 GLN B N 1
ATOM 6356 C CA . GLN B 1 272 ? -16.859 -28.25 -32.594 1 96.25 272 GLN B CA 1
ATOM 6357 C C . GLN B 1 272 ? -16.922 -29.547 -31.797 1 96.25 272 GLN B C 1
ATOM 6359 O O . GLN B 1 272 ? -17.938 -29.828 -31.141 1 96.25 272 GLN B O 1
ATOM 6364 N N . ASP B 1 273 ? -15.953 -30.344 -31.844 1 95.25 273 ASP B N 1
ATOM 6365 C CA . ASP B 1 273 ? -15.938 -31.609 -31.109 1 95.25 273 ASP B CA 1
ATOM 6366 C C . ASP B 1 273 ? -16 -31.391 -29.609 1 95.25 273 ASP B C 1
ATOM 6368 O O . ASP B 1 273 ? -16.75 -32.062 -28.906 1 95.25 273 ASP B O 1
ATOM 6372 N N . LEU B 1 274 ? -15.273 -30.438 -29.156 1 96.81 274 LEU B N 1
ATOM 6373 C CA . LEU B 1 274 ? -15.266 -30.109 -27.734 1 96.81 274 LEU B CA 1
ATOM 6374 C C . LEU B 1 274 ? -16.594 -29.5 -27.312 1 96.81 274 LEU B C 1
ATOM 6376 O O . LEU B 1 274 ? -17.109 -29.797 -26.234 1 96.81 274 LEU B O 1
ATOM 6380 N N . GLN B 1 275 ? -17.109 -28.609 -28.141 1 97.25 275 GLN B N 1
ATOM 6381 C CA . GLN B 1 275 ? -18.406 -28 -27.875 1 97.25 275 GLN B CA 1
ATOM 6382 C C . GLN B 1 275 ? -19.484 -29.062 -27.703 1 97.25 275 GLN B C 1
ATOM 6384 O O . GLN B 1 275 ? -20.266 -29.031 -26.75 1 97.25 275 GLN B O 1
ATOM 6389 N N . SER B 1 276 ? -19.469 -29.953 -28.672 1 96.75 276 SER B N 1
ATOM 6390 C CA . SER B 1 276 ? -20.453 -31.031 -28.641 1 96.75 276 SER B CA 1
ATOM 6391 C C . SER B 1 276 ? -20.297 -31.891 -27.391 1 96.75 276 SER B C 1
ATOM 6393 O O . SER B 1 276 ? -21.281 -32.281 -26.766 1 96.75 276 SER B O 1
ATOM 6395 N N . PHE B 1 277 ? -19.094 -32.219 -27.109 1 96.69 277 PHE B N 1
ATOM 6396 C CA . PHE B 1 277 ? -18.781 -33 -25.922 1 96.69 277 PHE B CA 1
ATOM 6397 C C . PHE B 1 277 ? -19.328 -32.344 -24.672 1 96.69 277 PHE B C 1
ATOM 6399 O O . PHE B 1 277 ? -20 -33 -23.859 1 96.69 277 PHE B O 1
ATOM 6406 N N . LEU B 1 278 ? -19.078 -31.094 -24.516 1 98.06 278 LEU B N 1
ATOM 6407 C CA . LEU B 1 278 ? -19.484 -30.344 -23.328 1 98.06 278 LEU B CA 1
ATOM 6408 C C . LEU B 1 278 ? -21 -30.141 -23.297 1 98.06 278 LEU B C 1
ATOM 6410 O O . LEU B 1 278 ? -21.625 -30.281 -22.25 1 98.06 278 LEU B O 1
ATOM 6414 N N . ASP B 1 279 ? -21.594 -29.875 -24.453 1 97.44 279 ASP B N 1
ATOM 6415 C CA . ASP B 1 279 ? -23.047 -29.656 -24.547 1 97.44 279 ASP B CA 1
ATOM 6416 C C . ASP B 1 279 ? -23.812 -30.906 -24.141 1 97.44 279 ASP B C 1
ATOM 6418 O O . ASP B 1 279 ? -24.891 -30.812 -23.562 1 97.44 279 ASP B O 1
ATOM 6422 N N . ASN B 1 280 ? -23.219 -31.984 -24.438 1 96.56 280 ASN B N 1
ATOM 6423 C CA . ASN B 1 280 ? -23.922 -33.25 -24.234 1 96.56 280 ASN B CA 1
ATOM 6424 C C . ASN B 1 280 ? -23.625 -33.844 -22.844 1 96.56 280 ASN B C 1
ATOM 6426 O O . ASN B 1 280 ? -24.109 -34.906 -22.516 1 96.56 280 ASN B O 1
ATOM 6430 N N . ALA B 1 281 ? -22.812 -33.156 -22.125 1 97.12 281 ALA B N 1
ATOM 6431 C CA . ALA B 1 281 ? -22.531 -33.594 -20.75 1 97.12 281 ALA B CA 1
ATOM 6432 C C . ALA B 1 281 ? -23.562 -33.031 -19.781 1 97.12 281 ALA B C 1
ATOM 6434 O O . ALA B 1 281 ? -23.219 -32.219 -18.922 1 97.12 281 ALA B O 1
ATOM 6435 N N . ASN B 1 282 ? -24.719 -33.594 -19.75 1 95.31 282 ASN B N 1
ATOM 6436 C CA . ASN B 1 282 ? -25.859 -33.062 -19.016 1 95.31 282 ASN B CA 1
ATOM 6437 C C . ASN B 1 282 ? -25.672 -33.188 -17.5 1 95.31 282 ASN B C 1
ATOM 6439 O O . ASN B 1 282 ? -26.172 -32.375 -16.734 1 95.31 282 ASN B O 1
ATOM 6443 N N . GLU B 1 283 ? -24.953 -34.281 -17.141 1 96.38 283 GLU B N 1
ATOM 6444 C CA . GLU B 1 283 ? -24.719 -34.5 -15.703 1 96.38 283 GLU B CA 1
ATOM 6445 C C . GLU B 1 283 ? -23.578 -33.594 -15.203 1 96.38 283 GLU B C 1
ATOM 6447 O O . GLU B 1 283 ? -23.375 -33.469 -14 1 96.38 283 GLU B O 1
ATOM 6452 N N . GLY B 1 284 ? -22.859 -33.031 -16.156 1 98 284 GLY B N 1
ATOM 6453 C CA . GLY B 1 284 ? -21.781 -32.156 -15.789 1 98 284 GLY B CA 1
ATOM 6454 C C . GLY B 1 284 ? -20.422 -32.656 -16.234 1 98 284 GLY B C 1
ATOM 6455 O O . GLY B 1 284 ? -20.281 -33.812 -16.625 1 98 284 GLY B O 1
ATOM 6456 N N . VAL B 1 285 ? -19.453 -31.781 -16.203 1 98.75 285 VAL B N 1
ATOM 6457 C CA . VAL B 1 285 ? -18.094 -32.094 -16.625 1 98.75 285 VAL B CA 1
ATOM 6458 C C . VAL B 1 285 ? -17.109 -31.703 -15.523 1 98.75 285 VAL B C 1
ATOM 6460 O O . VAL B 1 285 ? -17.25 -30.656 -14.883 1 98.75 285 VAL B O 1
ATOM 6463 N N . ILE B 1 286 ? -16.203 -32.594 -15.266 1 98.81 286 ILE B N 1
ATOM 6464 C CA . ILE B 1 286 ? -14.992 -32.281 -14.516 1 98.81 286 ILE B CA 1
ATOM 6465 C C . ILE B 1 286 ? -13.844 -32.031 -15.484 1 98.81 286 ILE B C 1
ATOM 6467 O O . ILE B 1 286 ? -13.492 -32.906 -16.297 1 98.81 286 ILE B O 1
ATOM 6471 N N . TYR B 1 287 ? -13.344 -30.828 -15.414 1 98.81 287 TYR B N 1
ATOM 6472 C CA . TYR B 1 287 ? -12.164 -30.516 -16.219 1 98.81 287 TYR B CA 1
ATOM 6473 C C . TYR B 1 287 ? -10.883 -30.703 -15.406 1 98.81 287 TYR B C 1
ATOM 6475 O O . TYR B 1 287 ? -10.711 -30.094 -14.352 1 98.81 287 TYR B O 1
ATOM 6483 N N . PHE B 1 288 ? -10.008 -31.578 -15.906 1 98.62 288 PHE B N 1
ATOM 6484 C CA . PHE B 1 288 ? -8.766 -31.875 -15.203 1 98.62 288 PHE B CA 1
ATOM 6485 C C . PHE B 1 288 ? -7.559 -31.422 -16.016 1 98.62 288 PHE B C 1
ATOM 6487 O O . PHE B 1 288 ? -7.336 -31.891 -17.125 1 98.62 288 PHE B O 1
ATOM 6494 N N . SER B 1 289 ? -6.797 -30.469 -15.414 1 97.56 289 SER B N 1
ATOM 6495 C CA . SER B 1 289 ? -5.566 -29.984 -16.031 1 97.56 289 SER B CA 1
ATOM 6496 C C . SER B 1 289 ? -4.512 -29.656 -14.977 1 97.56 289 SER B C 1
ATOM 6498 O O . SER B 1 289 ? -4.828 -29.094 -13.93 1 97.56 289 SER B O 1
ATOM 6500 N N . LEU B 1 290 ? -3.303 -30.047 -15.273 1 93.12 290 LEU B N 1
ATOM 6501 C CA . LEU B 1 290 ? -2.201 -29.766 -14.359 1 93.12 290 LEU B CA 1
ATOM 6502 C C . LEU B 1 290 ? -1.315 -28.641 -14.906 1 93.12 290 LEU B C 1
ATOM 6504 O O . LEU B 1 290 ? -0.154 -28.516 -14.508 1 93.12 290 LEU B O 1
ATOM 6508 N N . GLY B 1 291 ? -1.838 -27.922 -15.867 1 87.06 291 GLY B N 1
ATOM 6509 C CA . GLY B 1 291 ? -1.128 -26.766 -16.391 1 87.06 291 GLY B CA 1
ATOM 6510 C C . GLY B 1 291 ? 0.024 -27.141 -17.297 1 87.06 291 GLY B C 1
ATOM 6511 O O . GLY B 1 291 ? -0.034 -28.141 -18 1 87.06 291 GLY B O 1
ATOM 6512 N N . SER B 1 292 ? 1.059 -26.203 -17.406 1 80.06 292 SER B N 1
ATOM 6513 C CA . SER B 1 292 ? 2.145 -26.375 -18.359 1 80.06 292 SER B CA 1
ATOM 6514 C C . SER B 1 292 ? 3.393 -26.938 -17.688 1 80.06 292 SER B C 1
ATOM 6516 O O . SER B 1 292 ? 4.23 -27.562 -18.359 1 80.06 292 SER B O 1
ATOM 6518 N N . ASN B 1 293 ? 3.48 -26.797 -16.391 1 80.19 293 ASN B N 1
ATOM 6519 C CA . ASN B 1 293 ? 4.723 -27.172 -15.727 1 80.19 293 ASN B CA 1
ATOM 6520 C C . ASN B 1 293 ? 4.707 -28.625 -15.289 1 80.19 293 ASN B C 1
ATOM 6522 O O . ASN B 1 293 ? 5.734 -29.312 -15.344 1 80.19 293 ASN B O 1
ATOM 6526 N N . VAL B 1 294 ? 3.525 -29.047 -14.867 1 82.81 294 VAL B N 1
ATOM 6527 C CA . VAL B 1 294 ? 3.35 -30.453 -14.484 1 82.81 294 VAL B CA 1
ATOM 6528 C C . VAL B 1 294 ? 2.645 -31.219 -15.602 1 82.81 294 VAL B C 1
ATOM 6530 O O . VAL B 1 294 ? 1.55 -30.828 -16.031 1 82.81 294 VAL B O 1
ATOM 6533 N N . GLN B 1 295 ? 3.309 -32.25 -15.992 1 88.94 295 GLN B N 1
ATOM 6534 C CA . GLN B 1 295 ? 2.701 -33.094 -17.031 1 88.94 295 GLN B CA 1
ATOM 6535 C C . GLN B 1 295 ? 1.977 -34.281 -16.438 1 88.94 295 GLN B C 1
ATOM 6537 O O . GLN B 1 295 ? 2.521 -35 -15.586 1 88.94 295 GLN B O 1
ATOM 6542 N N . SER B 1 296 ? 0.809 -34.5 -16.922 1 93 296 SER B N 1
ATOM 6543 C CA . SER B 1 296 ? -0.015 -35.594 -16.422 1 93 296 SER B CA 1
ATOM 6544 C C . SER B 1 296 ? 0.655 -36.938 -16.672 1 93 296 SER B C 1
ATOM 6546 O O . SER B 1 296 ? 0.515 -37.875 -15.875 1 93 296 SER B O 1
ATOM 6548 N N . VAL B 1 297 ? 1.413 -37.031 -17.719 1 91.94 297 VAL B N 1
ATOM 6549 C CA . VAL B 1 297 ? 2.045 -38.281 -18.078 1 91.94 297 VAL B CA 1
ATOM 6550 C C . VAL B 1 297 ? 3.123 -38.625 -17.062 1 91.94 297 VAL B C 1
ATOM 6552 O O . VAL B 1 297 ? 3.518 -39.781 -16.938 1 91.94 297 VAL B O 1
ATOM 6555 N N . ASN B 1 298 ? 3.57 -37.562 -16.359 1 88.81 298 ASN B N 1
ATOM 6556 C CA . ASN B 1 298 ? 4.703 -37.75 -15.453 1 88.81 298 ASN B CA 1
ATOM 6557 C C . ASN B 1 298 ? 4.246 -37.938 -14.008 1 88.81 298 ASN B C 1
ATOM 6559 O O . ASN B 1 298 ? 5.074 -38.062 -13.109 1 88.81 298 ASN B O 1
ATOM 6563 N N . ILE B 1 299 ? 2.926 -37.906 -13.734 1 91.88 299 ILE B N 1
ATOM 6564 C CA . ILE B 1 299 ? 2.508 -38.062 -12.352 1 91.88 299 ILE B CA 1
ATOM 6565 C C . ILE B 1 299 ? 2.719 -39.531 -11.898 1 91.88 299 ILE B C 1
ATOM 6567 O O . ILE B 1 299 ? 2.732 -40.438 -12.727 1 91.88 299 ILE B O 1
ATOM 6571 N N . PRO B 1 300 ? 2.859 -39.719 -10.594 1 91.44 300 PRO B N 1
ATOM 6572 C CA . PRO B 1 300 ? 3.078 -41.062 -10.109 1 91.44 300 PRO B CA 1
ATOM 6573 C C . PRO B 1 300 ? 1.948 -42.031 -10.492 1 91.44 300 PRO B C 1
ATOM 6575 O O . PRO B 1 300 ? 0.778 -41.625 -10.492 1 91.44 300 PRO B O 1
ATOM 6578 N N . ASP B 1 301 ? 2.307 -43.281 -10.664 1 93.56 301 ASP B N 1
ATOM 6579 C CA . ASP B 1 301 ? 1.354 -44.281 -11.117 1 93.56 301 ASP B CA 1
ATOM 6580 C C . ASP B 1 301 ? 0.21 -44.438 -10.117 1 93.56 301 ASP B C 1
ATOM 6582 O O . ASP B 1 301 ? -0.949 -44.594 -10.508 1 93.56 301 ASP B O 1
ATOM 6586 N N . HIS B 1 302 ? 0.59 -44.438 -8.891 1 94.44 302 HIS B N 1
ATOM 6587 C CA . HIS B 1 302 ? -0.449 -44.656 -7.891 1 94.44 302 HIS B CA 1
ATOM 6588 C C . HIS B 1 302 ? -1.479 -43.531 -7.93 1 94.44 302 HIS B C 1
ATOM 6590 O O . HIS B 1 302 ? -2.674 -43.781 -7.734 1 94.44 302 HIS B O 1
ATOM 6596 N N . VAL B 1 303 ? -1.037 -42.312 -8.172 1 96.19 303 VAL B N 1
ATOM 6597 C CA . VAL B 1 303 ? -1.94 -41.188 -8.273 1 96.19 303 VAL B CA 1
ATOM 6598 C C . VAL B 1 303 ? -2.82 -41.312 -9.516 1 96.19 303 VAL B C 1
ATOM 6600 O O . VAL B 1 303 ? -4.043 -41.156 -9.438 1 96.19 303 VAL B O 1
ATOM 6603 N N . ARG B 1 304 ? -2.225 -41.625 -10.648 1 96.31 304 ARG B N 1
ATOM 6604 C CA . ARG B 1 304 ? -2.939 -41.781 -11.914 1 96.31 304 ARG B CA 1
ATOM 6605 C C . ARG B 1 304 ? -4.012 -42.875 -11.797 1 96.31 304 ARG B C 1
ATOM 6607 O O . ARG B 1 304 ? -5.16 -42.656 -12.203 1 96.31 304 ARG B O 1
ATOM 6614 N N . ASN B 1 305 ? -3.629 -44 -11.234 1 96.62 305 ASN B N 1
ATOM 6615 C CA . ASN B 1 305 ? -4.551 -45.125 -11.102 1 96.62 305 ASN B CA 1
ATOM 6616 C C . ASN B 1 305 ? -5.719 -44.781 -10.18 1 96.62 305 ASN B C 1
ATOM 6618 O O . ASN B 1 305 ? -6.867 -45.125 -10.461 1 96.62 305 ASN B O 1
ATOM 6622 N N . THR B 1 306 ? -5.359 -44.125 -9.102 1 97.75 306 THR B N 1
ATOM 6623 C CA . THR B 1 306 ? -6.391 -43.719 -8.156 1 97.75 306 THR B CA 1
ATOM 6624 C C . THR B 1 306 ? -7.395 -42.781 -8.82 1 97.75 306 THR B C 1
ATOM 6626 O O . THR B 1 306 ? -8.602 -42.938 -8.617 1 97.75 306 THR B O 1
ATOM 6629 N N . LEU B 1 307 ? -6.906 -41.875 -9.578 1 98.19 307 LEU B N 1
ATOM 6630 C CA . LEU B 1 307 ? -7.77 -40.906 -10.281 1 98.19 307 LEU B CA 1
ATOM 6631 C C . LEU B 1 307 ? -8.664 -41.625 -11.289 1 98.19 307 LEU B C 1
ATOM 6633 O O . LEU B 1 307 ? -9.867 -41.375 -11.344 1 98.19 307 LEU B O 1
ATOM 6637 N N . ILE B 1 308 ? -8.078 -42.531 -12.031 1 97.81 308 ILE B N 1
ATOM 6638 C CA . ILE B 1 308 ? -8.805 -43.281 -13.055 1 97.81 308 ILE B CA 1
ATOM 6639 C C . ILE B 1 308 ? -9.93 -44.062 -12.406 1 97.81 308 ILE B C 1
ATOM 6641 O O . ILE B 1 308 ? -11.062 -44.062 -12.891 1 97.81 308 ILE B O 1
ATOM 6645 N N . GLU B 1 309 ? -9.633 -44.719 -11.336 1 97.94 309 GLU B N 1
ATOM 6646 C CA . GLU B 1 309 ? -10.633 -45.5 -10.625 1 97.94 309 GLU B CA 1
ATOM 6647 C C . GLU B 1 309 ? -11.75 -44.625 -10.078 1 97.94 309 GLU B C 1
ATOM 6649 O O . GLU B 1 309 ? -12.922 -44.969 -10.148 1 97.94 309 GLU B O 1
ATOM 6654 N N . ALA B 1 310 ? -11.367 -43.531 -9.539 1 98.44 310 ALA B N 1
ATOM 6655 C CA . ALA B 1 310 ? -12.352 -42.625 -8.992 1 98.44 310 ALA B CA 1
ATOM 6656 C C . ALA B 1 310 ? -13.242 -42.062 -10.102 1 98.44 310 ALA B C 1
ATOM 6658 O O . ALA B 1 310 ? -14.469 -42 -9.953 1 98.44 310 ALA B O 1
ATOM 6659 N N . PHE B 1 311 ? -12.664 -41.625 -11.227 1 98.62 311 PHE B N 1
ATOM 6660 C CA . PHE B 1 311 ? -13.398 -41.031 -12.328 1 98.62 311 PHE B CA 1
ATOM 6661 C C . PHE B 1 311 ? -14.414 -42 -12.898 1 98.62 311 PHE B C 1
ATOM 6663 O O . PHE B 1 311 ? -15.523 -41.594 -13.266 1 98.62 311 PHE B O 1
ATOM 6670 N N . ALA B 1 312 ? -14.023 -43.219 -12.93 1 98 312 ALA B N 1
ATOM 6671 C CA . ALA B 1 312 ? -14.867 -44.25 -13.516 1 98 312 ALA B CA 1
ATOM 6672 C C . ALA B 1 312 ? -16.188 -44.375 -12.766 1 98 312 ALA B C 1
ATOM 6674 O O . ALA B 1 312 ? -17.203 -44.781 -13.336 1 98 312 ALA B O 1
ATOM 6675 N N . GLU B 1 313 ? -16.203 -44 -11.57 1 97.94 313 GLU B N 1
ATOM 6676 C CA . GLU B 1 313 ? -17.375 -44.188 -10.719 1 97.94 313 GLU B CA 1
ATOM 6677 C C . GLU B 1 313 ? -18.203 -42.906 -10.625 1 97.94 313 GLU B C 1
ATOM 6679 O O . GLU B 1 313 ? -19.266 -42.875 -10 1 97.94 313 GLU B O 1
ATOM 6684 N N . LEU B 1 314 ? -17.781 -41.844 -11.242 1 98.06 314 LEU B N 1
ATOM 6685 C CA . LEU B 1 314 ? -18.469 -40.562 -11.164 1 98.06 314 LEU B CA 1
ATOM 6686 C C . LEU B 1 314 ? -19.562 -40.5 -12.227 1 98.06 314 LEU B C 1
ATOM 6688 O O . LEU B 1 314 ? -19.406 -41.031 -13.328 1 98.06 314 LEU B O 1
ATOM 6692 N N . PRO B 1 315 ? -20.625 -39.844 -11.93 1 97 315 PRO B N 1
ATOM 6693 C CA . PRO B 1 315 ? -21.703 -39.688 -12.922 1 97 315 PRO B CA 1
ATOM 6694 C C . PRO B 1 315 ? -21.375 -38.594 -13.961 1 97 315 PRO B C 1
ATOM 6696 O O . PRO B 1 315 ? -22.172 -38.344 -14.867 1 97 315 PRO B O 1
ATOM 6699 N N . TYR B 1 316 ? -20.203 -37.938 -13.914 1 98.31 316 TYR B N 1
ATOM 6700 C CA . TYR B 1 316 ? -19.812 -36.844 -14.758 1 98.31 316 TYR B CA 1
ATOM 6701 C C . TYR B 1 316 ? -18.906 -37.312 -15.898 1 98.31 316 TYR B C 1
ATOM 6703 O O . TYR B 1 316 ? -18.266 -38.344 -15.797 1 98.31 316 TYR B O 1
ATOM 6711 N N . LYS B 1 317 ? -18.859 -36.562 -16.953 1 98.38 317 LYS B N 1
ATOM 6712 C CA . LYS B 1 317 ? -17.766 -36.719 -17.906 1 98.38 317 LYS B CA 1
ATOM 6713 C C . LYS B 1 317 ? -16.516 -36 -17.422 1 98.38 317 LYS B C 1
ATOM 6715 O O . LYS B 1 317 ? -16.594 -34.969 -16.766 1 98.38 317 LYS B O 1
ATOM 6720 N N . VAL B 1 318 ? -15.398 -36.625 -17.688 1 98.5 318 VAL B N 1
ATOM 6721 C CA . VAL B 1 318 ? -14.125 -36.031 -17.297 1 98.5 318 VAL B CA 1
ATOM 6722 C C . VAL B 1 318 ? -13.32 -35.688 -18.547 1 98.5 318 VAL B C 1
ATOM 6724 O O . VAL B 1 318 ? -13.078 -36.5 -19.406 1 98.5 318 VAL B O 1
ATOM 6727 N N . LEU B 1 319 ? -13.023 -34.438 -18.672 1 98.44 319 LEU B N 1
ATOM 6728 C CA . LEU B 1 319 ? -12.102 -33.938 -19.688 1 98.44 319 LEU B CA 1
ATOM 6729 C C . LEU B 1 319 ? -10.711 -33.719 -19.109 1 98.44 319 LEU B C 1
ATOM 6731 O O . LEU B 1 319 ? -10.508 -32.844 -18.281 1 98.44 319 LEU B O 1
ATOM 6735 N N . TRP B 1 320 ? -9.734 -34.531 -19.531 1 98.12 320 TRP B N 1
ATOM 6736 C CA . TRP B 1 320 ? -8.406 -34.594 -18.938 1 98.12 320 TRP B CA 1
ATOM 6737 C C . TRP B 1 320 ? -7.336 -34.188 -19.938 1 98.12 320 TRP B C 1
ATOM 6739 O O . TRP B 1 320 ? -7.137 -34.844 -20.953 1 98.12 320 TRP B O 1
ATOM 6749 N N . LYS B 1 321 ? -6.656 -33 -19.703 1 97.5 321 LYS B N 1
ATOM 6750 C CA . LYS B 1 321 ? -5.469 -32.688 -20.484 1 97.5 321 LYS B CA 1
ATOM 6751 C C . LYS B 1 321 ? -4.344 -33.688 -20.219 1 97.5 321 LYS B C 1
ATOM 6753 O O . LYS B 1 321 ? -3.773 -33.688 -19.125 1 97.5 321 LYS B O 1
ATOM 6758 N N . PHE B 1 322 ? -4.004 -34.438 -21.172 1 95.94 322 PHE B N 1
ATOM 6759 C CA . PHE B 1 322 ? -3.062 -35.531 -21.062 1 95.94 322 PHE B CA 1
ATOM 6760 C C . PHE B 1 322 ? -2.098 -35.562 -22.25 1 95.94 322 PHE B C 1
ATOM 6762 O O . PHE B 1 322 ? -2.52 -35.656 -23.391 1 95.94 322 PHE B O 1
ATOM 6769 N N . GLU B 1 323 ? -0.806 -35.5 -22 1 93.06 323 GLU B N 1
ATOM 6770 C CA . GLU B 1 323 ? 0.202 -35.219 -23.016 1 93.06 323 GLU B CA 1
ATOM 6771 C C . GLU B 1 323 ? 0.541 -36.438 -23.844 1 93.06 323 GLU B C 1
ATOM 6773 O O . GLU B 1 323 ? 1.501 -36.438 -24.609 1 93.06 323 GLU B O 1
ATOM 6778 N N . ALA B 1 324 ? -0.22 -37.531 -23.719 1 93.88 324 ALA B N 1
ATOM 6779 C CA . ALA B 1 324 ? -0.059 -38.719 -24.547 1 93.88 324 ALA B CA 1
ATOM 6780 C C . ALA B 1 324 ? -1.356 -39.062 -25.266 1 93.88 324 ALA B C 1
ATOM 6782 O O . ALA B 1 324 ? -2.414 -38.5 -24.953 1 93.88 324 ALA B O 1
ATOM 6783 N N . ASN B 1 325 ? -1.233 -40.031 -26.188 1 92.94 325 ASN B N 1
ATOM 6784 C CA . ASN B 1 325 ? -2.371 -40.375 -27.031 1 92.94 325 ASN B CA 1
ATOM 6785 C C . ASN B 1 325 ? -3.26 -41.438 -26.375 1 92.94 325 ASN B C 1
ATOM 6787 O O . ASN B 1 325 ? -4.398 -41.625 -26.781 1 92.94 325 ASN B O 1
ATOM 6791 N N . SER B 1 326 ? -2.703 -42.031 -25.406 1 93.5 326 SER B N 1
ATOM 6792 C CA . SER B 1 326 ? -3.48 -43.094 -24.75 1 93.5 326 SER B CA 1
ATOM 6793 C C . SER B 1 326 ? -3.322 -43.031 -23.234 1 93.5 326 SER B C 1
ATOM 6795 O O . SER B 1 326 ? -2.248 -42.688 -22.734 1 93.5 326 SER B O 1
ATOM 6797 N N . LEU B 1 327 ? -4.383 -43.25 -22.625 1 94.31 327 LEU B N 1
ATOM 6798 C CA . LEU B 1 327 ? -4.445 -43.406 -21.172 1 94.31 327 LEU B CA 1
ATOM 6799 C C . LEU B 1 327 ? -4.707 -44.844 -20.766 1 94.31 327 LEU B C 1
ATOM 6801 O O . LEU B 1 327 ? -5.723 -45.438 -21.156 1 94.31 327 LEU B O 1
ATOM 6805 N N . PRO B 1 328 ? -3.82 -45.406 -20.062 1 90.62 328 PRO B N 1
ATOM 6806 C CA . PRO B 1 328 ? -4.062 -46.812 -19.656 1 90.62 328 PRO B CA 1
ATOM 6807 C C . PRO B 1 328 ? -5.367 -46.969 -18.875 1 90.62 328 PRO B C 1
ATOM 6809 O O . PRO B 1 328 ? -5.648 -46.188 -17.953 1 90.62 328 PRO B O 1
ATOM 6812 N N . ASN B 1 329 ? -6.176 -47.969 -19.266 1 93.06 329 ASN B N 1
ATOM 6813 C CA . ASN B 1 329 ? -7.426 -48.281 -18.578 1 93.06 329 ASN B CA 1
ATOM 6814 C C . ASN B 1 329 ? -8.383 -47.094 -18.594 1 93.06 329 ASN B C 1
ATOM 6816 O O . ASN B 1 329 ? -9.047 -46.812 -17.594 1 93.06 329 ASN B O 1
ATOM 6820 N N . GLN B 1 330 ? -8.359 -46.406 -19.641 1 96.06 330 GLN B N 1
ATOM 6821 C CA . GLN B 1 330 ? -9.195 -45.188 -19.766 1 96.06 330 GLN B CA 1
ATOM 6822 C C . GLN B 1 330 ? -10.672 -45.531 -19.625 1 96.06 330 GLN B C 1
ATOM 6824 O O . GLN B 1 330 ? -11.219 -46.312 -20.422 1 96.06 330 GLN B O 1
ATOM 6829 N N . PRO B 1 331 ? -11.297 -45 -18.609 1 97.19 331 PRO B N 1
ATOM 6830 C CA . PRO B 1 331 ? -12.742 -45.219 -18.484 1 97.19 331 PRO B CA 1
ATOM 6831 C C . PRO B 1 331 ? -13.531 -44.594 -19.641 1 97.19 331 PRO B C 1
ATOM 6833 O O . PRO B 1 331 ? -13.047 -43.688 -20.312 1 97.19 331 PRO B O 1
ATOM 6836 N N . LYS B 1 332 ? -14.805 -45 -19.812 1 95.88 332 LYS B N 1
ATOM 6837 C CA . LYS B 1 332 ? -15.656 -44.562 -20.922 1 95.88 332 LYS B CA 1
ATOM 6838 C C . LYS B 1 332 ? -16 -43.062 -20.781 1 95.88 332 LYS B C 1
ATOM 6840 O O . LYS B 1 332 ? -16.188 -42.375 -21.781 1 95.88 332 LYS B O 1
ATOM 6845 N N . ASN B 1 333 ? -16.078 -42.656 -19.594 1 97.25 333 ASN B N 1
ATOM 6846 C CA . ASN B 1 333 ? -16.516 -41.281 -19.375 1 97.25 333 ASN B CA 1
ATOM 6847 C C . ASN B 1 333 ? -15.344 -40.312 -19.328 1 97.25 333 ASN B C 1
ATOM 6849 O O . ASN B 1 333 ? -15.523 -39.125 -19.031 1 97.25 333 ASN B O 1
ATOM 6853 N N . VAL B 1 334 ? -14.117 -40.812 -19.547 1 97.75 334 VAL B N 1
ATOM 6854 C CA . VAL B 1 334 ? -12.93 -39.938 -19.5 1 97.75 334 VAL B CA 1
ATOM 6855 C C . VAL B 1 334 ? -12.445 -39.688 -20.922 1 97.75 334 VAL B C 1
ATOM 6857 O O . VAL B 1 334 ? -12.18 -40.594 -21.688 1 97.75 334 VAL B O 1
ATOM 6860 N N . HIS B 1 335 ? -12.352 -38.406 -21.266 1 96.81 335 HIS B N 1
ATOM 6861 C CA . HIS B 1 335 ? -11.812 -37.969 -22.547 1 96.81 335 HIS B CA 1
ATOM 6862 C C . HIS B 1 335 ? -10.492 -37.25 -22.375 1 96.81 335 HIS B C 1
ATOM 6864 O O . HIS B 1 335 ? -10.391 -36.344 -21.531 1 96.81 335 HIS B O 1
ATOM 6870 N N . ILE B 1 336 ? -9.461 -37.594 -23.188 1 97 336 ILE B N 1
ATOM 6871 C CA . ILE B 1 336 ? -8.141 -36.969 -23.047 1 97 336 ILE B CA 1
ATOM 6872 C C . ILE B 1 336 ? -7.797 -36.188 -24.312 1 97 336 ILE B C 1
ATOM 6874 O O . ILE B 1 336 ? -8.273 -36.531 -25.391 1 97 336 ILE B O 1
ATOM 6878 N N . ASN B 1 337 ? -7.121 -35.156 -24.141 1 95.31 337 ASN B N 1
ATOM 6879 C CA . ASN B 1 337 ? -6.531 -34.375 -25.234 1 95.31 337 ASN B CA 1
ATOM 6880 C C . ASN B 1 337 ? -5.207 -33.719 -24.812 1 95.31 337 ASN B C 1
ATOM 6882 O O . ASN B 1 337 ? -5.039 -33.344 -23.656 1 95.31 337 ASN B O 1
ATOM 6886 N N . LYS B 1 338 ? -4.285 -33.656 -25.766 1 94.06 338 LYS B N 1
ATOM 6887 C CA . LYS B 1 338 ? -2.951 -33.125 -25.484 1 94.06 338 LYS B CA 1
ATOM 6888 C C . LYS B 1 338 ? -2.996 -31.625 -25.188 1 94.06 338 LYS B C 1
ATOM 6890 O O . LYS B 1 338 ? -2.172 -31.109 -24.438 1 94.06 338 LYS B O 1
ATOM 6895 N N . TRP B 1 339 ? -3.871 -31 -25.875 1 91.88 339 TRP B N 1
ATOM 6896 C CA . TRP B 1 339 ? -4.062 -29.562 -25.672 1 91.88 339 TRP B CA 1
ATOM 6897 C C . TRP B 1 339 ? -5.543 -29.219 -25.594 1 91.88 339 TRP B C 1
ATOM 6899 O O . TRP B 1 339 ? -6.348 -29.75 -26.375 1 91.88 339 TRP B O 1
ATOM 6909 N N . LEU B 1 340 ? -5.895 -28.391 -24.625 1 95.81 340 LEU B N 1
ATOM 6910 C CA . LEU B 1 340 ? -7.266 -27.953 -24.406 1 95.81 340 LEU B CA 1
ATOM 6911 C C . LEU B 1 340 ? -7.316 -26.453 -24.141 1 95.81 340 LEU B C 1
ATOM 6913 O O . LEU B 1 340 ? -6.496 -25.922 -23.375 1 95.81 340 LEU B O 1
ATOM 6917 N N . PRO B 1 341 ? -8.25 -25.703 -24.797 1 96.44 341 PRO B N 1
ATOM 6918 C CA . PRO B 1 341 ? -8.422 -24.281 -24.484 1 96.44 341 PRO B CA 1
ATOM 6919 C C . PRO B 1 341 ? -9.055 -24.062 -23.109 1 96.44 341 PRO B C 1
ATOM 6921 O O . PRO B 1 341 ? -10.258 -23.781 -23.031 1 96.44 341 PRO B O 1
ATOM 6924 N N . GLN B 1 342 ? -8.297 -24.016 -22.125 1 97.06 342 GLN B N 1
ATOM 6925 C CA . GLN B 1 342 ? -8.703 -24.094 -20.734 1 97.06 342 GLN B CA 1
ATOM 6926 C C . GLN B 1 342 ? -9.695 -22.984 -20.391 1 97.06 342 GLN B C 1
ATOM 6928 O O . GLN B 1 342 ? -10.758 -23.25 -19.828 1 97.06 342 GLN B O 1
ATOM 6933 N N . GLN B 1 343 ? -9.391 -21.75 -20.719 1 97.06 343 GLN B N 1
ATOM 6934 C CA . GLN B 1 343 ? -10.242 -20.625 -20.359 1 97.06 343 GLN B CA 1
ATOM 6935 C C . GLN B 1 343 ? -11.625 -20.766 -20.969 1 97.06 343 GLN B C 1
ATOM 6937 O O . GLN B 1 343 ? -12.633 -20.438 -20.328 1 97.06 343 GLN B O 1
ATOM 6942 N N . ASP B 1 344 ? -11.664 -21.219 -22.203 1 98.25 344 ASP B N 1
ATOM 6943 C CA . ASP B 1 344 ? -12.938 -21.375 -22.906 1 98.25 344 ASP B CA 1
ATOM 6944 C C . ASP B 1 344 ? -13.734 -22.547 -22.359 1 98.25 344 ASP B C 1
ATOM 6946 O O . ASP B 1 344 ? -14.961 -22.5 -22.266 1 98.25 344 ASP B O 1
ATOM 6950 N N . ILE B 1 345 ? -13.055 -23.578 -22.031 1 98.44 345 ILE B N 1
ATOM 6951 C CA . ILE B 1 345 ? -13.711 -24.75 -21.438 1 98.44 345 ILE B CA 1
ATOM 6952 C C . ILE B 1 345 ? -14.328 -24.359 -20.094 1 98.44 345 ILE B C 1
ATOM 6954 O O . ILE B 1 345 ? -15.492 -24.672 -19.828 1 98.44 345 ILE B O 1
ATOM 6958 N N . LEU B 1 346 ? -13.602 -23.625 -19.281 1 98.56 346 LEU B N 1
ATOM 6959 C CA . LEU B 1 346 ? -14.062 -23.234 -17.969 1 98.56 346 LEU B CA 1
ATOM 6960 C C . LEU B 1 346 ? -15.266 -22.297 -18.062 1 98.56 346 LEU B C 1
ATOM 6962 O O . LEU B 1 346 ? -16.031 -22.172 -17.109 1 98.56 346 LEU B O 1
ATOM 6966 N N . ALA B 1 347 ? -15.422 -21.703 -19.203 1 98.25 347 ALA B N 1
ATOM 6967 C CA . ALA B 1 347 ? -16.531 -20.781 -19.406 1 98.25 347 ALA B CA 1
ATOM 6968 C C . ALA B 1 347 ? -17.828 -21.531 -19.719 1 98.25 347 ALA B C 1
ATOM 6970 O O . ALA B 1 347 ? -18.922 -20.953 -19.688 1 98.25 347 ALA B O 1
ATOM 6971 N N . HIS B 1 348 ? -17.766 -22.797 -20.062 1 98.19 348 HIS B N 1
ATOM 6972 C CA . HIS B 1 348 ? -18.938 -23.578 -20.438 1 98.19 348 HIS B CA 1
ATOM 6973 C C . HIS B 1 348 ? -19.797 -23.875 -19.219 1 98.19 348 HIS B C 1
ATOM 6975 O O . HIS B 1 348 ? -19.297 -24.266 -18.156 1 98.19 348 HIS B O 1
ATOM 6981 N N . PRO B 1 349 ? -21.094 -23.766 -19.281 1 97 349 PRO B N 1
ATOM 6982 C CA . PRO B 1 349 ? -21.969 -23.875 -18.125 1 97 349 PRO B CA 1
ATOM 6983 C C . PRO B 1 349 ? -22.016 -25.281 -17.547 1 97 349 PRO B C 1
ATOM 6985 O O . PRO B 1 349 ? -22.344 -25.469 -16.375 1 97 349 PRO B O 1
ATOM 6988 N N . ASN B 1 350 ? -21.625 -26.266 -18.344 1 98.25 350 ASN B N 1
ATOM 6989 C CA . ASN B 1 350 ? -21.719 -27.641 -17.875 1 98.25 350 ASN B CA 1
ATOM 6990 C C . ASN B 1 350 ? -20.484 -28.062 -17.109 1 98.25 350 ASN B C 1
ATOM 6992 O O . ASN B 1 350 ? -20.422 -29.141 -16.531 1 98.25 350 ASN B O 1
ATOM 6996 N N . VAL B 1 351 ? -19.453 -27.219 -17.078 1 98.69 351 VAL B N 1
ATOM 6997 C CA . VAL B 1 351 ? -18.281 -27.516 -16.266 1 98.69 351 VAL B CA 1
ATOM 6998 C C . VAL B 1 351 ? -18.594 -27.25 -14.789 1 98.69 351 VAL B C 1
ATOM 7000 O O . VAL B 1 351 ? -18.859 -26.094 -14.406 1 98.69 351 VAL B O 1
ATOM 7003 N N . LYS B 1 352 ? -18.5 -28.281 -14.016 1 98.44 352 LYS B N 1
ATOM 7004 C CA . LYS B 1 352 ? -18.922 -28.172 -12.617 1 98.44 352 LYS B CA 1
ATOM 7005 C C . LYS B 1 352 ? -17.703 -27.969 -11.703 1 98.44 352 LYS B C 1
ATOM 7007 O O . LYS B 1 352 ? -17.812 -27.297 -10.68 1 98.44 352 LYS B O 1
ATOM 7012 N N . VAL B 1 353 ? -16.625 -28.625 -12.062 1 98.81 353 VAL B N 1
ATOM 7013 C CA . VAL B 1 353 ? -15.438 -28.594 -11.203 1 98.81 353 VAL B CA 1
ATOM 7014 C C . VAL B 1 353 ? -14.18 -28.5 -12.062 1 98.81 353 VAL B C 1
ATOM 7016 O O . VAL B 1 353 ? -14.086 -29.141 -13.117 1 98.81 353 VAL B O 1
ATOM 7019 N N . PHE B 1 354 ? -13.281 -27.672 -11.664 1 98.88 354 PHE B N 1
ATOM 7020 C CA . PHE B 1 354 ? -11.922 -27.641 -12.203 1 98.88 354 PHE B CA 1
ATOM 7021 C C . PHE B 1 354 ? -10.961 -28.391 -11.297 1 98.88 354 PHE B C 1
ATOM 7023 O O . PHE B 1 354 ? -10.633 -27.922 -10.203 1 98.88 354 PHE B O 1
ATOM 7030 N N . LEU B 1 355 ? -10.625 -29.578 -11.648 1 98.75 355 LEU B N 1
ATOM 7031 C CA . LEU B 1 355 ? -9.547 -30.297 -10.984 1 98.75 355 LEU B CA 1
ATOM 7032 C C . LEU B 1 355 ? -8.18 -29.812 -11.461 1 98.75 355 LEU B C 1
ATOM 7034 O O . LEU B 1 355 ? -7.805 -30.062 -12.609 1 98.75 355 LEU B O 1
ATOM 7038 N N . SER B 1 356 ? -7.469 -29.094 -10.586 1 97.25 356 SER B N 1
ATOM 7039 C CA . SER B 1 356 ? -6.289 -28.328 -11.008 1 97.25 356 SER B CA 1
ATOM 7040 C C . SER B 1 356 ? -5.152 -28.484 -10 1 97.25 356 SER B C 1
ATOM 7042 O O . SER B 1 356 ? -5.375 -28.859 -8.852 1 97.25 356 SER B O 1
ATOM 7044 N N . GLN B 1 357 ? -3.963 -28.266 -10.453 1 94.81 357 GLN B N 1
ATOM 7045 C CA . GLN B 1 357 ? -2.826 -28.172 -9.547 1 94.81 357 GLN B CA 1
ATOM 7046 C C . GLN B 1 357 ? -2.861 -26.875 -8.742 1 94.81 357 GLN B C 1
ATOM 7048 O O . GLN B 1 357 ? -2.143 -26.734 -7.754 1 94.81 357 GLN B O 1
ATOM 7053 N N . CYS B 1 358 ? -3.6 -25.906 -9.203 1 93.38 358 CYS B N 1
ATOM 7054 C CA . CYS B 1 358 ? -3.863 -24.656 -8.492 1 93.38 358 CYS B CA 1
ATOM 7055 C C . CYS B 1 358 ? -2.682 -23.703 -8.617 1 93.38 358 CYS B C 1
ATOM 7057 O O . CYS B 1 358 ? -2.258 -23.094 -7.621 1 93.38 358 CYS B O 1
ATOM 7059 N N . GLY B 1 359 ? -2.18 -23.641 -9.867 1 92.19 359 GLY B N 1
ATOM 7060 C CA . GLY B 1 359 ? -1.296 -22.531 -10.164 1 92.19 359 GLY B CA 1
ATOM 7061 C C . GLY B 1 359 ? -2.018 -21.188 -10.227 1 92.19 359 GLY B C 1
ATOM 7062 O O . GLY B 1 359 ? -3.223 -21.141 -10.484 1 92.19 359 GLY B O 1
ATOM 7063 N N . LEU B 1 360 ? -1.362 -20.188 -10.039 1 91.94 360 LEU B N 1
ATOM 7064 C CA . LEU B 1 360 ? -1.96 -18.859 -9.938 1 91.94 360 LEU B CA 1
ATOM 7065 C C . LEU B 1 360 ? -2.801 -18.531 -11.164 1 91.94 360 LEU B C 1
ATOM 7067 O O . LEU B 1 360 ? -3.949 -18.109 -11.047 1 91.94 360 LEU B O 1
ATOM 7071 N N . GLN B 1 361 ? -2.266 -18.75 -12.359 1 93.75 361 GLN B N 1
ATOM 7072 C CA . GLN B 1 361 ? -2.982 -18.391 -13.578 1 93.75 361 GLN B CA 1
ATOM 7073 C C . GLN B 1 361 ? -4.234 -19.25 -13.742 1 93.75 361 GLN B C 1
ATOM 7075 O O . GLN B 1 361 ? -5.277 -18.75 -14.188 1 93.75 361 GLN B O 1
ATOM 7080 N N . SER B 1 362 ? -4.078 -20.484 -13.406 1 95.69 362 SER B N 1
ATOM 7081 C CA . SER B 1 362 ? -5.234 -21.375 -13.492 1 95.69 362 SER B CA 1
ATOM 7082 C C . SER B 1 362 ? -6.316 -20.953 -12.492 1 95.69 362 SER B C 1
ATOM 7084 O O . SER B 1 362 ? -7.504 -21.016 -12.812 1 95.69 362 SER B O 1
ATOM 7086 N N . ILE B 1 363 ? -5.902 -20.609 -11.352 1 95.94 363 ILE B N 1
ATOM 7087 C CA . ILE B 1 363 ? -6.844 -20.172 -10.328 1 95.94 363 ILE B CA 1
ATOM 7088 C C . ILE B 1 363 ? -7.594 -18.938 -10.812 1 95.94 363 ILE B C 1
ATOM 7090 O O . ILE B 1 363 ? -8.82 -18.844 -10.68 1 95.94 363 ILE B O 1
ATOM 7094 N N . GLU B 1 364 ? -6.875 -18.016 -11.344 1 96 364 GLU B N 1
ATOM 7095 C CA . GLU B 1 364 ? -7.508 -16.797 -11.836 1 96 364 GLU B CA 1
ATOM 7096 C C . GLU B 1 364 ? -8.516 -17.094 -12.945 1 96 364 GLU B C 1
ATOM 7098 O O . GLU B 1 364 ? -9.57 -16.469 -13.031 1 96 364 GLU B O 1
ATOM 7103 N N . GLU B 1 365 ? -8.156 -18.062 -13.797 1 97.31 365 GLU B N 1
ATOM 7104 C CA . GLU B 1 365 ? -9.086 -18.469 -14.844 1 97.31 365 GLU B CA 1
ATOM 7105 C C . GLU B 1 365 ? -10.352 -19.062 -14.25 1 97.31 365 GLU B C 1
ATOM 7107 O O . GLU B 1 365 ? -11.461 -18.734 -14.68 1 97.31 365 GLU B O 1
ATOM 7112 N N . ALA B 1 366 ? -10.172 -19.922 -13.305 1 98.31 366 ALA B N 1
ATOM 7113 C CA . ALA B 1 366 ? -11.32 -20.547 -12.656 1 98.31 366 ALA B CA 1
ATOM 7114 C C . ALA B 1 366 ? -12.195 -19.516 -11.961 1 98.31 366 ALA B C 1
ATOM 7116 O O . ALA B 1 366 ? -13.422 -19.531 -12.109 1 98.31 366 ALA B O 1
ATOM 7117 N N . VAL B 1 367 ? -11.578 -18.609 -11.234 1 97.62 367 VAL B N 1
ATOM 7118 C CA . VAL B 1 367 ? -12.312 -17.578 -10.516 1 97.62 367 VAL B CA 1
ATOM 7119 C C . VAL B 1 367 ? -13.055 -16.672 -11.508 1 97.62 367 VAL B C 1
ATOM 7121 O O . VAL B 1 367 ? -14.234 -16.375 -11.32 1 97.62 367 VAL B O 1
ATOM 7124 N N . SER B 1 368 ? -12.383 -16.297 -12.539 1 97.5 368 SER B N 1
ATOM 7125 C CA . SER B 1 368 ? -12.984 -15.422 -13.531 1 97.5 368 SER B CA 1
ATOM 7126 C C . SER B 1 368 ? -14.203 -16.062 -14.18 1 97.5 368 SER B C 1
ATOM 7128 O O . SER B 1 368 ? -15.148 -15.375 -14.57 1 97.5 368 SER B O 1
ATOM 7130 N N . ARG B 1 369 ? -14.172 -17.375 -14.305 1 98.25 369 ARG B N 1
ATOM 7131 C CA . ARG B 1 369 ? -15.242 -18.078 -15 1 98.25 369 ARG B CA 1
ATOM 7132 C C . ARG B 1 369 ? -16.25 -18.656 -14.008 1 98.25 369 ARG B C 1
ATOM 7134 O O . ARG B 1 369 ? -17.25 -19.266 -14.406 1 98.25 369 ARG B O 1
ATOM 7141 N N . GLY B 1 370 ? -16.016 -18.5 -12.711 1 97.94 370 GLY B N 1
ATOM 7142 C CA . GLY B 1 370 ? -16.938 -18.938 -11.68 1 97.94 370 GLY B CA 1
ATOM 7143 C C . GLY B 1 370 ? -17 -20.438 -11.523 1 97.94 370 GLY B C 1
ATOM 7144 O O . GLY B 1 370 ? -18.062 -21 -11.289 1 97.94 370 GLY B O 1
ATOM 7145 N N . VAL B 1 371 ? -15.875 -21.109 -11.703 1 98.69 371 VAL B N 1
ATOM 7146 C CA . VAL B 1 371 ? -15.844 -22.562 -11.586 1 98.69 371 VAL B CA 1
ATOM 7147 C C . VAL B 1 371 ? -15.109 -22.953 -10.312 1 98.69 371 VAL B C 1
ATOM 7149 O O . VAL B 1 371 ? -13.93 -22.641 -10.141 1 98.69 371 VAL B O 1
ATOM 7152 N N . PRO B 1 372 ? -15.734 -23.672 -9.398 1 98.62 372 PRO B N 1
ATOM 7153 C CA . PRO B 1 372 ? -15.055 -24.125 -8.18 1 98.62 372 PRO B CA 1
ATOM 7154 C C . PRO B 1 372 ? -13.93 -25.109 -8.461 1 98.62 372 PRO B C 1
ATOM 7156 O O . PRO B 1 372 ? -13.867 -25.688 -9.547 1 98.62 372 PRO B O 1
ATOM 7159 N N . ILE B 1 373 ? -13.102 -25.344 -7.395 1 98.81 373 ILE B N 1
ATOM 7160 C CA . ILE B 1 373 ? -11.836 -26.031 -7.668 1 98.81 373 ILE B CA 1
ATOM 7161 C C . ILE B 1 373 ? -11.664 -27.203 -6.699 1 98.81 373 ILE B C 1
ATOM 7163 O O . ILE B 1 373 ? -12.039 -27.109 -5.531 1 98.81 373 ILE B O 1
ATOM 7167 N N . VAL B 1 374 ? -11.219 -28.266 -7.168 1 98.81 374 VAL B N 1
ATOM 7168 C CA . VAL B 1 374 ? -10.539 -29.266 -6.363 1 98.81 374 VAL B CA 1
ATOM 7169 C C . VAL B 1 374 ? -9.047 -29.281 -6.699 1 98.81 374 VAL B C 1
ATOM 7171 O O . VAL B 1 374 ? -8.664 -29.547 -7.844 1 98.81 374 VAL B O 1
ATOM 7174 N N . GLY B 1 375 ? -8.281 -28.953 -5.734 1 97.88 375 GLY B N 1
ATOM 7175 C CA . GLY B 1 375 ? -6.863 -28.781 -5.98 1 97.88 375 GLY B CA 1
ATOM 7176 C C . GLY B 1 375 ? -6.047 -30.031 -5.691 1 97.88 375 GLY B C 1
ATOM 7177 O O . GLY B 1 375 ? -6.293 -30.719 -4.707 1 97.88 375 GLY B O 1
ATOM 7178 N N . LEU B 1 376 ? -5.125 -30.312 -6.516 1 96.62 376 LEU B N 1
ATOM 7179 C CA . LEU B 1 376 ? -4.129 -31.375 -6.418 1 96.62 376 LEU B CA 1
ATOM 7180 C C . LEU B 1 376 ? -2.725 -30.828 -6.648 1 96.62 376 LEU B C 1
ATOM 7182 O O . LEU B 1 376 ? -2.152 -31.016 -7.723 1 96.62 376 LEU B O 1
ATOM 7186 N N . PRO B 1 377 ? -2.109 -30.219 -5.598 1 93.06 377 PRO B N 1
ATOM 7187 C CA . PRO B 1 377 ? -0.837 -29.516 -5.766 1 93.06 377 PRO B CA 1
ATOM 7188 C C . PRO B 1 377 ? 0.35 -30.453 -5.906 1 93.06 377 PRO B C 1
ATOM 7190 O O . PRO B 1 377 ? 0.404 -31.484 -5.23 1 93.06 377 PRO B O 1
ATOM 7193 N N . PHE B 1 378 ? 1.296 -30.078 -6.77 1 90.75 378 PHE B N 1
ATOM 7194 C CA . PHE B 1 378 ? 2.484 -30.891 -6.992 1 90.75 378 PHE B CA 1
ATOM 7195 C C . PHE B 1 378 ? 3.75 -30.094 -6.695 1 90.75 378 PHE B C 1
ATOM 7197 O O . PHE B 1 378 ? 4.738 -30.656 -6.215 1 90.75 378 PHE B O 1
ATOM 7204 N N . ILE B 1 379 ? 3.643 -28.734 -7.023 1 84.81 379 ILE B N 1
ATOM 7205 C CA . ILE B 1 379 ? 4.898 -28 -6.941 1 84.81 379 ILE B CA 1
ATOM 7206 C C . ILE B 1 379 ? 4.648 -26.625 -6.32 1 84.81 379 ILE B C 1
ATOM 7208 O O . ILE B 1 379 ? 3.537 -26.109 -6.383 1 84.81 379 ILE B O 1
ATOM 7212 N N . ALA B 1 380 ? 5.648 -26.094 -5.672 1 80.38 380 ALA B N 1
ATOM 7213 C CA . ALA B 1 380 ? 5.848 -24.672 -5.375 1 80.38 380 ALA B CA 1
ATOM 7214 C C . ALA B 1 380 ? 4.707 -24.125 -4.516 1 80.38 380 ALA B C 1
ATOM 7216 O O . ALA B 1 380 ? 4.449 -24.625 -3.422 1 80.38 380 ALA B O 1
ATOM 7217 N N . ASP B 1 381 ? 3.957 -23.109 -5.113 1 82.25 381 ASP B N 1
ATOM 7218 C CA . ASP B 1 381 ? 3.014 -22.312 -4.34 1 82.25 381 ASP B CA 1
ATOM 7219 C C . ASP B 1 381 ? 1.619 -22.922 -4.359 1 82.25 381 ASP B C 1
ATOM 7221 O O . ASP B 1 381 ? 0.698 -22.422 -3.715 1 82.25 381 ASP B O 1
ATOM 7225 N N . GLN B 1 382 ? 1.474 -24.016 -4.941 1 89.5 382 GLN B N 1
ATOM 7226 C CA . GLN B 1 382 ? 0.163 -24.578 -5.234 1 89.5 382 GLN B CA 1
ATOM 7227 C C . GLN B 1 382 ? -0.565 -24.969 -3.949 1 89.5 382 GLN B C 1
ATOM 7229 O O . GLN B 1 382 ? -1.763 -24.719 -3.807 1 89.5 382 GLN B O 1
ATOM 7234 N N . ALA B 1 383 ? 0.184 -25.516 -3.053 1 87.75 383 ALA B N 1
ATOM 7235 C CA . ALA B 1 383 ? -0.43 -25.922 -1.791 1 87.75 383 ALA B CA 1
ATOM 7236 C C . ALA B 1 383 ? -0.945 -24.719 -1.019 1 87.75 383 ALA B C 1
ATOM 7238 O O . ALA B 1 383 ? -2.029 -24.766 -0.432 1 87.75 383 ALA B O 1
ATOM 7239 N N . MET B 1 384 ? -0.18 -23.703 -1.009 1 86.31 384 MET B N 1
ATOM 7240 C CA . MET B 1 384 ? -0.581 -22.469 -0.334 1 86.31 384 MET B CA 1
ATOM 7241 C C . MET B 1 384 ? -1.827 -21.875 -0.982 1 86.31 384 MET B C 1
ATOM 7243 O O . MET B 1 384 ? -2.73 -21.406 -0.287 1 86.31 384 MET B O 1
ATOM 7247 N N . ASN B 1 385 ? -1.868 -21.906 -2.285 1 90.81 385 ASN B N 1
ATOM 7248 C CA . ASN B 1 385 ? -3.008 -21.375 -3.021 1 90.81 385 ASN B CA 1
ATOM 7249 C C . ASN B 1 385 ? -4.305 -22.078 -2.645 1 90.81 385 ASN B C 1
ATOM 7251 O O . ASN B 1 385 ? -5.336 -21.438 -2.443 1 90.81 385 ASN B O 1
ATOM 7255 N N . ILE B 1 386 ? -4.207 -23.359 -2.531 1 92.12 386 ILE B N 1
ATOM 7256 C CA . ILE B 1 386 ? -5.387 -24.156 -2.217 1 92.12 386 ILE B CA 1
ATOM 7257 C C . ILE B 1 386 ? -5.871 -23.828 -0.806 1 92.12 386 ILE B C 1
ATOM 7259 O O . ILE B 1 386 ? -7.074 -23.688 -0.571 1 92.12 386 ILE B O 1
ATOM 7263 N N . LYS B 1 387 ? -4.945 -23.734 0.069 1 88.56 387 LYS B N 1
ATOM 7264 C CA . LYS B 1 387 ? -5.305 -23.406 1.446 1 88.56 387 LYS B CA 1
ATOM 7265 C C . LYS B 1 387 ? -6.031 -22.062 1.524 1 88.56 387 LYS B C 1
ATOM 7267 O O . LYS B 1 387 ? -7.02 -21.938 2.244 1 88.56 387 LYS B O 1
ATOM 7272 N N . ARG B 1 388 ? -5.582 -21.172 0.85 1 89.25 388 ARG B N 1
ATOM 7273 C CA . ARG B 1 388 ? -6.203 -19.859 0.834 1 89.25 388 ARG B CA 1
ATOM 7274 C C . ARG B 1 388 ? -7.605 -19.906 0.236 1 89.25 388 ARG B C 1
ATOM 7276 O O . ARG B 1 388 ? -8.531 -19.266 0.738 1 89.25 388 ARG B O 1
ATOM 7283 N N . LEU B 1 389 ? -7.734 -20.625 -0.828 1 94.31 389 LEU B N 1
ATOM 7284 C CA . LEU B 1 389 ? -9.031 -20.734 -1.493 1 94.31 389 LEU B CA 1
ATOM 7285 C C . LEU B 1 389 ? -10.047 -21.422 -0.589 1 94.31 389 LEU B C 1
ATOM 7287 O O . LEU B 1 389 ? -11.242 -21.125 -0.646 1 94.31 389 LEU B O 1
ATOM 7291 N N . GLN B 1 390 ? -9.539 -22.297 0.213 1 94.31 390 GLN B N 1
ATOM 7292 C CA . GLN B 1 390 ? -10.414 -23 1.147 1 94.31 390 GLN B CA 1
ATOM 7293 C C . GLN B 1 390 ? -11.008 -22.031 2.174 1 94.31 390 GLN B C 1
ATOM 7295 O O . GLN B 1 390 ? -12.133 -22.219 2.631 1 94.31 390 GLN B O 1
ATOM 7300 N N . GLU B 1 391 ? -10.281 -21.016 2.475 1 90.31 391 GLU B N 1
ATOM 7301 C CA . GLU B 1 391 ? -10.781 -20.016 3.406 1 90.31 391 GLU B CA 1
ATOM 7302 C C . GLU B 1 391 ? -12 -19.297 2.836 1 90.31 391 GLU B C 1
ATOM 7304 O O . GLU B 1 391 ? -12.867 -18.828 3.588 1 90.31 391 GLU B O 1
ATOM 7309 N N . PHE B 1 392 ? -12.062 -19.234 1.543 1 94.31 392 PHE B N 1
ATOM 7310 C CA . PHE B 1 392 ? -13.188 -18.594 0.878 1 94.31 392 PHE B CA 1
ATOM 7311 C C . PHE B 1 392 ? -14.266 -19.609 0.526 1 94.31 392 PHE B C 1
ATOM 7313 O O . PHE B 1 392 ? -15.281 -19.266 -0.078 1 94.31 392 PHE B O 1
ATOM 7320 N N . GLU B 1 393 ? -14 -20.906 0.834 1 97.12 393 GLU B N 1
ATOM 7321 C CA . GLU B 1 393 ? -14.93 -22 0.592 1 97.12 393 GLU B CA 1
ATOM 7322 C C . GLU B 1 393 ? -15.266 -22.125 -0.892 1 97.12 393 GLU B C 1
ATOM 7324 O O . GLU B 1 393 ? -16.438 -22.25 -1.26 1 97.12 393 GLU B O 1
ATOM 7329 N N . VAL B 1 394 ? -14.227 -22.047 -1.666 1 98.19 394 VAL B N 1
ATOM 7330 C CA . VAL B 1 394 ? -14.422 -22.172 -3.107 1 98.19 394 VAL B CA 1
ATOM 7331 C C . VAL B 1 394 ? -13.672 -23.391 -3.637 1 98.19 394 VAL B C 1
ATOM 7333 O O . VAL B 1 394 ? -13.773 -23.719 -4.82 1 98.19 394 VAL B O 1
ATOM 7336 N N . ALA B 1 395 ? -12.898 -24.047 -2.768 1 98.31 395 ALA B N 1
ATOM 7337 C CA . ALA B 1 395 ? -12.07 -25.156 -3.209 1 98.31 395 ALA B CA 1
ATOM 7338 C C . ALA B 1 395 ? -11.875 -26.172 -2.088 1 98.31 395 ALA B C 1
ATOM 7340 O O . ALA B 1 395 ? -12.07 -25.859 -0.912 1 98.31 395 ALA B O 1
ATOM 7341 N N . LEU B 1 396 ? -11.609 -27.344 -2.477 1 98.44 396 LEU B N 1
ATOM 7342 C CA . LEU B 1 396 ? -11.086 -28.391 -1.596 1 98.44 396 LEU B CA 1
ATOM 7343 C C . LEU B 1 396 ? -9.734 -28.891 -2.096 1 98.44 396 LEU B C 1
ATOM 7345 O O . LEU B 1 396 ? -9.398 -28.703 -3.27 1 98.44 396 LEU B O 1
ATOM 7349 N N . GLY B 1 397 ? -8.953 -29.406 -1.164 1 97.38 397 GLY B N 1
ATOM 7350 C CA . GLY B 1 397 ? -7.625 -29.859 -1.538 1 97.38 397 GLY B CA 1
ATOM 7351 C C . GLY B 1 397 ? -7.426 -31.344 -1.314 1 97.38 397 GLY B C 1
ATOM 7352 O O . GLY B 1 397 ? -7.996 -31.922 -0.386 1 97.38 397 GLY B O 1
ATOM 7353 N N . ILE B 1 398 ? -6.621 -31.969 -2.174 1 97.25 398 ILE B N 1
ATOM 7354 C CA . ILE B 1 398 ? -6.215 -33.375 -2.064 1 97.25 398 ILE B CA 1
ATOM 7355 C C . ILE B 1 398 ? -4.691 -33.469 -2.051 1 97.25 398 ILE B C 1
ATOM 7357 O O . ILE B 1 398 ? -4.016 -32.812 -2.854 1 97.25 398 ILE B O 1
ATOM 7361 N N . ASP B 1 399 ? -4.203 -34.156 -1.123 1 94.19 399 ASP B N 1
ATOM 7362 C CA . ASP B 1 399 ? -2.773 -34.469 -1.105 1 94.19 399 ASP B CA 1
ATOM 7363 C C . ASP B 1 399 ? -2.467 -35.719 -1.938 1 94.19 399 ASP B C 1
ATOM 7365 O O . ASP B 1 399 ? -2.932 -36.812 -1.622 1 94.19 399 ASP B O 1
ATOM 7369 N N . TYR B 1 400 ? -1.643 -35.562 -2.92 1 93.62 400 TYR B N 1
ATOM 7370 C CA . TYR B 1 400 ? -1.437 -36.688 -3.834 1 93.62 400 TYR B CA 1
ATOM 7371 C C . TYR B 1 400 ? -0.649 -37.812 -3.16 1 93.62 400 TYR B C 1
ATOM 7373 O O . TYR B 1 400 ? -0.646 -38.938 -3.635 1 93.62 400 TYR B O 1
ATOM 7381 N N . VAL B 1 401 ? 0.007 -37.469 -2.086 1 91.69 401 VAL B N 1
ATOM 7382 C CA . VAL B 1 401 ? 0.801 -38.438 -1.376 1 91.69 401 VAL B CA 1
ATOM 7383 C C . VAL B 1 401 ? -0.124 -39.438 -0.667 1 91.69 401 VAL B C 1
ATOM 7385 O O . VAL B 1 401 ? 0.137 -40.656 -0.656 1 91.69 401 VAL B O 1
ATOM 7388 N N . THR B 1 402 ? -1.241 -38.938 -0.122 1 94.69 402 THR B N 1
ATOM 7389 C CA . THR B 1 402 ? -2.148 -39.781 0.654 1 94.69 402 THR B CA 1
ATOM 7390 C C . THR B 1 402 ? -3.479 -39.969 -0.074 1 94.69 402 THR B C 1
ATOM 7392 O O . THR B 1 402 ? -4.48 -40.344 0.537 1 94.69 402 THR B O 1
ATOM 7395 N N . ILE B 1 403 ? -3.475 -39.75 -1.283 1 96.94 403 ILE B N 1
ATOM 7396 C CA . ILE B 1 403 ? -4.688 -39.719 -2.096 1 96.94 403 ILE B CA 1
ATOM 7397 C C . ILE B 1 403 ? -5.371 -41.094 -2.068 1 96.94 403 ILE B C 1
ATOM 7399 O O . ILE B 1 403 ? -4.703 -42.125 -2.115 1 96.94 403 ILE B O 1
ATOM 7403 N N . THR B 1 404 ? -6.699 -41.062 -1.888 1 98 404 THR B N 1
ATOM 7404 C CA . THR B 1 404 ? -7.512 -42.281 -1.994 1 98 404 THR B CA 1
ATOM 7405 C C . THR B 1 404 ? -8.664 -42.062 -2.975 1 98 404 THR B C 1
ATOM 7407 O O . THR B 1 404 ? -9.07 -40.938 -3.229 1 98 404 THR B O 1
ATOM 7410 N N . LYS B 1 405 ? -9.117 -43.219 -3.498 1 98.19 405 LYS B N 1
ATOM 7411 C CA . LYS B 1 405 ? -10.242 -43.188 -4.434 1 98.19 405 LYS B CA 1
ATOM 7412 C C . LYS B 1 405 ? -11.461 -42.531 -3.803 1 98.19 405 LYS B C 1
ATOM 7414 O O . LYS B 1 405 ? -12.109 -41.688 -4.426 1 98.19 405 LYS B O 1
ATOM 7419 N N . GLU B 1 406 ? -11.734 -42.812 -2.555 1 98.38 406 GLU B N 1
ATOM 7420 C CA . GLU B 1 406 ? -12.906 -42.312 -1.852 1 98.38 406 GLU B CA 1
ATOM 7421 C C . GLU B 1 406 ? -12.805 -40.812 -1.623 1 98.38 406 GLU B C 1
ATOM 7423 O O . GLU B 1 406 ? -13.789 -40.094 -1.783 1 98.38 406 GLU B O 1
ATOM 7428 N N . GLU B 1 407 ? -11.672 -40.375 -1.293 1 98.44 407 GLU B N 1
ATOM 7429 C CA . GLU B 1 407 ? -11.461 -38.938 -1.076 1 98.44 407 GLU B CA 1
ATOM 7430 C C . GLU B 1 407 ? -11.695 -38.156 -2.359 1 98.44 407 GLU B C 1
ATOM 7432 O O . GLU B 1 407 ? -12.336 -37.094 -2.338 1 98.44 407 GLU B O 1
ATOM 7437 N N . VAL B 1 408 ? -11.164 -38.656 -3.441 1 98.69 408 VAL B N 1
ATOM 7438 C CA . VAL B 1 408 ? -11.312 -38 -4.734 1 98.69 408 VAL B CA 1
ATOM 7439 C C . VAL B 1 408 ? -12.789 -37.906 -5.105 1 98.69 408 VAL B C 1
ATOM 7441 O O . VAL B 1 408 ? -13.289 -36.844 -5.453 1 98.69 408 VAL B O 1
ATOM 7444 N N . LYS B 1 409 ? -13.484 -39 -4.984 1 98.56 409 LYS B N 1
ATOM 7445 C CA . LYS B 1 409 ? -14.906 -39.062 -5.336 1 98.56 409 LYS B CA 1
ATOM 7446 C C . LYS B 1 409 ? -15.719 -38.094 -4.461 1 98.56 409 LYS B C 1
ATOM 7448 O O . LYS B 1 409 ? -16.516 -37.312 -4.969 1 98.56 409 LYS B O 1
ATOM 7453 N N . GLU B 1 410 ? -15.461 -38.188 -3.203 1 98.56 410 GLU B N 1
ATOM 7454 C CA . GLU B 1 410 ? -16.234 -37.375 -2.242 1 98.56 410 GLU B CA 1
ATOM 7455 C C . GLU B 1 410 ? -16.031 -35.875 -2.471 1 98.56 410 GLU B C 1
ATOM 7457 O O . GLU B 1 410 ? -17 -35.125 -2.479 1 98.56 410 GLU B O 1
ATOM 7462 N N . LYS B 1 411 ? -14.828 -35.5 -2.652 1 98.69 411 LYS B N 1
ATOM 7463 C CA . LYS B 1 411 ? -14.531 -34.062 -2.785 1 98.69 411 LYS B CA 1
ATOM 7464 C C . LYS B 1 411 ? -15.023 -33.531 -4.125 1 98.69 411 LYS B C 1
ATOM 7466 O O . LYS B 1 411 ? -15.531 -32.406 -4.195 1 98.69 411 LYS B O 1
ATOM 7471 N N . LEU B 1 412 ? -14.898 -34.312 -5.199 1 98.81 412 LEU B N 1
ATOM 7472 C CA . LEU B 1 412 ? -15.398 -33.875 -6.496 1 98.81 412 LEU B CA 1
ATOM 7473 C C . LEU B 1 412 ? -16.922 -33.75 -6.469 1 98.81 412 LEU B C 1
ATOM 7475 O O . LEU B 1 412 ? -17.469 -32.75 -6.961 1 98.81 412 LEU B O 1
ATOM 7479 N N . VAL B 1 413 ? -17.594 -34.688 -5.855 1 98.75 413 VAL B N 1
ATOM 7480 C CA . VAL B 1 413 ? -19.047 -34.625 -5.781 1 98.75 413 VAL B CA 1
ATOM 7481 C C . VAL B 1 413 ? -19.484 -33.469 -4.887 1 98.75 413 VAL B C 1
ATOM 7483 O O . VAL B 1 413 ? -20.422 -32.75 -5.215 1 98.75 413 VAL B O 1
ATOM 7486 N N . GLU B 1 414 ? -18.781 -33.312 -3.783 1 98.69 414 GLU B N 1
ATOM 7487 C CA . GLU B 1 414 ? -19.094 -32.219 -2.865 1 98.69 414 GLU B CA 1
ATOM 7488 C C . GLU B 1 414 ? -19.016 -30.859 -3.566 1 98.69 414 GLU B C 1
ATOM 7490 O O . GLU B 1 414 ? -19.953 -30.062 -3.488 1 98.69 414 GLU B O 1
ATOM 7495 N N . VAL B 1 415 ? -17.984 -30.625 -4.281 1 98.69 415 VAL B N 1
ATOM 7496 C CA . VAL B 1 415 ? -17.766 -29.344 -4.926 1 98.69 415 VAL B CA 1
ATOM 7497 C C . VAL B 1 415 ? -18.734 -29.188 -6.105 1 98.69 415 VAL B C 1
ATOM 7499 O O . VAL B 1 415 ? -19.203 -28.094 -6.387 1 98.69 415 VAL B O 1
ATOM 7502 N N . ALA B 1 416 ? -19.047 -30.297 -6.777 1 98.38 416 ALA B N 1
ATOM 7503 C CA . ALA B 1 416 ? -19.906 -30.266 -7.957 1 98.38 416 ALA B CA 1
ATOM 7504 C C . ALA B 1 416 ? -21.359 -30 -7.566 1 98.38 416 ALA B C 1
ATOM 7506 O O . ALA B 1 416 ? -22.094 -29.328 -8.289 1 98.38 416 ALA B O 1
ATOM 7507 N N . GLU B 1 417 ? -21.719 -30.484 -6.418 1 98.19 417 GLU B N 1
ATOM 7508 C CA . GLU B 1 417 ? -23.156 -30.531 -6.141 1 98.19 417 GLU B CA 1
ATOM 7509 C C . GLU B 1 417 ? -23.547 -29.516 -5.066 1 98.19 417 GLU B C 1
ATOM 7511 O O . GLU B 1 417 ? -24.703 -29.094 -4.996 1 98.19 417 GLU B O 1
ATOM 7516 N N . ASN B 1 418 ? -22.656 -29.203 -4.168 1 98.31 418 ASN B N 1
ATOM 7517 C CA . ASN B 1 418 ? -22.953 -28.219 -3.133 1 98.31 418 ASN B CA 1
ATOM 7518 C C . ASN B 1 418 ? -22.938 -26.797 -3.689 1 98.31 418 ASN B C 1
ATOM 7520 O O . ASN B 1 418 ? -21.875 -26.281 -4.062 1 98.31 418 ASN B O 1
ATOM 7524 N N . PRO B 1 419 ? -24.047 -26.156 -3.746 1 97.81 419 PRO B N 1
ATOM 7525 C CA . PRO B 1 419 ? -24.141 -24.844 -4.391 1 97.81 419 PRO B CA 1
ATOM 7526 C C . PRO B 1 419 ? -23.281 -23.797 -3.705 1 97.81 419 PRO B C 1
ATOM 7528 O O . PRO B 1 419 ? -22.984 -22.75 -4.297 1 97.81 419 PRO B O 1
ATOM 7531 N N . LYS B 1 420 ? -22.891 -24.094 -2.535 1 98.12 420 LYS B N 1
ATOM 7532 C CA . LYS B 1 420 ? -22.078 -23.141 -1.774 1 98.12 420 LYS B CA 1
ATOM 7533 C C . LYS B 1 420 ? -20.797 -22.781 -2.533 1 98.12 420 LYS B C 1
ATOM 7535 O O . LYS B 1 420 ? -20.422 -21.609 -2.582 1 98.12 420 LYS B O 1
ATOM 7540 N N . TYR B 1 421 ? -20.172 -23.734 -3.131 1 98.38 421 TYR B N 1
ATOM 7541 C CA . TYR B 1 421 ? -18.906 -23.5 -3.803 1 98.38 421 TYR B CA 1
ATOM 7542 C C . TYR B 1 421 ? -19.094 -22.625 -5.039 1 98.38 421 TYR B C 1
ATOM 7544 O O . TYR B 1 421 ? -18.297 -21.703 -5.285 1 98.38 421 TYR B O 1
ATOM 7552 N N . ARG B 1 422 ? -20.109 -22.875 -5.789 1 97.75 422 ARG B N 1
ATOM 7553 C CA . ARG B 1 422 ? -20.391 -22.094 -6.988 1 97.75 422 ARG B CA 1
ATOM 7554 C C . ARG B 1 422 ? -20.781 -20.656 -6.621 1 97.75 422 ARG B C 1
ATOM 7556 O O . ARG B 1 422 ? -20.328 -19.703 -7.266 1 97.75 422 ARG B O 1
ATOM 7563 N N . THR B 1 423 ? -21.594 -20.516 -5.621 1 98.06 423 THR B N 1
ATOM 7564 C CA . THR B 1 423 ? -22 -19.203 -5.16 1 98.06 423 THR B CA 1
ATOM 7565 C C . THR B 1 423 ? -20.797 -18.406 -4.645 1 98.06 423 THR B C 1
ATOM 7567 O O . THR B 1 423 ? -20.609 -17.25 -5.004 1 98.06 423 THR B O 1
ATOM 7570 N N . ASN B 1 424 ? -20 -19.062 -3.865 1 98.06 424 ASN B N 1
ATOM 7571 C CA . ASN B 1 424 ? -18.859 -18.406 -3.258 1 98.06 424 ASN B CA 1
ATOM 7572 C C . ASN B 1 424 ? -17.828 -17.984 -4.309 1 98.06 424 ASN B C 1
ATOM 7574 O O . ASN B 1 424 ? -17.219 -16.922 -4.199 1 98.06 424 ASN B O 1
ATOM 7578 N N . ILE B 1 425 ? -17.609 -18.797 -5.273 1 98.06 425 ILE B N 1
ATOM 7579 C CA . ILE B 1 425 ? -16.578 -18.469 -6.246 1 98.06 425 ILE B CA 1
ATOM 7580 C C . ILE B 1 425 ? -17.047 -17.312 -7.129 1 98.06 425 ILE B C 1
ATOM 7582 O O . ILE B 1 425 ? -16.25 -16.484 -7.578 1 98.06 425 ILE B O 1
ATOM 7586 N N . LYS B 1 426 ? -18.297 -17.219 -7.367 1 97.31 426 LYS B N 1
ATOM 7587 C CA . LYS B 1 426 ? -18.828 -16.062 -8.086 1 97.31 426 LYS B CA 1
ATOM 7588 C C . LYS B 1 426 ? -18.656 -14.781 -7.285 1 97.31 426 LYS B C 1
ATOM 7590 O O . LYS B 1 426 ? -18.297 -13.742 -7.844 1 97.31 426 LYS B O 1
ATOM 7595 N N . ASN B 1 427 ? -18.953 -14.906 -6.031 1 96.12 427 ASN B N 1
ATOM 7596 C CA . ASN B 1 427 ? -18.703 -13.773 -5.148 1 96.12 427 ASN B CA 1
ATOM 7597 C C . ASN B 1 427 ? -17.234 -13.383 -5.145 1 96.12 427 ASN B C 1
ATOM 7599 O O . ASN B 1 427 ? -16.891 -12.195 -5.176 1 96.12 427 ASN B O 1
ATOM 7603 N N . LEU B 1 428 ? -16.438 -14.398 -5.094 1 96.62 428 LEU B N 1
ATOM 7604 C CA . LEU B 1 428 ? -15 -14.156 -5.105 1 96.62 428 LEU B CA 1
ATOM 7605 C C . LEU B 1 428 ? -14.57 -13.484 -6.402 1 96.62 428 LEU B C 1
ATOM 7607 O O . LEU B 1 428 ? -13.68 -12.625 -6.395 1 96.62 428 LEU B O 1
ATOM 7611 N N . ALA B 1 429 ? -15.164 -13.898 -7.484 1 96.69 429 ALA B N 1
ATOM 7612 C CA . ALA B 1 429 ? -14.852 -13.312 -8.781 1 96.69 429 ALA B CA 1
ATOM 7613 C C . ALA B 1 429 ? -15.133 -11.812 -8.789 1 96.69 429 ALA B C 1
ATOM 7615 O O . ALA B 1 429 ? -14.344 -11.031 -9.32 1 96.69 429 ALA B O 1
ATOM 7616 N N . SER B 1 430 ? -16.219 -11.43 -8.203 1 94.12 430 SER B N 1
ATOM 7617 C CA . SER B 1 430 ? -16.594 -10.016 -8.109 1 94.12 430 SER B CA 1
ATOM 7618 C C . SER B 1 430 ? -15.602 -9.25 -7.238 1 94.12 430 SER B C 1
ATOM 7620 O O . SER B 1 430 ? -15.219 -8.125 -7.57 1 94.12 430 SER B O 1
ATOM 7622 N N . LEU B 1 431 ? -15.219 -9.852 -6.23 1 94.44 431 LEU B N 1
ATOM 7623 C CA . LEU B 1 431 ? -14.281 -9.242 -5.293 1 94.44 431 LEU B CA 1
ATOM 7624 C C . LEU B 1 431 ? -12.891 -9.133 -5.906 1 94.44 431 LEU B C 1
ATOM 7626 O O . LEU B 1 431 ? -12.188 -8.141 -5.695 1 94.44 431 LEU B O 1
ATOM 7630 N N . TRP B 1 432 ? -12.555 -10.07 -6.715 1 94.38 432 TRP B N 1
ATOM 7631 C CA . TRP B 1 432 ? -11.211 -10.258 -7.246 1 94.38 432 TRP B CA 1
ATOM 7632 C C . TRP B 1 432 ? -10.805 -9.078 -8.125 1 94.38 432 TRP B C 1
ATOM 7634 O O . TRP B 1 432 ? -9.648 -8.656 -8.109 1 94.38 432 TRP B O 1
ATOM 7644 N N . VAL B 1 433 ? -11.766 -8.523 -8.852 1 93 433 VAL B N 1
ATOM 7645 C CA . VAL B 1 433 ? -11.406 -7.555 -9.883 1 93 433 VAL B CA 1
ATOM 7646 C C . VAL B 1 433 ? -11.977 -6.184 -9.523 1 93 433 VAL B C 1
ATOM 7648 O O . VAL B 1 433 ? -11.938 -5.262 -10.344 1 93 433 VAL B O 1
ATOM 7651 N N . ASP B 1 434 ? -12.586 -6.078 -8.336 1 94.62 434 ASP B N 1
ATOM 7652 C CA . ASP B 1 434 ? -13.164 -4.789 -7.973 1 94.62 434 ASP B CA 1
ATOM 7653 C C . ASP B 1 434 ? -12.078 -3.785 -7.594 1 94.62 434 ASP B C 1
ATOM 7655 O O . ASP B 1 434 ? -11.781 -3.604 -6.41 1 94.62 434 ASP B O 1
ATOM 7659 N N . GLN B 1 435 ? -11.547 -3.16 -8.562 1 93.62 435 GLN B N 1
ATOM 7660 C CA . GLN B 1 435 ? -10.492 -2.156 -8.469 1 93.62 435 GLN B CA 1
ATOM 7661 C C . GLN B 1 435 ? -10.859 -0.892 -9.242 1 93.62 435 GLN B C 1
ATOM 7663 O O . GLN B 1 435 ? -11.68 -0.938 -10.164 1 93.62 435 GLN B O 1
ATOM 7668 N N . PRO B 1 436 ? -10.273 0.213 -8.812 1 92.12 436 PRO B N 1
ATOM 7669 C CA . PRO B 1 436 ? -10.602 1.455 -9.516 1 92.12 436 PRO B CA 1
ATOM 7670 C C . PRO B 1 436 ? -10.195 1.42 -10.992 1 92.12 436 PRO B C 1
ATOM 7672 O O . PRO B 1 436 ? -10.828 2.08 -11.82 1 92.12 436 PRO B O 1
ATOM 7675 N N . MET B 1 437 ? -9.102 0.714 -11.289 1 93.94 437 MET B N 1
ATOM 7676 C CA . MET B 1 437 ? -8.586 0.554 -12.648 1 93.94 437 MET B CA 1
ATOM 7677 C C . MET B 1 437 ? -8.32 -0.916 -12.961 1 93.94 437 MET B C 1
ATOM 7679 O O . MET B 1 437 ? -7.871 -1.668 -12.094 1 93.94 437 MET B O 1
ATOM 7683 N N . LYS B 1 438 ? -8.57 -1.242 -14.219 1 94.31 438 LYS B N 1
ATOM 7684 C CA . LYS B 1 438 ? -8.156 -2.578 -14.633 1 94.31 438 LYS B CA 1
ATOM 7685 C C . LYS B 1 438 ? -6.641 -2.74 -14.531 1 94.31 438 LYS B C 1
ATOM 7687 O O . LYS B 1 438 ? -5.898 -1.763 -14.641 1 94.31 438 LYS B O 1
ATOM 7692 N N . SER B 1 439 ? -6.195 -3.932 -14.367 1 96.06 439 SER B N 1
ATOM 7693 C CA . SER B 1 439 ? -4.793 -4.223 -14.086 1 96.06 439 SER B CA 1
ATOM 7694 C C . SER B 1 439 ? -3.887 -3.68 -15.188 1 96.06 439 SER B C 1
ATOM 7696 O O . SER B 1 439 ? -2.861 -3.057 -14.906 1 96.06 439 SER B O 1
ATOM 7698 N N . LEU B 1 440 ? -4.211 -3.93 -16.422 1 96.69 440 LEU B N 1
ATOM 7699 C CA . LEU B 1 440 ? -3.354 -3.496 -17.516 1 96.69 440 LEU B CA 1
ATOM 7700 C C . LEU B 1 440 ? -3.27 -1.974 -17.562 1 96.69 440 LEU B C 1
ATOM 7702 O O . LEU B 1 440 ? -2.189 -1.414 -17.766 1 96.69 440 LEU B O 1
ATOM 7706 N N . ASP B 1 441 ? -4.375 -1.273 -17.391 1 96.88 441 ASP B N 1
ATOM 7707 C CA . ASP B 1 441 ? -4.383 0.185 -17.359 1 96.88 441 ASP B CA 1
ATOM 7708 C C . ASP B 1 441 ? -3.549 0.704 -16.188 1 96.88 441 ASP B C 1
ATOM 7710 O O . ASP B 1 441 ? -2.85 1.711 -16.312 1 96.88 441 ASP B O 1
ATOM 7714 N N . ARG B 1 442 ? -3.721 0.069 -15.094 1 96.56 442 ARG B N 1
ATOM 7715 C CA . ARG B 1 442 ? -2.941 0.423 -13.906 1 96.56 442 ARG B CA 1
ATOM 7716 C C . ARG B 1 442 ? -1.447 0.275 -14.172 1 96.56 442 ARG B C 1
ATOM 7718 O O . ARG B 1 442 ? -0.659 1.151 -13.812 1 96.56 442 ARG B O 1
ATOM 7725 N N . ALA B 1 443 ? -1.057 -0.841 -14.781 1 97.94 443 ALA B N 1
ATOM 7726 C CA . ALA B 1 443 ? 0.342 -1.059 -15.141 1 97.94 443 ALA B CA 1
ATOM 7727 C C . ALA B 1 443 ? 0.849 0.043 -16.062 1 97.94 443 ALA B C 1
ATOM 7729 O O . ALA B 1 443 ? 1.928 0.599 -15.844 1 97.94 443 ALA B O 1
ATOM 7730 N N . MET B 1 444 ? 0.05 0.373 -17.078 1 98.06 444 MET B N 1
ATOM 7731 C CA . MET B 1 444 ? 0.446 1.396 -18.047 1 98.06 444 MET B CA 1
ATOM 7732 C C . MET B 1 444 ? 0.612 2.75 -17.359 1 98.06 444 MET B C 1
ATOM 7734 O O . MET B 1 444 ? 1.573 3.473 -17.641 1 98.06 444 MET B O 1
ATOM 7738 N N . TRP B 1 445 ? -0.321 3.076 -16.5 1 97.81 445 TRP B N 1
ATOM 7739 C CA . TRP B 1 445 ? -0.249 4.359 -15.82 1 97.81 445 TRP B CA 1
ATOM 7740 C C . TRP B 1 445 ? 1.048 4.48 -15.023 1 97.81 445 TRP B C 1
ATOM 7742 O O . TRP B 1 445 ? 1.741 5.496 -15.109 1 97.81 445 TRP B O 1
ATOM 7752 N N . TRP B 1 446 ? 1.406 3.451 -14.32 1 98.06 446 TRP B N 1
ATOM 7753 C CA . TRP B 1 446 ? 2.586 3.488 -13.461 1 98.06 446 TRP B CA 1
ATOM 7754 C C . TRP B 1 446 ? 3.865 3.463 -14.289 1 98.06 446 TRP B C 1
ATOM 7756 O O . TRP B 1 446 ? 4.859 4.094 -13.922 1 98.06 446 TRP B O 1
ATOM 7766 N N . ILE B 1 447 ? 3.842 2.66 -15.344 1 98.56 447 ILE B N 1
ATOM 7767 C CA . ILE B 1 447 ? 4.996 2.664 -16.234 1 98.56 447 ILE B CA 1
ATOM 7768 C C . ILE B 1 447 ? 5.227 4.074 -16.781 1 98.56 447 ILE B C 1
ATOM 7770 O O . ILE B 1 447 ? 6.348 4.582 -16.75 1 98.56 447 ILE B O 1
ATOM 7774 N N . GLU B 1 448 ? 4.234 4.691 -17.234 1 98.12 448 GLU B N 1
ATOM 7775 C CA . GLU B 1 448 ? 4.336 6.047 -17.766 1 98.12 448 GLU B CA 1
ATOM 7776 C C . GLU B 1 448 ? 4.66 7.055 -16.672 1 98.12 448 GLU B C 1
ATOM 7778 O O . GLU B 1 448 ? 5.273 8.094 -16.938 1 98.12 448 GLU B O 1
ATOM 7783 N N . TYR B 1 449 ? 4.207 6.781 -15.484 1 97.62 449 TYR B N 1
ATOM 7784 C CA . TYR B 1 449 ? 4.617 7.578 -14.336 1 97.62 449 TYR B CA 1
ATOM 7785 C C . TYR B 1 449 ? 6.137 7.574 -14.188 1 97.62 449 TYR B C 1
ATOM 7787 O O . TYR B 1 449 ? 6.75 8.633 -13.992 1 97.62 449 TYR B O 1
ATOM 7795 N N . VAL B 1 450 ? 6.73 6.363 -14.234 1 98.12 450 VAL B N 1
ATOM 7796 C CA . VAL B 1 450 ? 8.18 6.223 -14.125 1 98.12 450 VAL B CA 1
ATOM 7797 C C . VAL B 1 450 ? 8.859 6.977 -15.266 1 98.12 450 VAL B C 1
ATOM 7799 O O . VAL B 1 450 ? 9.898 7.605 -15.07 1 98.12 450 VAL B O 1
ATOM 7802 N N . LEU B 1 451 ? 8.273 6.91 -16.438 1 97.88 451 LEU B N 1
ATOM 7803 C CA . LEU B 1 451 ? 8.82 7.605 -17.594 1 97.88 451 LEU B CA 1
ATOM 7804 C C . LEU B 1 451 ? 8.734 9.117 -17.406 1 97.88 451 LEU B C 1
ATOM 7806 O O . LEU B 1 451 ? 9.711 9.836 -17.672 1 97.88 451 LEU B O 1
ATOM 7810 N N . ARG B 1 452 ? 7.59 9.617 -16.906 1 95.44 452 ARG B N 1
ATOM 7811 C CA . ARG B 1 452 ? 7.363 11.047 -16.734 1 95.44 452 ARG B CA 1
ATOM 7812 C C . ARG B 1 452 ? 8.312 11.633 -15.695 1 95.44 452 ARG B C 1
ATOM 7814 O O . ARG B 1 452 ? 8.797 12.758 -15.852 1 95.44 452 ARG B O 1
ATOM 7821 N N . HIS B 1 453 ? 8.617 10.852 -14.688 1 95.44 453 HIS B N 1
ATOM 7822 C CA . HIS B 1 453 ? 9.367 11.406 -1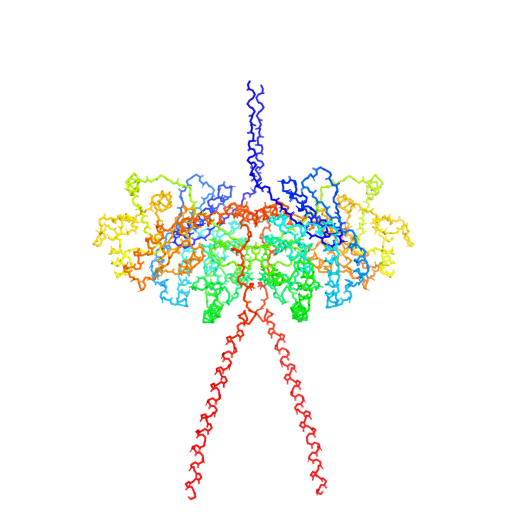3.562 1 95.44 453 HIS B CA 1
ATOM 7823 C C . HIS B 1 453 ? 10.781 10.836 -13.508 1 95.44 453 HIS B C 1
ATOM 7825 O O . HIS B 1 453 ? 11.531 11.125 -12.578 1 95.44 453 HIS B O 1
ATOM 7831 N N . LYS B 1 454 ? 11.133 9.977 -14.484 1 95.69 454 LYS B N 1
ATOM 7832 C CA . LYS B 1 454 ? 12.461 9.375 -14.594 1 95.69 454 LYS B CA 1
ATOM 7833 C C . LYS B 1 454 ? 12.805 8.57 -13.352 1 95.69 454 LYS B C 1
ATOM 7835 O O . LYS B 1 454 ? 13.883 8.734 -12.773 1 95.69 454 LYS B O 1
ATOM 7840 N N . GLY B 1 455 ? 11.828 7.805 -12.93 1 96.75 455 GLY B N 1
ATOM 7841 C CA . GLY B 1 455 ? 11.992 6.961 -11.758 1 96.75 455 GLY B CA 1
ATOM 7842 C C . GLY B 1 455 ? 11.016 7.301 -10.641 1 96.75 455 GLY B C 1
ATOM 7843 O O . GLY B 1 455 ? 9.977 7.914 -10.883 1 96.75 455 GLY B O 1
ATOM 7844 N N . THR B 1 456 ? 11.312 6.777 -9.406 1 96.75 456 THR B N 1
ATOM 7845 C CA . THR B 1 456 ? 10.445 7 -8.258 1 96.75 456 THR B CA 1
ATOM 7846 C C . THR B 1 456 ? 11.266 7.215 -6.988 1 96.75 456 THR B C 1
ATOM 7848 O O . THR B 1 456 ? 10.906 6.73 -5.918 1 96.75 456 THR B O 1
ATOM 7851 N N . LYS B 1 457 ? 12.344 7.879 -7.105 1 93.44 457 LYS B N 1
ATOM 7852 C CA . LYS B 1 457 ? 13.211 8.117 -5.953 1 93.44 457 LYS B CA 1
ATOM 7853 C C . LYS B 1 457 ? 12.445 8.773 -4.812 1 93.44 457 LYS B C 1
ATOM 7855 O O . LYS B 1 457 ? 12.711 8.5 -3.641 1 93.44 457 LYS B O 1
ATOM 7860 N N . HIS B 1 458 ? 11.477 9.586 -5.105 1 92.75 458 HIS B N 1
ATOM 7861 C CA . HIS B 1 458 ? 10.695 10.336 -4.129 1 92.75 458 HIS B CA 1
ATOM 7862 C C . HIS B 1 458 ? 9.734 9.422 -3.373 1 92.75 458 HIS B C 1
ATOM 7864 O O . HIS B 1 458 ? 9.172 9.82 -2.354 1 92.75 458 HIS B O 1
ATOM 7870 N N . LEU B 1 459 ? 9.594 8.172 -3.789 1 94 459 LEU B N 1
ATOM 7871 C CA . LEU B 1 459 ? 8.695 7.223 -3.141 1 94 459 LEU B CA 1
ATOM 7872 C C . LEU B 1 459 ? 9.477 6.102 -2.465 1 94 459 LEU B C 1
ATOM 7874 O O . LEU B 1 459 ? 8.883 5.141 -1.966 1 94 459 LEU B O 1
ATOM 7878 N N . ARG B 1 460 ? 10.758 6.238 -2.436 1 90.88 460 ARG B N 1
ATOM 7879 C CA . ARG B 1 460 ? 11.609 5.203 -1.87 1 90.88 460 ARG B CA 1
ATOM 7880 C C . ARG B 1 460 ? 11.555 5.215 -0.346 1 90.88 460 ARG B C 1
ATOM 7882 O O . ARG B 1 460 ? 11.609 6.277 0.273 1 90.88 460 ARG B O 1
ATOM 7889 N N . SER B 1 461 ? 11.383 4.066 0.245 1 87 461 SER B N 1
ATOM 7890 C CA . SER B 1 461 ? 11.383 3.941 1.699 1 87 461 SER B CA 1
ATOM 7891 C C . SER B 1 461 ? 12.797 4.008 2.258 1 87 461 SER B C 1
ATOM 7893 O O . SER B 1 461 ? 13.719 3.414 1.696 1 87 461 SER B O 1
ATOM 7895 N N . PRO B 1 462 ? 12.953 4.66 3.357 1 87.5 462 PRO B N 1
ATOM 7896 C CA . PRO B 1 462 ? 14.281 4.684 3.984 1 87.5 462 PRO B CA 1
ATOM 7897 C C . PRO B 1 462 ? 14.703 3.318 4.516 1 87.5 462 PRO B C 1
ATOM 7899 O O . PRO B 1 462 ? 15.883 3.111 4.82 1 87.5 462 PRO B O 1
ATOM 7902 N N . THR B 1 463 ? 13.758 2.443 4.598 1 86.06 463 THR B N 1
ATOM 7903 C CA . THR B 1 463 ? 14.062 1.102 5.082 1 86.06 463 THR B CA 1
ATOM 7904 C C . THR B 1 463 ? 15.109 0.43 4.188 1 86.06 463 THR B C 1
ATOM 7906 O O . THR B 1 463 ? 15.891 -0.398 4.656 1 86.06 463 THR B O 1
ATOM 7909 N N . ALA B 1 464 ? 15.125 0.817 2.98 1 88 464 ALA B N 1
ATOM 7910 C CA . ALA B 1 464 ? 16.047 0.202 2.031 1 88 464 ALA B CA 1
ATOM 7911 C C . ALA B 1 464 ? 17.484 0.59 2.338 1 88 464 ALA B C 1
ATOM 7913 O O . ALA B 1 464 ? 18.422 -0.114 1.951 1 88 464 ALA B O 1
ATOM 7914 N N . ASP B 1 465 ? 17.656 1.669 3.121 1 86.88 465 ASP B N 1
ATOM 7915 C CA . ASP B 1 465 ? 19 2.205 3.316 1 86.88 465 ASP B CA 1
ATOM 7916 C C . ASP B 1 465 ? 19.469 1.997 4.754 1 86.88 465 ASP B C 1
ATOM 7918 O O . ASP B 1 465 ? 20.609 2.301 5.086 1 86.88 465 ASP B O 1
ATOM 7922 N N . VAL B 1 466 ? 18.594 1.532 5.551 1 83.69 466 VAL B N 1
ATOM 7923 C CA . VAL B 1 466 ? 18.953 1.358 6.953 1 83.69 466 VAL B CA 1
ATOM 7924 C C . VAL B 1 466 ? 19.531 -0.042 7.172 1 83.69 466 VAL B C 1
ATOM 7926 O O . VAL B 1 466 ? 19.031 -1.016 6.598 1 83.69 466 VAL B O 1
ATOM 7929 N N . SER B 1 467 ? 20.562 -0.094 7.98 1 81.25 467 SER B N 1
ATOM 7930 C CA . SER B 1 467 ? 21.141 -1.396 8.289 1 81.25 467 SER B CA 1
ATOM 7931 C C . SER B 1 467 ? 20.25 -2.184 9.25 1 81.25 467 SER B C 1
ATOM 7933 O O . SER B 1 467 ? 19.453 -1.601 9.977 1 81.25 467 SER B O 1
ATOM 7935 N N . TRP B 1 468 ? 20.391 -3.461 9.164 1 77.06 468 TRP B N 1
ATOM 7936 C CA . TRP B 1 468 ? 19.625 -4.297 10.086 1 77.06 468 TRP B CA 1
ATOM 7937 C C . TRP B 1 468 ? 20.016 -4.008 11.531 1 77.06 468 TRP B C 1
ATOM 7939 O O . TRP B 1 468 ? 19.203 -4.164 12.445 1 77.06 468 TRP B O 1
ATOM 7949 N N . ILE B 1 469 ? 21.203 -3.564 11.82 1 79.38 469 ILE B N 1
ATOM 7950 C CA . ILE B 1 469 ? 21.703 -3.199 13.141 1 79.38 469 ILE B CA 1
ATOM 7951 C C . ILE B 1 469 ? 20.922 -2.004 13.68 1 79.38 469 ILE B C 1
ATOM 7953 O O . ILE B 1 469 ? 20.453 -2.02 14.82 1 79.38 469 ILE B O 1
ATOM 7957 N N . GLU B 1 470 ? 20.719 -1.113 12.75 1 82.25 470 GLU B N 1
ATOM 7958 C CA . GLU B 1 470 ? 19.984 0.082 13.141 1 82.25 470 GLU B CA 1
ATOM 7959 C C . GLU B 1 470 ? 18.484 -0.202 13.234 1 82.25 470 GLU B C 1
ATOM 7961 O O . GLU B 1 470 ? 17.828 0.272 14.156 1 82.25 470 GLU B O 1
ATOM 7966 N N . TYR B 1 471 ? 18.109 -1.045 12.352 1 77.81 471 TYR B N 1
ATOM 7967 C CA . TYR B 1 471 ? 16.688 -1.348 12.281 1 77.81 471 TYR B CA 1
ATOM 7968 C C . TYR B 1 471 ? 16.203 -2.037 13.555 1 77.81 471 TYR B C 1
ATOM 7970 O O . TYR B 1 471 ? 15.133 -1.722 14.078 1 77.81 471 TYR B O 1
ATOM 7978 N N . PHE B 1 472 ? 17.031 -2.84 14.109 1 76.25 472 PHE B N 1
ATOM 7979 C CA . PHE B 1 472 ? 16.641 -3.605 15.289 1 76.25 472 PHE B CA 1
ATOM 7980 C C . PHE B 1 472 ? 17.25 -3.008 16.547 1 76.25 472 PHE B C 1
ATOM 7982 O O . PHE B 1 472 ? 17.219 -3.635 17.609 1 76.25 472 PHE B O 1
ATOM 7989 N N . PHE B 1 473 ? 17.844 -1.882 16.5 1 79.56 473 PHE B N 1
ATOM 7990 C CA . PHE B 1 473 ? 18.391 -1.127 17.625 1 79.56 473 PHE B CA 1
ATOM 7991 C C . PHE B 1 473 ? 19.531 -1.883 18.281 1 79.56 473 PHE B C 1
ATOM 7993 O O . PHE B 1 473 ? 19.75 -1.764 19.5 1 79.56 473 PHE B O 1
ATOM 8000 N N . LEU B 1 474 ? 20.172 -2.658 17.531 1 80.06 474 LEU B N 1
ATOM 8001 C CA . LEU B 1 474 ? 21.266 -3.447 18.109 1 80.06 474 LEU B CA 1
ATOM 8002 C C . LEU B 1 474 ? 22.406 -2.549 18.547 1 80.06 474 LEU B C 1
ATOM 8004 O O . LEU B 1 474 ? 23.094 -2.848 19.531 1 80.06 474 LEU B O 1
ATOM 8008 N N . ASP B 1 475 ? 22.609 -1.508 17.828 1 83.69 475 ASP B N 1
ATOM 8009 C CA . ASP B 1 475 ? 23.641 -0.543 18.219 1 83.69 475 ASP B CA 1
ATOM 8010 C C . ASP B 1 475 ? 23.312 0.082 19.578 1 83.69 475 ASP B C 1
ATOM 8012 O O . ASP B 1 475 ? 24.172 0.165 20.453 1 83.69 475 ASP B O 1
ATOM 8016 N N . VAL B 1 476 ? 22.078 0.383 19.781 1 82.44 476 VAL B N 1
ATOM 8017 C CA . VAL B 1 476 ? 21.625 0.981 21.031 1 82.44 476 VAL B CA 1
ATOM 8018 C C . VAL B 1 476 ? 21.703 -0.051 22.156 1 82.44 476 VAL B C 1
ATOM 8020 O O . VAL B 1 476 ? 22.156 0.254 23.25 1 82.44 476 VAL B O 1
ATOM 8023 N N . ILE B 1 477 ? 21.219 -1.236 21.859 1 82.62 477 ILE B N 1
ATOM 8024 C CA . ILE B 1 477 ? 21.234 -2.307 22.844 1 82.62 477 ILE B CA 1
ATOM 8025 C C . ILE B 1 477 ? 22.672 -2.617 23.25 1 82.62 477 ILE B C 1
ATOM 8027 O O . ILE B 1 477 ? 22.969 -2.773 24.438 1 82.62 477 ILE B O 1
ATOM 8031 N N . PHE B 1 478 ? 23.516 -2.623 22.297 1 85.06 478 PHE B N 1
ATOM 8032 C CA . PHE B 1 478 ? 24.922 -2.908 22.562 1 85.06 478 PHE B CA 1
ATOM 8033 C C . PHE B 1 478 ? 25.516 -1.841 23.469 1 85.06 478 PHE B C 1
ATOM 8035 O O . PHE B 1 478 ? 26.266 -2.156 24.406 1 85.06 478 PHE B O 1
ATOM 8042 N N . ILE B 1 479 ? 25.203 -0.666 23.188 1 85.94 479 ILE B N 1
ATOM 8043 C CA . ILE B 1 479 ? 25.719 0.438 23.984 1 85.94 479 ILE B CA 1
ATOM 8044 C C . ILE B 1 479 ? 25.125 0.39 25.391 1 85.94 479 ILE B C 1
ATOM 8046 O O . ILE B 1 479 ? 25.828 0.559 26.375 1 85.94 479 ILE B O 1
ATOM 8050 N N . ALA B 1 480 ? 23.859 0.117 25.453 1 85.56 480 ALA B N 1
ATOM 8051 C CA . ALA B 1 480 ? 23.188 0.046 26.734 1 85.56 480 ALA B CA 1
ATOM 8052 C C . ALA B 1 480 ? 23.734 -1.099 27.578 1 85.56 480 ALA B C 1
ATOM 8054 O O . ALA B 1 480 ? 23.984 -0.93 28.781 1 85.56 480 ALA B O 1
ATOM 8055 N N . VAL B 1 481 ? 23.844 -2.211 26.969 1 87.19 481 VAL B N 1
ATOM 8056 C CA . VAL B 1 481 ? 24.375 -3.371 27.656 1 87.19 481 VAL B CA 1
ATOM 8057 C C . VAL B 1 481 ? 25.828 -3.107 28.062 1 87.19 481 VAL B C 1
ATOM 8059 O O . VAL B 1 481 ? 26.234 -3.439 29.188 1 87.19 481 VAL B O 1
ATOM 8062 N N . GLY B 1 482 ? 26.547 -2.512 27.203 1 88.62 482 GLY B N 1
ATOM 8063 C CA . GLY B 1 482 ? 27.922 -2.143 27.516 1 88.62 482 GLY B CA 1
ATOM 8064 C C . GLY B 1 482 ? 28.031 -1.193 28.703 1 88.62 482 GLY B C 1
ATOM 8065 O O . GLY B 1 482 ? 28.859 -1.396 29.594 1 88.62 482 GLY B O 1
ATOM 8066 N N . LEU B 1 483 ? 27.203 -0.264 28.656 1 89 483 LEU B N 1
ATOM 8067 C CA . LEU B 1 483 ? 27.172 0.705 29.75 1 89 483 LEU B CA 1
ATOM 8068 C C . LEU B 1 483 ? 26.781 0.036 31.062 1 89 483 LEU B C 1
ATOM 8070 O O . LEU B 1 483 ? 27.344 0.338 32.094 1 89 483 LEU B O 1
ATOM 8074 N N . ARG B 1 484 ? 25.859 -0.823 30.891 1 89 484 ARG B N 1
ATOM 8075 C CA . ARG B 1 484 ? 25.422 -1.523 32.094 1 89 484 ARG B CA 1
ATOM 8076 C C . ARG B 1 484 ? 26.531 -2.432 32.625 1 89 484 ARG B C 1
ATOM 8078 O O . ARG B 1 484 ? 26.719 -2.537 33.844 1 89 484 ARG B O 1
ATOM 8085 N N . LEU B 1 485 ? 27.141 -3.045 31.766 1 91.69 485 LEU B N 1
ATOM 8086 C CA . LEU B 1 485 ? 28.25 -3.91 32.188 1 91.69 485 LEU B CA 1
ATOM 8087 C C . LEU B 1 485 ? 29.391 -3.096 32.781 1 91.69 485 LEU B C 1
ATOM 8089 O O . LEU B 1 485 ? 30 -3.518 33.75 1 91.69 485 LEU B O 1
ATOM 8093 N N . CYS B 1 486 ? 29.625 -2 32.25 1 91.94 486 CYS B N 1
ATOM 8094 C CA . CYS B 1 486 ? 30.641 -1.111 32.781 1 91.94 486 CYS B CA 1
ATOM 8095 C C . CYS B 1 486 ? 30.266 -0.624 34.188 1 91.94 486 CYS B C 1
ATOM 8097 O O . CYS B 1 486 ? 31.094 -0.594 35.094 1 91.94 486 CYS B O 1
ATOM 8099 N N . MET B 1 487 ? 29.031 -0.27 34.25 1 92.56 487 MET B N 1
ATOM 8100 C CA . MET B 1 487 ? 28.547 0.164 35.562 1 92.56 487 MET B CA 1
ATOM 8101 C C . MET B 1 487 ? 28.641 -0.965 36.594 1 92.56 487 MET B C 1
ATOM 8103 O O . MET B 1 487 ? 29.016 -0.736 37.75 1 92.56 487 MET B O 1
ATOM 8107 N N . ALA B 1 488 ? 28.25 -2.078 36.125 1 92.31 488 ALA B N 1
ATOM 8108 C CA . ALA B 1 488 ? 28.344 -3.24 37 1 92.31 488 ALA B CA 1
ATOM 8109 C C . ALA B 1 488 ? 29.797 -3.5 37.406 1 92.31 488 ALA B C 1
ATOM 8111 O O . ALA B 1 488 ? 30.062 -3.834 38.562 1 92.31 488 ALA B O 1
ATOM 8112 N N . TYR B 1 489 ? 30.672 -3.379 36.5 1 92.69 489 TYR B N 1
ATOM 8113 C CA . TYR B 1 489 ? 32.094 -3.551 36.781 1 92.69 489 TYR B CA 1
ATOM 8114 C C . TYR B 1 489 ? 32.562 -2.549 37.812 1 92.69 489 TYR B C 1
ATOM 8116 O O . TYR B 1 489 ? 33.281 -2.912 38.781 1 92.69 489 TYR B O 1
ATOM 8124 N N . VAL B 1 490 ? 32.125 -1.342 37.656 1 93.31 490 VAL B N 1
ATOM 8125 C CA . VAL B 1 490 ? 32.5 -0.28 38.594 1 93.31 490 VAL B CA 1
ATOM 8126 C C . VAL B 1 490 ? 31.891 -0.558 39.969 1 93.31 490 VAL B C 1
ATOM 8128 O O . VAL B 1 490 ? 32.531 -0.348 41 1 93.31 490 VAL B O 1
ATOM 8131 N N . GLU B 1 491 ? 30.688 -0.946 39.875 1 92.88 491 GLU B N 1
ATOM 8132 C CA . GLU B 1 491 ? 30.016 -1.283 41.125 1 92.88 491 GLU B CA 1
ATOM 8133 C C . GLU B 1 491 ? 30.75 -2.406 41.844 1 92.88 491 GLU B C 1
ATOM 8135 O O . GLU B 1 491 ? 30.938 -2.338 43.062 1 92.88 491 GLU B O 1
ATOM 8140 N N . VAL B 1 492 ? 31.125 -3.434 41.188 1 92.56 492 VAL B N 1
ATOM 8141 C CA . VAL B 1 492 ? 31.812 -4.566 41.781 1 92.56 492 VAL B CA 1
ATOM 8142 C C . VAL B 1 492 ? 33.156 -4.109 42.344 1 92.56 492 VAL B C 1
ATOM 8144 O O . VAL B 1 492 ? 33.531 -4.492 43.438 1 92.56 492 VAL B O 1
ATOM 8147 N N . LYS B 1 493 ? 33.875 -3.334 41.625 1 92.44 493 LYS B N 1
ATOM 8148 C CA . LYS B 1 493 ? 35.156 -2.818 42.062 1 92.44 493 LYS B CA 1
ATOM 8149 C C . LYS B 1 493 ? 35 -1.947 43.312 1 92.44 493 LYS B C 1
ATOM 8151 O O . LYS B 1 493 ? 35.844 -1.993 44.219 1 92.44 493 LYS B O 1
ATOM 8156 N N . PHE B 1 494 ? 33.969 -1.209 43.281 1 92.75 494 PHE B N 1
ATOM 8157 C CA . PHE B 1 494 ? 33.656 -0.351 44.438 1 92.75 494 PHE B CA 1
ATOM 8158 C C . PHE B 1 494 ? 33.375 -1.185 45.656 1 92.75 494 PHE B C 1
ATOM 8160 O O . PHE B 1 494 ? 33.906 -0.914 46.75 1 92.75 494 PHE B O 1
ATOM 8167 N N . PHE B 1 495 ? 32.594 -2.156 45.469 1 92 495 PHE B N 1
ATOM 8168 C CA . PHE B 1 495 ? 32.25 -3.021 46.594 1 92 495 PHE B CA 1
ATOM 8169 C C . PHE B 1 495 ? 33.469 -3.77 47.094 1 92 495 PHE B C 1
ATOM 8171 O O . PHE B 1 495 ? 33.656 -3.938 48.312 1 92 495 PHE B O 1
ATOM 8178 N N . LYS B 1 496 ? 34.25 -4.238 46.188 1 91.06 496 LYS B N 1
ATOM 8179 C CA . LYS B 1 496 ? 35.5 -4.91 46.562 1 91.06 496 LYS B CA 1
ATOM 8180 C C . LYS B 1 496 ? 36.406 -3.967 47.344 1 91.06 496 LYS B C 1
ATOM 8182 O O . LYS B 1 496 ? 37.062 -4.367 48.312 1 91.06 496 LYS B O 1
ATOM 8187 N N . TYR B 1 497 ? 36.438 -2.773 46.906 1 90.75 497 TYR B N 1
ATOM 8188 C CA . TYR B 1 497 ? 37.281 -1.767 47.562 1 90.75 497 TYR B CA 1
ATOM 8189 C C . TYR B 1 497 ? 36.75 -1.484 48.969 1 90.75 497 TYR B C 1
ATOM 8191 O O . TYR B 1 497 ? 37.531 -1.444 49.938 1 90.75 497 TYR B O 1
ATOM 8199 N N . VAL B 1 498 ? 35.5 -1.387 49.062 1 91.12 498 VAL B N 1
ATOM 8200 C CA . VAL B 1 498 ? 34.875 -1.12 50.375 1 91.12 498 VAL B CA 1
ATOM 8201 C C . VAL B 1 498 ? 35.062 -2.33 51.281 1 91.12 498 VAL B C 1
ATOM 8203 O O . VAL B 1 498 ? 35.344 -2.182 52.469 1 91.12 498 VAL B O 1
ATOM 8206 N N . TRP B 1 499 ? 34.875 -3.514 50.719 1 89.81 499 TRP B N 1
ATOM 8207 C CA . TRP B 1 499 ? 35.062 -4.754 51.469 1 89.81 499 TRP B CA 1
ATOM 8208 C C . TRP B 1 499 ? 36.5 -4.863 52 1 89.81 499 TRP B C 1
ATOM 8210 O O . TRP B 1 499 ? 36.688 -5.246 53.156 1 89.81 499 TRP B O 1
ATOM 8220 N N . ARG B 1 500 ? 37.438 -4.449 51.281 1 89.44 500 ARG B N 1
ATOM 8221 C CA . ARG B 1 500 ? 38.812 -4.477 51.688 1 89.44 500 ARG B CA 1
ATOM 8222 C C . ARG B 1 500 ? 39.094 -3.439 52.781 1 89.44 500 ARG B C 1
ATOM 8224 O O . ARG B 1 500 ? 39.875 -3.697 53.719 1 89.44 500 ARG B O 1
ATOM 8231 N N . LEU B 1 501 ? 38.469 -2.385 52.719 1 87.06 501 LEU B N 1
ATOM 8232 C CA . LEU B 1 501 ? 38.625 -1.328 53.719 1 87.06 501 LEU B CA 1
ATOM 8233 C C . LEU B 1 501 ? 38.062 -1.746 55.062 1 87.06 501 LEU B C 1
ATOM 8235 O O . LEU B 1 501 ? 38.656 -1.451 56.094 1 87.06 501 LEU B O 1
ATOM 8239 N N . ILE B 1 502 ? 37 -2.434 55 1 86.75 502 ILE B N 1
ATOM 8240 C CA . ILE B 1 502 ? 36.344 -2.795 56.25 1 86.75 502 ILE B CA 1
ATOM 8241 C C . ILE B 1 502 ? 37 -4.008 56.875 1 86.75 502 ILE B C 1
ATOM 8243 O O . ILE B 1 502 ? 37.25 -4.039 58.094 1 86.75 502 ILE B O 1
ATOM 8247 N N . PHE B 1 503 ? 37.312 -4.949 56.188 1 82.69 503 PHE B N 1
ATOM 8248 C CA . PHE B 1 503 ? 37.75 -6.207 56.781 1 82.69 503 PHE B CA 1
ATOM 8249 C C . PHE B 1 503 ? 39.281 -6.301 56.781 1 82.69 503 PHE B C 1
ATOM 8251 O O . PHE B 1 503 ? 39.844 -7.055 57.562 1 82.69 503 PHE B O 1
ATOM 8258 N N . CYS B 1 504 ? 39.875 -5.758 55.969 1 64.38 504 CYS B N 1
ATOM 8259 C CA . CYS B 1 504 ? 41.344 -5.828 56.062 1 64.38 504 CYS B CA 1
ATOM 8260 C C . CYS B 1 504 ? 41.875 -4.793 57.062 1 64.38 504 CYS B C 1
ATOM 8262 O O . CYS B 1 504 ? 42.938 -4.961 57.625 1 64.38 504 CYS B O 1
ATOM 8264 N N . ARG B 1 505 ? 41.344 -3.754 57.25 1 60.47 505 ARG B N 1
ATOM 8265 C CA . ARG B 1 505 ? 41.75 -2.873 58.344 1 60.47 505 ARG B CA 1
ATOM 8266 C C . ARG B 1 505 ? 41.469 -3.506 59.688 1 60.47 505 ARG B C 1
ATOM 8268 O O . ARG B 1 505 ? 42.094 -3.143 60.719 1 60.47 505 ARG B O 1
ATOM 8275 N N . ARG B 1 506 ? 40.656 -4.324 59.844 1 52.72 506 ARG B N 1
ATOM 8276 C CA . ARG B 1 506 ? 40.531 -5.016 61.125 1 52.72 506 ARG B CA 1
ATOM 8277 C C . ARG B 1 506 ? 41.688 -5.992 61.344 1 52.72 506 ARG B C 1
ATOM 8279 O O . ARG B 1 506 ? 42.094 -6.215 62.469 1 52.72 506 ARG B O 1
ATOM 8286 N N . LYS B 1 507 ? 42.219 -6.574 60.406 1 54.97 507 LYS B N 1
ATOM 8287 C CA . LYS B 1 507 ? 43.344 -7.453 60.688 1 54.97 507 LYS B CA 1
ATOM 8288 C C . LYS B 1 507 ? 44.594 -6.648 61.062 1 54.97 507 LYS B C 1
ATOM 8290 O O . LYS B 1 507 ? 45.469 -7.148 61.75 1 54.97 507 LYS B O 1
ATOM 8295 N N . ALA B 1 508 ? 44.75 -5.609 60.562 1 51.56 508 ALA B N 1
ATOM 8296 C CA . ALA B 1 508 ? 45.938 -4.883 61 1 51.56 508 ALA B CA 1
ATOM 8297 C C . ALA B 1 508 ? 45.781 -4.336 62.406 1 51.56 508 ALA B C 1
ATOM 8299 O O . ALA B 1 508 ? 46.75 -4.168 63.156 1 51.56 508 ALA B O 1
ATOM 8300 N N . LYS B 1 509 ? 44.781 -3.969 62.844 1 48.62 509 LYS B N 1
ATOM 8301 C CA . LYS B 1 509 ? 44.688 -3.5 64.25 1 48.62 509 LYS B CA 1
ATOM 8302 C C . LYS B 1 509 ? 44.719 -4.668 65.188 1 48.62 509 LYS B C 1
ATOM 8304 O O . LYS B 1 509 ? 44.812 -4.465 66.438 1 48.62 509 LYS B O 1
ATOM 8309 N N . ILE B 1 510 ? 44.375 -5.723 64.812 1 50.72 510 ILE B N 1
ATOM 8310 C CA . ILE B 1 510 ? 44.469 -6.809 65.812 1 50.72 510 ILE B CA 1
ATOM 8311 C C . ILE B 1 510 ? 45.906 -7.309 65.875 1 50.72 510 ILE B C 1
ATOM 8313 O O . ILE B 1 510 ? 46.312 -7.941 66.812 1 50.72 510 ILE B O 1
ATOM 8317 N N . ASN B 1 511 ? 46.781 -7.023 64.875 1 37.19 511 ASN B N 1
ATOM 8318 C CA . ASN B 1 511 ? 48.156 -7.34 65.25 1 37.19 511 ASN B CA 1
ATOM 8319 C C . ASN B 1 511 ? 48.812 -6.168 65.938 1 37.19 511 ASN B C 1
ATOM 8321 O O . ASN B 1 511 ? 48.781 -5.039 65.438 1 37.19 511 ASN B O 1
#

Radius of gyration: 33.41 Å; Cα contacts (8 Å, |Δi|>4): 1706; chains: 2; bounding box: 83×100×108 Å

Sequence (1022 aa):
MHVLLIVLLGLSSANSARILGVFQMPAVSHQRVFRPIWRELSLRGHEVVVVTPYPLRDPSLVNLTEIEVSETHEIMQRHGFQFFMNKENYVQSKVPKIFALNYELSEAIFSNKEFLRIYNDTSAKFDLIIAQTYISPILYSLAAKFQAPLIGVASMGGYIGTHFAMGNPHPPALYSEMFLPYHGQMTMYERVKSALYYLWARYYLTFDALPKCDEIARRYLGNDLPYLGDIERNMSLLFLTTNPILYTPRPTLPTIISLEQMHIKPVGVLPQDLQSFLDNANEGVIYFSLGSNVQSVNIPDHVRNTLIEAFAELPYKVLWKFEANSLPNQPKNVHINKWLPQQDILAHPNVKVFLSQCGLQSIEEAVSRGVPIVGLPFIADQAMNIKRLQEFEVALGIDYVTITKEEVKEKLVEVAENPKYRTNIKNLASLWVDQPMKSLDRAMWWIEYVLRHKGTKHLRSPTADVSWIEYFFLDVIFIAVGLRLCMAYVEVKFFKYVWRLIFCRRKAKINMHVLLIVLLGLSSANSARILGVFQMPAVSHQRVFRPIWRELSLRGHEVVVVTPYPLRDPSLVNLTEIEVSETHEIMQRHGFQFFMNKENYVQSKVPKIFALNYELSEAIFSNKEFLRIYNDTSAKFDLIIAQTYISPILYSLAAKFQAPLIGVASMGGYIGTHFAMGNPHPPALYSEMFLPYHGQMTMYERVKSALYYLWARYYLTFDALPKCDEIARRYLGNDLPYLGDIERNMSLLFLTTNPILYTPRPTLPTIISLEQMHIKPVGVLPQDLQSFLDNANEGVIYFSLGSNVQSVNIPDHVRNTLIEAFAELPYKVLWKFEANSLPNQPKNVHINKWLPQQDILAHPNVKVFLSQCGLQSIEEAVSRGVPIVGLPFIADQAMNIKRLQEFEVALGIDYVTITKEEVKEKLVEVAENPKYRTNIKNLASLWVDQPMKSLDRAMWWIEYVLRHKGTKHLRSPTADVSWIEYFFLDVIFIAVGLRLCMAYVEVKFFKYVWRLIFCRRKAKIN